Protein AF-0000000065917116 (afdb_homodimer)

Foldseek 3Di:
DPFAEEEEEEQADQLVQAVDPDRLQQDDFLAHGLLLLVVVLCVVLPHDHAEYEYHVVLVVVVVRVCVSPVRYHYFYDHDPQEDLSSVCSVVVVLPDDGFKYKYHYSQQNQAHSVLVNVQVVVSVVFAFKEFEKEFDPQCQQFWAFDDDPRHTQFTHGNVRDDPVRNPHRIGGLRIMMGGSVCVVVLSVVFFQPDPVSGRYPRCSRNSCVVVVGGYYYDYDDPLRRQGDSYVVSVVVNSQVVQVVVLVVLVVQAEAEDDSSLERHHPAEAEHHQEYEYGNEYEHPQEYEYHLEYAYHCEYAYQEYHEHNEYAEDCEYEYRLHYEYHHEYAYHLEYAENEYAEANEYHHENEYHYQEYYYYPEYAEHQEYEAQDPPDDGAYDYHYECEYHAHNEYEYPPEYEAANEYEHHPAYDDYYHYHNYYDHHDDDDDDDPPVVVVVCVVVVVVVVVD/DPFAEEEEEEQADQLVQQVDPDRLQQDDFLQHGLLLLVVVLCVVLPHDHAEYEYHVVLVVVVVRVCVNPVRYHYFYDDDPQEDLSSVCSVVVVLPDDGFKYKYHYSQQNQAHSVLVNVQVVVSVVFAFKEFEKEFDPQCQQFWAQDDDPNHTQFTHGNVRDDPVRNPHRIGGLRIMMGGSVCVVVLSVVFFQPTPVSGRYPRCSRNSCVVVVGGYYYDYDDPLRRQGDSYVVSVVVNSQVVQVVVLVVCVVQAEAEPDSSQERHHPAEAEHHQEYEYGNEYEHPQEYEYHQEYHYHCEYAYQEYHEHNEYEEDCEAEYRLHYEYHHEYAYHLEYAENEYAEHNEYHHENEYHYQEYYYYPEYAAHQEYEAQDPPPDGAYDYEYACEYAAHNEYEYPPEYEAANEYEYHPAYDDYYHYHNYYDHHDDDDDDDPPVVVVVVVVVVVVVVVD

Radius of gyration: 34.62 Å; Cα contacts (8 Å, |Δi|>4): 2418; chains: 2; bounding box: 99×99×73 Å

InterPro domains:
  IPR001451 Hexapeptide repeat [PF00132] (267-301)
  IPR001451 Hexapeptide repeat [PF00132] (380-413)
  IPR005882 Bifunctional protein GlmU [MF_01631] (4-437)
  IPR005882 Bifunctional protein GlmU [TIGR01173] (8-437)
  IPR011004 Trimeric LpxA-like superfamily [SSF51161] (253-432)
  IPR018357 Hexapeptide transferase, conserved site [PS00101] (388-416)
  IPR025877 MobA-like NTP transferase [PF12804] (8-133)
  IPR029044 Nucleotide-diphospho-sugar transferases [G3DSA:3.90.550.10] (3-229)
  IPR029044 Nucleotide-diphospho-sugar transferases [SSF53448] (8-254)
  IPR038009 GlmU, C-terminal LbH domain [cd03353] (233-428)
  IPR050065 Bifunctional protein GlmU-like [PTHR43584] (8-412)

Sequence (898 aa):
MVRNCLSIVLAAGEGTRMKSPLPKVLHKIAGLPLVCHVIKQIELAGSLQLAVVVGSGAEDITKVVQSFTKNAMIFEQKERLGTAHAVLSARLALQEEVDDILIVFGDTPLIEHSSLVRIRAFLADGADVVVAGFYASDPTGYGRLIKKNGKLITIVEEKDASDEEKKVSLCNGGIMALNGKYALSLLNKIDNNNMQQEYYLTDVVSIASRQNLNIQVVEIPFDNVIGINNCFELFEADALWQKRKARDLMLSGVTILKPESVYFSYDTEIEPGVLIEPNVYFGPGVKIQSGAVIRAFSYLEGAVVGRDAQIGPYARLRFGTELERSVKVGNFCEIKQAKVGEFSKINHLSYIGDTEIGTNTNIGAGAITCNYDGFNKHKTVIDDDVFIGSNSVLVAPLSIGKGSYIASGSVITEDVPINSMVFGRARQVIKEDRAIKLRAHLSKNKRNKMVRNCLSIVLAAGEGTRMKSPLPKVLHKIAGLPLVCHVIKQIELAGSLQLAVVVGSGAEDITKVVQSFTKNAMIFEQKERLGTAHAVLSARLALQEEVDDILIVFGDTPLIEHSSLVRIRAFLADGADVVVAGFYASDPTGYGRLIKKNGKLITIVEEKDASDEEKKVSLCNGGIMALNGKYALSLLNKIDNNNMQQEYYLTDVVSIASRQNLNIQVVEIPFDNVIGINNCFELFEADALWQKRKARDLMLSGVTILKPESVYFSYDTEIEPGVLIEPNVYFGPGVKIQSGAVIRAFSYLEGAVVGRDAQIGPYARLRFGTELERSVKVGNFCEIKQAKVGEFSKINHLSYIGDTEIGTNTNIGAGAITCNYDGFNKHKTVIDDDVFIGSNSVLVAPLSIGKGSYIASGSVITEDVPINSMVFGRARQVIKEDRAIKLRAHLSKNKRNK

Structure (mmCIF, N/CA/C/O backbone):
data_AF-0000000065917116-model_v1
#
loop_
_entity.id
_entity.type
_entity.pdbx_description
1 polymer 'Bifunctional protein GlmU'
#
loop_
_atom_site.group_PDB
_atom_site.id
_atom_site.type_symbol
_atom_site.label_atom_id
_atom_site.label_alt_id
_atom_site.label_comp_id
_atom_site.label_asym_id
_atom_site.label_entity_id
_atom_site.label_seq_id
_atom_site.pdbx_PDB_ins_code
_atom_site.Cartn_x
_atom_site.Cartn_y
_atom_site.Cartn_z
_atom_site.occupancy
_atom_site.B_iso_or_equiv
_atom_site.auth_seq_id
_atom_site.auth_comp_id
_atom_site.auth_asym_id
_atom_site.auth_atom_id
_atom_site.pdbx_PDB_model_num
ATOM 1 N N . MET A 1 1 ? -3.082 44.969 -5.094 1 48.31 1 MET A N 1
ATOM 2 C CA . MET A 1 1 ? -1.701 44.875 -5.562 1 48.31 1 MET A CA 1
ATOM 3 C C . MET A 1 1 ? -0.967 43.719 -4.887 1 48.31 1 MET A C 1
ATOM 5 O O . MET A 1 1 ? -1.254 43.406 -3.736 1 48.31 1 MET A O 1
ATOM 9 N N . VAL A 1 2 ? -0.247 42.938 -5.676 1 68 2 VAL A N 1
ATOM 10 C CA . VAL A 1 2 ? 0.497 41.812 -5.137 1 68 2 VAL A CA 1
ATOM 11 C C . VAL A 1 2 ? 1.619 42.312 -4.23 1 68 2 VAL A C 1
ATOM 13 O O . VAL A 1 2 ? 2.441 43.125 -4.645 1 68 2 VAL A O 1
ATOM 16 N N . ARG A 1 3 ? 1.536 42.219 -2.852 1 86.88 3 ARG A N 1
ATOM 17 C CA . ARG A 1 3 ? 2.504 42.656 -1.852 1 86.88 3 ARG A CA 1
ATOM 18 C C . ARG A 1 3 ? 3.775 41.812 -1.915 1 86.88 3 ARG A C 1
ATOM 20 O O . ARG A 1 3 ? 3.709 40.594 -2.037 1 86.88 3 ARG A O 1
ATOM 27 N N . ASN A 1 4 ? 4.887 42.531 -2.039 1 92.25 4 ASN A N 1
ATOM 28 C CA . ASN A 1 4 ? 6.156 41.812 -2.035 1 92.25 4 ASN A CA 1
ATOM 29 C C . ASN A 1 4 ? 6.543 41.375 -0.628 1 92.25 4 ASN A C 1
ATOM 31 O O . ASN A 1 4 ? 6.188 42.031 0.355 1 92.25 4 ASN A O 1
ATOM 35 N N . CYS A 1 5 ? 7.254 40.188 -0.527 1 95.25 5 CYS A N 1
ATOM 36 C CA . CYS A 1 5 ? 7.523 39.594 0.768 1 95.25 5 CYS A CA 1
ATOM 37 C C . CYS A 1 5 ? 8.938 39 0.818 1 95.25 5 CYS A C 1
ATOM 39 O O . CYS A 1 5 ? 9.375 38.344 -0.121 1 95.25 5 CYS A O 1
ATOM 41 N N . LEU A 1 6 ? 9.633 39.406 1.841 1 96.44 6 LEU A N 1
ATOM 42 C CA . LEU A 1 6 ? 10.883 38.75 2.201 1 96.44 6 LEU A CA 1
ATOM 43 C C . LEU A 1 6 ? 10.641 37.688 3.27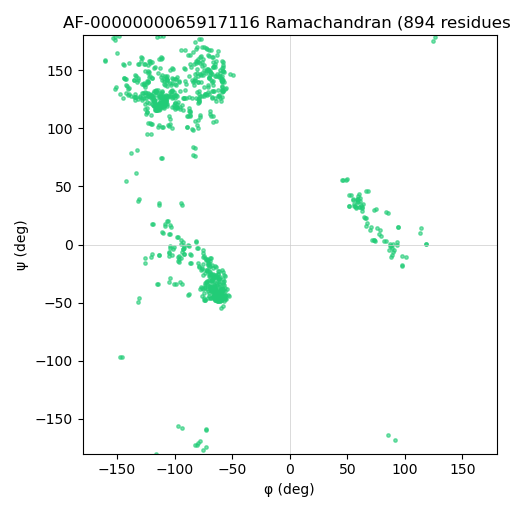1 1 96.44 6 LEU A C 1
ATOM 45 O O . LEU A 1 6 ? 10.148 38 4.359 1 96.44 6 LEU A O 1
ATOM 49 N N . SER A 1 7 ? 10.938 36.469 2.902 1 97.5 7 SER A N 1
ATOM 50 C CA . SER A 1 7 ? 10.867 35.375 3.891 1 97.5 7 SER A CA 1
ATOM 51 C C . SER A 1 7 ? 12.25 35.062 4.441 1 97.5 7 SER A C 1
ATOM 53 O O . SER A 1 7 ? 13.203 34.875 3.68 1 97.5 7 SER A O 1
ATOM 55 N N . ILE A 1 8 ? 12.352 35.031 5.746 1 97.88 8 ILE A N 1
ATOM 56 C CA . ILE A 1 8 ? 13.602 34.688 6.426 1 97.88 8 ILE A CA 1
ATOM 57 C C . ILE A 1 8 ? 13.43 33.375 7.168 1 97.88 8 ILE A C 1
ATOM 59 O O . ILE A 1 8 ? 12.594 33.25 8.062 1 97.88 8 ILE A O 1
ATOM 63 N N . VAL A 1 9 ? 14.211 32.375 6.785 1 98.12 9 VAL A N 1
ATOM 64 C CA . VAL A 1 9 ? 14.203 31.078 7.438 1 98.12 9 VAL A CA 1
ATOM 65 C C . VAL A 1 9 ? 15.375 30.969 8.406 1 98.12 9 VAL A C 1
ATOM 67 O O . VAL A 1 9 ? 16.531 31.141 8.016 1 98.12 9 VAL A O 1
ATOM 70 N N . LEU A 1 10 ? 15.094 30.719 9.672 1 97.31 10 LEU A N 1
ATOM 71 C CA . LEU A 1 10 ? 16.125 30.594 10.688 1 97.31 10 LEU A CA 1
ATOM 72 C C . LEU A 1 10 ? 16.609 29.156 10.789 1 97.31 10 LEU A C 1
ATOM 74 O O . LEU A 1 10 ? 15.875 28.281 11.266 1 97.31 10 LEU A O 1
ATOM 78 N N . ALA A 1 11 ? 17.828 28.891 10.367 1 96.81 11 ALA A N 1
ATOM 79 C CA . ALA A 1 11 ? 18.391 27.547 10.344 1 96.81 11 ALA A CA 1
ATOM 80 C C . ALA A 1 11 ? 19.781 27.531 10.977 1 96.81 11 ALA A C 1
ATOM 82 O O . ALA A 1 11 ? 20.672 26.812 10.516 1 96.81 11 ALA A O 1
ATOM 83 N N . ALA A 1 12 ? 19.984 28.328 12.055 1 92.88 12 ALA A N 1
ATOM 84 C CA . ALA A 1 12 ? 21.312 28.516 12.602 1 92.88 12 ALA A CA 1
ATOM 85 C C . ALA A 1 12 ? 21.516 27.688 13.867 1 92.88 12 ALA A C 1
ATOM 87 O O . ALA A 1 12 ? 22.641 27.516 14.344 1 92.88 12 ALA A O 1
ATOM 88 N N . GLY A 1 13 ? 20.516 27.094 14.398 1 87.25 13 GLY A N 1
ATOM 89 C CA . GLY A 1 13 ? 20.594 26.406 15.672 1 87.25 13 GLY A CA 1
ATOM 90 C C . GLY A 1 13 ? 21.516 25.203 15.648 1 87.25 13 GLY A C 1
ATOM 91 O O . GLY A 1 13 ? 21.672 24.562 14.609 1 87.25 13 GLY A O 1
ATOM 92 N N . GLU A 1 14 ? 22.062 24.891 16.812 1 83.19 14 GLU A N 1
ATOM 93 C CA . GLU A 1 14 ? 23.016 23.781 16.938 1 83.19 14 GLU A CA 1
ATOM 94 C C . GLU A 1 14 ? 22.297 22.438 16.922 1 83.19 14 GLU A C 1
ATOM 96 O O . GLU A 1 14 ? 22.781 21.469 16.344 1 83.19 14 GLU A O 1
ATOM 101 N N . GLY A 1 15 ? 21.188 22.391 17.484 1 87.56 15 GLY A N 1
ATOM 102 C CA . GLY A 1 15 ? 20.422 21.156 17.5 1 87.56 15 GLY A CA 1
ATOM 103 C C . GLY A 1 15 ? 21.078 20.062 18.312 1 87.56 15 GLY A C 1
ATOM 104 O O . GLY A 1 15 ? 21.141 18.906 17.875 1 87.56 15 GLY A O 1
ATOM 105 N N . THR A 1 16 ? 21.531 20.422 19.5 1 88.19 16 THR A N 1
ATOM 106 C CA . THR A 1 16 ? 22.328 19.5 20.312 1 88.19 16 THR A CA 1
ATOM 107 C C . THR A 1 16 ? 21.5 18.312 20.766 1 88.19 16 THR A C 1
ATOM 109 O O . THR A 1 16 ? 22.031 17.219 20.969 1 88.19 16 THR A O 1
ATOM 112 N N . ARG A 1 17 ? 20.25 18.453 20.922 1 90.06 17 ARG A N 1
ATOM 113 C CA . ARG A 1 17 ? 19.391 17.391 21.422 1 90.06 17 ARG A CA 1
ATOM 114 C C . ARG A 1 17 ? 19.172 16.312 20.359 1 90.06 17 ARG A C 1
ATOM 116 O O . ARG A 1 17 ? 18.703 15.211 20.672 1 90.06 17 ARG A O 1
ATOM 123 N N . MET A 1 18 ? 19.531 16.578 19.203 1 92.75 18 MET A N 1
ATOM 124 C CA . MET A 1 18 ? 19.484 15.578 18.156 1 92.75 18 MET A CA 1
ATOM 125 C C . MET A 1 18 ? 20.547 14.5 18.375 1 92.75 18 MET A C 1
ATOM 127 O O . MET A 1 18 ? 20.391 13.367 17.906 1 92.75 18 MET A O 1
ATOM 131 N N . LYS A 1 19 ? 21.609 14.781 19.016 1 94.56 19 LYS A N 1
ATOM 132 C CA . LYS A 1 19 ? 22.734 13.875 19.266 1 94.56 19 LYS A CA 1
ATOM 133 C C . LYS A 1 19 ? 23.234 13.258 17.953 1 94.56 19 LYS A C 1
ATOM 135 O O . LYS A 1 19 ? 23.422 12.047 17.875 1 94.56 19 LYS A O 1
ATOM 140 N N . SER A 1 20 ? 23.328 13.969 17 1 92.56 20 SER A N 1
ATOM 141 C CA . SER A 1 20 ? 23.734 13.57 15.656 1 92.56 20 SER A CA 1
ATOM 142 C C . SER A 1 20 ? 24.766 14.531 15.086 1 92.56 20 SER A C 1
ATOM 144 O O . SER A 1 20 ? 24.75 15.727 15.398 1 92.56 20 SER A O 1
ATOM 146 N N . PRO A 1 21 ? 25.688 13.961 14.32 1 91.25 21 PRO A N 1
ATOM 147 C CA . PRO A 1 21 ? 26.641 14.852 13.641 1 91.25 21 PRO A CA 1
ATOM 148 C C . PRO A 1 21 ? 25.984 15.656 12.516 1 91.25 21 PRO A C 1
ATOM 150 O O . PRO A 1 21 ? 26.547 16.641 12.047 1 91.25 21 PRO A O 1
ATOM 153 N N . LEU A 1 22 ? 24.906 15.312 12.102 1 93.69 22 LEU A N 1
ATOM 154 C CA . LEU A 1 22 ? 24.156 16.016 11.07 1 93.69 22 LEU A CA 1
ATOM 155 C C . LEU A 1 22 ? 23.406 17.203 11.656 1 93.69 22 LEU A C 1
ATOM 157 O O . LEU A 1 22 ? 22.734 17.078 12.68 1 93.69 22 LEU A O 1
ATOM 161 N N . PRO A 1 23 ? 23.656 18.406 11.031 1 95.19 23 PRO A N 1
ATOM 162 C CA . PRO A 1 23 ? 22.844 19.531 11.508 1 95.19 23 PRO A CA 1
ATOM 163 C C . PRO A 1 23 ? 21.359 19.219 11.57 1 95.19 23 PRO A C 1
ATOM 165 O O . PRO A 1 23 ? 20.828 18.516 10.695 1 95.19 23 PRO A O 1
ATOM 168 N N . LYS A 1 24 ? 20.719 19.781 12.523 1 95.69 24 LYS A N 1
ATOM 169 C CA . LYS A 1 24 ? 19.328 19.453 12.812 1 95.69 24 LYS A CA 1
ATOM 170 C C . LYS A 1 24 ? 18.453 19.656 11.586 1 95.69 24 LYS A C 1
ATOM 172 O O . LYS A 1 24 ? 17.688 18.75 11.211 1 95.69 24 LYS A O 1
ATOM 177 N N . VAL A 1 25 ? 18.609 20.766 10.922 1 97.31 25 VAL A N 1
ATOM 178 C CA . VAL A 1 25 ? 17.688 21.156 9.852 1 97.31 25 VAL A CA 1
ATOM 179 C C . VAL A 1 25 ? 17.969 20.328 8.602 1 97.31 25 VAL A C 1
ATOM 181 O O . VAL A 1 25 ? 17.219 20.406 7.621 1 97.31 25 VAL A O 1
ATOM 184 N N . LEU A 1 26 ? 19.031 19.484 8.617 1 97.56 26 LEU A N 1
ATOM 185 C CA . LEU A 1 26 ? 19.359 18.641 7.473 1 97.56 26 LEU A CA 1
ATOM 186 C C . LEU A 1 26 ? 18.781 17.234 7.648 1 97.56 26 LEU A C 1
ATOM 188 O O . LEU A 1 26 ? 18.844 16.422 6.73 1 97.56 26 LEU A O 1
ATOM 192 N N . HIS A 1 27 ? 18.328 16.953 8.891 1 97.56 27 HIS A N 1
ATOM 193 C CA . HIS A 1 27 ? 17.578 15.711 9.031 1 97.56 27 HIS A CA 1
ATOM 194 C C . HIS A 1 27 ? 16.359 15.703 8.109 1 97.56 27 HIS A C 1
ATOM 196 O O . HIS A 1 27 ? 15.867 16.766 7.715 1 97.56 27 HIS A O 1
ATOM 202 N N . LYS A 1 28 ? 15.891 14.484 7.801 1 98.12 28 LYS A N 1
ATOM 203 C CA . LYS A 1 28 ? 14.953 14.422 6.688 1 98.12 28 LYS A CA 1
ATOM 204 C C . LYS A 1 28 ? 13.602 13.867 7.141 1 98.12 28 LYS A C 1
ATOM 206 O O . LYS A 1 28 ? 13.539 13.008 8.023 1 98.12 28 LYS A O 1
ATOM 211 N N . ILE A 1 29 ? 12.617 14.398 6.594 1 98.12 29 ILE A N 1
ATOM 212 C CA . ILE A 1 29 ? 11.273 13.82 6.559 1 98.12 29 ILE A CA 1
ATOM 213 C C . ILE A 1 29 ? 10.922 13.422 5.125 1 98.12 29 ILE A C 1
ATOM 215 O O . ILE A 1 29 ? 11.055 14.227 4.203 1 98.12 29 ILE A O 1
ATOM 219 N N . ALA A 1 30 ? 10.516 12.156 4.988 1 98.31 30 ALA A N 1
ATOM 220 C CA . ALA A 1 30 ? 10.133 11.641 3.676 1 98.31 30 ALA A CA 1
ATOM 221 C C . ALA A 1 30 ? 11.219 11.93 2.639 1 98.31 30 ALA A C 1
ATOM 223 O O . ALA A 1 30 ? 10.914 12.281 1.496 1 98.31 30 ALA A O 1
ATOM 224 N N . GLY A 1 31 ? 12.422 11.914 3.07 1 97.5 31 GLY A N 1
ATOM 225 C CA . GLY A 1 31 ? 13.555 12.023 2.164 1 97.5 31 GLY A CA 1
ATOM 226 C C . GLY A 1 31 ? 13.961 13.461 1.892 1 97.5 31 GLY A C 1
ATOM 227 O O . GLY A 1 31 ? 14.945 13.703 1.189 1 97.5 31 GLY A O 1
ATOM 228 N N . LEU A 1 32 ? 13.336 14.406 2.408 1 98.06 32 LEU A N 1
ATOM 229 C CA . LEU A 1 32 ? 13.633 15.812 2.207 1 98.06 32 LEU A CA 1
ATOM 230 C C . LEU A 1 32 ? 14.062 16.469 3.516 1 98.06 32 LEU A C 1
ATOM 232 O O . LEU A 1 32 ? 13.406 16.297 4.547 1 98.06 32 LEU A O 1
ATOM 236 N N . PRO A 1 33 ? 15.141 17.219 3.467 1 98.06 33 PRO A N 1
ATOM 237 C CA . PRO A 1 33 ? 15.578 17.891 4.688 1 98.06 33 PRO A CA 1
ATOM 238 C C . PRO A 1 33 ? 14.508 18.812 5.27 1 98.06 33 PRO A C 1
ATOM 240 O O . PRO A 1 33 ? 13.703 19.391 4.52 1 98.06 33 PRO A O 1
ATOM 243 N N . LEU A 1 34 ? 14.57 19.047 6.598 1 98.12 34 LEU A N 1
ATOM 244 C CA . LEU A 1 34 ? 13.578 19.859 7.293 1 98.12 34 LEU A CA 1
ATOM 245 C C . LEU A 1 34 ? 13.5 21.25 6.688 1 98.12 34 LEU A C 1
ATOM 247 O O . LEU A 1 34 ? 12.414 21.75 6.375 1 98.12 34 LEU A O 1
ATOM 251 N N . VAL A 1 35 ? 14.602 21.859 6.453 1 97.69 35 VAL A N 1
ATOM 252 C CA . VAL A 1 35 ? 14.68 23.234 5.969 1 97.69 35 VAL A CA 1
ATOM 253 C C . VAL A 1 35 ? 14.07 23.312 4.57 1 97.69 35 VAL A C 1
ATOM 255 O O . VAL A 1 35 ? 13.422 24.312 4.23 1 97.69 35 VAL A O 1
ATOM 258 N N . CYS A 1 36 ? 14.258 22.312 3.811 1 98 36 CYS A N 1
ATOM 259 C CA . CYS A 1 36 ? 13.734 22.328 2.451 1 98 36 CYS A CA 1
ATOM 260 C C . CYS A 1 36 ? 12.219 22.188 2.451 1 98 36 CYS A C 1
ATOM 262 O O . CYS A 1 36 ? 11.539 22.75 1.586 1 98 36 CYS A O 1
ATOM 264 N N . HIS A 1 37 ? 11.633 21.469 3.408 1 98.19 37 HIS A N 1
ATOM 265 C CA . HIS A 1 37 ? 10.188 21.438 3.566 1 98.19 37 HIS A CA 1
ATOM 266 C C . HIS A 1 37 ? 9.625 22.828 3.809 1 98.19 37 HIS A C 1
ATOM 268 O O . HIS A 1 37 ? 8.609 23.203 3.219 1 98.19 37 HIS A O 1
ATOM 274 N N . VAL A 1 38 ? 10.258 23.531 4.668 1 97.44 38 VAL A N 1
ATOM 275 C CA . VAL A 1 38 ? 9.836 24.891 5.016 1 97.44 38 VAL A CA 1
ATOM 276 C C . VAL A 1 38 ? 9.93 25.781 3.787 1 97.44 38 VAL A C 1
ATOM 278 O O . VAL A 1 38 ? 8.977 26.5 3.457 1 97.44 38 VAL A O 1
ATOM 281 N N . ILE A 1 39 ? 11.039 25.734 3.098 1 97.38 39 ILE A N 1
ATOM 282 C CA . ILE A 1 39 ? 11.281 26.562 1.928 1 97.38 39 ILE A CA 1
ATOM 283 C C . ILE A 1 39 ? 10.219 26.281 0.863 1 97.38 39 ILE A C 1
ATOM 285 O O . ILE A 1 39 ? 9.68 27.203 0.25 1 97.38 39 ILE A O 1
ATOM 289 N N . LYS A 1 40 ? 9.938 25.031 0.69 1 96.38 40 LYS A N 1
ATOM 290 C CA . LYS A 1 40 ? 8.93 24.641 -0.284 1 96.38 40 LYS A CA 1
ATOM 291 C C . LYS A 1 40 ? 7.594 25.312 0.004 1 96.38 40 LYS A C 1
ATOM 293 O O . LYS A 1 40 ? 6.949 25.844 -0.906 1 96.38 40 LYS A O 1
ATOM 298 N N . GLN A 1 41 ? 7.176 25.344 1.239 1 96.31 41 GLN A N 1
ATOM 299 C CA . GLN A 1 41 ? 5.91 25.953 1.626 1 96.31 41 GLN A CA 1
ATOM 300 C C . GLN A 1 41 ? 5.961 27.469 1.467 1 96.31 41 GLN A C 1
ATOM 302 O O . GLN A 1 41 ? 4.965 28.094 1.094 1 96.31 41 GLN A O 1
ATOM 307 N N . ILE A 1 42 ? 7.059 28.062 1.738 1 96.06 42 ILE A N 1
ATOM 308 C CA . ILE A 1 42 ? 7.25 29.5 1.573 1 96.06 42 ILE A CA 1
ATOM 309 C C . ILE A 1 42 ? 7.094 29.891 0.102 1 96.06 42 ILE A C 1
ATOM 311 O O . ILE A 1 42 ? 6.414 30.859 -0.225 1 96.06 42 ILE A O 1
ATOM 315 N N . GLU A 1 43 ? 7.688 29.109 -0.76 1 94.19 43 GLU A N 1
ATOM 316 C CA . GLU A 1 43 ? 7.582 29.344 -2.195 1 94.19 43 GLU A CA 1
ATOM 317 C C . GLU A 1 43 ? 6.141 29.219 -2.676 1 94.19 43 GLU A C 1
ATOM 319 O O . GLU A 1 43 ? 5.664 30.031 -3.459 1 94.19 43 GLU A O 1
ATOM 324 N N . LEU A 1 44 ? 5.465 28.266 -2.16 1 92.94 44 LEU A N 1
ATOM 325 C CA . LEU A 1 44 ? 4.07 28.031 -2.523 1 92.94 44 LEU A CA 1
ATOM 326 C C . LEU A 1 44 ? 3.193 29.188 -2.049 1 92.94 44 LEU A C 1
ATOM 328 O O . LEU A 1 44 ? 2.17 29.5 -2.666 1 92.94 44 LEU A O 1
ATOM 332 N N . ALA A 1 45 ? 3.609 29.812 -1.003 1 92.94 45 ALA A N 1
ATOM 333 C CA . ALA A 1 45 ? 2.855 30.922 -0.437 1 92.94 45 ALA A CA 1
ATOM 334 C C . ALA A 1 45 ? 3.102 32.219 -1.223 1 92.94 45 ALA A C 1
ATOM 336 O O . ALA A 1 45 ? 2.506 33.25 -0.93 1 92.94 45 ALA A O 1
ATOM 337 N N . GLY A 1 46 ? 3.967 32.156 -2.209 1 86.56 46 GLY A N 1
ATOM 338 C CA . GLY A 1 46 ? 4.137 33.281 -3.117 1 86.56 46 GLY A CA 1
ATOM 339 C C . GLY A 1 46 ? 5.258 34.219 -2.711 1 86.56 46 GLY A C 1
ATOM 340 O O . GLY A 1 46 ? 5.344 35.344 -3.199 1 86.56 46 GLY A O 1
ATOM 341 N N . SER A 1 47 ? 6.082 33.812 -1.858 1 81.19 47 SER A N 1
ATOM 342 C CA . SER A 1 47 ? 7.211 34.656 -1.482 1 81.19 47 SER A CA 1
ATOM 343 C C . SER A 1 47 ? 8.266 34.688 -2.584 1 81.19 47 SER A C 1
ATOM 345 O O . SER A 1 47 ? 8.727 33.656 -3.043 1 81.19 47 SER A O 1
ATOM 347 N N . LEU A 1 48 ? 8.641 35.844 -2.918 1 79.19 48 LEU A N 1
ATOM 348 C CA . LEU A 1 48 ? 9.555 36.031 -4.039 1 79.19 48 LEU A CA 1
ATOM 349 C C . LEU A 1 48 ? 11 36.094 -3.557 1 79.19 48 LEU A C 1
ATOM 351 O O . LEU A 1 48 ? 11.922 35.688 -4.281 1 79.19 48 LEU A O 1
ATOM 355 N N . GLN A 1 49 ? 11.242 36.656 -2.371 1 93.31 49 GLN A N 1
ATOM 356 C CA . GLN A 1 49 ? 12.586 36.75 -1.805 1 93.31 49 GLN A CA 1
ATOM 357 C C . GLN A 1 49 ? 12.75 35.844 -0.6 1 93.31 49 GLN A C 1
ATOM 359 O O . GLN A 1 49 ? 11.891 35.812 0.287 1 93.31 49 GLN A O 1
ATOM 364 N N . LEU A 1 50 ? 13.859 35.125 -0.655 1 96.81 50 LEU A N 1
ATOM 365 C CA . LEU A 1 50 ? 14.109 34.156 0.396 1 96.81 50 LEU A CA 1
ATOM 366 C C . LEU A 1 50 ? 15.5 34.344 0.988 1 96.81 50 LEU A C 1
ATOM 368 O O . LEU A 1 50 ? 16.484 34.438 0.252 1 96.81 50 LEU A O 1
ATOM 372 N N . ALA A 1 51 ? 15.594 34.5 2.254 1 97.75 51 ALA A N 1
ATOM 373 C CA . ALA A 1 51 ? 16.844 34.531 3.014 1 97.75 51 ALA A CA 1
ATOM 374 C C . ALA A 1 51 ? 16.891 33.344 3.996 1 97.75 51 ALA A C 1
ATOM 376 O O . ALA A 1 51 ? 15.914 33.062 4.695 1 97.75 51 ALA A O 1
ATOM 377 N N . VAL A 1 52 ? 18.016 32.656 4 1 98.06 52 VAL A N 1
ATOM 378 C CA . VAL A 1 52 ? 18.234 31.578 4.949 1 98.06 52 VAL A CA 1
ATOM 379 C C . VAL A 1 52 ? 19.422 31.906 5.855 1 98.06 52 VAL A C 1
ATOM 381 O O . VAL A 1 52 ? 20.516 32.219 5.367 1 98.06 52 VAL A O 1
ATOM 384 N N . VAL A 1 53 ? 19.172 31.891 7.145 1 98.19 53 VAL A N 1
ATOM 385 C CA . VAL A 1 53 ? 20.219 32.188 8.117 1 98.19 53 VAL A CA 1
ATOM 386 C C . VAL A 1 53 ? 20.797 30.875 8.648 1 98.19 53 VAL A C 1
ATOM 388 O O . VAL A 1 53 ? 20.094 30.078 9.281 1 98.19 53 VAL A O 1
ATOM 391 N N . VAL A 1 54 ? 22.062 30.688 8.406 1 97.44 54 VAL A N 1
ATOM 392 C CA . VAL A 1 54 ? 22.719 29.453 8.805 1 97.44 54 VAL A CA 1
ATOM 393 C C . VAL A 1 54 ? 23.734 29.734 9.922 1 97.44 54 VAL A C 1
ATOM 395 O O . VAL A 1 54 ? 24.094 30.891 10.164 1 97.44 54 VAL A O 1
ATOM 398 N N . GLY A 1 55 ? 24.156 28.734 10.656 1 94.69 55 GLY A N 1
ATOM 399 C CA . GLY A 1 55 ? 25.141 28.766 11.719 1 94.69 55 GLY A CA 1
ATOM 400 C C . GLY A 1 55 ? 25.953 27.5 11.828 1 94.69 55 GLY A C 1
ATOM 401 O O . GLY A 1 55 ? 26.859 27.266 11.023 1 94.69 55 GLY A O 1
ATOM 402 N N . SER A 1 56 ? 25.5 26.609 12.766 1 88.12 56 SER A N 1
ATOM 403 C CA . SER A 1 56 ? 26.125 25.297 12.867 1 88.12 56 SER A CA 1
ATOM 404 C C . SER A 1 56 ? 25.906 24.469 11.602 1 88.12 56 SER A C 1
ATOM 406 O O . SER A 1 56 ? 24.781 24.328 11.133 1 88.12 56 SER A O 1
ATOM 408 N N . GLY A 1 57 ? 27.109 23.984 11.047 1 92.44 57 GLY A N 1
ATOM 409 C CA . GLY A 1 57 ? 26.984 23.203 9.82 1 92.44 57 GLY A CA 1
ATOM 410 C C . GLY A 1 57 ? 26.656 24.062 8.609 1 92.44 57 GLY A C 1
ATOM 411 O O . GLY A 1 57 ? 26 23.594 7.68 1 92.44 57 GLY A O 1
ATOM 412 N N . ALA A 1 58 ? 27.094 25.297 8.633 1 95.31 58 ALA A N 1
ATOM 413 C CA . ALA A 1 58 ? 26.719 26.312 7.641 1 95.31 58 ALA A CA 1
ATOM 414 C C . ALA A 1 58 ? 27.047 25.828 6.227 1 95.31 58 ALA A C 1
ATOM 416 O O . ALA A 1 58 ? 26.25 25.984 5.309 1 95.31 58 ALA A O 1
ATOM 417 N N . GLU A 1 59 ? 28.172 25.25 6.051 1 95.75 59 GLU A N 1
ATOM 418 C CA . GLU A 1 59 ? 28.609 24.812 4.723 1 95.75 59 GLU A CA 1
ATOM 419 C C . GLU A 1 59 ? 27.656 23.766 4.16 1 95.75 59 GLU A C 1
ATOM 421 O O . GLU A 1 59 ? 27.203 23.875 3.021 1 95.75 59 GLU A O 1
ATOM 426 N N . ASP A 1 60 ? 27.359 22.797 4.973 1 96.44 60 ASP A N 1
ATOM 427 C CA . ASP A 1 60 ? 26.484 21.703 4.547 1 96.44 60 ASP A CA 1
ATOM 428 C C . ASP A 1 60 ? 25.078 22.219 4.258 1 96.44 60 ASP A C 1
ATOM 430 O O . ASP A 1 60 ? 24.469 21.844 3.252 1 96.44 60 ASP A O 1
ATOM 434 N N . ILE A 1 61 ? 24.594 23.062 5.133 1 97.38 61 ILE A N 1
ATOM 435 C CA . ILE A 1 61 ? 23.25 23.594 4.969 1 97.38 61 ILE A CA 1
ATOM 436 C C . ILE A 1 61 ? 23.172 24.422 3.688 1 97.38 61 ILE A C 1
ATOM 438 O O . ILE A 1 61 ? 22.219 24.312 2.912 1 97.38 61 ILE A O 1
ATOM 442 N N . THR A 1 62 ? 24.156 25.203 3.492 1 97.25 62 THR A N 1
ATOM 443 C CA . THR A 1 62 ? 24.219 26.047 2.307 1 97.25 62 THR A CA 1
ATOM 444 C C . THR A 1 62 ? 24.188 25.203 1.036 1 97.25 62 THR A C 1
ATOM 446 O O . THR A 1 62 ? 23.422 25.5 0.116 1 97.25 62 THR A O 1
ATOM 449 N N . LYS A 1 63 ? 24.984 24.188 1.038 1 96.88 63 LYS A N 1
ATOM 450 C CA . LYS A 1 63 ? 25.031 23.297 -0.124 1 96.88 63 LYS A CA 1
ATOM 451 C C . LYS A 1 63 ? 23.672 22.688 -0.424 1 96.88 63 LYS A C 1
ATOM 453 O O . LYS A 1 63 ? 23.219 22.688 -1.573 1 96.88 63 LYS A O 1
ATOM 458 N N . VAL A 1 64 ? 23.047 22.266 0.595 1 97.06 64 VAL A N 1
ATOM 459 C CA . VAL A 1 64 ? 21.75 21.594 0.448 1 97.06 64 VAL A CA 1
ATOM 460 C C . VAL A 1 64 ? 20.703 22.594 -0.014 1 97.06 64 VAL A C 1
ATOM 462 O O . VAL A 1 64 ? 19.938 22.328 -0.95 1 97.06 64 VAL A O 1
ATOM 465 N N . VAL A 1 65 ? 20.641 23.766 0.572 1 97.56 65 VAL A N 1
ATOM 466 C CA . VAL A 1 65 ? 19.641 24.781 0.256 1 97.56 65 VAL A CA 1
ATOM 467 C C . VAL A 1 65 ? 19.844 25.266 -1.182 1 97.56 65 VAL A C 1
ATOM 469 O O . VAL A 1 65 ? 18.875 25.375 -1.94 1 97.56 65 VAL A O 1
ATOM 472 N N . GLN A 1 66 ? 21.047 25.406 -1.541 1 96.19 66 GLN A N 1
ATOM 473 C CA . GLN A 1 66 ? 21.344 25.922 -2.875 1 96.19 66 GLN A CA 1
ATOM 474 C C . GLN A 1 66 ? 21.047 24.875 -3.943 1 96.19 66 GLN A C 1
ATOM 476 O O . GLN A 1 66 ? 20.734 25.203 -5.082 1 96.19 66 GLN A O 1
ATOM 481 N N . SER A 1 67 ? 21.234 23.656 -3.564 1 95.88 67 SER A N 1
ATOM 482 C CA . SER A 1 67 ? 20.859 22.594 -4.488 1 95.88 67 SER A CA 1
ATOM 483 C C . SER A 1 67 ? 19.359 22.5 -4.656 1 95.88 67 SER A C 1
ATOM 485 O O . SER A 1 67 ? 18.859 22.094 -5.711 1 95.88 67 SER A O 1
ATOM 487 N N . PHE A 1 68 ? 18.641 22.906 -3.676 1 95.56 68 PHE A N 1
ATOM 488 C CA . PHE A 1 68 ? 17.188 22.781 -3.658 1 95.56 68 PHE A CA 1
ATOM 489 C C . PHE A 1 68 ? 16.531 23.984 -4.328 1 95.56 68 PHE A C 1
ATOM 491 O O . PHE A 1 68 ? 15.578 23.844 -5.09 1 95.56 68 PHE A O 1
ATOM 498 N N . THR A 1 69 ? 17.031 25.141 -4.039 1 93.56 69 THR A N 1
ATOM 499 C CA . THR A 1 69 ? 16.516 26.359 -4.629 1 93.56 69 THR A CA 1
ATOM 500 C C . THR A 1 69 ? 17.656 27.312 -4.98 1 93.56 69 THR A C 1
ATOM 502 O O . THR A 1 69 ? 18.547 27.547 -4.172 1 93.56 69 THR A O 1
ATOM 505 N N . LYS A 1 70 ? 17.594 27.891 -6.176 1 85.62 70 LYS A N 1
ATOM 506 C CA . LYS A 1 70 ? 18.688 28.734 -6.656 1 85.62 70 LYS A CA 1
ATOM 507 C C . LYS A 1 70 ? 18.531 30.172 -6.188 1 85.62 70 LYS A C 1
ATOM 509 O O . LYS A 1 70 ? 19.484 30.953 -6.207 1 85.62 70 LYS A O 1
ATOM 514 N N . ASN A 1 71 ? 17.484 30.547 -5.617 1 87.81 71 ASN A N 1
ATOM 515 C CA . ASN A 1 71 ? 17.219 31.953 -5.363 1 87.81 71 ASN A CA 1
ATOM 516 C C . ASN A 1 71 ? 17.344 32.281 -3.879 1 87.81 71 ASN A C 1
ATOM 518 O O . ASN A 1 71 ? 17.031 33.406 -3.463 1 87.81 71 ASN A O 1
ATOM 522 N N . ALA A 1 72 ? 17.953 31.484 -3.117 1 95.06 72 ALA A N 1
ATOM 523 C CA . ALA A 1 72 ? 18.016 31.734 -1.681 1 95.06 72 ALA A CA 1
ATOM 524 C C . ALA A 1 72 ? 19.281 32.531 -1.324 1 95.06 72 ALA A C 1
ATOM 526 O O . ALA A 1 72 ? 20.375 32.156 -1.744 1 95.06 72 ALA A O 1
ATOM 527 N N . MET A 1 73 ? 19.125 33.656 -0.626 1 96.69 73 MET A N 1
ATOM 528 C CA . MET A 1 73 ? 20.266 34.344 -0.021 1 96.69 73 MET A CA 1
ATOM 529 C C . MET A 1 73 ? 20.672 33.688 1.292 1 96.69 73 MET A C 1
ATOM 531 O O . MET A 1 73 ? 19.828 33.438 2.152 1 96.69 73 MET A O 1
ATOM 535 N N . ILE A 1 74 ? 21.953 33.469 1.361 1 97.5 74 ILE A N 1
ATOM 536 C CA . ILE A 1 74 ? 22.438 32.781 2.561 1 97.5 74 ILE A CA 1
ATOM 537 C C . ILE A 1 74 ? 23.156 33.781 3.461 1 97.5 74 ILE A C 1
ATOM 539 O O . ILE A 1 74 ? 24 34.562 2.998 1 97.5 74 ILE A O 1
ATOM 543 N N . PHE A 1 75 ? 22.797 33.844 4.688 1 97.69 75 PHE A N 1
ATOM 544 C CA . PHE A 1 75 ? 23.453 34.656 5.707 1 97.69 75 PHE A CA 1
ATOM 545 C C . PHE A 1 75 ? 23.922 33.781 6.867 1 97.69 75 PHE A C 1
ATOM 547 O O . PHE A 1 75 ? 23.297 32.781 7.195 1 97.69 75 PHE A O 1
ATOM 554 N N . GLU A 1 76 ? 25 34.156 7.488 1 96.69 76 GLU A N 1
ATOM 555 C CA . GLU A 1 76 ? 25.547 33.344 8.578 1 96.69 76 GLU A CA 1
ATOM 556 C C . GLU A 1 76 ? 25.422 34.094 9.914 1 96.69 76 GLU A C 1
ATOM 558 O O . GLU A 1 76 ? 25.766 35.281 10.008 1 96.69 76 GLU A O 1
ATOM 563 N N . GLN A 1 77 ? 24.859 33.406 10.789 1 96.06 77 GLN A N 1
ATOM 564 C CA . GLN A 1 77 ? 24.938 33.812 12.188 1 96.06 77 GLN A CA 1
ATOM 565 C C . GLN A 1 77 ? 26.156 33.219 12.883 1 96.06 77 GLN A C 1
ATOM 567 O O . GLN A 1 77 ? 26.094 32.125 13.398 1 96.06 77 GLN A O 1
ATOM 572 N N . LYS A 1 78 ? 27.141 33.938 13.047 1 91.06 78 LYS A N 1
ATOM 573 C CA . LYS A 1 78 ? 28.406 33.438 13.555 1 91.06 78 LYS A CA 1
ATOM 574 C C . LYS A 1 78 ? 28.328 33.156 15.055 1 91.06 78 LYS A C 1
ATOM 576 O O . LYS A 1 78 ? 28.75 32.094 15.508 1 91.06 78 LYS A O 1
ATOM 581 N N . GLU A 1 79 ? 27.797 34.125 15.766 1 90.38 79 GLU A N 1
ATOM 582 C CA . GLU A 1 79 ? 27.562 33.969 17.203 1 90.38 79 GLU A CA 1
ATOM 583 C C . GLU A 1 79 ? 26.094 33.719 17.484 1 90.38 79 GLU A C 1
ATOM 585 O O . GLU A 1 79 ? 25.219 34.438 16.969 1 90.38 79 GLU A O 1
ATOM 590 N N . ARG A 1 80 ? 25.859 32.719 18.234 1 87.38 80 ARG A N 1
ATOM 591 C CA . ARG A 1 80 ? 24.484 32.375 18.531 1 87.38 80 ARG A CA 1
ATOM 592 C C . ARG A 1 80 ? 23.938 33.188 19.703 1 87.38 80 ARG A C 1
ATOM 594 O O . ARG A 1 80 ? 23.75 32.656 20.797 1 87.38 80 ARG A O 1
ATOM 601 N N . LEU A 1 81 ? 23.484 34.375 19.375 1 92.06 81 LEU A N 1
ATOM 602 C CA . LEU A 1 81 ? 23.094 35.312 20.422 1 92.06 81 LEU A CA 1
ATOM 603 C C . LEU A 1 81 ? 21.578 35.406 20.547 1 92.06 81 LEU A C 1
ATOM 605 O O . LEU A 1 81 ? 21.062 36.312 21.203 1 92.06 81 LEU A O 1
ATOM 609 N N . GLY A 1 82 ? 20.891 34.5 19.844 1 92.06 82 GLY A N 1
ATOM 610 C CA . GLY A 1 82 ? 19.453 34.5 19.938 1 92.06 82 GLY A CA 1
ATOM 611 C C . GLY A 1 82 ? 18.766 34.625 18.594 1 92.06 82 GLY A C 1
ATOM 612 O O . GLY A 1 82 ? 19.422 34.844 17.578 1 92.06 82 GLY A O 1
ATOM 613 N N . THR A 1 83 ? 17.422 34.531 18.641 1 93.75 83 THR A N 1
ATOM 614 C CA . THR A 1 83 ? 16.641 34.469 17.406 1 93.75 83 THR A CA 1
ATOM 615 C C . THR A 1 83 ? 16.562 35.812 16.75 1 93.75 83 THR A C 1
ATOM 617 O O . THR A 1 83 ? 16.531 35.938 15.516 1 93.75 83 THR A O 1
ATOM 620 N N . ALA A 1 84 ? 16.438 36.875 17.531 1 96.06 84 ALA A N 1
ATOM 621 C CA . ALA A 1 84 ? 16.438 38.188 16.953 1 96.06 84 ALA A CA 1
ATOM 622 C C . ALA A 1 84 ? 17.75 38.5 16.25 1 96.06 84 ALA A C 1
ATOM 624 O O . ALA A 1 84 ? 17.781 39.094 15.164 1 96.06 84 ALA A O 1
ATOM 625 N N . HIS A 1 85 ? 18.797 38.125 16.938 1 96.12 85 HIS A N 1
ATOM 626 C CA . HIS A 1 85 ? 20.109 38.281 16.328 1 96.12 85 HIS A CA 1
ATOM 627 C C . HIS A 1 85 ? 20.219 37.5 15.023 1 96.12 85 HIS A C 1
ATOM 629 O O . HIS A 1 85 ? 20.828 37.969 14.062 1 96.12 85 HIS A O 1
ATOM 635 N N . ALA A 1 86 ? 19.609 36.312 15.008 1 96.25 86 ALA A N 1
ATOM 636 C CA . ALA A 1 86 ? 19.578 35.531 13.773 1 96.25 86 ALA A CA 1
ATOM 637 C C . ALA A 1 86 ? 18.891 36.312 12.648 1 96.25 86 ALA A C 1
ATOM 639 O O . ALA A 1 86 ? 19.438 36.406 11.539 1 96.25 86 ALA A O 1
ATOM 640 N N . VAL A 1 87 ? 17.734 36.906 12.891 1 97.44 87 VAL A N 1
ATOM 641 C CA . VAL A 1 87 ? 17.016 37.656 11.883 1 97.44 87 VAL A CA 1
ATOM 642 C C . VAL A 1 87 ? 17.859 38.844 11.422 1 97.44 87 VAL A C 1
ATOM 644 O O . VAL A 1 87 ? 17.984 39.094 10.227 1 97.44 87 VAL A O 1
ATOM 647 N N . LEU A 1 88 ? 18.5 39.5 12.352 1 96.75 88 LEU A N 1
ATOM 648 C CA . LEU A 1 88 ? 19.297 40.688 12.055 1 96.75 88 LEU A CA 1
ATOM 649 C C . LEU A 1 88 ? 20.547 40.312 11.258 1 96.75 88 LEU A C 1
ATOM 651 O O . LEU A 1 88 ? 21.141 41.156 10.602 1 96.75 88 LEU A O 1
ATOM 655 N N . SER A 1 89 ? 20.984 39.094 11.398 1 96.69 89 SER A N 1
ATOM 656 C CA . SER A 1 89 ? 22.094 38.625 10.586 1 96.69 89 SER A CA 1
ATOM 657 C C . SER A 1 89 ? 21.781 38.75 9.094 1 96.69 89 SER A C 1
ATOM 659 O O . SER A 1 89 ? 22.688 38.781 8.266 1 96.69 89 SER A O 1
ATOM 661 N N . ALA A 1 90 ? 20.562 38.781 8.734 1 96.81 90 ALA A N 1
ATOM 662 C CA . ALA A 1 90 ? 20.109 39 7.363 1 96.81 90 ALA A CA 1
ATOM 663 C C . ALA A 1 90 ? 19.828 40.469 7.105 1 96.81 90 ALA A C 1
ATOM 665 O O . ALA A 1 90 ? 18.922 40.812 6.336 1 96.81 90 ALA A O 1
ATOM 666 N N . ARG A 1 91 ? 20.516 41.344 7.664 1 95.25 91 ARG A N 1
ATOM 667 C CA . ARG A 1 91 ? 20.281 42.781 7.617 1 95.25 91 ARG A CA 1
ATOM 668 C C . ARG A 1 91 ? 20.297 43.281 6.184 1 95.25 91 ARG A C 1
ATOM 670 O O . ARG A 1 91 ? 19.5 44.156 5.816 1 95.25 91 ARG A O 1
ATOM 677 N N . LEU A 1 92 ? 21.219 42.812 5.387 1 94.56 92 LEU A N 1
ATOM 678 C CA . LEU A 1 92 ? 21.328 43.25 4 1 94.56 92 LEU A CA 1
ATOM 679 C C . LEU A 1 92 ? 20.016 43.031 3.254 1 94.56 92 LEU A C 1
ATOM 681 O O . LEU A 1 92 ? 19.609 43.844 2.443 1 94.56 92 LEU A O 1
ATOM 685 N N . ALA A 1 93 ? 19.406 41.938 3.516 1 94.56 93 ALA A N 1
ATOM 686 C CA . ALA A 1 93 ? 18.125 41.625 2.891 1 94.56 93 ALA A CA 1
ATOM 687 C C . ALA A 1 93 ? 17 42.469 3.486 1 94.56 93 ALA A C 1
ATOM 689 O O . ALA A 1 93 ? 16.078 42.875 2.779 1 94.56 93 ALA A O 1
ATOM 690 N N . LEU A 1 94 ? 17.125 42.75 4.727 1 94.88 94 LEU A N 1
ATOM 691 C CA . LEU A 1 94 ? 16.109 43.5 5.453 1 94.88 94 LEU A CA 1
ATOM 692 C C . LEU A 1 94 ? 16.109 44.969 5.02 1 94.88 94 LEU A C 1
ATOM 694 O O . LEU A 1 94 ? 15.109 45.656 5.211 1 94.88 94 LEU A O 1
ATOM 698 N N . GLN A 1 95 ? 17.172 45.406 4.484 1 92.19 95 GLN A N 1
ATOM 699 C CA . GLN A 1 95 ? 17.312 46.812 4.082 1 92.19 95 GLN A CA 1
ATOM 700 C C . GLN A 1 95 ? 16.594 47.062 2.758 1 92.19 95 GLN A C 1
ATOM 702 O O . GLN A 1 95 ? 16.312 48.219 2.42 1 92.19 95 GLN A O 1
ATOM 707 N N . GLU A 1 96 ? 16.344 46.062 2.064 1 89.88 96 GLU A N 1
ATOM 708 C CA . GLU A 1 96 ? 15.562 46.219 0.84 1 89.88 96 GLU A CA 1
ATOM 709 C C . GLU A 1 96 ? 14.102 46.531 1.15 1 89.88 96 GLU A C 1
ATOM 711 O O . GLU A 1 96 ? 13.539 46 2.109 1 89.88 96 GLU A O 1
ATOM 716 N N . GLU A 1 97 ? 13.562 47.5 0.433 1 87.75 97 GLU A N 1
ATOM 717 C CA . GLU A 1 97 ? 12.172 47.875 0.658 1 87.75 97 GLU A CA 1
ATOM 718 C C . GLU A 1 97 ? 11.219 46.75 0.259 1 87.75 97 GLU A C 1
ATOM 720 O O . GLU A 1 97 ? 11.117 46.406 -0.919 1 87.75 97 GLU A O 1
ATOM 725 N N . VAL A 1 98 ? 10.602 46.156 1.284 1 92.69 98 VAL A N 1
ATOM 726 C CA . VAL A 1 98 ? 9.586 45.156 1.065 1 92.69 98 VAL A CA 1
ATOM 727 C C . VAL A 1 98 ? 8.344 45.469 1.905 1 92.69 98 VAL A C 1
ATOM 729 O O . VAL A 1 98 ? 8.438 46.188 2.904 1 92.69 98 VAL A O 1
ATOM 732 N N . ASP A 1 99 ? 7.246 44.938 1.399 1 95.06 99 ASP A N 1
ATOM 733 C CA . ASP A 1 99 ? 5.992 45.188 2.109 1 95.06 99 ASP A CA 1
ATOM 734 C C . ASP A 1 99 ? 5.898 44.312 3.363 1 95.06 99 ASP A C 1
ATOM 736 O O . ASP A 1 99 ? 5.488 44.781 4.426 1 95.06 99 ASP A O 1
ATOM 740 N N . ASP A 1 100 ? 6.258 43.031 3.236 1 96.06 100 ASP A N 1
ATOM 741 C CA . ASP A 1 100 ? 6.09 42.062 4.305 1 96.06 100 ASP A CA 1
ATOM 742 C C . ASP A 1 100 ? 7.402 41.344 4.598 1 96.06 100 ASP A C 1
ATOM 744 O O . ASP A 1 100 ? 8.156 41.031 3.678 1 96.06 100 ASP A O 1
ATOM 748 N N . ILE A 1 101 ? 7.664 41.156 5.844 1 97.06 101 ILE A N 1
ATOM 749 C CA . ILE A 1 101 ? 8.75 40.281 6.289 1 97.06 101 ILE A CA 1
ATOM 750 C C . ILE A 1 101 ? 8.172 39.062 7.031 1 97.06 101 ILE A C 1
ATOM 752 O O . ILE A 1 101 ? 7.5 39.219 8.055 1 97.06 101 ILE A O 1
ATOM 756 N N . LEU A 1 102 ? 8.406 37.938 6.461 1 97.25 102 LEU A N 1
ATOM 757 C CA . LEU A 1 102 ? 7.934 36.688 7.059 1 97.25 102 LEU A CA 1
ATOM 758 C C . LEU A 1 102 ? 9.094 35.906 7.664 1 97.25 102 LEU A C 1
ATOM 760 O O . LEU A 1 102 ? 10.07 35.594 6.973 1 97.25 102 LEU A O 1
ATOM 764 N N . ILE A 1 103 ? 9.031 35.625 8.969 1 97.69 103 ILE A N 1
ATOM 765 C CA . ILE A 1 103 ? 10.078 34.906 9.68 1 97.69 103 ILE A CA 1
ATOM 766 C C . ILE A 1 103 ? 9.562 33.531 10.07 1 97.69 103 ILE A C 1
ATOM 768 O O . ILE A 1 103 ? 8.555 33.406 10.758 1 97.69 103 ILE A O 1
ATOM 772 N N . VAL A 1 104 ? 10.281 32.5 9.617 1 97 104 VAL A N 1
ATOM 773 C CA . VAL A 1 104 ? 9.867 31.109 9.852 1 97 104 VAL A CA 1
ATOM 774 C C . VAL A 1 104 ? 11.055 30.297 10.367 1 97 104 VAL A C 1
ATOM 776 O O . VAL A 1 104 ? 12.195 30.5 9.938 1 97 104 VAL A O 1
ATOM 779 N N . PHE A 1 105 ? 10.773 29.375 11.281 1 96 105 PHE A N 1
ATOM 780 C CA . PHE A 1 105 ? 11.828 28.5 11.789 1 96 105 PHE A CA 1
ATOM 781 C C . PHE A 1 105 ? 12.109 27.375 10.805 1 96 105 PHE A C 1
ATOM 783 O O . PHE A 1 105 ? 11.188 26.797 10.234 1 96 105 PHE A O 1
ATOM 790 N N . GLY A 1 106 ? 13.391 27.047 10.648 1 96.75 106 GLY A N 1
ATOM 791 C CA . GLY A 1 106 ? 13.812 26.031 9.695 1 96.75 106 GLY A CA 1
ATOM 792 C C . GLY A 1 106 ? 13.516 24.625 10.164 1 96.75 106 GLY A C 1
ATOM 793 O O . GLY A 1 106 ? 13.594 23.672 9.383 1 96.75 106 GLY A O 1
ATOM 794 N N . ASP A 1 107 ? 13.125 24.469 11.469 1 96 107 ASP A N 1
ATOM 795 C CA . ASP A 1 107 ? 12.914 23.125 12.008 1 96 107 ASP A CA 1
ATOM 796 C C . ASP A 1 107 ? 11.422 22.828 12.164 1 96 107 ASP A C 1
ATOM 798 O O . ASP A 1 107 ? 11.039 21.984 12.977 1 96 107 ASP A O 1
ATOM 802 N N . THR A 1 108 ? 10.539 23.562 11.445 1 96.12 108 THR A N 1
ATOM 803 C CA . THR A 1 108 ? 9.102 23.312 11.43 1 96.12 108 THR A CA 1
ATOM 804 C C . THR A 1 108 ? 8.656 22.812 10.055 1 96.12 108 THR A C 1
ATOM 806 O O . THR A 1 108 ? 7.91 23.5 9.352 1 96.12 108 THR A O 1
ATOM 809 N N . PRO A 1 109 ? 8.969 21.594 9.789 1 97.06 109 PRO A N 1
ATOM 810 C CA . PRO A 1 109 ? 8.812 21.094 8.422 1 97.06 109 PRO A CA 1
ATOM 811 C C . PRO A 1 109 ? 7.355 20.891 8.031 1 97.06 109 PRO A C 1
ATOM 813 O O . PRO A 1 109 ? 7.043 20.766 6.844 1 97.06 109 PRO A O 1
ATOM 816 N N . LEU A 1 110 ? 6.402 20.922 8.953 1 97.19 110 LEU A N 1
ATOM 817 C CA . LEU A 1 110 ? 5.016 20.578 8.648 1 97.19 110 LEU A CA 1
ATOM 818 C C . LEU A 1 110 ? 4.191 21.844 8.406 1 97.19 110 LEU A C 1
ATOM 820 O O . LEU A 1 110 ? 2.977 21.766 8.203 1 97.19 110 LEU A O 1
ATOM 824 N N . ILE A 1 111 ? 4.836 23 8.375 1 95.75 111 ILE A N 1
ATOM 825 C CA . ILE A 1 111 ? 4.145 24.25 8.102 1 95.75 111 ILE A CA 1
ATOM 826 C C . ILE A 1 111 ? 3.465 24.188 6.734 1 95.75 111 ILE A C 1
ATOM 828 O O . ILE A 1 111 ? 4.023 23.625 5.785 1 95.75 111 ILE A O 1
ATOM 832 N N . GLU A 1 112 ? 2.273 24.75 6.672 1 95.44 112 GLU A N 1
ATOM 833 C CA . GLU A 1 112 ? 1.524 24.75 5.418 1 95.44 112 GLU A CA 1
ATOM 834 C C . GLU A 1 112 ? 1.483 26.156 4.809 1 95.44 112 GLU A C 1
ATOM 836 O O . GLU A 1 112 ? 1.354 27.141 5.523 1 95.44 112 GLU A O 1
ATOM 841 N N . HIS A 1 113 ? 1.518 26.172 3.529 1 95.75 113 HIS A N 1
ATOM 842 C CA . HIS A 1 113 ? 1.503 27.453 2.836 1 95.75 113 HIS A CA 1
ATOM 843 C C . HIS A 1 113 ? 0.226 28.234 3.139 1 95.75 113 HIS A C 1
ATOM 845 O O . HIS A 1 113 ? 0.231 29.469 3.145 1 95.75 113 HIS A O 1
ATOM 851 N N . SER A 1 114 ? -0.86 27.531 3.404 1 95.25 114 SER A N 1
ATOM 852 C CA . SER A 1 114 ? -2.121 28.203 3.725 1 95.25 114 SER A CA 1
ATOM 853 C C . SER A 1 114 ? -1.99 29.062 4.98 1 95.25 114 SER A C 1
ATOM 855 O O . SER A 1 114 ? -2.547 30.156 5.047 1 95.25 114 SER A O 1
ATOM 857 N N . SER A 1 115 ? -1.266 28.547 5.934 1 95.12 115 SER A N 1
ATOM 858 C CA . SER A 1 115 ? -1.02 29.312 7.152 1 95.12 115 SER A CA 1
ATOM 859 C C . SER A 1 115 ? -0.188 30.562 6.863 1 95.12 115 SER A C 1
ATOM 861 O O . SER A 1 115 ? -0.461 31.641 7.402 1 95.12 115 SER A O 1
ATOM 863 N N . LEU A 1 116 ? 0.758 30.484 6.012 1 95.88 116 LEU A N 1
ATOM 864 C CA . LEU A 1 116 ? 1.634 31.594 5.668 1 95.88 116 LEU A CA 1
ATOM 865 C C . LEU A 1 116 ? 0.867 32.688 4.91 1 95.88 116 LEU A C 1
ATOM 867 O O . LEU A 1 116 ? 1.034 33.875 5.184 1 95.88 116 LEU A O 1
ATOM 871 N N . VAL A 1 117 ? 0.027 32.25 4.055 1 95.06 117 VAL A N 1
ATOM 872 C CA . VAL A 1 117 ? -0.804 33.188 3.289 1 95.06 117 VAL A CA 1
ATOM 873 C C . VAL A 1 117 ? -1.747 33.938 4.23 1 95.06 117 VAL A C 1
ATOM 875 O O . VAL A 1 117 ? -1.926 35.156 4.102 1 95.06 117 VAL A O 1
ATOM 878 N N . ARG A 1 118 ? -2.314 33.188 5.129 1 94.94 118 ARG A N 1
ATOM 879 C CA . ARG A 1 118 ? -3.227 33.812 6.094 1 94.94 118 ARG A CA 1
ATOM 880 C C . ARG A 1 118 ? -2.514 34.844 6.938 1 94.94 118 ARG A C 1
ATOM 882 O O . ARG A 1 118 ? -3.055 35.938 7.184 1 94.94 118 ARG A O 1
ATOM 889 N N . ILE A 1 119 ? -1.366 34.562 7.34 1 95.38 119 ILE A N 1
ATOM 890 C CA . ILE A 1 119 ? -0.571 35.469 8.156 1 95.38 119 ILE A CA 1
ATOM 891 C C . ILE A 1 119 ? -0.285 36.75 7.371 1 95.38 119 ILE A C 1
ATOM 893 O O . ILE A 1 119 ? -0.454 37.844 7.887 1 95.38 119 ILE A O 1
ATOM 897 N N . ARG A 1 120 ? 0.049 36.688 6.172 1 94.81 120 ARG A N 1
ATOM 898 C CA . ARG A 1 120 ? 0.365 37.812 5.324 1 94.81 120 ARG A CA 1
ATOM 899 C C . ARG A 1 120 ? -0.884 38.656 5.031 1 94.81 120 ARG A C 1
ATOM 901 O O . ARG A 1 120 ? -0.8 39.875 4.836 1 94.81 120 ARG A O 1
ATOM 908 N N . ALA A 1 121 ? -2.033 37.969 4.984 1 95.31 121 ALA A N 1
ATOM 909 C CA . ALA A 1 121 ? -3.291 38.656 4.73 1 95.31 121 ALA A CA 1
ATOM 910 C C . ALA A 1 121 ? -3.578 39.688 5.828 1 95.31 121 ALA A C 1
ATOM 912 O O . ALA A 1 121 ? -4.129 40.75 5.555 1 95.31 121 ALA A O 1
ATOM 913 N N . PHE A 1 122 ? -3.201 39.406 7 1 95.62 122 PHE A N 1
ATOM 914 C CA . PHE A 1 122 ? -3.414 40.344 8.109 1 95.62 122 PHE A CA 1
ATOM 915 C C . PHE A 1 122 ? -2.537 41.562 7.957 1 95.62 122 PHE A C 1
ATOM 917 O O . PHE A 1 122 ? -2.953 42.688 8.305 1 95.62 122 PHE A O 1
ATOM 924 N N . LEU A 1 123 ? -1.331 41.344 7.453 1 95.56 123 LEU A N 1
ATOM 925 C CA . LEU A 1 123 ? -0.484 42.5 7.168 1 95.56 123 LEU A CA 1
ATOM 926 C C . LEU A 1 123 ? -1.113 43.375 6.098 1 95.56 123 LEU A C 1
ATOM 928 O O . LEU A 1 123 ? -1.118 44.625 6.223 1 95.56 123 LEU A O 1
ATOM 932 N N . ALA A 1 124 ? -1.665 42.75 5.141 1 94.5 124 ALA A N 1
ATOM 933 C CA . ALA A 1 124 ? -2.328 43.469 4.059 1 94.5 124 ALA A CA 1
ATOM 934 C C . ALA A 1 124 ? -3.531 44.25 4.582 1 94.5 124 ALA A C 1
ATOM 936 O O . ALA A 1 124 ? -3.867 45.312 4.055 1 94.5 124 ALA A O 1
ATOM 937 N N . ASP A 1 125 ? -4.105 43.75 5.652 1 95.31 125 ASP A N 1
ATOM 938 C CA . ASP A 1 125 ? -5.297 44.375 6.23 1 95.31 125 ASP A CA 1
ATOM 939 C C . ASP A 1 125 ? -4.918 45.469 7.223 1 95.31 125 ASP A C 1
ATOM 941 O O . ASP A 1 125 ? -5.789 46.062 7.871 1 95.31 125 ASP A O 1
ATOM 945 N N . GLY A 1 126 ? -3.58 45.656 7.414 1 95.06 126 GLY A N 1
ATOM 946 C CA . GLY A 1 126 ? -3.188 46.812 8.172 1 95.06 126 GLY A CA 1
ATOM 947 C C . GLY A 1 126 ? -2.445 46.5 9.453 1 95.06 126 GLY A C 1
ATOM 948 O O . GLY A 1 126 ? -2.045 47.406 10.195 1 95.06 126 GLY A O 1
ATOM 949 N N . ALA A 1 127 ? -2.25 45.219 9.688 1 96.69 127 ALA A N 1
ATOM 950 C CA . ALA A 1 127 ? -1.453 44.844 10.859 1 96.69 127 ALA A CA 1
ATOM 951 C C . ALA A 1 127 ? 0.014 45.219 10.656 1 96.69 127 ALA A C 1
ATOM 953 O O . ALA A 1 127 ? 0.514 45.219 9.531 1 96.69 127 ALA A O 1
ATOM 954 N N . ASP A 1 128 ? 0.649 45.531 11.797 1 97.62 128 ASP A N 1
ATOM 955 C CA . ASP A 1 128 ? 2.068 45.875 11.75 1 97.62 128 ASP A CA 1
ATOM 956 C C . ASP A 1 128 ? 2.928 44.688 12.164 1 97.62 128 ASP A C 1
ATOM 958 O O . ASP A 1 128 ? 4.066 44.531 11.719 1 97.62 128 ASP A O 1
ATOM 962 N N . VAL A 1 129 ? 2.4 43.938 13.062 1 97.81 129 VAL A N 1
ATOM 963 C CA . VAL A 1 129 ? 3.02 42.688 13.555 1 97.81 129 VAL A CA 1
ATOM 964 C C . VAL A 1 129 ? 1.974 41.594 13.641 1 97.81 129 VAL A C 1
ATOM 966 O O . VAL A 1 129 ? 0.876 41.812 14.164 1 97.81 129 VAL A O 1
ATOM 969 N N . VAL A 1 130 ? 2.266 40.5 13.023 1 97.88 130 VAL A N 1
ATOM 970 C CA . VAL A 1 130 ? 1.385 39.344 13.102 1 97.88 130 VAL A CA 1
ATOM 971 C C . VAL A 1 130 ? 2.141 38.156 13.703 1 97.88 130 VAL A C 1
ATOM 973 O O . VAL A 1 130 ? 3.248 37.812 13.266 1 97.88 130 VAL A O 1
ATOM 976 N N . VAL A 1 131 ? 1.558 37.531 14.727 1 97.06 131 VAL A N 1
ATOM 977 C CA . VAL A 1 131 ? 2.152 36.375 15.383 1 97.06 131 VAL A CA 1
ATOM 978 C C . VAL A 1 131 ? 1.252 35.156 15.211 1 97.06 131 VAL A C 1
ATOM 980 O O . VAL A 1 131 ? 0.033 35.25 15.375 1 97.06 131 VAL A O 1
ATOM 983 N N . ALA A 1 132 ? 1.913 34.062 14.805 1 95.88 132 ALA A N 1
ATOM 984 C CA . ALA A 1 132 ? 1.166 32.812 14.766 1 95.88 132 ALA A CA 1
ATOM 985 C C . ALA A 1 132 ? 1.051 32.219 16.156 1 95.88 132 ALA A C 1
ATOM 987 O O . ALA A 1 132 ? 2.053 32.062 16.859 1 95.88 132 ALA A O 1
ATOM 988 N N . GLY A 1 133 ? -0.185 31.938 16.578 1 95 133 GLY A N 1
ATOM 989 C CA . GLY A 1 133 ? -0.448 31.281 17.844 1 95 133 GLY A CA 1
ATOM 990 C C . GLY A 1 133 ? -1.237 29.984 17.703 1 95 133 GLY A C 1
ATOM 991 O O . GLY A 1 133 ? -1.812 29.719 16.641 1 95 133 GLY A O 1
ATOM 992 N N . PHE A 1 134 ? -1.075 29.203 18.703 1 93.69 134 PHE A N 1
ATOM 993 C CA . PHE A 1 134 ? -1.871 27.984 18.766 1 93.69 134 PHE A CA 1
ATOM 994 C C . PHE A 1 134 ? -2.248 27.656 20.203 1 93.69 134 PHE A C 1
ATOM 996 O O . PHE A 1 134 ? -1.579 28.094 21.141 1 93.69 134 PHE A O 1
ATOM 1003 N N . TYR A 1 135 ? -3.346 26.922 20.359 1 92.62 135 TYR A N 1
ATOM 1004 C CA . TYR A 1 135 ? -3.738 26.453 21.672 1 92.62 135 TYR A CA 1
ATOM 1005 C C . TYR A 1 135 ? -3.174 25.062 21.938 1 92.62 135 TYR A C 1
ATOM 1007 O O . TYR A 1 135 ? -3.379 24.141 21.141 1 92.62 135 TYR A O 1
ATOM 1015 N N . ALA A 1 136 ? -2.506 24.984 23.016 1 89.75 136 ALA A N 1
ATOM 1016 C CA . ALA A 1 136 ? -1.898 23.703 23.375 1 89.75 136 ALA A CA 1
ATOM 1017 C C . ALA A 1 136 ? -2.621 23.062 24.562 1 89.75 136 ALA A C 1
ATOM 1019 O O . ALA A 1 136 ? -3.006 23.766 25.516 1 89.75 136 ALA A O 1
ATOM 1020 N N . SER A 1 137 ? -2.828 21.734 24.438 1 87.81 137 SER A N 1
ATOM 1021 C CA . SER A 1 137 ? -3.35 21 25.578 1 87.81 137 SER A CA 1
ATOM 1022 C C . SER A 1 137 ? -2.355 21.016 26.734 1 87.81 137 SER A C 1
ATOM 1024 O O . SER A 1 137 ? -2.744 21.172 27.891 1 87.81 137 SER A O 1
ATOM 1026 N N . ASP A 1 138 ? -1.095 20.859 26.406 1 88.62 138 ASP A N 1
ATOM 1027 C CA . ASP A 1 138 ? 0.02 21.031 27.328 1 88.62 138 ASP A CA 1
ATOM 1028 C C . ASP A 1 138 ? 0.972 22.125 26.859 1 88.62 138 ASP A C 1
ATOM 1030 O O . ASP A 1 138 ? 1.815 21.891 25.984 1 88.62 138 ASP A O 1
ATOM 1034 N N . PRO A 1 139 ? 0.886 23.266 27.484 1 91.62 139 PRO A N 1
ATOM 1035 C CA . PRO A 1 139 ? 1.646 24.422 27 1 91.62 139 PRO A CA 1
ATOM 1036 C C . PRO A 1 139 ? 3.102 24.391 27.469 1 91.62 139 PRO A C 1
ATOM 1038 O O . PRO A 1 139 ? 3.879 25.281 27.109 1 91.62 139 PRO A O 1
ATOM 1041 N N . THR A 1 140 ? 3.502 23.328 28.188 1 88.81 140 THR A N 1
ATOM 1042 C CA . THR A 1 140 ? 4.852 23.281 28.734 1 88.81 140 THR A CA 1
ATOM 1043 C C . THR A 1 140 ? 5.895 23.375 27.625 1 88.81 140 THR A C 1
ATOM 1045 O O . THR A 1 140 ? 5.801 22.672 26.625 1 88.81 140 THR A O 1
ATOM 1048 N N . GLY A 1 141 ? 6.812 24.312 27.781 1 86.94 141 GLY A N 1
ATOM 1049 C CA . GLY A 1 141 ? 7.918 24.438 26.844 1 86.94 141 GLY A CA 1
ATOM 1050 C C . GLY A 1 141 ? 7.688 25.5 25.781 1 86.94 141 GLY A C 1
ATOM 1051 O O . GLY A 1 141 ? 8.617 25.906 25.078 1 86.94 141 GLY A O 1
ATOM 1052 N N . TYR A 1 142 ? 6.488 26.016 25.719 1 90.5 142 TYR A N 1
ATOM 1053 C CA . TYR A 1 142 ? 6.168 27.016 24.703 1 90.5 142 TYR A CA 1
ATOM 1054 C C . TYR A 1 142 ? 6.109 28.406 25.312 1 90.5 142 TYR A C 1
ATOM 1056 O O . TYR A 1 142 ? 5.816 28.562 26.5 1 90.5 142 TYR A O 1
ATOM 1064 N N . GLY A 1 143 ? 6.461 29.359 24.422 1 92.69 143 GLY A N 1
ATOM 1065 C CA . GLY A 1 143 ? 6.176 30.734 24.828 1 92.69 143 GLY A CA 1
ATOM 1066 C C . GLY A 1 143 ? 4.695 31.031 24.906 1 92.69 143 GLY A C 1
ATOM 1067 O O . GLY A 1 143 ? 3.912 30.547 24.078 1 92.69 143 GLY A O 1
ATOM 1068 N N . ARG A 1 144 ? 4.371 31.891 25.859 1 96 144 ARG A N 1
ATOM 1069 C CA . ARG A 1 144 ? 2.965 32.188 26.109 1 96 144 ARG A CA 1
ATOM 1070 C C . ARG A 1 144 ? 2.598 33.562 25.5 1 96 144 ARG A C 1
ATOM 1072 O O . ARG A 1 144 ? 3.361 34.5 25.625 1 96 144 ARG A O 1
ATOM 1079 N N . LEU A 1 145 ? 1.511 33.531 24.812 1 96.5 145 LEU A N 1
ATOM 1080 C CA . LEU A 1 145 ? 0.976 34.812 24.312 1 96.5 145 LEU A CA 1
ATOM 1081 C C . LEU A 1 145 ? 0.074 35.469 25.359 1 96.5 145 LEU A C 1
ATOM 1083 O O . LEU A 1 145 ? -1.042 35 25.594 1 96.5 145 LEU A O 1
ATOM 1087 N N . ILE A 1 146 ? 0.523 36.562 25.891 1 95.69 146 ILE A N 1
ATOM 1088 C CA . ILE A 1 146 ? -0.205 37.25 26.953 1 95.69 146 ILE A CA 1
ATOM 1089 C C . ILE A 1 146 ? -1.031 38.406 26.359 1 95.69 146 ILE A C 1
ATOM 1091 O O . ILE A 1 146 ? -0.483 39.312 25.734 1 95.69 146 ILE A O 1
ATOM 1095 N N . LYS A 1 147 ? -2.312 38.281 26.609 1 94 147 LYS A N 1
ATOM 1096 C CA . LYS A 1 147 ? -3.232 39.312 26.109 1 94 147 LYS A CA 1
ATOM 1097 C C . LYS A 1 147 ? -3.785 40.156 27.25 1 94 147 LYS A C 1
ATOM 1099 O O . LYS A 1 147 ? -3.982 39.656 28.359 1 94 147 LYS A O 1
ATOM 1104 N N . LYS A 1 148 ? -3.938 41.438 26.969 1 91.19 148 LYS A N 1
ATOM 1105 C CA . LYS A 1 148 ? -4.652 42.375 27.844 1 91.19 148 LYS A CA 1
ATOM 1106 C C . LYS A 1 148 ? -5.762 43.094 27.078 1 91.19 148 LYS A C 1
ATOM 1108 O O . LYS A 1 148 ? -5.508 43.719 26.062 1 91.19 148 LYS A O 1
ATOM 1113 N N . ASN A 1 149 ? -7.012 42.969 27.5 1 89.56 149 ASN A N 1
ATOM 1114 C CA . ASN A 1 149 ? -8.188 43.562 26.875 1 89.56 149 ASN A CA 1
ATOM 1115 C C . ASN A 1 149 ? -8.312 43.125 25.406 1 89.56 149 ASN A C 1
ATOM 1117 O O . ASN A 1 149 ? -8.531 43.969 24.531 1 89.56 149 ASN A O 1
ATOM 1121 N N . GLY A 1 150 ? -7.867 41.844 25.094 1 86.88 150 GLY A N 1
ATOM 1122 C CA . GLY A 1 150 ? -8.031 41.281 23.766 1 86.88 150 GLY A CA 1
ATOM 1123 C C . GLY A 1 150 ? -6.852 41.562 22.844 1 86.88 150 GLY A C 1
ATOM 1124 O O . GLY A 1 150 ? -6.785 41 21.734 1 86.88 150 GLY A O 1
ATOM 1125 N N . LYS A 1 151 ? -5.957 42.344 23.391 1 91.19 151 LYS A N 1
ATOM 1126 C CA . LYS A 1 151 ? -4.801 42.688 22.562 1 91.19 151 LYS A CA 1
ATOM 1127 C C . LYS A 1 151 ? -3.539 42 23.078 1 91.19 151 LYS A C 1
ATOM 1129 O O . LYS A 1 151 ? -3.312 41.906 24.281 1 91.19 151 LYS A O 1
ATOM 1134 N N . LEU A 1 152 ? -2.715 41.531 22.188 1 95.06 152 LEU A N 1
ATOM 1135 C CA . LEU A 1 152 ? -1.45 40.906 22.547 1 95.06 152 LEU A CA 1
ATOM 1136 C C . LEU A 1 152 ? -0.445 41.969 23.031 1 95.06 152 LEU A C 1
ATOM 1138 O O . LEU A 1 152 ? -0.168 42.938 22.312 1 95.06 152 LEU A O 1
ATOM 1142 N N . ILE A 1 153 ? 0.144 41.719 24.188 1 94.19 153 ILE A N 1
ATOM 1143 C CA . ILE A 1 153 ? 1.019 42.75 24.75 1 94.19 153 ILE A CA 1
ATOM 1144 C C . ILE A 1 153 ? 2.453 42.219 24.797 1 94.19 153 ILE A C 1
ATOM 1146 O O . ILE A 1 153 ? 3.406 43 24.719 1 94.19 153 ILE A O 1
ATOM 1150 N N . THR A 1 154 ? 2.484 40.906 25.047 1 94.44 154 THR A N 1
ATOM 1151 C CA . THR A 1 154 ? 3.828 40.344 25.141 1 94.44 154 THR A CA 1
ATOM 1152 C C . THR A 1 154 ? 3.803 38.844 24.938 1 94.44 154 THR A C 1
ATOM 1154 O O . THR A 1 154 ? 2.734 38.219 24.922 1 94.44 154 THR A O 1
ATOM 1157 N N . ILE A 1 155 ? 4.91 38.281 24.562 1 95.19 155 ILE A N 1
ATOM 1158 C CA . ILE A 1 155 ? 5.184 36.844 24.562 1 95.19 155 ILE A CA 1
ATOM 1159 C C . ILE A 1 155 ? 6.211 36.531 25.641 1 95.19 155 ILE A C 1
ATOM 1161 O O . ILE A 1 155 ? 7.297 37.125 25.672 1 95.19 155 ILE A O 1
ATOM 1165 N N . VAL A 1 156 ? 5.84 35.656 26.516 1 93.69 156 VAL A N 1
ATOM 1166 C CA . VAL A 1 156 ? 6.742 35.281 27.594 1 93.69 156 VAL A CA 1
ATOM 1167 C C . VAL A 1 156 ? 7.219 33.844 27.422 1 93.69 156 VAL A C 1
ATOM 1169 O O . VAL A 1 156 ? 6.41 32.906 27.375 1 93.69 156 VAL A O 1
ATOM 1172 N N . GLU A 1 157 ? 8.516 33.75 27.281 1 90.69 157 GLU A N 1
ATOM 1173 C CA . GLU A 1 157 ? 9.094 32.406 27.141 1 90.69 157 GLU A CA 1
ATOM 1174 C C . GLU A 1 157 ? 8.883 31.594 28.406 1 90.69 157 GLU A C 1
ATOM 1176 O O . GLU A 1 157 ? 8.781 32.125 29.5 1 90.69 157 GLU A O 1
ATOM 1181 N N . GLU A 1 158 ? 8.883 30.281 28.25 1 89 158 GLU A N 1
ATOM 1182 C CA . GLU A 1 158 ? 8.594 29.344 29.344 1 89 158 GLU A CA 1
ATOM 1183 C C . GLU A 1 158 ? 9.484 29.609 30.547 1 89 158 GLU A C 1
ATOM 1185 O O . GLU A 1 158 ? 9.008 29.672 31.688 1 89 158 GLU A O 1
ATOM 1190 N N . LYS A 1 159 ? 10.734 29.844 30.297 1 86.81 159 LYS A N 1
ATOM 1191 C CA . LYS A 1 159 ? 11.711 30 31.375 1 86.81 159 LYS A CA 1
ATOM 1192 C C . LYS A 1 159 ? 11.508 31.312 32.094 1 86.81 159 LYS A C 1
ATOM 1194 O O . LYS A 1 159 ? 11.891 31.453 33.281 1 86.81 159 LYS A O 1
ATOM 1199 N N . ASP A 1 160 ? 10.898 32.281 31.484 1 90.25 160 ASP A N 1
ATOM 1200 C CA . ASP A 1 160 ? 10.734 33.625 32.062 1 90.25 160 ASP A CA 1
ATOM 1201 C C . ASP A 1 160 ? 9.305 33.844 32.562 1 90.25 160 ASP A C 1
ATOM 1203 O O . ASP A 1 160 ? 8.992 34.875 33.125 1 90.25 160 ASP A O 1
ATOM 1207 N N . ALA A 1 161 ? 8.477 32.844 32.375 1 91.44 161 ALA A N 1
ATOM 1208 C CA . ALA A 1 161 ? 7.051 33 32.688 1 91.44 161 ALA A CA 1
ATOM 1209 C C . ALA A 1 161 ? 6.773 32.75 34.156 1 91.44 161 ALA A C 1
ATOM 1211 O O . ALA A 1 161 ? 7.375 31.875 34.781 1 91.44 161 ALA A O 1
ATOM 1212 N N . SER A 1 162 ? 5.934 33.531 34.688 1 93.94 162 SER A N 1
ATOM 1213 C CA . SER A 1 162 ? 5.43 33.312 36.062 1 93.94 162 SER A CA 1
ATOM 1214 C C . SER A 1 162 ? 4.48 32.125 36.094 1 93.94 162 SER A C 1
ATOM 1216 O O . SER A 1 162 ? 4.078 31.609 35.062 1 93.94 162 SER A O 1
ATOM 1218 N N . ASP A 1 163 ? 4.176 31.734 37.312 1 93.5 163 ASP A N 1
ATOM 1219 C CA . ASP A 1 163 ? 3.264 30.609 37.5 1 93.5 163 ASP A CA 1
ATOM 1220 C C . ASP A 1 163 ? 1.905 30.906 36.875 1 93.5 163 ASP A C 1
ATOM 1222 O O . ASP A 1 163 ? 1.275 30.016 36.312 1 93.5 163 ASP A O 1
ATOM 1226 N N . GLU A 1 164 ? 1.49 32.094 36.969 1 93.31 164 GLU A N 1
ATOM 1227 C CA . GLU A 1 164 ? 0.212 32.5 36.406 1 93.31 164 GLU A CA 1
ATOM 1228 C C . GLU A 1 164 ? 0.274 32.5 34.875 1 93.31 164 GLU A C 1
ATOM 1230 O O . GLU A 1 164 ? -0.666 32.062 34.219 1 93.31 164 GLU A O 1
ATOM 1235 N N . GLU A 1 165 ? 1.345 32.969 34.375 1 92.94 165 GLU A N 1
ATOM 1236 C CA . GLU A 1 165 ? 1.526 33.031 32.938 1 92.94 165 GLU A CA 1
ATOM 1237 C C . GLU A 1 165 ? 1.638 31.656 32.312 1 92.94 165 GLU A C 1
ATOM 1239 O O . GLU A 1 165 ? 1.19 31.422 31.188 1 92.94 165 GLU A O 1
ATOM 1244 N N . LYS A 1 166 ? 2.172 30.719 33.094 1 93.88 166 LYS A N 1
ATOM 1245 C CA . LYS A 1 166 ? 2.367 29.344 32.594 1 93.88 166 LYS A CA 1
ATOM 1246 C C . LYS A 1 166 ? 1.032 28.641 32.406 1 93.88 166 LYS A C 1
ATOM 1248 O O . LYS A 1 166 ? 0.964 27.609 31.75 1 93.88 166 LYS A O 1
ATOM 1253 N N . LYS A 1 167 ? -0.027 29.172 32.875 1 92.31 167 LYS A N 1
ATOM 1254 C CA . LYS A 1 167 ? -1.355 28.578 32.75 1 92.31 167 LYS A CA 1
ATOM 1255 C C . LYS A 1 167 ? -2.02 28.953 31.438 1 92.31 167 LYS A C 1
ATOM 1257 O O . LYS A 1 167 ? -3.018 28.344 31.031 1 92.31 167 LYS A O 1
ATOM 1262 N N . VAL A 1 168 ? -1.456 29.984 30.812 1 93.38 168 VAL A N 1
ATOM 1263 C CA . VAL A 1 168 ? -2.014 30.422 29.547 1 93.38 168 VAL A CA 1
ATOM 1264 C C . VAL A 1 168 ? -1.809 29.344 28.484 1 93.38 168 VAL A C 1
ATOM 1266 O O . VAL A 1 168 ? -0.706 28.812 28.328 1 93.38 168 VAL A O 1
ATOM 1269 N N . SER A 1 169 ? -2.898 29.062 27.766 1 93.69 169 SER A N 1
ATOM 1270 C CA . SER A 1 169 ? -2.842 27.953 26.812 1 93.69 169 SER A CA 1
ATOM 1271 C C . SER A 1 169 ? -2.559 28.453 25.391 1 93.69 169 SER A C 1
ATOM 1273 O O . SER A 1 169 ? -2.236 27.672 24.5 1 93.69 169 SER A O 1
ATOM 1275 N N . LEU A 1 170 ? -2.711 29.766 25.203 1 95.19 170 LEU A N 1
ATOM 1276 C CA . LEU A 1 170 ? -2.346 30.359 23.922 1 95.19 170 LEU A CA 1
ATOM 1277 C C . LEU A 1 170 ? -0.834 30.531 23.812 1 95.19 170 LEU A C 1
ATOM 1279 O O . LEU A 1 170 ? -0.243 31.344 24.531 1 95.19 170 LEU A O 1
ATOM 1283 N N . CYS A 1 171 ? -0.266 29.703 22.938 1 95.38 171 CYS A N 1
ATOM 1284 C CA . CYS A 1 171 ? 1.188 29.609 22.875 1 95.38 171 CYS A CA 1
ATOM 1285 C C . CYS A 1 171 ? 1.722 30.203 21.578 1 95.38 171 CYS A C 1
ATOM 1287 O O . CYS A 1 171 ? 0.968 30.391 20.625 1 95.38 171 CYS A O 1
ATOM 1289 N N . ASN A 1 172 ? 2.988 30.531 21.578 1 94.62 172 ASN A N 1
ATOM 1290 C CA . ASN A 1 172 ? 3.701 31.062 20.422 1 94.62 172 ASN A CA 1
ATOM 1291 C C . ASN A 1 172 ? 4.059 29.953 19.438 1 94.62 172 ASN A C 1
ATOM 1293 O O . ASN A 1 172 ? 4.684 28.953 19.797 1 94.62 172 ASN A O 1
ATOM 1297 N N . GLY A 1 173 ? 3.689 30.156 18.172 1 91.75 173 GLY A N 1
ATOM 1298 C CA . GLY A 1 173 ? 3.932 29.141 17.156 1 91.75 173 GLY A CA 1
ATOM 1299 C C . GLY A 1 173 ? 5.254 29.328 16.438 1 91.75 173 GLY A C 1
ATOM 1300 O O . GLY A 1 173 ? 5.617 28.531 15.57 1 91.75 173 GLY A O 1
ATOM 1301 N N . GLY A 1 174 ? 5.941 30.375 16.766 1 91.06 174 GLY A N 1
ATOM 1302 C CA . GLY A 1 174 ? 7.285 30.562 16.234 1 91.06 174 GLY A CA 1
ATOM 1303 C C . GLY A 1 174 ? 7.305 31.25 14.875 1 91.06 174 GLY A C 1
ATOM 1304 O O . GLY A 1 174 ? 8.375 31.531 14.336 1 91.06 174 GLY A O 1
ATOM 1305 N N . ILE A 1 175 ? 6.203 31.516 14.273 1 94.75 175 ILE A N 1
ATOM 1306 C CA . ILE A 1 175 ? 6.105 32.25 13.008 1 94.75 175 ILE A CA 1
ATOM 1307 C C . ILE A 1 175 ? 5.648 33.656 13.266 1 94.75 175 ILE A C 1
ATOM 1309 O O . ILE A 1 175 ? 4.715 33.906 14.039 1 94.75 175 ILE A O 1
ATOM 1313 N N . MET A 1 176 ? 6.32 34.562 12.555 1 96.88 176 MET A N 1
ATOM 1314 C CA . MET A 1 176 ? 6.02 36 12.734 1 96.88 176 MET A CA 1
ATOM 1315 C C . MET A 1 176 ? 6.121 36.75 11.414 1 96.88 176 MET A C 1
ATOM 1317 O O . MET A 1 176 ? 6.961 36.406 10.57 1 96.88 176 MET A O 1
ATOM 1321 N N . ALA A 1 177 ? 5.242 37.688 11.281 1 97.62 177 ALA A N 1
ATOM 1322 C CA . ALA A 1 177 ? 5.297 38.562 10.125 1 97.62 177 ALA A CA 1
ATOM 1323 C C . ALA A 1 177 ? 5.316 40.031 10.555 1 97.62 177 ALA A C 1
ATOM 1325 O O . ALA A 1 177 ? 4.609 40.406 11.484 1 97.62 177 ALA A O 1
ATOM 1326 N N . LEU A 1 178 ? 6.133 40.781 9.922 1 97.75 178 LEU A N 1
ATOM 1327 C CA . LEU A 1 178 ? 6.297 42.219 10.234 1 97.75 178 LEU A CA 1
ATOM 1328 C C . LEU A 1 178 ? 6.047 43.062 9 1 97.75 178 LEU A C 1
ATOM 1330 O O . LEU A 1 178 ? 6.438 42.688 7.887 1 97.75 178 LEU A O 1
ATOM 1334 N N . ASN A 1 179 ? 5.391 44.125 9.281 1 97.12 179 ASN A N 1
ATOM 1335 C CA . ASN A 1 179 ? 5.348 45.188 8.25 1 97.12 179 ASN A CA 1
ATOM 1336 C C . ASN A 1 179 ? 6.742 45.688 7.914 1 97.12 179 ASN A C 1
ATOM 1338 O O . ASN A 1 179 ? 7.48 46.125 8.805 1 97.12 179 ASN A O 1
ATOM 1342 N N . GLY A 1 180 ? 7.109 45.688 6.66 1 95.62 180 GLY A N 1
ATOM 1343 C CA . GLY A 1 180 ? 8.438 46.062 6.215 1 95.62 180 GLY A CA 1
ATOM 1344 C C . GLY A 1 180 ? 8.836 47.469 6.668 1 95.62 180 GLY A C 1
ATOM 1345 O O . GLY A 1 180 ? 10.016 47.719 6.918 1 95.62 180 GLY A O 1
ATOM 1346 N N . LYS A 1 181 ? 7.922 48.281 6.859 1 94.69 181 LYS A N 1
ATOM 1347 C CA . LYS A 1 181 ? 8.156 49.656 7.246 1 94.69 181 LYS A CA 1
ATOM 1348 C C . LYS A 1 181 ? 8.75 49.75 8.648 1 94.69 181 LYS A C 1
ATOM 1350 O O . LYS A 1 181 ? 9.555 50.656 8.938 1 94.69 181 LYS A O 1
ATOM 1355 N N . TYR A 1 182 ? 8.414 48.812 9.508 1 95.38 182 TYR A N 1
ATOM 1356 C CA . TYR A 1 182 ? 8.773 48.938 10.922 1 95.38 182 TYR A CA 1
ATOM 1357 C C . TYR A 1 182 ? 9.773 47.875 11.312 1 95.38 182 TYR A C 1
ATOM 1359 O O . TYR A 1 182 ? 10.336 47.906 12.406 1 95.38 182 TYR A O 1
ATOM 1367 N N . ALA A 1 183 ? 10.023 46.938 10.438 1 96.31 183 ALA A N 1
ATOM 1368 C CA . ALA A 1 183 ? 10.719 45.688 10.797 1 96.31 183 ALA A CA 1
ATOM 1369 C C . ALA A 1 183 ? 12.102 46 11.359 1 96.31 183 ALA A C 1
ATOM 1371 O O . ALA A 1 183 ? 12.422 45.594 12.484 1 96.31 183 ALA A O 1
ATOM 1372 N N . LEU A 1 184 ? 12.891 46.688 10.695 1 95.25 184 LEU A N 1
ATOM 1373 C CA . LEU A 1 184 ? 14.258 46.969 11.117 1 95.25 184 LEU A CA 1
ATOM 1374 C C . LEU A 1 184 ? 14.281 47.781 12.406 1 95.25 184 LEU A C 1
ATOM 1376 O O . LEU A 1 184 ? 15.086 47.5 13.305 1 95.25 184 LEU A O 1
ATOM 1380 N N . SER A 1 185 ? 13.453 48.781 12.469 1 95.5 185 SER A N 1
ATOM 1381 C CA . SER A 1 185 ? 13.383 49.625 13.664 1 95.5 185 SER A CA 1
ATOM 1382 C C . SER A 1 185 ? 13.008 48.781 14.891 1 95.5 185 SER A C 1
ATOM 1384 O O . SER A 1 185 ? 13.617 48.938 15.953 1 95.5 185 SER A O 1
ATOM 1386 N N . LEU A 1 186 ? 12.047 47.938 14.742 1 96.88 186 LEU A N 1
ATOM 1387 C CA . LEU A 1 186 ? 11.594 47.094 15.844 1 96.88 186 LEU A CA 1
ATOM 1388 C C . LEU A 1 186 ? 12.695 46.125 16.266 1 96.88 186 LEU A C 1
ATOM 1390 O O . LEU A 1 186 ? 12.969 45.969 17.453 1 96.88 186 LEU A O 1
ATOM 1394 N N . LEU A 1 187 ? 13.336 45.5 15.305 1 97 187 LEU A N 1
ATOM 1395 C CA . LEU A 1 187 ? 14.352 44.5 15.562 1 97 187 LEU A CA 1
ATOM 1396 C C . LEU A 1 187 ? 15.562 45.094 16.25 1 97 187 LEU A C 1
ATOM 1398 O O . LEU A 1 187 ? 16.141 44.5 17.156 1 97 187 LEU A O 1
ATOM 1402 N N . ASN A 1 188 ? 15.938 46.281 15.906 1 95.56 188 ASN A N 1
ATOM 1403 C CA . ASN A 1 188 ? 17.109 46.938 16.469 1 95.56 188 ASN A CA 1
ATOM 1404 C C . ASN A 1 188 ? 16.891 47.344 17.922 1 95.56 188 ASN A C 1
ATOM 1406 O O . ASN A 1 188 ? 17.844 47.562 18.656 1 95.56 188 ASN A O 1
ATOM 1410 N N . LYS A 1 189 ? 15.711 47.375 18.344 1 96.69 189 LYS A N 1
ATOM 1411 C CA . LYS A 1 189 ? 15.391 47.844 19.703 1 96.69 189 LYS A CA 1
ATOM 1412 C C . LYS A 1 189 ? 15.383 46.656 20.672 1 96.69 189 LYS A C 1
ATOM 1414 O O . LYS A 1 189 ? 15.266 46.844 21.891 1 96.69 189 LYS A O 1
ATOM 1419 N N . ILE A 1 190 ? 15.484 45.438 20.141 1 95.88 190 ILE A N 1
ATOM 1420 C CA . ILE A 1 190 ? 15.461 44.25 20.984 1 95.88 190 ILE A CA 1
ATOM 1421 C C . ILE A 1 190 ? 16.75 44.156 21.797 1 95.88 190 ILE A C 1
ATOM 1423 O O . ILE A 1 190 ? 17.844 44.312 21.25 1 95.88 190 ILE A O 1
ATOM 1427 N N . ASP A 1 191 ? 16.656 43.969 23.062 1 93.56 191 ASP A N 1
ATOM 1428 C CA . ASP A 1 191 ? 17.812 43.781 23.938 1 93.56 191 ASP A CA 1
ATOM 1429 C C . ASP A 1 191 ? 17.891 42.344 24.469 1 93.56 191 ASP A C 1
ATOM 1431 O O . ASP A 1 191 ? 17.141 41.469 24.031 1 93.56 191 ASP A O 1
ATOM 1435 N N . ASN A 1 192 ? 18.906 42.062 25.266 1 92.31 192 ASN A N 1
ATOM 1436 C CA . ASN A 1 192 ? 19.094 40.719 25.781 1 92.31 192 ASN A CA 1
ATOM 1437 C C . ASN A 1 192 ? 18.891 40.656 27.297 1 92.31 192 ASN A C 1
ATOM 1439 O O . ASN A 1 192 ? 19.562 39.875 28 1 92.31 192 ASN A O 1
ATOM 1443 N N . ASN A 1 193 ? 17.969 41.5 27.75 1 88.31 193 ASN A N 1
ATOM 1444 C CA . ASN A 1 193 ? 17.688 41.531 29.188 1 88.31 193 ASN A CA 1
ATOM 1445 C C . ASN A 1 193 ? 16.719 40.406 29.594 1 88.31 193 ASN A C 1
ATOM 1447 O O . ASN A 1 193 ? 15.547 40.688 29.859 1 88.31 193 ASN A O 1
ATOM 1451 N N . ASN A 1 194 ? 17.078 39.281 29.688 1 87.88 194 ASN A N 1
ATOM 1452 C CA . ASN A 1 194 ? 16.312 38.125 30.078 1 87.88 194 ASN A CA 1
ATOM 1453 C C . ASN A 1 194 ? 17.203 37.062 30.719 1 87.88 194 ASN A C 1
ATOM 1455 O O . ASN A 1 194 ? 18.406 37.25 30.859 1 87.88 194 ASN A O 1
ATOM 1459 N N . MET A 1 195 ? 16.672 35.938 31.172 1 83.44 195 MET A N 1
ATOM 1460 C CA . MET A 1 195 ? 17.359 34.906 31.938 1 83.44 195 MET A CA 1
ATOM 1461 C C . MET A 1 195 ? 18.484 34.281 31.109 1 83.44 195 MET A C 1
ATOM 1463 O O . MET A 1 195 ? 19.531 33.938 31.656 1 83.44 195 MET A O 1
ATOM 1467 N N . GLN A 1 196 ? 18.312 34.219 29.75 1 84.31 196 GLN A N 1
ATOM 1468 C CA . GLN A 1 196 ? 19.281 33.562 28.906 1 84.31 196 GLN A CA 1
ATOM 1469 C C . GLN A 1 196 ? 20.281 34.531 28.297 1 84.31 196 GLN A C 1
ATOM 1471 O O . GLN A 1 196 ? 21.266 34.125 27.656 1 84.31 196 GLN A O 1
ATOM 1476 N N . GLN A 1 197 ? 20.016 35.812 28.438 1 89.69 197 GLN A N 1
ATOM 1477 C CA . GLN A 1 197 ? 20.859 36.875 27.875 1 89.69 197 GLN A CA 1
ATOM 1478 C C . GLN A 1 197 ? 20.984 36.75 26.359 1 89.69 197 GLN A C 1
ATOM 1480 O O . GLN A 1 197 ? 22.078 36.844 25.812 1 89.69 197 GLN A O 1
ATOM 1485 N N . GLU A 1 198 ? 19.844 36.375 25.797 1 91.5 198 GLU A N 1
ATOM 1486 C CA . GLU A 1 198 ? 19.734 36.25 24.359 1 91.5 198 GLU A CA 1
ATOM 1487 C C . GLU A 1 198 ? 18.781 37.312 23.781 1 91.5 198 GLU A C 1
ATOM 1489 O O . GLU A 1 198 ? 17.906 37.812 24.484 1 91.5 198 GLU A O 1
ATOM 1494 N N . TYR A 1 199 ? 19 37.688 22.547 1 94.56 199 TYR A N 1
ATOM 1495 C CA . TYR A 1 199 ? 18.078 38.531 21.828 1 94.56 199 TYR A CA 1
ATOM 1496 C C . TYR A 1 199 ? 16.891 37.75 21.281 1 94.56 199 TYR A C 1
ATOM 1498 O O . TYR A 1 199 ? 17 37.094 20.25 1 94.56 199 TYR A O 1
ATOM 1506 N N . TYR A 1 200 ? 15.758 37.844 22.016 1 93.19 200 TYR A N 1
ATOM 1507 C CA . TYR A 1 200 ? 14.586 37.062 21.656 1 93.19 200 TYR A CA 1
ATOM 1508 C C . TYR A 1 200 ? 13.758 37.781 20.594 1 93.19 200 TYR A C 1
ATOM 1510 O O . TYR A 1 200 ? 13.336 38.938 20.797 1 93.19 200 TYR A O 1
ATOM 1518 N N . LEU A 1 201 ? 13.5 37.094 19.531 1 94.69 201 LEU A N 1
ATOM 1519 C CA . LEU A 1 201 ? 12.625 37.625 18.5 1 94.69 201 LEU A CA 1
ATOM 1520 C C . LEU A 1 201 ? 11.25 37.969 19.078 1 94.69 201 LEU A C 1
ATOM 1522 O O . LEU A 1 201 ? 10.633 38.969 18.656 1 94.69 201 LEU A O 1
ATOM 1526 N N . THR A 1 202 ? 10.812 37.25 20.062 1 94.25 202 THR A N 1
ATOM 1527 C CA . THR A 1 202 ? 9.484 37.375 20.656 1 94.25 202 THR A CA 1
ATOM 1528 C C . THR A 1 202 ? 9.336 38.75 21.328 1 94.25 202 THR A C 1
ATOM 1530 O O . THR A 1 202 ? 8.219 39.25 21.5 1 94.25 202 THR A O 1
ATOM 1533 N N . ASP A 1 203 ? 10.406 39.406 21.609 1 94.81 203 ASP A N 1
ATOM 1534 C CA . ASP A 1 203 ? 10.367 40.719 22.297 1 94.81 203 ASP A CA 1
ATOM 1535 C C . ASP A 1 203 ? 9.859 41.812 21.359 1 94.81 203 ASP A C 1
ATOM 1537 O O . ASP A 1 203 ? 9.508 42.906 21.812 1 94.81 203 ASP A O 1
ATOM 1541 N N . VAL A 1 204 ? 9.812 41.469 20.094 1 96.06 204 VAL A N 1
ATOM 1542 C CA . VAL A 1 204 ? 9.273 42.438 19.125 1 96.06 204 VAL A CA 1
ATOM 1543 C C . VAL A 1 204 ? 7.848 42.812 19.516 1 96.06 204 VAL A C 1
ATOM 1545 O O . VAL A 1 204 ? 7.434 43.969 19.328 1 96.06 204 VAL A O 1
ATOM 1548 N N . VAL A 1 205 ? 7.129 41.875 20.062 1 96.56 205 VAL A N 1
ATOM 1549 C CA . VAL A 1 205 ? 5.723 42.094 20.406 1 96.56 205 VAL A CA 1
ATOM 1550 C C . VAL A 1 205 ? 5.602 43.156 21.5 1 96.56 205 VAL A C 1
ATOM 1552 O O . VAL A 1 205 ? 4.809 44.094 21.375 1 96.56 205 VAL A O 1
ATOM 1555 N N . SER A 1 206 ? 6.422 43.062 22.531 1 95.56 206 SER A N 1
ATOM 1556 C CA . SER A 1 206 ? 6.395 44.031 23.625 1 95.56 206 SER A CA 1
ATOM 1557 C C . SER A 1 206 ? 6.797 45.438 23.125 1 95.56 206 SER A C 1
ATOM 1559 O O . SER A 1 206 ? 6.188 46.438 23.516 1 95.56 206 SER A O 1
ATOM 1561 N N . ILE A 1 207 ? 7.754 45.5 22.328 1 96.56 207 ILE A N 1
ATOM 1562 C CA . ILE A 1 207 ? 8.242 46.75 21.781 1 96.56 207 ILE A CA 1
ATOM 1563 C C . ILE A 1 207 ? 7.164 47.375 20.891 1 96.56 207 ILE A C 1
ATOM 1565 O O . ILE A 1 207 ? 6.859 48.562 21.031 1 96.56 207 ILE A O 1
ATOM 1569 N N . ALA A 1 208 ? 6.566 46.594 20.031 1 97.19 208 ALA A N 1
ATOM 1570 C CA . ALA A 1 208 ? 5.5 47.094 19.156 1 97.19 208 ALA A CA 1
ATOM 1571 C C . ALA A 1 208 ? 4.301 47.562 19.969 1 97.19 208 ALA A C 1
ATOM 1573 O O . ALA A 1 208 ? 3.684 48.594 19.641 1 97.19 208 ALA A O 1
ATOM 1574 N N . SER A 1 209 ? 3.965 46.812 20.969 1 96.25 209 SER A N 1
ATOM 1575 C CA . SER A 1 209 ? 2.854 47.188 21.844 1 96.25 209 SER A CA 1
ATOM 1576 C C . SER A 1 209 ? 3.092 48.531 22.5 1 96.25 209 SER A C 1
ATOM 1578 O O . SER A 1 209 ? 2.191 49.375 22.547 1 96.25 209 SER A O 1
ATOM 1580 N N . ARG A 1 210 ? 4.258 48.781 22.938 1 94.62 210 ARG A N 1
ATOM 1581 C CA . ARG A 1 210 ? 4.613 50.062 23.562 1 94.62 210 ARG A CA 1
ATOM 1582 C C . ARG A 1 210 ? 4.543 51.188 22.578 1 94.62 210 ARG A C 1
ATOM 1584 O O . ARG A 1 210 ? 4.312 52.344 22.969 1 94.62 210 ARG A O 1
ATOM 1591 N N . GLN A 1 211 ? 4.711 50.875 21.359 1 95.88 211 GLN A N 1
ATOM 1592 C CA . GLN A 1 211 ? 4.664 51.875 20.312 1 95.88 211 GLN A CA 1
ATOM 1593 C C . GLN A 1 211 ? 3.26 52 19.734 1 95.88 211 GLN A C 1
ATOM 1595 O O . GLN A 1 211 ? 3.062 52.656 18.719 1 95.88 211 GLN A O 1
ATOM 1600 N N . ASN A 1 212 ? 2.332 51.312 20.203 1 95 212 ASN A N 1
ATOM 1601 C CA . ASN A 1 212 ? 0.924 51.312 19.812 1 95 212 ASN A CA 1
ATOM 1602 C C . ASN A 1 212 ? 0.736 50.875 18.375 1 95 212 ASN A C 1
ATOM 1604 O O . ASN A 1 212 ? -0.08 51.438 17.641 1 95 212 ASN A O 1
ATOM 1608 N N . LEU A 1 213 ? 1.608 50 17.969 1 96.62 213 LEU A N 1
ATOM 1609 C CA . LEU A 1 213 ? 1.436 49.375 16.656 1 96.62 213 LEU A CA 1
ATOM 1610 C C . LEU A 1 213 ? 0.341 48.312 16.688 1 96.62 213 LEU A C 1
ATOM 1612 O O . LEU A 1 213 ? -0.04 47.844 17.75 1 96.62 213 LEU A O 1
ATOM 1616 N N . ASN A 1 214 ? -0.217 48.031 15.5 1 97.06 214 ASN A N 1
ATOM 1617 C CA . ASN A 1 214 ? -1.29 47.031 15.383 1 97.06 214 ASN A CA 1
ATOM 1618 C C . ASN A 1 214 ? -0.746 45.625 15.383 1 97.06 214 ASN A C 1
ATOM 1620 O O . ASN A 1 214 ? -0.16 45.156 14.391 1 97.06 214 ASN A O 1
ATOM 1624 N N . ILE A 1 215 ? -0.959 44.938 16.5 1 97.69 215 ILE A N 1
ATOM 1625 C CA . ILE A 1 215 ? -0.486 43.562 16.641 1 97.69 215 ILE A CA 1
ATOM 1626 C C . ILE A 1 215 ? -1.662 42.594 16.531 1 97.69 215 ILE A C 1
ATOM 1628 O O . ILE A 1 215 ? -2.686 42.781 17.203 1 97.69 215 ILE A O 1
ATOM 1632 N N . GLN A 1 216 ? -1.547 41.625 15.656 1 96.56 216 GLN A N 1
ATOM 1633 C CA . GLN A 1 216 ? -2.59 40.625 15.484 1 96.56 216 GLN A CA 1
ATOM 1634 C C . GLN A 1 216 ? -2.049 39.219 15.742 1 96.56 216 GLN A C 1
ATOM 1636 O O . GLN A 1 216 ? -0.873 38.938 15.5 1 96.56 216 GLN A O 1
ATOM 1641 N N . VAL A 1 217 ? -2.902 38.375 16.312 1 96.44 217 VAL A N 1
ATOM 1642 C CA . VAL A 1 217 ? -2.592 36.969 16.516 1 96.44 217 VAL A CA 1
ATOM 1643 C C . VAL A 1 217 ? -3.434 36.094 15.562 1 96.44 217 VAL A C 1
ATOM 1645 O O . VAL A 1 217 ? -4.652 36.281 15.477 1 96.44 217 VAL A O 1
ATOM 1648 N N . VAL A 1 218 ? -2.756 35.312 14.836 1 95.44 218 VAL A N 1
ATOM 1649 C CA . VAL A 1 218 ? -3.438 34.375 13.953 1 95.44 218 VAL A CA 1
ATOM 1650 C C . VAL A 1 218 ? -3.309 32.969 14.508 1 95.44 218 VAL A C 1
ATOM 1652 O O . VAL A 1 218 ? -2.197 32.5 14.742 1 95.44 218 VAL A O 1
ATOM 1655 N N . GLU A 1 219 ? -4.426 32.344 14.727 1 94.44 219 GLU A N 1
ATOM 1656 C CA . GLU A 1 219 ? -4.41 30.969 15.188 1 94.44 219 GLU A CA 1
ATOM 1657 C C . GLU A 1 219 ? -4.141 30 14.023 1 94.44 219 GLU A C 1
ATOM 1659 O O . GLU A 1 219 ? -4.812 30.062 12.992 1 94.44 219 GLU A O 1
ATOM 1664 N N . ILE A 1 220 ? -3.129 29.203 14.195 1 93.5 220 ILE A N 1
ATOM 1665 C CA . ILE A 1 220 ? -2.814 28.203 13.172 1 93.5 220 ILE A CA 1
ATOM 1666 C C . ILE A 1 220 ? -2.863 26.812 13.789 1 93.5 220 ILE A C 1
ATOM 1668 O O . ILE A 1 220 ? -2.783 26.656 15.008 1 93.5 220 ILE A O 1
ATOM 1672 N N . PRO A 1 221 ? -3.057 25.734 12.961 1 91.75 221 PRO A N 1
ATOM 1673 C CA . PRO A 1 221 ? -3.074 24.375 13.484 1 91.75 221 PRO A CA 1
ATOM 1674 C C . PRO A 1 221 ? -1.771 23.984 14.18 1 91.75 221 PRO A C 1
ATOM 1676 O O . PRO A 1 221 ? -0.687 24.328 13.703 1 91.75 221 PRO A O 1
ATOM 1679 N N . PHE A 1 222 ? -1.906 23.281 15.211 1 90.81 222 PHE A N 1
ATOM 1680 C CA . PHE A 1 222 ? -0.764 22.844 16 1 90.81 222 PHE A CA 1
ATOM 1681 C C . PHE A 1 222 ? 0.232 22.078 15.148 1 90.81 222 PHE A C 1
ATOM 1683 O O . PHE A 1 222 ? 1.444 22.25 15.273 1 90.81 222 PHE A O 1
ATOM 1690 N N . ASP A 1 223 ? -0.263 21.312 14.258 1 91.5 223 ASP A N 1
ATOM 1691 C CA . ASP A 1 223 ? 0.581 20.453 13.422 1 91.5 223 ASP A CA 1
ATOM 1692 C C . ASP A 1 223 ? 1.525 21.297 12.562 1 91.5 223 ASP A C 1
ATOM 1694 O O . ASP A 1 223 ? 2.596 20.828 12.172 1 91.5 223 ASP A O 1
ATOM 1698 N N . ASN A 1 224 ? 1.2 22.516 12.312 1 91.25 224 ASN A N 1
ATOM 1699 C CA . ASN A 1 224 ? 1.986 23.391 11.461 1 91.25 224 ASN A CA 1
ATOM 1700 C C . ASN A 1 224 ? 3.236 23.906 12.172 1 91.25 224 ASN A C 1
ATOM 1702 O O . ASN A 1 224 ? 4.176 24.375 11.531 1 91.25 224 ASN A O 1
ATOM 1706 N N . VAL A 1 225 ? 3.189 23.844 13.523 1 89.81 225 VAL A N 1
ATOM 1707 C CA . VAL A 1 225 ? 4.242 24.562 14.234 1 89.81 225 VAL A CA 1
ATOM 1708 C C . VAL A 1 225 ? 5.047 23.578 15.086 1 89.81 225 VAL A C 1
ATOM 1710 O O . VAL A 1 225 ? 5.762 24 16 1 89.81 225 VAL A O 1
ATOM 1713 N N . ILE A 1 226 ? 4.891 22.359 14.734 1 89.75 226 ILE A N 1
ATOM 1714 C CA . ILE A 1 226 ? 5.656 21.344 15.461 1 89.75 226 ILE A CA 1
ATOM 1715 C C . ILE A 1 226 ? 7.137 21.484 15.109 1 89.75 226 ILE A C 1
ATOM 1717 O O . ILE A 1 226 ? 7.527 21.328 13.953 1 89.75 226 ILE A O 1
ATOM 1721 N N . GLY A 1 227 ? 7.91 21.844 16.094 1 91.75 227 GLY A N 1
ATOM 1722 C CA . GLY A 1 227 ? 9.352 21.859 15.938 1 91.75 227 GLY A CA 1
ATOM 1723 C C . GLY A 1 227 ? 10 20.516 16.234 1 91.75 227 GLY A C 1
ATOM 1724 O O . GLY A 1 227 ? 9.453 19.719 17 1 91.75 227 GLY A O 1
ATOM 1725 N N . ILE A 1 228 ? 11.156 20.297 15.656 1 94.88 228 ILE A N 1
ATOM 1726 C CA . ILE A 1 228 ? 11.883 19.047 15.844 1 94.88 228 ILE A CA 1
ATOM 1727 C C . ILE A 1 228 ? 13.164 19.312 16.641 1 94.88 228 ILE A C 1
ATOM 1729 O O . ILE A 1 228 ? 14.016 20.094 16.203 1 94.88 228 ILE A O 1
ATOM 1733 N N . ASN A 1 229 ? 13.289 18.578 17.766 1 91.88 229 ASN A N 1
ATOM 1734 C CA . ASN A 1 229 ? 14.469 18.812 18.594 1 91.88 229 ASN A CA 1
ATOM 1735 C C . ASN A 1 229 ? 15.242 17.531 18.859 1 91.88 229 ASN A C 1
ATOM 1737 O O . ASN A 1 229 ? 16.375 17.562 19.344 1 91.88 229 ASN A O 1
ATOM 1741 N N . ASN A 1 230 ? 14.672 16.406 18.641 1 94.94 230 ASN A N 1
ATOM 1742 C CA . ASN A 1 230 ? 15.312 15.102 18.766 1 94.94 230 ASN A CA 1
ATOM 1743 C C . ASN A 1 230 ? 14.727 14.094 17.766 1 94.94 230 ASN A C 1
ATOM 1745 O O . ASN A 1 230 ? 13.781 14.406 17.047 1 94.94 230 ASN A O 1
ATOM 1749 N N . CYS A 1 231 ? 15.273 12.906 17.828 1 96.06 231 CYS A N 1
ATOM 1750 C CA . CYS A 1 231 ? 14.914 11.93 16.797 1 96.06 231 CYS A CA 1
ATOM 1751 C C . CYS A 1 231 ? 13.516 11.375 17.047 1 96.06 231 CYS A C 1
ATOM 1753 O O . CYS A 1 231 ? 12.844 10.922 16.125 1 96.06 231 CYS A O 1
ATOM 1755 N N . PHE A 1 232 ? 13.07 11.367 18.266 1 96.44 232 PHE A N 1
ATOM 1756 C CA . PHE A 1 232 ? 11.711 10.914 18.547 1 96.44 232 PHE A CA 1
ATOM 1757 C C . PHE A 1 232 ? 10.688 11.875 17.953 1 96.44 232 PHE A C 1
ATOM 1759 O O . PHE A 1 232 ? 9.719 11.445 17.328 1 96.44 232 PHE A O 1
ATOM 1766 N N . GLU A 1 233 ? 10.938 13.195 18.156 1 94.56 233 GLU A N 1
ATOM 1767 C CA . GLU A 1 233 ? 10.078 14.211 17.562 1 94.56 233 GLU A CA 1
ATOM 1768 C C . GLU A 1 233 ? 10.141 14.156 16.047 1 94.56 233 GLU A C 1
ATOM 1770 O O . GLU A 1 233 ? 9.133 14.406 15.367 1 94.56 233 GLU A O 1
ATOM 1775 N N . LEU A 1 234 ? 11.289 13.844 15.531 1 97.25 234 LEU A N 1
ATOM 1776 C CA . LEU A 1 234 ? 11.445 13.664 14.094 1 97.25 234 LEU A CA 1
ATOM 1777 C C . LEU A 1 234 ? 10.516 12.562 13.586 1 97.25 234 LEU A C 1
ATOM 1779 O O . LEU A 1 234 ? 9.812 12.758 12.586 1 97.25 234 LEU A O 1
ATOM 1783 N N . PHE A 1 235 ? 10.461 11.492 14.336 1 97.19 235 PHE A N 1
ATOM 1784 C CA . PHE A 1 235 ? 9.586 10.375 14.008 1 97.19 235 PHE A CA 1
ATOM 1785 C C . PHE A 1 235 ? 8.125 10.797 14.031 1 97.19 235 PHE A C 1
ATOM 1787 O O . PHE A 1 235 ? 7.363 10.484 13.117 1 97.19 235 PHE A O 1
ATOM 1794 N N . GLU A 1 236 ? 7.766 11.516 14.977 1 96.5 236 GLU A N 1
ATOM 1795 C CA . GLU A 1 236 ? 6.379 11.953 15.117 1 96.5 236 GLU A CA 1
ATOM 1796 C C . GLU A 1 236 ? 5.961 12.852 13.953 1 96.5 236 GLU A C 1
ATOM 1798 O O . GLU A 1 236 ? 4.867 12.695 13.406 1 96.5 236 GLU A O 1
ATOM 1803 N N . ALA A 1 237 ? 6.848 13.742 13.641 1 96.94 237 ALA A N 1
ATOM 1804 C CA . ALA A 1 237 ? 6.578 14.641 12.523 1 96.94 237 ALA A CA 1
ATOM 1805 C C . ALA A 1 237 ? 6.508 13.875 11.203 1 96.94 237 ALA A C 1
ATOM 1807 O O . ALA A 1 237 ? 5.641 14.141 10.367 1 96.94 237 ALA A O 1
ATOM 1808 N N . ASP A 1 238 ? 7.414 12.969 11.07 1 98.06 238 ASP A N 1
ATOM 1809 C CA . ASP A 1 238 ? 7.418 12.148 9.867 1 98.06 238 ASP A CA 1
ATOM 1810 C C . ASP A 1 238 ? 6.137 11.328 9.758 1 98.06 238 ASP A C 1
ATOM 1812 O O . ASP A 1 238 ? 5.555 11.219 8.672 1 98.06 238 ASP A O 1
ATOM 1816 N N . ALA A 1 239 ? 5.738 10.797 10.828 1 97.69 239 ALA A N 1
ATOM 1817 C CA . ALA A 1 239 ? 4.508 10.008 10.859 1 97.69 239 ALA A CA 1
ATOM 1818 C C . ALA A 1 239 ? 3.307 10.844 10.445 1 97.69 239 ALA A C 1
ATOM 1820 O O . ALA A 1 239 ? 2.443 10.375 9.695 1 97.69 239 ALA A O 1
ATOM 1821 N N . LEU A 1 240 ? 3.264 12.039 10.922 1 96.94 240 LEU A N 1
ATOM 1822 C CA . LEU A 1 240 ? 2.174 12.938 10.555 1 96.94 240 LEU A CA 1
ATOM 1823 C C . LEU A 1 240 ? 2.219 13.273 9.07 1 96.94 240 LEU A C 1
ATOM 1825 O O . LEU A 1 240 ? 1.183 13.281 8.398 1 96.94 240 LEU A O 1
ATOM 1829 N N . TRP A 1 241 ? 3.375 13.57 8.586 1 97.81 241 TRP A N 1
ATOM 1830 C CA . TRP A 1 241 ? 3.539 13.844 7.164 1 97.81 241 TRP A CA 1
ATOM 1831 C C . TRP A 1 241 ? 3.059 12.664 6.324 1 97.81 241 TRP A C 1
ATOM 1833 O O . TRP A 1 241 ? 2.338 12.852 5.34 1 97.81 241 TRP A O 1
ATOM 1843 N N . GLN A 1 242 ? 3.434 11.461 6.707 1 98.44 242 GLN A N 1
ATOM 1844 C CA . GLN A 1 242 ? 3.059 10.242 6.004 1 98.44 242 GLN A CA 1
ATOM 1845 C C . GLN A 1 242 ? 1.544 10.062 5.98 1 98.44 242 GLN A C 1
ATOM 1847 O O . GLN A 1 242 ? 0.974 9.695 4.949 1 98.44 242 GLN A O 1
ATOM 1852 N N . LYS A 1 243 ? 0.972 10.312 7.098 1 97.5 243 LYS A N 1
ATOM 1853 C CA . LYS A 1 243 ? -0.48 10.195 7.195 1 97.5 243 LYS A CA 1
ATOM 1854 C C . LYS A 1 243 ? -1.175 11.148 6.23 1 97.5 243 LYS A C 1
ATOM 1856 O O . LYS A 1 243 ? -2.121 10.766 5.539 1 97.5 243 LYS A O 1
ATOM 1861 N N . ARG A 1 244 ? -0.7 12.359 6.156 1 96.38 244 ARG A N 1
ATOM 1862 C CA . ARG A 1 244 ? -1.255 13.359 5.25 1 96.38 244 ARG A CA 1
ATOM 1863 C C . ARG A 1 244 ? -1.094 12.93 3.797 1 96.38 244 ARG A C 1
ATOM 1865 O O . ARG A 1 244 ? -2.043 13 3.014 1 96.38 244 ARG A O 1
ATOM 1872 N N . LYS A 1 245 ? 0.094 12.516 3.555 1 97.81 245 LYS A N 1
ATOM 1873 C CA . LYS A 1 245 ? 0.392 12.102 2.186 1 97.81 245 LYS A CA 1
ATOM 1874 C C . LYS A 1 245 ? -0.507 10.945 1.754 1 97.81 245 LYS A C 1
ATOM 1876 O O . LYS A 1 245 ? -1.099 10.984 0.674 1 97.81 245 LYS A O 1
ATOM 1881 N N . ALA A 1 246 ? -0.648 9.945 2.51 1 98.44 246 ALA A N 1
ATOM 1882 C CA . ALA A 1 246 ? -1.491 8.789 2.213 1 98.44 246 ALA A CA 1
ATOM 1883 C C . ALA A 1 246 ? -2.947 9.211 2.025 1 98.44 246 ALA A C 1
ATOM 1885 O O . ALA A 1 246 ? -3.609 8.766 1.082 1 98.44 246 ALA A O 1
ATOM 1886 N N . ARG A 1 247 ? -3.414 10.047 2.924 1 97.56 247 ARG A N 1
ATOM 1887 C CA . ARG A 1 247 ? -4.785 10.531 2.834 1 97.56 247 ARG A CA 1
ATOM 1888 C C . ARG A 1 247 ? -5.023 11.266 1.516 1 97.56 247 ARG A C 1
ATOM 1890 O O . ARG A 1 247 ? -6.008 11.008 0.824 1 97.56 247 ARG A O 1
ATOM 1897 N N . ASP A 1 248 ? -4.125 12.117 1.173 1 97.06 248 ASP A N 1
ATOM 1898 C CA . ASP A 1 248 ? -4.254 12.891 -0.058 1 97.06 248 ASP A CA 1
ATOM 1899 C C . ASP A 1 248 ? -4.273 11.977 -1.281 1 97.06 248 ASP A C 1
ATOM 1901 O O . ASP A 1 248 ? -5.055 12.188 -2.209 1 97.06 248 ASP A O 1
ATOM 1905 N N . LEU A 1 249 ? -3.438 11.039 -1.264 1 97.94 249 LEU A N 1
ATOM 1906 C CA . LEU A 1 249 ? -3.389 10.094 -2.373 1 97.94 249 LEU A CA 1
ATOM 1907 C C . LEU A 1 249 ? -4.691 9.305 -2.479 1 97.94 249 LEU A C 1
ATOM 1909 O O . LEU A 1 249 ? -5.238 9.141 -3.572 1 97.94 249 LEU A O 1
ATOM 1913 N N . MET A 1 250 ? -5.148 8.867 -1.411 1 97.56 250 MET A N 1
ATOM 1914 C CA . MET A 1 250 ? -6.387 8.094 -1.417 1 97.56 250 MET A CA 1
ATOM 1915 C C . MET A 1 250 ? -7.562 8.953 -1.866 1 97.56 250 MET A C 1
ATOM 1917 O O . MET A 1 250 ? -8.43 8.492 -2.609 1 97.56 250 MET A O 1
ATOM 1921 N N . LEU A 1 251 ? -7.594 10.195 -1.478 1 96.69 251 LEU A N 1
ATOM 1922 C CA . LEU A 1 251 ? -8.648 11.109 -1.896 1 96.69 251 LEU A CA 1
ATOM 1923 C C . LEU A 1 251 ? -8.523 11.445 -3.379 1 96.69 251 LEU A C 1
ATOM 1925 O O . LEU A 1 251 ? -9.5 11.859 -4.008 1 96.69 251 LEU A O 1
ATOM 1929 N N . SER A 1 252 ? -7.32 11.203 -3.881 1 96.56 252 SER A N 1
ATOM 1930 C CA . SER A 1 252 ? -7.098 11.484 -5.297 1 96.56 252 SER A CA 1
ATOM 1931 C C . SER A 1 252 ? -7.379 10.25 -6.152 1 96.56 252 SER A C 1
ATOM 1933 O O . SER A 1 252 ? -7.188 10.281 -7.371 1 96.56 252 SER A O 1
ATOM 1935 N N . GLY A 1 253 ? -7.727 9.18 -5.559 1 96.31 253 GLY A N 1
ATOM 1936 C CA . GLY A 1 253 ? -8.172 8.031 -6.34 1 96.31 253 GLY A CA 1
ATOM 1937 C C . GLY A 1 253 ? -7.223 6.852 -6.262 1 96.31 253 GLY A C 1
ATOM 1938 O O . GLY A 1 253 ? -7.371 5.879 -7.008 1 96.31 253 GLY A O 1
ATOM 1939 N N . VAL A 1 254 ? -6.273 6.91 -5.406 1 97.81 254 VAL A N 1
ATOM 1940 C CA . VAL A 1 254 ? -5.352 5.797 -5.207 1 97.81 254 VAL A CA 1
ATOM 1941 C C . VAL A 1 254 ? -5.887 4.867 -4.121 1 97.81 254 VAL A C 1
ATOM 1943 O O . VAL A 1 254 ? -6.348 5.328 -3.074 1 97.81 254 VAL A O 1
ATOM 1946 N N . THR A 1 255 ? -5.871 3.605 -4.41 1 97.56 255 THR A N 1
ATOM 1947 C CA . THR A 1 255 ? -6.254 2.623 -3.404 1 97.56 255 THR A CA 1
ATOM 1948 C C . THR A 1 255 ? -5.031 2.115 -2.65 1 97.56 255 THR A C 1
ATOM 1950 O O . THR A 1 255 ? -4.098 1.578 -3.254 1 97.56 255 THR A O 1
ATOM 1953 N N . ILE A 1 256 ? -5.078 2.346 -1.332 1 98.25 256 ILE A N 1
ATOM 1954 C CA . ILE A 1 256 ? -4.008 1.845 -0.473 1 98.25 256 ILE A CA 1
ATOM 1955 C C . ILE A 1 256 ? -4.598 0.928 0.599 1 98.25 256 ILE A C 1
ATOM 1957 O O . ILE A 1 256 ? -5.418 1.359 1.41 1 98.25 256 ILE A O 1
ATOM 1961 N N . LEU A 1 257 ? -4.16 -0.288 0.648 1 97.38 257 LEU A N 1
ATOM 1962 C CA . LEU A 1 257 ? -4.785 -1.284 1.511 1 97.38 257 LEU A CA 1
ATOM 1963 C C . LEU A 1 257 ? -4.426 -1.041 2.973 1 97.38 257 LEU A C 1
ATOM 1965 O O . LEU A 1 257 ? -5.281 -1.14 3.854 1 97.38 257 LEU A O 1
ATOM 1969 N N . LYS A 1 258 ? -3.16 -0.836 3.266 1 97.5 258 LYS A N 1
ATOM 1970 C CA . LYS A 1 258 ? -2.664 -0.566 4.613 1 97.5 258 LYS A CA 1
ATOM 1971 C C . LYS A 1 258 ? -1.709 0.625 4.617 1 97.5 258 LYS A C 1
ATOM 1973 O O . LYS A 1 258 ? -0.494 0.452 4.727 1 97.5 258 LYS A O 1
ATOM 1978 N N . PRO A 1 259 ? -2.295 1.796 4.621 1 97.75 259 PRO A N 1
ATOM 1979 C CA . PRO A 1 259 ? -1.459 2.986 4.453 1 97.75 259 PRO A CA 1
ATOM 1980 C C . PRO A 1 259 ? -0.419 3.137 5.562 1 97.75 259 PRO A C 1
ATOM 1982 O O . PRO A 1 259 ? 0.669 3.668 5.324 1 97.75 259 PRO A O 1
ATOM 1985 N N . GLU A 1 260 ? -0.661 2.646 6.762 1 96.44 260 GLU A N 1
ATOM 1986 C CA . GLU A 1 260 ? 0.266 2.781 7.879 1 96.44 260 GLU A CA 1
ATOM 1987 C C . GLU A 1 260 ? 1.539 1.973 7.645 1 96.44 260 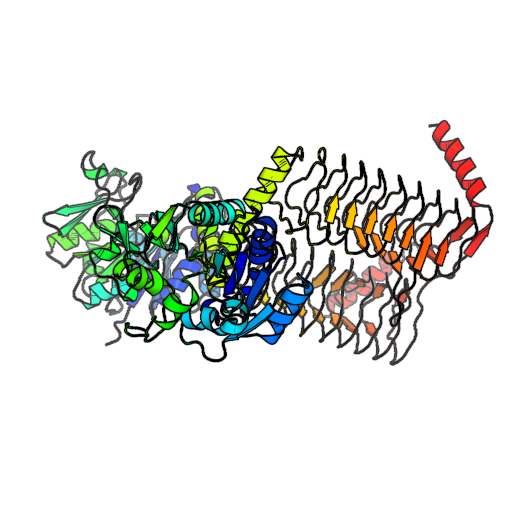GLU A C 1
ATOM 1989 O O . GLU A 1 260 ? 2.549 2.186 8.32 1 96.44 260 GLU A O 1
ATOM 1994 N N . SER A 1 261 ? 1.456 1.014 6.688 1 97.69 261 SER A N 1
ATOM 1995 C CA . SER A 1 261 ? 2.602 0.148 6.43 1 97.69 261 SER A CA 1
ATOM 1996 C C . SER A 1 261 ? 3.371 0.605 5.195 1 97.69 261 SER A C 1
ATOM 1998 O O . SER A 1 261 ? 4.402 0.025 4.852 1 97.69 261 SER A O 1
ATOM 2000 N N . VAL A 1 262 ? 2.893 1.632 4.543 1 98.5 262 VAL A N 1
ATOM 2001 C CA . VAL A 1 262 ? 3.514 2.141 3.322 1 98.5 262 VAL A CA 1
ATOM 2002 C C . VAL A 1 262 ? 4.324 3.396 3.641 1 98.5 262 VAL A C 1
ATOM 2004 O O . VAL A 1 262 ? 3.902 4.223 4.453 1 98.5 262 VAL A O 1
ATOM 2007 N N . TYR A 1 263 ? 5.516 3.521 3.035 1 98.75 263 TYR A N 1
ATOM 2008 C CA . TYR A 1 263 ? 6.336 4.707 3.236 1 98.75 263 TYR A CA 1
ATOM 2009 C C . TYR A 1 263 ? 6.523 5.469 1.93 1 98.75 263 TYR A C 1
ATOM 2011 O O . TYR A 1 263 ? 6.941 4.895 0.921 1 98.75 263 TYR A O 1
ATOM 2019 N N . PHE A 1 264 ? 6.25 6.77 1.962 1 98.75 264 PHE A N 1
ATOM 2020 C CA . PHE A 1 264 ? 6.359 7.621 0.783 1 98.75 264 PHE A CA 1
ATOM 2021 C C . PHE A 1 264 ? 7.512 8.609 0.934 1 98.75 264 PHE A C 1
ATOM 2023 O O . PHE A 1 264 ? 7.762 9.117 2.029 1 98.75 264 PHE A O 1
ATOM 2030 N N . SER A 1 265 ? 8.156 8.867 -0.17 1 98.62 265 SER A N 1
ATOM 2031 C CA . SER A 1 265 ? 9.039 10.023 -0.248 1 98.62 265 SER A CA 1
ATOM 2032 C C . SER A 1 265 ? 8.273 11.289 -0.642 1 98.62 265 SER A C 1
ATOM 2034 O O . SER A 1 265 ? 7.176 11.203 -1.193 1 98.62 265 SER A O 1
ATOM 2036 N N . TYR A 1 266 ? 8.891 12.461 -0.405 1 97.94 266 TYR A N 1
ATOM 2037 C CA . TYR A 1 266 ? 8.25 13.758 -0.594 1 97.94 266 TYR A CA 1
ATOM 2038 C C . TYR A 1 266 ? 7.863 13.969 -2.053 1 97.94 266 TYR A C 1
ATOM 2040 O O . TYR A 1 266 ? 6.906 14.688 -2.352 1 97.94 266 TYR A O 1
ATOM 2048 N N . ASP A 1 267 ? 8.555 13.305 -2.994 1 97.75 267 ASP A N 1
ATOM 2049 C CA . ASP A 1 267 ? 8.375 13.586 -4.414 1 97.75 267 ASP A CA 1
ATOM 2050 C C . ASP A 1 267 ? 7.672 12.43 -5.121 1 97.75 267 ASP A C 1
ATOM 2052 O O . ASP A 1 267 ? 7.621 12.383 -6.352 1 97.75 267 ASP A O 1
ATOM 2056 N N . THR A 1 268 ? 7.164 11.477 -4.34 1 98.62 268 THR A N 1
ATOM 2057 C CA . THR A 1 268 ? 6.445 10.359 -4.934 1 98.62 268 THR A CA 1
ATOM 2058 C C . THR A 1 268 ? 5.207 10.844 -5.684 1 98.62 268 THR A C 1
ATOM 2060 O O . THR A 1 268 ? 4.426 11.641 -5.152 1 98.62 268 THR A O 1
ATOM 2063 N N . GLU A 1 269 ? 5.078 10.43 -6.91 1 98.62 269 GLU A N 1
ATOM 2064 C CA . GLU A 1 269 ? 3.918 10.766 -7.73 1 98.62 269 GLU A CA 1
ATOM 2065 C C . GLU A 1 269 ? 3.156 9.508 -8.141 1 98.62 269 GLU A C 1
ATOM 2067 O O . GLU A 1 269 ? 3.721 8.609 -8.773 1 98.62 269 GLU A O 1
ATOM 2072 N N . ILE A 1 270 ? 1.882 9.516 -7.805 1 98.56 270 ILE A N 1
ATOM 2073 C CA . ILE A 1 270 ? 1.053 8.352 -8.117 1 98.56 270 ILE A CA 1
ATOM 2074 C C . ILE A 1 270 ? -0.263 8.812 -8.742 1 98.56 270 ILE A C 1
ATOM 2076 O O . ILE A 1 270 ? -0.966 9.648 -8.172 1 98.56 270 ILE A O 1
ATOM 2080 N N . GLU A 1 271 ? -0.577 8.242 -9.906 1 97.56 271 GLU A N 1
ATOM 2081 C CA . GLU A 1 271 ? -1.802 8.594 -10.617 1 97.56 271 GLU A CA 1
ATOM 2082 C C . GLU A 1 271 ? -3.006 7.855 -10.039 1 97.56 271 GLU A C 1
ATOM 2084 O O . GLU A 1 271 ? -2.848 6.836 -9.359 1 97.56 271 GLU A O 1
ATOM 2089 N N . PRO A 1 272 ? -4.238 8.445 -10.297 1 95.94 272 PRO A N 1
ATOM 2090 C CA . PRO A 1 272 ? -5.453 7.742 -9.867 1 95.94 272 PRO A CA 1
ATOM 2091 C C . PRO A 1 272 ? -5.566 6.344 -10.469 1 95.94 272 PRO A C 1
ATOM 2093 O O . PRO A 1 272 ? -5.086 6.102 -11.578 1 95.94 272 PRO A O 1
ATOM 2096 N N . GLY A 1 273 ? -6.188 5.418 -9.742 1 95.19 273 GLY A N 1
ATOM 2097 C CA . GLY A 1 273 ? -6.445 4.078 -10.25 1 95.19 273 GLY A CA 1
ATOM 2098 C C . GLY A 1 273 ? -5.355 3.086 -9.891 1 95.19 273 GLY A C 1
ATOM 2099 O O . GLY A 1 273 ? -5.445 1.904 -10.234 1 95.19 273 GLY A O 1
ATOM 2100 N N . VAL A 1 274 ? -4.363 3.559 -9.211 1 97.69 274 VAL A N 1
ATOM 2101 C CA . VAL A 1 274 ? -3.283 2.678 -8.781 1 97.69 274 VAL A CA 1
ATOM 2102 C C . VAL A 1 274 ? -3.691 1.942 -7.508 1 97.69 274 VAL A C 1
ATOM 2104 O O . VAL A 1 274 ? -4.375 2.508 -6.648 1 97.69 274 VAL A O 1
ATOM 2107 N N . LEU A 1 275 ? -3.305 0.679 -7.426 1 98 275 LEU A N 1
ATOM 2108 C CA . LEU A 1 275 ? -3.5 -0.121 -6.223 1 98 275 LEU A CA 1
ATOM 2109 C C . LEU A 1 275 ? -2.166 -0.413 -5.543 1 98 275 LEU A C 1
ATOM 2111 O O . LEU A 1 275 ? -1.234 -0.91 -6.18 1 98 275 LEU A O 1
ATOM 2115 N N . ILE A 1 276 ? -2.09 -0.094 -4.215 1 98.75 276 ILE A N 1
ATOM 2116 C CA . ILE A 1 276 ? -0.875 -0.337 -3.443 1 98.75 276 ILE A CA 1
ATOM 2117 C C . ILE A 1 276 ? -1.174 -1.305 -2.301 1 98.75 276 ILE A C 1
ATOM 2119 O O . ILE A 1 276 ? -2.006 -1.017 -1.437 1 98.75 276 ILE A O 1
ATOM 2123 N N . GLU A 1 277 ? -0.48 -2.432 -2.318 1 98.62 277 GLU A N 1
ATOM 2124 C CA . GLU A 1 277 ? -0.592 -3.422 -1.251 1 98.62 277 GLU A CA 1
ATOM 2125 C C . GLU A 1 277 ? 0.278 -3.047 -0.055 1 98.62 277 GLU A C 1
ATOM 2127 O O . GLU A 1 277 ? 0.976 -2.031 -0.084 1 98.62 277 GLU A O 1
ATOM 2132 N N . PRO A 1 278 ? 0.162 -3.818 1.044 1 98.31 278 PRO A N 1
ATOM 2133 C CA . PRO A 1 278 ? 0.846 -3.438 2.281 1 98.31 278 PRO A CA 1
ATOM 2134 C C . PRO A 1 278 ? 2.367 -3.508 2.162 1 98.31 278 PRO A C 1
ATOM 2136 O O . PRO A 1 278 ? 2.891 -4.266 1.34 1 98.31 278 PRO A O 1
ATOM 2139 N N . ASN A 1 279 ? 3.109 -2.742 3.051 1 98.31 279 ASN A N 1
ATOM 2140 C CA . ASN A 1 279 ? 4.547 -2.824 3.295 1 98.31 279 ASN A CA 1
ATOM 2141 C C . ASN A 1 279 ? 5.348 -2.518 2.033 1 98.31 279 ASN A C 1
ATOM 2143 O O . ASN A 1 279 ? 6.309 -3.221 1.718 1 98.31 279 ASN A O 1
ATOM 2147 N N . VAL A 1 280 ? 4.887 -1.552 1.305 1 98.75 280 VAL A N 1
ATOM 2148 C CA . VAL A 1 280 ? 5.625 -1.053 0.149 1 98.75 280 VAL A CA 1
ATOM 2149 C C . VAL A 1 280 ? 6.441 0.174 0.549 1 98.75 280 VAL A C 1
ATOM 2151 O O . VAL A 1 280 ? 5.98 1.006 1.334 1 98.75 280 VAL A O 1
ATOM 2154 N N . TYR A 1 281 ? 7.672 0.268 0.024 1 98.81 281 TYR A N 1
ATOM 2155 C CA . TYR A 1 281 ? 8.539 1.419 0.266 1 98.81 281 TYR A CA 1
ATOM 2156 C C . TYR A 1 281 ? 8.773 2.201 -1.021 1 98.81 281 TYR A C 1
ATOM 2158 O O . TYR A 1 281 ? 9.273 1.652 -2.004 1 98.81 281 TYR A O 1
ATOM 2166 N N . PHE A 1 282 ? 8.43 3.469 -1.061 1 98.88 282 PHE A N 1
ATOM 2167 C CA . PHE A 1 282 ? 8.719 4.379 -2.162 1 98.88 282 PHE A CA 1
ATOM 2168 C C . PHE A 1 282 ? 9.852 5.328 -1.792 1 98.88 282 PHE A C 1
ATOM 2170 O O . PHE A 1 282 ? 9.641 6.312 -1.078 1 98.88 282 PHE A O 1
ATOM 2177 N N . GLY A 1 283 ? 11.008 5.016 -2.293 1 98.38 283 GLY A N 1
ATOM 2178 C CA . GLY A 1 283 ? 12.102 5.965 -2.174 1 98.38 283 GLY A CA 1
ATOM 2179 C C . GLY A 1 283 ? 11.984 7.141 -3.125 1 98.38 283 GLY A C 1
ATOM 2180 O O . GLY A 1 283 ? 10.969 7.285 -3.812 1 98.38 283 GLY A O 1
ATOM 2181 N N . PRO A 1 284 ? 12.969 8 -3.119 1 97.81 284 PRO A N 1
ATOM 2182 C CA . PRO A 1 284 ? 12.898 9.203 -3.951 1 97.81 284 PRO A CA 1
ATOM 2183 C C . PRO A 1 284 ? 12.828 8.883 -5.445 1 97.81 284 PRO A C 1
ATOM 2185 O O . PRO A 1 284 ? 13.406 7.891 -5.895 1 97.81 284 PRO A O 1
ATOM 2188 N N . GLY A 1 285 ? 12.117 9.672 -6.18 1 98.12 285 GLY A N 1
ATOM 2189 C CA . GLY A 1 285 ? 12.141 9.664 -7.633 1 98.12 285 GLY A CA 1
ATOM 2190 C C . GLY A 1 285 ? 11.234 8.617 -8.242 1 98.12 285 GLY A C 1
ATOM 2191 O O . GLY A 1 285 ? 11.484 8.125 -9.344 1 98.12 285 GLY A O 1
ATOM 2192 N N . VAL A 1 286 ? 10.172 8.258 -7.551 1 98.81 286 VAL A N 1
ATOM 2193 C CA . VAL A 1 286 ? 9.289 7.219 -8.062 1 98.81 286 VAL A CA 1
ATOM 2194 C C . VAL A 1 286 ? 8.039 7.852 -8.664 1 98.81 286 VAL A C 1
ATOM 2196 O O . VAL A 1 286 ? 7.426 8.734 -8.055 1 98.81 286 VAL A O 1
ATOM 2199 N N . LYS A 1 287 ? 7.672 7.434 -9.82 1 98.88 287 LYS A N 1
ATOM 2200 C CA . LYS A 1 287 ? 6.449 7.824 -10.516 1 98.88 287 LYS A CA 1
ATOM 2201 C C . LYS A 1 287 ? 5.66 6.598 -10.969 1 98.88 287 LYS A C 1
ATOM 2203 O O . LYS A 1 287 ? 6.219 5.695 -11.602 1 98.88 287 LYS A O 1
ATOM 2208 N N . ILE A 1 288 ? 4.371 6.574 -10.664 1 98.81 288 ILE A N 1
ATOM 2209 C CA . ILE A 1 288 ? 3.527 5.43 -11 1 98.81 288 ILE A CA 1
ATOM 2210 C C . ILE A 1 288 ? 2.318 5.902 -11.805 1 98.81 288 ILE A C 1
ATOM 2212 O O . ILE A 1 288 ? 1.581 6.789 -11.367 1 98.81 288 ILE A O 1
ATOM 2216 N N . GLN A 1 289 ? 2.119 5.25 -12.922 1 98.38 289 GLN A N 1
ATOM 2217 C CA . GLN A 1 289 ? 1.014 5.629 -13.797 1 98.38 289 GLN A CA 1
ATOM 2218 C C . GLN A 1 289 ? -0.227 4.789 -13.508 1 98.38 289 GLN A C 1
ATOM 2220 O O . GLN A 1 289 ? -0.148 3.773 -12.812 1 98.38 289 GLN A O 1
ATOM 2225 N N . SER A 1 290 ? -1.349 5.277 -14.086 1 97.56 290 SER A N 1
ATOM 2226 C CA . SER A 1 290 ? -2.678 4.758 -13.781 1 97.56 290 SER A CA 1
ATOM 2227 C C . SER A 1 290 ? -2.775 3.268 -14.094 1 97.56 290 SER A C 1
ATOM 2229 O O . SER A 1 290 ? -2.201 2.795 -15.078 1 97.56 290 SER A O 1
ATOM 2231 N N . GLY A 1 291 ? -3.51 2.541 -13.242 1 96.69 291 GLY A N 1
ATOM 2232 C CA . GLY A 1 291 ? -3.814 1.14 -13.484 1 96.69 291 GLY A CA 1
ATOM 2233 C C . GLY A 1 291 ? -2.752 0.196 -12.953 1 96.69 291 GLY A C 1
ATOM 2234 O O . GLY A 1 291 ? -2.963 -1.018 -12.898 1 96.69 291 GLY A O 1
ATOM 2235 N N . ALA A 1 292 ? -1.653 0.707 -12.57 1 98.25 292 ALA A N 1
ATOM 2236 C CA . ALA A 1 292 ? -0.579 -0.138 -12.055 1 98.25 292 ALA A CA 1
ATOM 2237 C C . ALA A 1 292 ? -0.955 -0.738 -10.703 1 98.25 292 ALA A C 1
ATOM 2239 O O . ALA A 1 292 ? -1.759 -0.165 -9.961 1 98.25 292 ALA A O 1
ATOM 2240 N N . VAL A 1 293 ? -0.464 -1.881 -10.453 1 98.62 293 VAL A N 1
ATOM 2241 C CA . VAL A 1 293 ? -0.594 -2.557 -9.164 1 98.62 293 VAL A CA 1
ATOM 2242 C C . VAL A 1 293 ? 0.789 -2.775 -8.555 1 98.62 293 VAL A C 1
ATOM 2244 O O . VAL A 1 293 ? 1.658 -3.393 -9.172 1 98.62 293 VAL A O 1
ATOM 2247 N N . ILE A 1 294 ? 1.007 -2.191 -7.367 1 98.88 294 ILE A N 1
ATOM 2248 C CA . ILE A 1 294 ? 2.238 -2.406 -6.617 1 98.88 294 ILE A CA 1
ATOM 2249 C C . ILE A 1 294 ? 1.975 -3.365 -5.457 1 98.88 294 ILE A C 1
ATOM 2251 O O . ILE A 1 294 ? 1.344 -2.992 -4.465 1 98.88 294 ILE A O 1
ATOM 2255 N N . ARG A 1 295 ? 2.494 -4.574 -5.602 1 98.69 295 ARG A N 1
ATOM 2256 C CA . ARG A 1 295 ? 2.199 -5.637 -4.641 1 98.69 295 ARG A CA 1
ATOM 2257 C C . ARG A 1 295 ? 3.082 -5.512 -3.402 1 98.69 295 ARG A C 1
ATOM 2259 O O . ARG A 1 295 ? 4.051 -4.754 -3.396 1 98.69 295 ARG A O 1
ATOM 2266 N N . ALA A 1 296 ? 2.711 -6.27 -2.398 1 98.62 296 ALA A N 1
ATOM 2267 C CA . ALA A 1 296 ? 3.279 -6.133 -1.061 1 98.62 296 ALA A CA 1
ATOM 2268 C C . ALA A 1 296 ? 4.785 -6.375 -1.076 1 98.62 296 ALA A C 1
ATOM 2270 O O . ALA A 1 296 ? 5.289 -7.133 -1.908 1 98.62 296 ALA A O 1
ATOM 2271 N N . PHE A 1 297 ? 5.574 -5.719 -0.148 1 98.31 297 PHE A N 1
ATOM 2272 C CA . PHE A 1 297 ? 6.977 -5.914 0.191 1 98.31 297 PHE A CA 1
ATOM 2273 C C . PHE A 1 297 ? 7.879 -5.445 -0.945 1 98.31 297 PHE A C 1
ATOM 2275 O O . PHE A 1 297 ? 9.062 -5.789 -0.988 1 98.31 297 PHE A O 1
ATOM 2282 N N . SER A 1 298 ? 7.332 -4.73 -1.905 1 98.75 298 SER A N 1
ATOM 2283 C CA . SER A 1 298 ? 8.156 -4.176 -2.979 1 98.75 298 SER A CA 1
ATOM 2284 C C . SER A 1 298 ? 8.859 -2.904 -2.533 1 98.75 298 SER A C 1
ATOM 2286 O O . SER A 1 298 ? 8.375 -2.189 -1.653 1 98.75 298 SER A O 1
ATOM 2288 N N . TYR A 1 299 ? 10.016 -2.684 -3.053 1 98.75 299 TYR A N 1
ATOM 2289 C CA . TYR A 1 299 ? 10.891 -1.551 -2.77 1 98.75 299 TYR A CA 1
ATOM 2290 C C . TYR A 1 299 ? 11.242 -0.803 -4.051 1 98.75 299 TYR A C 1
ATOM 2292 O O . TYR A 1 299 ? 11.977 -1.318 -4.895 1 98.75 299 TYR A O 1
ATOM 2300 N N . LEU A 1 300 ? 10.789 0.458 -4.215 1 98.88 300 LEU A N 1
ATOM 2301 C CA . LEU A 1 300 ? 10.977 1.224 -5.445 1 98.88 300 LEU A CA 1
ATOM 2302 C C . LEU A 1 300 ? 11.75 2.508 -5.172 1 98.88 300 LEU A C 1
ATOM 2304 O O . LEU A 1 300 ? 11.414 3.256 -4.25 1 98.88 300 LEU A O 1
ATOM 2308 N N . GLU A 1 301 ? 12.773 2.781 -5.887 1 98.5 301 GLU A N 1
ATOM 2309 C CA . GLU A 1 301 ? 13.547 4.02 -5.844 1 98.5 301 GLU A CA 1
ATOM 2310 C C . GLU A 1 301 ? 13.945 4.469 -7.246 1 98.5 301 GLU A C 1
ATOM 2312 O O . GLU A 1 301 ? 14.5 3.688 -8.016 1 98.5 301 GLU A O 1
ATOM 2317 N N . GLY A 1 302 ? 13.695 5.691 -7.551 1 98.25 302 GLY A N 1
ATOM 2318 C CA . GLY A 1 302 ? 14.141 6.25 -8.82 1 98.25 302 GLY A CA 1
ATOM 2319 C C . GLY A 1 302 ? 13.578 5.52 -10.023 1 98.25 302 GLY A C 1
ATOM 2320 O O . GLY A 1 302 ? 14.273 5.324 -11.023 1 98.25 302 GLY A O 1
ATOM 2321 N N . ALA A 1 303 ? 12.344 5.117 -9.953 1 98.75 303 ALA A N 1
ATOM 2322 C CA . ALA A 1 303 ? 11.773 4.285 -11.008 1 98.75 303 ALA A CA 1
ATOM 2323 C C . ALA A 1 303 ? 10.492 4.906 -11.562 1 98.75 303 ALA A C 1
ATOM 2325 O O . ALA A 1 303 ? 9.773 5.605 -10.844 1 98.75 303 ALA A O 1
ATOM 2326 N N . VAL A 1 304 ? 10.242 4.676 -12.797 1 98.88 304 VAL A N 1
ATOM 2327 C CA . VAL A 1 304 ? 8.992 5.039 -13.461 1 98.88 304 VAL A CA 1
ATOM 2328 C C . VAL A 1 304 ? 8.227 3.779 -13.852 1 98.88 304 VAL A C 1
ATOM 2330 O O . VAL A 1 304 ? 8.75 2.93 -14.578 1 98.88 304 VAL A O 1
ATOM 2333 N N . VAL A 1 305 ? 7.035 3.643 -13.375 1 98.88 305 VAL A N 1
ATOM 2334 C CA . VAL A 1 305 ? 6.188 2.479 -13.625 1 98.88 305 VAL A CA 1
ATOM 2335 C C . VAL A 1 305 ? 5.035 2.863 -14.547 1 98.88 305 VAL A C 1
ATOM 2337 O O . VAL A 1 305 ? 4.211 3.711 -14.203 1 98.88 305 VAL A O 1
ATOM 2340 N N . GLY A 1 306 ? 4.977 2.186 -15.648 1 98.75 306 GLY A N 1
ATOM 2341 C CA . GLY A 1 306 ? 4.008 2.547 -16.672 1 98.75 306 GLY A CA 1
ATOM 2342 C C . GLY A 1 306 ? 2.607 2.053 -16.375 1 98.75 306 GLY A C 1
ATOM 2343 O O . GLY A 1 306 ? 2.381 1.393 -15.359 1 98.75 306 GLY A O 1
ATOM 2344 N N . ARG A 1 307 ? 1.688 2.463 -17.328 1 98.31 307 ARG A N 1
ATOM 2345 C CA . ARG A 1 307 ? 0.268 2.164 -17.188 1 98.31 307 ARG A CA 1
ATOM 2346 C C . ARG A 1 307 ? 0.031 0.66 -17.094 1 98.31 307 ARG A C 1
ATOM 2348 O O . ARG A 1 307 ? 0.652 -0.117 -17.828 1 98.31 307 ARG A O 1
ATOM 2355 N N . ASP A 1 308 ? -0.777 0.189 -16.141 1 98 308 ASP A N 1
ATOM 2356 C CA . ASP A 1 308 ? -1.276 -1.178 -16.016 1 98 308 ASP A CA 1
ATOM 2357 C C . ASP A 1 308 ? -0.138 -2.152 -15.727 1 98 308 ASP A C 1
ATOM 2359 O O . ASP A 1 308 ? -0.262 -3.354 -15.977 1 98 308 ASP A O 1
ATOM 2363 N N . ALA A 1 309 ? 0.996 -1.618 -15.32 1 98.69 309 ALA A N 1
ATOM 2364 C CA . ALA A 1 309 ? 2.102 -2.496 -14.953 1 98.69 309 ALA A CA 1
ATOM 2365 C C . ALA A 1 309 ? 1.793 -3.244 -13.656 1 98.69 309 ALA A C 1
ATOM 2367 O O . ALA A 1 309 ? 1.005 -2.775 -12.828 1 98.69 309 ALA A O 1
ATOM 2368 N N . GLN A 1 310 ? 2.336 -4.414 -13.531 1 98.69 310 GLN A N 1
ATOM 2369 C CA . GLN A 1 310 ? 2.223 -5.242 -12.336 1 98.69 310 GLN A CA 1
ATOM 2370 C C . GLN A 1 310 ? 3.584 -5.449 -11.68 1 98.69 310 GLN A C 1
ATOM 2372 O O . GLN A 1 310 ? 4.461 -6.102 -12.25 1 98.69 310 GLN A O 1
ATOM 2377 N N . ILE A 1 311 ? 3.725 -4.934 -10.461 1 98.88 311 ILE A N 1
ATOM 2378 C CA . ILE A 1 311 ? 5.023 -4.965 -9.797 1 98.88 311 ILE A CA 1
ATOM 2379 C C . ILE A 1 311 ? 4.93 -5.797 -8.516 1 98.88 311 ILE A C 1
ATOM 2381 O O . ILE A 1 311 ? 4.098 -5.516 -7.648 1 98.88 311 ILE A O 1
ATOM 2385 N N . GLY A 1 312 ? 5.777 -6.812 -8.422 1 98.12 312 GLY A N 1
ATOM 2386 C CA . GLY A 1 312 ? 5.891 -7.578 -7.195 1 98.12 312 GLY A CA 1
ATOM 2387 C C . GLY A 1 312 ? 4.969 -8.789 -7.156 1 98.12 312 GLY A C 1
ATOM 2388 O O . GLY A 1 312 ? 4.445 -9.203 -8.188 1 98.12 312 GLY A O 1
ATOM 2389 N N . PRO A 1 313 ? 4.895 -9.344 -5.91 1 98.31 313 PRO A N 1
ATOM 2390 C CA . PRO A 1 313 ? 5.457 -8.852 -4.648 1 98.31 313 PRO A CA 1
ATOM 2391 C C . PRO A 1 313 ? 6.977 -8.992 -4.586 1 98.31 313 PRO A C 1
ATOM 2393 O O . PRO A 1 313 ? 7.586 -9.562 -5.496 1 98.31 313 PRO A O 1
ATOM 2396 N N . TYR A 1 314 ? 7.742 -8.391 -3.607 1 98.12 314 TYR A N 1
ATOM 2397 C CA . TYR A 1 314 ? 9.164 -8.492 -3.301 1 98.12 314 TYR A CA 1
ATOM 2398 C C . TYR A 1 314 ? 10.008 -7.922 -4.434 1 98.12 314 TYR A C 1
ATOM 2400 O O . TYR A 1 314 ? 11.148 -8.344 -4.637 1 98.12 314 TYR A O 1
ATOM 2408 N N . ALA A 1 315 ? 9.445 -7.074 -5.207 1 98.5 315 ALA A N 1
ATOM 2409 C CA . ALA A 1 315 ? 10.211 -6.492 -6.305 1 98.5 315 ALA A CA 1
ATOM 2410 C C . ALA A 1 315 ? 11.109 -5.367 -5.809 1 98.5 315 ALA A C 1
ATOM 2412 O O . ALA A 1 315 ? 10.719 -4.586 -4.938 1 98.5 315 ALA A O 1
ATOM 2413 N N . ARG A 1 316 ? 12.328 -5.301 -6.328 1 98.69 316 ARG A N 1
ATOM 2414 C CA . ARG A 1 316 ? 13.281 -4.227 -6.066 1 98.69 316 ARG A CA 1
ATOM 2415 C C . ARG A 1 316 ? 13.555 -3.414 -7.328 1 98.69 316 ARG A C 1
ATOM 2417 O O . ARG A 1 316 ? 14.297 -3.855 -8.211 1 98.69 316 ARG A O 1
ATOM 2424 N N . LEU A 1 317 ? 12.961 -2.23 -7.445 1 98.81 317 LEU A N 1
ATOM 2425 C CA . LEU A 1 317 ? 13.242 -1.319 -8.547 1 98.81 317 LEU A CA 1
ATOM 2426 C C . LEU A 1 317 ? 14.188 -0.204 -8.109 1 98.81 317 LEU A C 1
ATOM 2428 O O . LEU A 1 317 ? 13.938 0.463 -7.105 1 98.81 317 LEU A O 1
ATOM 2432 N N . ARG A 1 318 ? 15.203 -0.044 -8.789 1 98.44 318 ARG A N 1
ATOM 2433 C CA . ARG A 1 318 ? 16.234 0.93 -8.445 1 98.44 318 ARG A CA 1
ATOM 2434 C C . ARG A 1 318 ? 16.328 2.025 -9.508 1 98.44 318 ARG A C 1
ATOM 2436 O O . ARG A 1 318 ? 15.523 2.053 -10.445 1 98.44 318 ARG A O 1
ATOM 2443 N N . PHE A 1 319 ? 17.188 2.961 -9.289 1 97.75 319 PHE A N 1
ATOM 2444 C CA . PHE A 1 319 ? 17.297 4.172 -10.102 1 97.75 319 PHE A CA 1
ATOM 2445 C C . PHE A 1 319 ? 17.531 3.822 -11.57 1 97.75 319 PHE A C 1
ATOM 2447 O O . PHE A 1 319 ? 18.266 2.883 -11.883 1 97.75 319 PHE A O 1
ATOM 2454 N N . GLY A 1 320 ? 16.891 4.539 -12.438 1 98.06 320 GLY A N 1
ATOM 2455 C CA . GLY A 1 320 ? 17.062 4.379 -13.875 1 98.06 320 GLY A CA 1
ATOM 2456 C C . GLY A 1 320 ? 16.109 3.375 -14.484 1 98.06 320 GLY A C 1
ATOM 2457 O O . GLY A 1 320 ? 16.109 3.17 -15.695 1 98.06 320 GLY A O 1
ATOM 2458 N N . THR A 1 321 ? 15.258 2.795 -13.688 1 98.69 321 THR A N 1
ATOM 2459 C CA . THR A 1 321 ? 14.281 1.825 -14.18 1 98.69 321 THR A CA 1
ATOM 2460 C C . THR A 1 321 ? 13.094 2.531 -14.82 1 98.69 321 THR A C 1
ATOM 2462 O O . THR A 1 321 ? 12.477 3.4 -14.203 1 98.69 321 THR A O 1
ATOM 2465 N N . GLU A 1 322 ? 12.859 2.25 -16 1 98.81 322 GLU A N 1
ATOM 2466 C CA . GLU A 1 322 ? 11.688 2.729 -16.734 1 98.81 322 GLU A CA 1
ATOM 2467 C C . GLU A 1 322 ? 10.883 1.566 -17.312 1 98.81 322 GLU A C 1
ATOM 2469 O O . GLU A 1 322 ? 11.352 0.866 -18.203 1 98.81 322 GLU A O 1
ATOM 2474 N N . LEU A 1 323 ? 9.703 1.379 -16.844 1 98.88 323 LEU A N 1
ATOM 2475 C CA . LEU A 1 323 ? 8.812 0.306 -17.281 1 98.88 323 LEU A CA 1
ATOM 2476 C C . LEU A 1 323 ? 7.656 0.86 -18.094 1 98.88 323 LEU A C 1
ATOM 2478 O O . LEU A 1 323 ? 6.93 1.744 -17.641 1 98.88 323 LEU A O 1
ATOM 2482 N N . GLU A 1 324 ? 7.48 0.347 -19.25 1 98.56 324 GLU A N 1
ATOM 2483 C CA . GLU A 1 324 ? 6.395 0.79 -20.125 1 98.56 324 GLU A CA 1
ATOM 2484 C C . GLU A 1 324 ? 5.082 0.102 -19.75 1 98.56 324 GLU A C 1
ATOM 2486 O O . GLU A 1 324 ? 4.984 -0.548 -18.719 1 98.56 324 GLU A O 1
ATOM 2491 N N . ARG A 1 325 ? 4.09 0.325 -20.594 1 98.38 325 ARG A N 1
ATOM 2492 C CA . ARG A 1 325 ? 2.725 -0.135 -20.344 1 98.38 325 ARG A CA 1
ATOM 2493 C C . ARG A 1 325 ? 2.68 -1.65 -20.188 1 98.38 325 ARG A C 1
ATOM 2495 O O . ARG A 1 325 ? 3.295 -2.383 -20.953 1 98.38 325 ARG A O 1
ATOM 2502 N N . SER A 1 326 ? 1.999 -2.146 -19.172 1 98.38 326 SER A N 1
ATOM 2503 C CA . SER A 1 326 ? 1.612 -3.539 -18.969 1 98.38 326 SER A CA 1
ATOM 2504 C C . SER A 1 326 ? 2.836 -4.43 -18.797 1 98.38 326 SER A C 1
ATOM 2506 O O . SER A 1 326 ? 2.795 -5.621 -19.109 1 98.38 326 SER A O 1
ATOM 2508 N N . VAL A 1 327 ? 3.943 -3.846 -18.375 1 98.75 327 VAL A N 1
ATOM 2509 C CA . VAL A 1 327 ? 5.109 -4.633 -17.984 1 98.75 327 VAL A CA 1
ATOM 2510 C C . VAL A 1 327 ? 4.832 -5.371 -16.688 1 98.75 327 VAL A C 1
ATOM 2512 O O . VAL A 1 327 ? 4.125 -4.855 -15.812 1 98.75 327 VAL A O 1
ATOM 2515 N N . LYS A 1 328 ? 5.344 -6.586 -16.578 1 98.69 328 LYS A N 1
ATOM 2516 C CA . LYS A 1 328 ? 5.238 -7.355 -15.336 1 98.69 328 LYS A CA 1
ATOM 2517 C C . LYS A 1 328 ? 6.617 -7.617 -14.734 1 98.69 328 LYS A C 1
ATOM 2519 O O . LYS A 1 328 ? 7.504 -8.156 -15.406 1 98.69 328 LYS A O 1
ATOM 2524 N N . VAL A 1 329 ? 6.84 -7.168 -13.539 1 98.69 329 VAL A N 1
ATOM 2525 C CA . VAL A 1 329 ? 8.008 -7.5 -12.734 1 98.69 329 VAL A CA 1
ATOM 2526 C C . VAL A 1 329 ? 7.578 -8.266 -11.484 1 98.69 329 VAL A C 1
ATOM 2528 O O . VAL A 1 329 ? 6.906 -7.711 -10.617 1 98.69 329 VAL A O 1
ATOM 2531 N N . GLY A 1 330 ? 8.023 -9.484 -11.43 1 97.25 330 GLY A N 1
ATOM 2532 C CA . GLY A 1 330 ? 7.516 -10.359 -10.383 1 97.25 330 GLY A CA 1
ATOM 2533 C C . GLY A 1 330 ? 8.391 -10.375 -9.141 1 97.25 330 GLY A C 1
ATOM 2534 O O . GLY A 1 330 ? 9.047 -9.383 -8.828 1 97.25 330 GLY A O 1
ATOM 2535 N N . ASN A 1 331 ? 8.234 -11.477 -8.367 1 96.19 331 ASN A N 1
ATOM 2536 C CA . ASN A 1 331 ? 8.852 -11.555 -7.047 1 96.19 331 ASN A CA 1
ATOM 2537 C C . ASN A 1 331 ? 10.344 -11.852 -7.137 1 96.19 331 ASN A C 1
ATOM 2539 O O . ASN A 1 331 ? 10.781 -12.594 -8.016 1 96.19 331 ASN A O 1
ATOM 2543 N N . PHE A 1 332 ? 11.125 -11.281 -6.184 1 96.94 332 PHE A N 1
ATOM 2544 C CA . PHE A 1 332 ? 12.555 -11.484 -6 1 96.94 332 PHE A CA 1
ATOM 2545 C C . PHE A 1 332 ? 13.328 -11.062 -7.246 1 96.94 332 PHE A C 1
ATOM 2547 O O . PHE A 1 332 ? 14.273 -11.734 -7.652 1 96.94 332 PHE A O 1
ATOM 2554 N N . CYS A 1 333 ? 12.781 -10.07 -7.883 1 98.12 333 CYS A N 1
ATOM 2555 C CA . CYS A 1 333 ? 13.445 -9.492 -9.047 1 98.12 333 CYS A CA 1
ATOM 2556 C C . CYS A 1 333 ? 14.031 -8.125 -8.711 1 98.12 333 CYS A C 1
ATOM 2558 O O . CYS A 1 333 ? 13.43 -7.352 -7.961 1 98.12 333 CYS A O 1
ATOM 2560 N N . GLU A 1 334 ? 15.188 -7.84 -9.258 1 98.44 334 GLU A N 1
ATOM 2561 C CA . GLU A 1 334 ? 15.836 -6.539 -9.141 1 98.44 334 GLU A CA 1
ATOM 2562 C C . GLU A 1 334 ? 16.109 -5.93 -10.516 1 98.44 334 GLU A C 1
ATOM 2564 O O . GLU A 1 334 ? 16.672 -6.59 -11.391 1 98.44 334 GLU A O 1
ATOM 2569 N N . ILE A 1 335 ? 15.695 -4.711 -10.742 1 98.62 335 ILE A N 1
ATOM 2570 C CA . ILE A 1 335 ? 15.93 -3.99 -11.984 1 98.62 335 ILE A CA 1
ATOM 2571 C C . ILE A 1 335 ? 16.625 -2.662 -11.688 1 98.62 335 ILE A C 1
ATOM 2573 O O . ILE A 1 335 ? 16.203 -1.923 -10.797 1 98.62 335 ILE A O 1
ATOM 2577 N N . LYS A 1 336 ? 17.656 -2.361 -12.352 1 97.94 336 LYS A N 1
ATOM 2578 C CA . LYS A 1 336 ? 18.438 -1.138 -12.188 1 97.94 336 LYS A CA 1
ATOM 2579 C C . LYS A 1 336 ? 18.922 -0.611 -13.539 1 97.94 336 LYS A C 1
ATOM 2581 O O . LYS A 1 336 ? 19.469 -1.365 -14.344 1 97.94 336 LYS A O 1
ATOM 2586 N N . GLN A 1 337 ? 18.828 0.675 -13.773 1 97.88 337 GLN A N 1
ATOM 2587 C CA . GLN A 1 337 ? 19.328 1.281 -15.008 1 97.88 337 GLN A CA 1
ATOM 2588 C C . GLN A 1 337 ? 18.891 0.478 -16.234 1 97.88 337 GLN A C 1
ATOM 2590 O O . GLN A 1 337 ? 19.719 0.058 -17.031 1 97.88 337 GLN A O 1
ATOM 2595 N N . ALA A 1 338 ? 17.547 0.289 -16.328 1 98.5 338 ALA A N 1
ATOM 2596 C CA . ALA A 1 338 ? 17.031 -0.532 -17.422 1 98.5 338 ALA A CA 1
ATOM 2597 C C . ALA A 1 338 ? 15.703 0.02 -17.938 1 98.5 338 ALA A C 1
ATOM 2599 O O . ALA A 1 338 ? 14.906 0.567 -17.172 1 98.5 338 ALA A O 1
ATOM 2600 N N . LYS A 1 339 ? 15.547 -0.083 -19.188 1 98.75 339 LYS A N 1
ATOM 2601 C CA . LYS A 1 339 ? 14.289 0.23 -19.875 1 98.75 339 LYS A CA 1
ATOM 2602 C C . LYS A 1 339 ? 13.602 -1.039 -20.359 1 98.75 339 LYS A C 1
ATOM 2604 O O . LYS A 1 339 ? 14.211 -1.854 -21.047 1 98.75 339 LYS A O 1
ATOM 2609 N N . VAL A 1 340 ? 12.367 -1.238 -20.016 1 98.88 340 VAL A N 1
ATOM 2610 C CA . VAL A 1 340 ? 11.633 -2.445 -20.375 1 98.88 340 VAL A CA 1
ATOM 2611 C C . VAL A 1 340 ? 10.422 -2.078 -21.219 1 98.88 340 VAL A C 1
ATOM 2613 O O . VAL A 1 340 ? 9.555 -1.32 -20.781 1 98.88 340 VAL A O 1
ATOM 2616 N N . GLY A 1 341 ? 10.32 -2.689 -22.406 1 98.69 341 GLY A N 1
ATOM 2617 C CA . GLY A 1 341 ? 9.273 -2.371 -23.375 1 98.69 341 GLY A CA 1
ATOM 2618 C C . GLY A 1 341 ? 7.93 -2.973 -23 1 98.69 341 GLY A C 1
ATOM 2619 O O . GLY A 1 341 ? 7.852 -3.842 -22.125 1 98.69 341 GLY A O 1
ATOM 2620 N N . GLU A 1 342 ? 6.926 -2.531 -23.75 1 98.56 342 GLU A N 1
ATOM 2621 C CA . GLU A 1 342 ? 5.539 -2.861 -23.438 1 98.56 342 GLU A CA 1
ATOM 2622 C C . GLU A 1 342 ? 5.316 -4.371 -23.438 1 98.56 342 GLU A C 1
ATOM 2624 O O . GLU A 1 342 ? 5.867 -5.086 -24.266 1 98.56 342 GLU A O 1
ATOM 2629 N N . PHE A 1 343 ? 4.586 -4.875 -22.438 1 97.81 343 PHE A N 1
ATOM 2630 C CA . PHE A 1 343 ? 4.07 -6.238 -22.344 1 97.81 343 PHE A CA 1
ATOM 2631 C C . PHE A 1 343 ? 5.195 -7.219 -22.031 1 97.81 343 PHE A C 1
ATOM 2633 O O . PHE A 1 343 ? 4.98 -8.438 -22.031 1 97.81 343 PHE A O 1
ATOM 2640 N N . SER A 1 344 ? 6.391 -6.742 -21.812 1 98.38 344 SER A N 1
ATOM 2641 C CA . SER A 1 344 ? 7.488 -7.637 -21.453 1 98.38 344 SER A CA 1
ATOM 2642 C C . SER A 1 344 ? 7.383 -8.086 -20 1 98.38 344 SER A C 1
ATOM 2644 O O . SER A 1 344 ? 6.754 -7.414 -19.188 1 98.38 344 SER A O 1
ATOM 2646 N N . LYS A 1 345 ? 7.969 -9.281 -19.734 1 98.12 345 LYS A N 1
ATOM 2647 C CA . LYS A 1 345 ? 7.785 -9.914 -18.438 1 98.12 345 LYS A CA 1
ATOM 2648 C C . LYS A 1 345 ? 9.125 -10.344 -17.844 1 98.12 345 LYS A C 1
ATOM 2650 O O . LYS A 1 345 ? 9.938 -10.977 -18.516 1 98.12 345 LYS A O 1
ATOM 2655 N N . ILE A 1 346 ? 9.398 -9.945 -16.609 1 98 346 ILE A N 1
ATOM 2656 C CA . ILE A 1 346 ? 10.469 -10.383 -15.727 1 98 346 ILE A CA 1
ATOM 2657 C C . ILE A 1 346 ? 9.883 -10.898 -14.414 1 98 346 ILE A C 1
ATOM 2659 O O . ILE A 1 346 ? 9.734 -10.141 -13.453 1 98 346 ILE A O 1
ATOM 2663 N N . ASN A 1 347 ? 9.664 -12.133 -14.258 1 94.12 347 ASN A N 1
ATOM 2664 C CA . ASN A 1 347 ? 8.672 -12.555 -13.281 1 94.12 347 ASN A CA 1
ATOM 2665 C C . ASN A 1 347 ? 9.32 -13.109 -12.023 1 94.12 347 ASN A C 1
ATOM 2667 O O . ASN A 1 347 ? 8.734 -13.062 -10.938 1 94.12 347 ASN A O 1
ATOM 2671 N N . HIS A 1 348 ? 10.508 -13.742 -12.234 1 95 348 HIS A N 1
ATOM 2672 C CA . HIS A 1 348 ? 10.922 -14.547 -11.094 1 95 348 HIS A CA 1
ATOM 2673 C C . HIS A 1 348 ? 12.438 -14.516 -10.922 1 95 348 HIS A C 1
ATOM 2675 O O . HIS A 1 348 ? 13.18 -14.875 -11.844 1 95 348 HIS A O 1
ATOM 2681 N N . LEU A 1 349 ? 12.922 -14.164 -9.75 1 96.25 349 LEU A N 1
ATOM 2682 C CA . LEU A 1 349 ? 14.266 -14.469 -9.289 1 96.25 349 LEU A CA 1
ATOM 2683 C C . LEU A 1 349 ? 15.312 -13.891 -10.234 1 96.25 349 LEU A C 1
ATOM 2685 O O . LEU A 1 349 ? 16.359 -14.508 -10.477 1 96.25 349 LEU A O 1
ATOM 2689 N N . SER A 1 350 ? 15.07 -12.734 -10.797 1 96.94 350 SER A N 1
ATOM 2690 C CA . SER A 1 350 ? 15.961 -12.234 -11.844 1 96.94 350 SER A CA 1
ATOM 2691 C C . SER A 1 350 ? 16.625 -10.93 -11.422 1 96.94 350 SER A C 1
ATOM 2693 O O . SER A 1 350 ? 16.078 -10.18 -10.617 1 96.94 350 SER A O 1
ATOM 2695 N N . TYR A 1 351 ? 17.844 -10.703 -11.984 1 97.81 351 TYR A N 1
ATOM 2696 C CA . TYR A 1 351 ? 18.531 -9.414 -11.906 1 97.81 351 TYR A CA 1
ATOM 2697 C C . TYR A 1 351 ? 18.75 -8.82 -13.289 1 97.81 351 TYR A C 1
ATOM 2699 O O . TYR A 1 351 ? 19.344 -9.453 -14.164 1 97.81 351 TYR A O 1
ATOM 2707 N N . ILE A 1 352 ? 18.266 -7.621 -13.516 1 98.38 352 ILE A N 1
ATOM 2708 C CA . ILE A 1 352 ? 18.375 -6.902 -14.773 1 98.38 352 ILE A CA 1
ATOM 2709 C C . ILE A 1 352 ? 19.047 -5.555 -14.539 1 98.38 352 ILE A C 1
ATOM 2711 O O . ILE A 1 352 ? 18.438 -4.637 -13.984 1 98.38 352 ILE A O 1
ATOM 2715 N N . GLY A 1 353 ? 20.281 -5.465 -14.914 1 98.12 353 GLY A N 1
ATOM 2716 C CA . GLY A 1 353 ? 21.031 -4.23 -14.773 1 98.12 353 GLY A CA 1
ATOM 2717 C C . GLY A 1 353 ? 21.594 -3.725 -16.094 1 98.12 353 GLY A C 1
ATOM 2718 O O . GLY A 1 353 ? 22.094 -4.512 -16.906 1 98.12 353 GLY A O 1
ATOM 2719 N N . ASP A 1 354 ? 21.578 -2.383 -16.328 1 97.75 354 ASP A N 1
ATOM 2720 C CA . ASP A 1 354 ? 22.125 -1.75 -17.531 1 97.75 354 ASP A CA 1
ATOM 2721 C C . ASP A 1 354 ? 21.625 -2.443 -18.797 1 97.75 354 ASP A C 1
ATOM 2723 O O . ASP A 1 354 ? 22.406 -2.895 -19.625 1 97.75 354 ASP A O 1
ATOM 2727 N N . THR A 1 355 ? 20.312 -2.525 -18.938 1 98.5 355 THR A N 1
ATOM 2728 C CA . THR A 1 355 ? 19.703 -3.35 -19.969 1 98.5 355 THR A CA 1
ATOM 2729 C C . THR A 1 355 ? 18.578 -2.596 -20.672 1 98.5 355 THR A C 1
ATOM 2731 O O . THR A 1 355 ? 17.891 -1.785 -20.047 1 98.5 355 THR A O 1
ATOM 2734 N N . GLU A 1 356 ? 18.469 -2.766 -21.953 1 98.69 356 GLU A N 1
ATOM 2735 C CA . GLU A 1 356 ? 17.297 -2.373 -22.719 1 98.69 356 GLU A CA 1
ATOM 2736 C C . GLU A 1 356 ? 16.547 -3.596 -23.25 1 98.69 356 GLU A C 1
ATOM 2738 O O . GLU A 1 356 ? 17.125 -4.41 -23.969 1 98.69 356 GLU A O 1
ATOM 2743 N N . ILE A 1 357 ? 15.344 -3.709 -22.844 1 98.75 357 ILE A N 1
ATOM 2744 C CA . ILE A 1 357 ? 14.508 -4.828 -23.266 1 98.75 357 ILE A CA 1
ATOM 2745 C C . ILE A 1 357 ? 13.375 -4.32 -24.156 1 98.75 357 ILE A C 1
ATOM 2747 O O . ILE A 1 357 ? 12.672 -3.369 -23.797 1 98.75 357 ILE A O 1
ATOM 2751 N N . GLY A 1 358 ? 13.172 -4.926 -25.328 1 98.31 358 GLY A N 1
ATOM 2752 C CA . GLY A 1 358 ? 12.117 -4.555 -26.25 1 98.31 358 GLY A CA 1
ATOM 2753 C C . GLY A 1 358 ? 10.734 -4.965 -25.781 1 98.31 358 GLY A C 1
ATOM 2754 O O . GLY A 1 358 ? 10.516 -5.168 -24.578 1 98.31 358 GLY A O 1
ATOM 2755 N N . THR A 1 359 ? 9.789 -5.059 -26.797 1 98.19 359 THR A N 1
ATOM 2756 C CA . THR A 1 359 ? 8.391 -5.352 -26.5 1 98.19 359 THR A CA 1
ATOM 2757 C C . THR A 1 359 ? 8.133 -6.855 -26.562 1 98.19 359 THR A C 1
ATOM 2759 O O . THR A 1 359 ? 8.82 -7.582 -27.281 1 98.19 359 THR A O 1
ATOM 2762 N N . ASN A 1 360 ? 7.145 -7.297 -25.781 1 96.62 360 ASN A N 1
ATOM 2763 C CA . ASN A 1 360 ? 6.656 -8.672 -25.828 1 96.62 360 ASN A CA 1
ATOM 2764 C C . ASN A 1 360 ? 7.789 -9.672 -25.625 1 96.62 360 ASN A C 1
ATOM 2766 O O . ASN A 1 360 ? 7.883 -10.664 -26.359 1 96.62 360 ASN A O 1
ATOM 2770 N N . THR A 1 361 ? 8.68 -9.344 -24.75 1 96.38 361 THR A N 1
ATOM 2771 C CA . THR A 1 361 ? 9.82 -10.203 -24.453 1 96.38 361 THR A CA 1
ATOM 2772 C C . THR A 1 361 ? 9.648 -10.883 -23.094 1 96.38 361 THR A C 1
ATOM 2774 O O . THR A 1 361 ? 9.117 -10.281 -22.156 1 96.38 361 THR A O 1
ATOM 2777 N N . ASN A 1 362 ? 10.047 -12.164 -23.062 1 96.62 362 ASN A N 1
ATOM 2778 C CA . ASN A 1 362 ? 9.922 -12.945 -21.828 1 96.62 362 ASN A CA 1
ATOM 2779 C C . ASN A 1 362 ? 11.289 -13.312 -21.266 1 96.62 362 ASN A C 1
ATOM 2781 O O . ASN A 1 362 ? 12.078 -14 -21.906 1 96.62 362 ASN A O 1
ATOM 2785 N N . ILE A 1 363 ? 11.5 -12.852 -20 1 97.38 363 ILE A N 1
ATOM 2786 C CA . ILE A 1 363 ? 12.727 -13.203 -19.281 1 97.38 363 ILE A CA 1
ATOM 2787 C C . ILE A 1 363 ? 12.445 -14.352 -18.312 1 97.38 363 ILE A C 1
ATOM 2789 O O . ILE A 1 363 ? 11.688 -14.195 -17.359 1 97.38 363 ILE A O 1
ATOM 2793 N N . GLY A 1 364 ? 13.102 -15.453 -18.562 1 95.19 364 GLY A N 1
ATOM 2794 C CA . GLY A 1 364 ? 12.852 -16.641 -17.781 1 95.19 364 GLY A CA 1
ATOM 2795 C C . GLY A 1 364 ? 13.359 -16.531 -16.344 1 95.19 364 GLY A C 1
ATOM 2796 O O . GLY A 1 364 ? 14.203 -15.695 -16.047 1 95.19 364 GLY A O 1
ATOM 2797 N N . ALA A 1 365 ? 12.828 -17.422 -15.508 1 95.88 365 ALA A N 1
ATOM 2798 C CA . ALA A 1 365 ? 13.164 -17.422 -14.086 1 95.88 365 ALA A CA 1
ATOM 2799 C C . ALA A 1 365 ? 14.672 -17.594 -13.883 1 95.88 365 ALA A C 1
ATOM 2801 O O . ALA A 1 365 ? 15.289 -18.469 -14.477 1 95.88 365 ALA A O 1
ATOM 2802 N N . GLY A 1 366 ? 15.234 -16.719 -13.008 1 95.75 366 GLY A N 1
ATOM 2803 C CA . GLY A 1 366 ? 16.625 -16.891 -12.625 1 95.75 366 GLY A CA 1
ATOM 2804 C C . GLY A 1 366 ? 17.594 -16.281 -13.625 1 95.75 366 GLY A C 1
ATOM 2805 O O . GLY A 1 366 ? 18.812 -16.328 -13.438 1 95.75 366 GLY A O 1
ATOM 2806 N N . ALA A 1 367 ? 17.094 -15.656 -14.633 1 95.38 367 ALA A N 1
ATOM 2807 C CA . ALA A 1 367 ? 17.969 -15.031 -15.625 1 95.38 367 ALA A CA 1
ATOM 2808 C C . ALA A 1 367 ? 18.672 -13.812 -15.047 1 95.38 367 ALA A C 1
ATOM 2810 O O . ALA A 1 367 ? 18.078 -13.047 -14.281 1 95.38 367 ALA A O 1
ATOM 2811 N N . ILE A 1 368 ? 19.984 -13.617 -15.477 1 97.38 368 ILE A N 1
ATOM 2812 C CA . ILE A 1 368 ? 20.812 -12.539 -14.938 1 97.38 368 ILE A CA 1
ATOM 2813 C C . ILE A 1 368 ? 21.531 -11.82 -16.078 1 97.38 368 ILE A C 1
ATOM 2815 O O . ILE A 1 368 ? 22.109 -12.461 -16.953 1 97.38 368 ILE A O 1
ATOM 2819 N N . THR A 1 369 ? 21.453 -10.531 -16.125 1 96.62 369 THR A N 1
ATOM 2820 C CA . THR A 1 369 ? 22.344 -9.75 -16.969 1 96.62 369 THR A CA 1
ATOM 2821 C C . THR A 1 369 ? 23.641 -9.414 -16.234 1 96.62 369 THR A C 1
ATOM 2823 O O . THR A 1 369 ? 23.609 -8.703 -15.227 1 96.62 369 THR A O 1
ATOM 2826 N N . CYS A 1 370 ? 24.719 -9.945 -16.719 1 95.5 370 CYS A N 1
ATOM 2827 C CA . CYS A 1 370 ? 26.031 -9.68 -16.141 1 95.5 370 CYS A CA 1
ATOM 2828 C C . CYS A 1 370 ? 26.609 -8.391 -16.703 1 95.5 370 CYS A C 1
ATOM 2830 O O . CYS A 1 370 ? 27.344 -8.422 -17.703 1 95.5 370 CYS A O 1
ATOM 2832 N N . ASN A 1 371 ? 26.484 -7.328 -15.945 1 93.5 371 ASN A N 1
ATOM 2833 C CA . ASN A 1 371 ? 26.734 -6.016 -16.531 1 93.5 371 ASN A CA 1
ATOM 2834 C C . ASN A 1 371 ? 28.078 -5.449 -16.078 1 93.5 371 ASN A C 1
ATOM 2836 O O . ASN A 1 371 ? 28.5 -4.387 -16.531 1 93.5 371 ASN A O 1
ATOM 2840 N N . TYR A 1 372 ? 28.75 -5.973 -15.18 1 91.31 372 TYR A N 1
ATOM 2841 C CA . TYR A 1 372 ? 29.984 -5.445 -14.609 1 91.31 372 TYR A CA 1
ATOM 2842 C C . TYR A 1 372 ? 31.125 -6.461 -14.734 1 91.31 372 TYR A C 1
ATOM 2844 O O . TYR A 1 372 ? 30.969 -7.617 -14.336 1 91.31 372 TYR A O 1
ATOM 2852 N N . ASP A 1 373 ? 32.281 -6.078 -15.289 1 83.38 373 ASP A N 1
ATOM 2853 C CA . ASP A 1 373 ? 33.375 -7.02 -15.539 1 83.38 373 ASP A CA 1
ATOM 2854 C C . ASP A 1 373 ? 34.469 -6.859 -14.508 1 83.38 373 ASP A C 1
ATOM 2856 O O . ASP A 1 373 ? 35.562 -7.383 -14.688 1 83.38 373 ASP A O 1
ATOM 2860 N N . GLY A 1 374 ? 34.031 -6.125 -13.406 1 80.5 374 GLY A N 1
ATOM 2861 C CA . GLY A 1 374 ? 35.031 -5.852 -12.398 1 80.5 374 GLY A CA 1
ATOM 2862 C C . GLY A 1 374 ? 35.656 -4.477 -12.547 1 80.5 374 GLY A C 1
ATOM 2863 O O . GLY A 1 374 ? 36.25 -3.957 -11.594 1 80.5 374 GLY A O 1
ATOM 2864 N N . PHE A 1 375 ? 35.5 -3.902 -13.703 1 78.69 375 PHE A N 1
ATOM 2865 C CA . PHE A 1 375 ? 36.125 -2.604 -13.984 1 78.69 375 PHE A CA 1
ATOM 2866 C C . PHE A 1 375 ? 35.094 -1.657 -14.602 1 78.69 375 PHE A C 1
ATOM 2868 O O . PHE A 1 375 ? 34.969 -0.508 -14.172 1 78.69 375 PHE A O 1
ATOM 2875 N N . ASN A 1 376 ? 34.438 -2.17 -15.578 1 85.94 376 ASN A N 1
ATOM 2876 C CA . ASN A 1 376 ? 33.469 -1.349 -16.312 1 85.94 376 ASN A CA 1
ATOM 2877 C C . ASN A 1 376 ? 32.094 -2.01 -16.359 1 85.94 376 ASN A C 1
ATOM 2879 O O . ASN A 1 376 ? 31.984 -3.23 -16.234 1 85.94 376 ASN A O 1
ATOM 2883 N N . LYS A 1 377 ? 31.141 -1.101 -16.531 1 92.25 377 LYS A N 1
ATOM 2884 C CA . LYS A 1 377 ? 29.797 -1.58 -16.797 1 92.25 377 LYS A CA 1
ATOM 2885 C C . LYS A 1 377 ? 29.5 -1.602 -18.281 1 92.25 377 LYS A C 1
ATOM 2887 O O . LYS A 1 377 ? 29.969 -0.738 -19.031 1 92.25 377 LYS A O 1
ATOM 2892 N N . HIS A 1 378 ? 28.797 -2.658 -18.641 1 92.81 378 HIS A N 1
ATOM 2893 C CA . HIS A 1 378 ? 28.453 -2.82 -20.047 1 92.81 378 HIS A CA 1
ATOM 2894 C C . HIS A 1 378 ? 26.953 -3.059 -20.219 1 92.81 378 HIS A C 1
ATOM 2896 O O . HIS A 1 378 ? 26.281 -3.504 -19.281 1 92.81 378 HIS A O 1
ATOM 2902 N N . LYS A 1 379 ? 26.531 -2.812 -21.453 1 96.94 379 LYS A N 1
ATOM 2903 C CA . LYS A 1 379 ? 25.094 -2.842 -21.703 1 96.94 379 LYS A CA 1
ATOM 2904 C C . LYS A 1 379 ? 24.672 -4.145 -22.391 1 96.94 379 LYS A C 1
ATOM 2906 O O . LYS A 1 379 ? 25.438 -4.699 -23.172 1 96.94 379 LYS A O 1
ATOM 2911 N N . THR A 1 380 ? 23.5 -4.645 -22.031 1 97.5 380 THR A N 1
ATOM 2912 C CA . THR A 1 380 ? 22.797 -5.707 -22.734 1 97.5 380 THR A CA 1
ATOM 2913 C C . THR A 1 380 ? 21.562 -5.164 -23.453 1 97.5 380 THR A C 1
ATOM 2915 O O . THR A 1 380 ? 20.781 -4.414 -22.859 1 97.5 380 THR A O 1
ATOM 2918 N N . VAL A 1 381 ? 21.453 -5.457 -24.75 1 98.19 381 VAL A N 1
ATOM 2919 C CA . VAL A 1 381 ? 20.281 -5.047 -25.516 1 98.19 381 VAL A CA 1
ATOM 2920 C C . VAL A 1 381 ? 19.516 -6.281 -26 1 98.19 381 VAL A C 1
ATOM 2922 O O . VAL A 1 381 ? 20.062 -7.109 -26.734 1 98.19 381 VAL A O 1
ATOM 2925 N N . ILE A 1 382 ? 18.312 -6.438 -25.531 1 97.81 382 ILE A N 1
ATOM 2926 C CA . ILE A 1 382 ? 17.422 -7.527 -25.922 1 97.81 382 ILE A CA 1
ATOM 2927 C C . ILE A 1 382 ? 16.266 -6.98 -26.781 1 97.81 382 ILE A C 1
ATOM 2929 O O . ILE A 1 382 ? 15.461 -6.188 -26.297 1 97.81 382 ILE A O 1
ATOM 2933 N N . ASP A 1 383 ? 16.141 -7.406 -28.031 1 96.19 383 ASP A N 1
ATOM 2934 C CA . ASP A 1 383 ? 15.172 -6.867 -28.969 1 96.19 383 ASP A CA 1
ATOM 2935 C C . ASP A 1 383 ? 13.773 -7.426 -28.703 1 96.19 383 ASP A C 1
ATOM 2937 O O . ASP A 1 383 ? 13.539 -8.047 -27.656 1 96.19 383 ASP A O 1
ATOM 2941 N N . ASP A 1 384 ? 12.82 -7.164 -29.672 1 96.38 384 ASP A N 1
ATOM 2942 C CA . ASP A 1 384 ? 11.414 -7.531 -29.5 1 96.38 384 ASP A CA 1
ATOM 2943 C C . ASP A 1 384 ? 11.219 -9.031 -29.672 1 96.38 384 ASP A C 1
ATOM 2945 O O . ASP A 1 384 ? 11.969 -9.688 -30.406 1 96.38 384 ASP A O 1
ATOM 2949 N N . ASP A 1 385 ? 10.188 -9.547 -28.938 1 94.44 385 ASP A N 1
ATOM 2950 C CA . ASP A 1 385 ? 9.68 -10.898 -29.141 1 94.44 385 ASP A CA 1
ATOM 2951 C C . ASP A 1 385 ? 10.758 -11.938 -28.875 1 94.44 385 ASP A C 1
ATOM 2953 O O . ASP A 1 385 ? 10.891 -12.914 -29.609 1 94.44 385 ASP A O 1
ATOM 2957 N N . VAL A 1 386 ? 11.57 -11.672 -27.875 1 92.69 386 VAL A N 1
ATOM 2958 C CA . VAL A 1 386 ? 12.648 -12.586 -27.516 1 92.69 386 VAL A CA 1
ATOM 2959 C C . VAL A 1 386 ? 12.219 -13.438 -26.312 1 92.69 386 VAL A C 1
ATOM 2961 O O . VAL A 1 386 ? 11.477 -12.969 -25.453 1 92.69 386 VAL A O 1
ATOM 2964 N N . PHE A 1 387 ? 12.633 -14.695 -26.344 1 93.62 387 PHE A N 1
ATOM 2965 C CA . PHE A 1 387 ? 12.445 -15.594 -25.219 1 93.62 387 PHE A CA 1
ATOM 2966 C C . PHE A 1 387 ? 13.789 -15.969 -24.594 1 93.62 387 PHE A C 1
ATOM 2968 O O . PHE A 1 387 ? 14.625 -16.594 -25.25 1 93.62 387 PHE A O 1
ATOM 2975 N N . ILE A 1 388 ? 13.953 -15.562 -23.312 1 94.62 388 ILE A N 1
ATOM 2976 C CA . ILE A 1 388 ? 15.141 -15.938 -22.562 1 94.62 388 ILE A CA 1
ATOM 2977 C C . ILE A 1 388 ? 14.812 -17.109 -21.625 1 94.62 388 ILE A C 1
ATOM 2979 O O . ILE A 1 388 ? 14 -16.969 -20.703 1 94.62 388 ILE A O 1
ATOM 2983 N N . GLY A 1 389 ? 15.477 -18.188 -21.859 1 92.38 389 GLY A N 1
ATOM 2984 C CA . GLY A 1 389 ? 15.234 -19.359 -21.031 1 92.38 389 GLY A CA 1
ATOM 2985 C C . GLY A 1 389 ? 15.664 -19.156 -19.594 1 92.38 389 GLY A C 1
ATOM 2986 O O . GLY A 1 389 ? 16.5 -18.312 -19.297 1 92.38 389 GLY A O 1
ATOM 2987 N N . SER A 1 390 ? 15.133 -20 -18.719 1 94.06 390 SER A N 1
ATOM 2988 C CA . SER A 1 390 ? 15.391 -19.906 -17.297 1 94.06 390 SER A CA 1
ATOM 2989 C C . SER A 1 390 ? 16.859 -20.125 -16.969 1 94.06 390 SER A C 1
ATOM 2991 O O . SER A 1 390 ? 17.547 -20.875 -17.656 1 94.06 390 SER A O 1
ATOM 2993 N N . ASN A 1 391 ? 17.266 -19.391 -15.891 1 94.44 391 ASN A N 1
ATOM 2994 C CA . ASN A 1 391 ? 18.625 -19.516 -15.359 1 94.44 391 ASN A CA 1
ATOM 2995 C C . ASN A 1 391 ? 19.672 -19.25 -16.438 1 94.44 391 ASN A C 1
ATOM 2997 O O . ASN A 1 391 ? 20.703 -19.922 -16.484 1 94.44 391 ASN A O 1
ATOM 3001 N N . SER A 1 392 ? 19.391 -18.359 -17.328 1 92.56 392 SER A N 1
ATOM 3002 C CA . SER A 1 392 ? 20.359 -17.922 -18.328 1 92.56 392 SER A CA 1
ATOM 3003 C C . SER A 1 392 ? 21.219 -16.781 -17.797 1 92.56 392 SER A C 1
ATOM 3005 O O . SER A 1 392 ? 20.766 -15.961 -17 1 92.56 392 SER A O 1
ATOM 3007 N N . VAL A 1 393 ? 22.484 -16.812 -18.234 1 94.69 393 VAL A N 1
ATOM 3008 C CA . VAL A 1 393 ? 23.422 -15.75 -17.906 1 94.69 393 VAL A CA 1
ATOM 3009 C C . VAL A 1 393 ? 23.797 -14.992 -19.172 1 94.69 393 VAL A C 1
ATOM 3011 O O . VAL A 1 393 ? 24.344 -15.57 -20.125 1 94.69 393 VAL A O 1
ATOM 3014 N N . LEU A 1 394 ? 23.484 -13.68 -19.188 1 94.5 394 LEU A N 1
ATOM 3015 C CA . LEU A 1 394 ? 23.75 -12.828 -20.328 1 94.5 394 LEU A CA 1
ATOM 3016 C C . LEU A 1 394 ? 24.938 -11.906 -20.062 1 94.5 394 LEU A C 1
ATOM 3018 O O . LEU A 1 394 ? 24.797 -10.891 -19.375 1 94.5 394 LEU A O 1
ATOM 3022 N N . VAL A 1 395 ? 26.094 -12.25 -20.641 1 94.62 395 VAL A N 1
ATOM 3023 C CA . VAL A 1 395 ? 27.328 -11.539 -20.344 1 94.62 395 VAL A CA 1
ATOM 3024 C C . VAL A 1 395 ? 27.469 -10.32 -21.25 1 94.62 395 VAL A C 1
ATOM 3026 O O . VAL A 1 395 ? 27.688 -10.461 -22.453 1 94.62 395 VAL A O 1
ATOM 3029 N N . ALA A 1 396 ? 27.438 -9.188 -20.641 1 94 396 ALA A N 1
ATOM 3030 C CA . ALA A 1 396 ? 27.516 -7.93 -21.375 1 94 396 ALA A CA 1
ATOM 3031 C C . ALA A 1 396 ? 28.969 -7.617 -21.766 1 94 396 ALA A C 1
ATOM 3033 O O . ALA A 1 396 ? 29.906 -7.996 -21.062 1 94 396 ALA A O 1
ATOM 3034 N N . PRO A 1 397 ? 29.203 -6.734 -22.891 1 95.06 397 PRO A N 1
ATOM 3035 C CA . PRO A 1 397 ? 28.172 -6.234 -23.812 1 95.06 397 PRO A CA 1
ATOM 3036 C C . PRO A 1 397 ? 27.562 -7.34 -24.656 1 95.06 397 PRO A C 1
ATOM 3038 O O . PRO A 1 397 ? 28.25 -8.281 -25.047 1 95.06 397 PRO A O 1
ATOM 3041 N N . LEU A 1 398 ? 26.266 -7.293 -24.875 1 95 398 LEU A N 1
ATOM 3042 C CA . LEU A 1 398 ? 25.547 -8.359 -25.578 1 95 398 LEU A CA 1
ATOM 3043 C C . LEU A 1 398 ? 24.312 -7.809 -26.281 1 95 398 LEU A C 1
ATOM 3045 O O . LEU A 1 398 ? 23.578 -6.992 -25.719 1 95 398 LEU A O 1
ATOM 3049 N N . SER A 1 399 ? 24.156 -8.234 -27.547 1 95.44 399 SER A N 1
ATOM 3050 C CA . SER A 1 399 ? 22.938 -7.938 -28.281 1 95.44 399 SER A CA 1
ATOM 3051 C C . SER A 1 399 ? 22.203 -9.211 -28.688 1 95.44 399 SER A C 1
ATOM 3053 O O . SER A 1 399 ? 22.797 -10.109 -29.281 1 95.44 399 SER A O 1
ATOM 3055 N N . ILE A 1 400 ? 20.938 -9.258 -28.328 1 94 400 ILE A N 1
ATOM 3056 C CA . ILE A 1 400 ? 20.094 -10.391 -28.703 1 94 400 ILE A CA 1
ATOM 3057 C C . ILE A 1 400 ? 19.047 -9.93 -29.703 1 94 400 ILE A C 1
ATOM 3059 O O . ILE A 1 400 ? 18.172 -9.109 -29.375 1 94 400 ILE A O 1
ATOM 3063 N N . GLY A 1 401 ? 19.047 -10.555 -30.875 1 92.56 401 GLY A N 1
ATOM 3064 C CA . GLY A 1 401 ? 18.203 -10.109 -31.969 1 92.56 401 GLY A CA 1
ATOM 3065 C C . GLY A 1 401 ? 16.75 -10.508 -31.812 1 92.56 401 GLY A C 1
ATOM 3066 O O . GLY A 1 401 ? 16.438 -11.477 -31.125 1 92.56 401 GLY A O 1
ATOM 3067 N N . LYS A 1 402 ? 15.969 -9.789 -32.594 1 92.5 402 LYS A N 1
ATOM 3068 C CA . LYS A 1 402 ? 14.516 -9.945 -32.562 1 92.5 402 LYS A CA 1
ATOM 3069 C C . LYS A 1 402 ? 14.102 -11.391 -32.812 1 92.5 402 LYS A C 1
ATOM 3071 O O . LYS A 1 402 ? 14.664 -12.062 -33.688 1 92.5 402 LYS A O 1
ATOM 3076 N N . GLY A 1 403 ? 13.133 -11.859 -31.953 1 89.44 403 GLY A N 1
ATOM 3077 C CA . GLY A 1 403 ? 12.523 -13.156 -32.188 1 89.44 403 GLY A CA 1
ATOM 3078 C C . GLY A 1 403 ? 13.406 -14.32 -31.766 1 89.44 403 GLY A C 1
ATOM 3079 O O . GLY A 1 403 ? 13.062 -15.484 -31.984 1 89.44 403 GLY A O 1
ATOM 3080 N N . SER A 1 404 ? 14.469 -14.086 -31.109 1 86.94 404 SER A N 1
ATOM 3081 C CA . SER A 1 404 ? 15.43 -15.133 -30.781 1 86.94 404 SER A CA 1
ATOM 3082 C C . SER A 1 404 ? 15 -15.898 -29.531 1 86.94 404 SER A C 1
ATOM 3084 O O . SER A 1 404 ? 14.203 -15.398 -28.734 1 86.94 404 SER A O 1
ATOM 3086 N N . TYR A 1 405 ? 15.508 -17.125 -29.484 1 90.19 405 TYR A N 1
ATOM 3087 C CA . TYR A 1 405 ? 15.211 -18.062 -28.406 1 90.19 405 TYR A CA 1
ATOM 3088 C C . TYR A 1 405 ? 16.484 -18.547 -27.734 1 90.19 405 TYR A C 1
ATOM 3090 O O . TYR A 1 405 ? 17.312 -19.219 -28.359 1 90.19 405 TYR A O 1
ATOM 3098 N N . ILE A 1 406 ? 16.578 -18.219 -26.453 1 89.56 406 ILE A N 1
ATOM 3099 C CA . ILE A 1 406 ? 17.719 -18.688 -25.672 1 89.56 406 ILE A CA 1
ATOM 3100 C C . ILE A 1 406 ? 17.297 -19.859 -24.797 1 89.56 406 ILE A C 1
ATOM 3102 O O . ILE A 1 406 ? 16.375 -19.766 -24 1 89.56 406 ILE A O 1
ATOM 3106 N N . ALA A 1 407 ? 18 -20.938 -24.906 1 88.44 407 ALA A N 1
ATOM 3107 C CA . ALA A 1 407 ? 17.672 -22.141 -24.156 1 88.44 407 ALA A CA 1
ATOM 3108 C C . ALA A 1 407 ? 18.016 -21.969 -22.672 1 88.44 407 ALA A C 1
ATOM 3110 O O . ALA A 1 407 ? 18.984 -21.297 -22.328 1 88.44 407 ALA A O 1
ATOM 3111 N N . SER A 1 408 ? 17.219 -22.656 -21.859 1 91.31 408 SER A N 1
ATOM 3112 C CA . SER A 1 408 ? 17.406 -22.594 -20.422 1 91.31 408 SER A CA 1
ATOM 3113 C C . SER A 1 408 ? 18.812 -23.062 -20.031 1 91.31 408 SER A C 1
ATOM 3115 O O . SER A 1 408 ? 19.344 -23.984 -20.641 1 91.31 408 SER A O 1
ATOM 3117 N N . GLY A 1 409 ? 19.359 -22.422 -19 1 90.12 409 GLY A N 1
ATOM 3118 C CA . GLY A 1 409 ? 20.656 -22.797 -18.469 1 90.12 409 GLY A CA 1
ATOM 3119 C C . GLY A 1 409 ? 21.828 -22.344 -19.312 1 90.12 409 GLY A C 1
ATOM 3120 O O . GLY A 1 409 ? 22.969 -22.766 -19.094 1 90.12 409 GLY A O 1
ATOM 3121 N N . SER A 1 410 ? 21.625 -21.453 -20.25 1 88.81 410 SER A N 1
ATOM 3122 C CA . SER A 1 410 ? 22.656 -21.062 -21.188 1 88.81 410 SER A CA 1
ATOM 3123 C C . SER A 1 410 ? 23.453 -19.859 -20.672 1 88.81 410 SER A C 1
ATOM 3125 O O . SER A 1 410 ? 22.891 -18.984 -20 1 88.81 410 SER A O 1
ATOM 3127 N N . VAL A 1 411 ? 24.734 -19.906 -20.906 1 91.69 411 VAL A N 1
ATOM 3128 C CA . VAL A 1 411 ? 25.578 -18.734 -20.766 1 91.69 411 VAL A CA 1
ATOM 3129 C C . VAL A 1 411 ? 25.891 -18.156 -22.141 1 91.69 411 VAL A C 1
ATOM 3131 O O . VAL A 1 411 ? 26.5 -18.812 -22.984 1 91.69 411 VAL A O 1
ATOM 3134 N N . ILE A 1 412 ? 25.469 -16.922 -22.375 1 89.81 412 ILE A N 1
ATOM 3135 C CA . ILE A 1 412 ? 25.594 -16.297 -23.688 1 89.81 412 ILE A CA 1
ATOM 3136 C C . ILE A 1 412 ? 26.656 -15.203 -23.656 1 89.81 412 ILE A C 1
ATOM 3138 O O . ILE A 1 412 ? 26.531 -14.234 -22.891 1 89.81 412 ILE A O 1
ATOM 3142 N N . THR A 1 413 ? 27.656 -15.375 -24.453 1 92 413 THR A N 1
ATOM 3143 C CA . THR A 1 413 ? 28.797 -14.469 -24.391 1 92 413 THR A CA 1
ATOM 3144 C C . THR A 1 413 ? 28.984 -13.75 -25.734 1 92 413 THR A C 1
ATOM 3146 O O . THR A 1 413 ? 29.828 -12.859 -25.844 1 92 413 THR A O 1
ATOM 3149 N N . GLU A 1 414 ? 28.234 -14.141 -26.797 1 91.88 414 GLU A N 1
ATOM 3150 C CA . GLU A 1 414 ? 28.328 -13.523 -28.125 1 91.88 414 GLU A CA 1
ATOM 3151 C C . GLU A 1 414 ? 26.969 -13.07 -28.625 1 91.88 414 GLU A C 1
ATOM 3153 O O . GLU A 1 414 ? 25.938 -13.641 -28.234 1 91.88 414 GLU A O 1
ATOM 3158 N N . ASP A 1 415 ? 27.016 -12.117 -29.5 1 92.31 415 ASP A N 1
ATOM 3159 C CA . ASP A 1 415 ? 25.781 -11.57 -30.047 1 92.31 415 ASP A CA 1
ATOM 3160 C C . ASP A 1 415 ? 24.938 -12.656 -30.719 1 92.31 415 ASP A C 1
ATOM 3162 O O . ASP A 1 415 ? 25.5 -13.586 -31.312 1 92.31 415 ASP A O 1
ATOM 3166 N N . VAL A 1 416 ? 23.609 -12.445 -30.656 1 89.19 416 VAL A N 1
ATOM 3167 C CA . VAL A 1 416 ? 22.672 -13.414 -31.203 1 89.19 416 VAL A CA 1
ATOM 3168 C C . VAL A 1 416 ? 21.906 -12.781 -32.375 1 89.19 416 VAL A C 1
ATOM 3170 O O . VAL A 1 416 ? 21.141 -11.828 -32.156 1 89.19 416 VAL A O 1
ATOM 3173 N N . PRO A 1 417 ? 22.062 -13.273 -33.594 1 89.88 417 PRO A N 1
ATOM 3174 C CA . PRO A 1 417 ? 21.297 -12.75 -34.719 1 89.88 417 PRO A CA 1
ATOM 3175 C C . PRO A 1 417 ? 19.797 -12.945 -34.562 1 89.88 417 PRO A C 1
ATOM 3177 O O . PRO A 1 417 ? 19.359 -13.75 -33.719 1 89.88 417 PRO A O 1
ATOM 3180 N N . ILE A 1 418 ? 19.109 -12.242 -35.406 1 88.88 418 ILE A N 1
ATOM 3181 C CA . ILE A 1 418 ? 17.656 -12.305 -35.344 1 88.88 418 ILE A CA 1
ATOM 3182 C C . ILE A 1 418 ? 17.188 -13.742 -35.594 1 88.88 418 ILE A C 1
ATOM 3184 O O . ILE A 1 418 ? 17.812 -14.484 -36.344 1 88.88 418 ILE A O 1
ATOM 3188 N N . ASN A 1 419 ? 16.109 -14.117 -34.906 1 89.56 419 ASN A N 1
ATOM 3189 C CA . ASN A 1 419 ? 15.422 -15.391 -35.125 1 89.56 419 ASN A CA 1
ATOM 3190 C C . ASN A 1 419 ? 16.359 -16.578 -34.906 1 89.56 419 ASN A C 1
ATOM 3192 O O . ASN A 1 419 ? 16.297 -17.562 -35.656 1 89.56 419 ASN A O 1
ATOM 3196 N N . SER A 1 420 ? 17.25 -16.5 -33.875 1 85.69 420 SER A N 1
ATOM 3197 C CA . SER A 1 420 ? 18.203 -17.578 -33.625 1 85.69 420 SER A CA 1
ATOM 3198 C C . SER A 1 420 ? 17.781 -18.375 -32.375 1 85.69 420 SER A C 1
ATOM 3200 O O . SER A 1 420 ? 17.156 -17.844 -31.469 1 85.69 420 SER A O 1
ATOM 3202 N N . MET A 1 421 ? 18.047 -19.656 -32.469 1 82.38 421 MET A N 1
ATOM 3203 C CA . MET A 1 421 ? 18.047 -20.484 -31.266 1 82.38 421 MET A CA 1
ATOM 3204 C C . MET A 1 421 ? 19.469 -20.719 -30.75 1 82.38 421 MET A C 1
ATOM 3206 O O . MET A 1 421 ? 20.344 -21.109 -31.516 1 82.38 421 MET A O 1
ATOM 3210 N N . VAL A 1 422 ? 19.672 -20.453 -29.453 1 75 422 VAL A N 1
ATOM 3211 C CA . VAL A 1 422 ? 21.047 -20.469 -28.953 1 75 422 VAL A CA 1
ATOM 3212 C C . VAL A 1 422 ? 21.125 -21.359 -27.719 1 75 422 VAL A C 1
ATOM 3214 O O . VAL A 1 422 ? 20.234 -21.328 -26.875 1 75 422 VAL A O 1
ATOM 3217 N N . PHE A 1 423 ? 22.156 -22.156 -27.609 1 76.81 423 PHE A N 1
ATOM 3218 C CA . PHE A 1 423 ? 22.484 -22.984 -26.469 1 76.81 423 PHE A CA 1
ATOM 3219 C C . PHE A 1 423 ? 23.875 -22.641 -25.938 1 76.81 423 PHE A C 1
ATOM 3221 O O . PHE A 1 423 ? 24.812 -22.438 -26.703 1 76.81 423 PHE A O 1
ATOM 3228 N N . GLY A 1 424 ? 24.016 -22.406 -24.625 1 75.5 424 GLY A N 1
ATOM 3229 C CA . GLY A 1 424 ? 25.297 -22.266 -23.953 1 75.5 424 GLY A CA 1
ATOM 3230 C C . GLY A 1 424 ? 25.375 -23.062 -22.656 1 75.5 424 GLY A C 1
ATOM 3231 O O . GLY A 1 424 ? 25.547 -22.484 -21.578 1 75.5 424 GLY A O 1
ATOM 3232 N N . ARG A 1 425 ? 25.219 -24.5 -22.812 1 74.88 425 ARG A N 1
ATOM 3233 C CA . ARG A 1 425 ? 25.203 -25.391 -21.656 1 74.88 425 ARG A CA 1
ATOM 3234 C C . ARG A 1 425 ? 25.766 -26.766 -22.016 1 74.88 425 ARG A C 1
ATOM 3236 O O . ARG A 1 425 ? 25.922 -27.078 -23.188 1 74.88 425 ARG A O 1
ATOM 3243 N N . ALA A 1 426 ? 26.062 -27.484 -20.828 1 74.19 426 ALA A N 1
ATOM 3244 C CA . ALA A 1 426 ? 26.578 -28.828 -21.031 1 74.19 426 ALA A CA 1
ATOM 3245 C C . ALA A 1 426 ? 25.453 -29.812 -21.344 1 74.19 426 ALA A C 1
ATOM 3247 O O . ALA A 1 426 ? 24.281 -29.531 -21.062 1 74.19 426 ALA A O 1
ATOM 3248 N N . ARG A 1 427 ? 25.828 -30.969 -21.969 1 73.12 427 ARG A N 1
ATOM 3249 C CA . ARG A 1 427 ? 24.875 -32.031 -22.25 1 73.12 427 ARG A CA 1
ATOM 3250 C C . ARG A 1 427 ? 24.625 -32.875 -21.016 1 73.12 427 ARG A C 1
ATOM 3252 O O . ARG A 1 427 ? 25.531 -33.094 -20.203 1 73.12 427 ARG A O 1
ATOM 3259 N N . GLN A 1 428 ? 23.484 -33.438 -20.906 1 68.44 428 GLN A N 1
ATOM 3260 C CA . GLN A 1 428 ? 23.078 -34.312 -19.797 1 68.44 428 GLN A CA 1
ATOM 3261 C C . GLN A 1 428 ? 23.734 -35.688 -19.906 1 68.44 428 GLN A C 1
ATOM 3263 O O . GLN A 1 428 ? 23.844 -36.25 -21.016 1 68.44 428 GLN A O 1
ATOM 3268 N N . VAL A 1 429 ? 24.234 -36.156 -18.75 1 62.47 429 VAL A N 1
ATOM 3269 C CA . VAL A 1 429 ? 24.766 -37.531 -18.656 1 62.47 429 VAL A CA 1
ATOM 3270 C C . VAL A 1 429 ? 24.031 -38.281 -17.562 1 62.47 429 VAL A C 1
ATOM 3272 O O . VAL A 1 429 ? 23.828 -37.781 -16.453 1 62.47 429 VAL A O 1
ATOM 3275 N N . ILE A 1 430 ? 23.531 -39.594 -17.953 1 72 430 ILE A N 1
ATOM 3276 C CA . ILE A 1 430 ? 22.797 -40.438 -17.016 1 72 430 ILE A CA 1
ATOM 3277 C C . ILE A 1 430 ? 23.641 -41.656 -16.625 1 72 430 ILE A C 1
ATOM 3279 O O . ILE A 1 430 ? 24.156 -42.375 -17.5 1 72 430 ILE A O 1
ATOM 3283 N N . LYS A 1 431 ? 23.844 -41.812 -15.305 1 69.75 431 LYS A N 1
ATOM 3284 C CA . LYS A 1 431 ? 24.438 -43.031 -14.758 1 69.75 431 LYS A CA 1
ATOM 3285 C C . LYS A 1 431 ? 23.422 -43.844 -13.961 1 69.75 431 LYS A C 1
ATOM 3287 O O . LYS A 1 431 ? 23.203 -43.562 -12.773 1 69.75 431 LYS A O 1
ATOM 3292 N N . GLU A 1 432 ? 22.875 -44.906 -14.57 1 76.25 432 GLU A N 1
ATOM 3293 C CA . GLU A 1 432 ? 21.781 -45.719 -13.992 1 76.25 432 GLU A CA 1
ATOM 3294 C C . GLU A 1 432 ? 22.25 -46.469 -12.75 1 76.25 432 GLU A C 1
ATOM 3296 O O . GLU A 1 432 ? 23.359 -47 -12.727 1 76.25 432 GLU A O 1
ATOM 3301 N N . ASP A 1 433 ? 21.484 -46.531 -11.664 1 74.25 433 ASP A N 1
ATOM 3302 C CA . ASP A 1 433 ? 21.625 -47.312 -10.438 1 74.25 433 ASP A CA 1
ATOM 3303 C C . ASP A 1 433 ? 22.781 -46.781 -9.586 1 74.25 433 ASP A C 1
ATOM 3305 O O . ASP A 1 433 ? 23.141 -47.406 -8.586 1 74.25 433 ASP A O 1
ATOM 3309 N N . ARG A 1 434 ? 23.344 -45.719 -10.078 1 69.31 434 ARG A N 1
ATOM 3310 C CA . ARG A 1 434 ? 24.5 -45.219 -9.344 1 69.31 434 ARG A CA 1
ATOM 3311 C C . ARG A 1 434 ? 24.062 -44.469 -8.078 1 69.31 434 ARG A C 1
ATOM 3313 O O . ARG A 1 434 ? 24.859 -44.312 -7.148 1 69.31 434 ARG A O 1
ATOM 3320 N N . ALA A 1 435 ? 22.891 -44.062 -8.125 1 74.31 435 ALA A N 1
ATOM 3321 C CA . ALA A 1 435 ? 22.391 -43.375 -6.941 1 74.31 435 ALA A CA 1
ATOM 3322 C C . ALA A 1 435 ? 22.312 -44.344 -5.746 1 74.31 435 ALA A C 1
ATOM 3324 O O . ALA A 1 435 ? 22.469 -43.906 -4.598 1 74.31 435 ALA A O 1
ATOM 3325 N N . ILE A 1 436 ? 22.016 -45.562 -5.965 1 73.5 436 ILE A N 1
ATOM 3326 C CA . ILE A 1 436 ? 21.969 -46.562 -4.91 1 73.5 436 ILE A CA 1
ATOM 3327 C C . ILE A 1 436 ? 23.312 -46.656 -4.203 1 73.5 436 ILE A C 1
ATOM 3329 O O . ILE A 1 436 ? 23.375 -46.625 -2.971 1 73.5 436 ILE A O 1
ATOM 3333 N N . LYS A 1 437 ? 24.312 -46.688 -5.039 1 71.62 437 LYS A N 1
ATOM 3334 C CA . LYS A 1 437 ? 25.656 -46.781 -4.488 1 71.62 437 LYS A CA 1
ATOM 3335 C C . LYS A 1 437 ? 26.031 -45.531 -3.701 1 71.62 437 LYS A C 1
ATOM 3337 O O . LYS A 1 437 ? 26.641 -45.625 -2.637 1 71.62 437 LYS A O 1
ATOM 3342 N N . LEU A 1 438 ? 25.719 -44.438 -4.254 1 75.94 438 LEU A N 1
ATOM 3343 C CA . LEU A 1 438 ? 26.016 -43.188 -3.6 1 75.94 438 LEU A CA 1
ATOM 3344 C C . LEU A 1 438 ? 25.328 -43.094 -2.236 1 75.94 438 LEU A C 1
ATOM 3346 O O . LEU A 1 438 ? 25.969 -42.719 -1.249 1 75.94 438 LEU A O 1
ATOM 3350 N N . ARG A 1 439 ? 24.062 -43.469 -2.176 1 75.19 439 ARG A N 1
ATOM 3351 C CA . ARG A 1 439 ? 23.312 -43.438 -0.921 1 75.19 439 ARG A CA 1
ATOM 3352 C C . ARG A 1 439 ? 23.938 -44.375 0.108 1 75.19 439 ARG A C 1
ATOM 3354 O O . ARG A 1 439 ? 24.062 -44 1.283 1 75.19 439 ARG A O 1
ATOM 3361 N N . ALA A 1 440 ? 24.219 -45.531 -0.356 1 68.81 440 ALA A N 1
ATOM 3362 C CA . ALA A 1 440 ? 24.859 -46.5 0.525 1 68.81 440 ALA A CA 1
ATOM 3363 C C . ALA A 1 440 ? 26.172 -45.969 1.086 1 68.81 440 ALA A C 1
ATOM 3365 O O . ALA A 1 440 ? 26.469 -46.125 2.273 1 68.81 440 ALA A O 1
ATOM 3366 N N . HIS A 1 441 ? 26.953 -45.281 0.267 1 69.75 441 HIS A N 1
ATOM 3367 C CA . HIS A 1 441 ? 28.25 -44.75 0.672 1 69.75 441 HIS A CA 1
ATOM 3368 C C . HIS A 1 441 ? 28.062 -43.594 1.669 1 69.75 441 HIS A C 1
ATOM 3370 O O . HIS A 1 441 ? 28.75 -43.531 2.689 1 69.75 441 HIS A O 1
ATOM 3376 N N . LEU A 1 442 ? 27.094 -42.688 1.343 1 73.81 442 LEU A N 1
ATOM 3377 C CA . LEU A 1 442 ? 26.875 -41.531 2.182 1 73.81 442 LEU A CA 1
ATOM 3378 C C . LEU A 1 442 ? 26.266 -41.906 3.521 1 73.81 442 LEU A C 1
ATOM 3380 O O . LEU A 1 442 ? 26.562 -41.312 4.551 1 73.81 442 LEU A O 1
ATOM 3384 N N . SER A 1 443 ? 25.375 -42.938 3.43 1 69.88 443 SER A N 1
ATOM 3385 C CA . SER A 1 443 ? 24.766 -43.438 4.664 1 69.88 443 SER A CA 1
ATOM 3386 C C . SER A 1 443 ? 25.812 -44.094 5.566 1 69.88 443 SER A C 1
ATOM 3388 O O . SER A 1 443 ? 25.75 -43.969 6.789 1 69.88 443 SER A O 1
ATOM 3390 N N . LYS A 1 444 ? 26.734 -44.75 5.059 1 65.44 444 LYS A N 1
ATOM 3391 C CA . LYS A 1 444 ? 27.828 -45.344 5.816 1 65.44 444 LYS A CA 1
ATOM 3392 C C . LYS A 1 444 ? 28.688 -44.281 6.469 1 65.44 444 LYS A C 1
ATOM 3394 O O . LYS A 1 444 ? 29.109 -44.406 7.621 1 65.44 444 LYS A O 1
ATOM 3399 N N . ASN A 1 445 ? 28.875 -43.25 5.793 1 59.41 445 ASN A N 1
ATOM 3400 C CA . ASN A 1 445 ? 29.719 -42.188 6.301 1 59.41 445 ASN A CA 1
ATOM 3401 C C . ASN A 1 445 ? 29.047 -41.438 7.438 1 59.41 445 ASN A C 1
ATOM 3403 O O . ASN A 1 445 ? 29.703 -40.906 8.336 1 59.41 445 ASN A O 1
ATOM 3407 N N . LYS A 1 446 ? 27.75 -41.219 7.34 1 65.44 446 LYS A N 1
ATOM 3408 C CA . LYS A 1 446 ? 27.016 -40.531 8.398 1 65.44 446 LYS A CA 1
ATOM 3409 C C . LYS A 1 446 ? 27.047 -41.344 9.695 1 65.44 446 LYS A C 1
ATOM 3411 O O . LYS A 1 446 ? 27.078 -40.781 10.789 1 65.44 446 LYS A O 1
ATOM 3416 N N . ARG A 1 447 ? 27.172 -42.688 9.641 1 62.72 447 ARG A N 1
ATOM 3417 C CA . ARG A 1 447 ? 27.203 -43.531 10.828 1 62.72 447 ARG A CA 1
ATOM 3418 C C . ARG A 1 447 ? 28.594 -43.5 11.469 1 62.72 447 ARG A C 1
ATOM 3420 O O . ARG A 1 447 ? 28.719 -43.656 12.688 1 62.72 447 ARG A O 1
ATOM 3427 N N . ASN A 1 448 ? 29.5 -43.094 10.836 1 50.19 448 ASN A N 1
ATOM 3428 C CA . ASN A 1 448 ? 30.859 -43.031 11.383 1 50.19 448 ASN A CA 1
ATOM 3429 C C . ASN A 1 448 ? 31.156 -41.656 11.969 1 50.19 448 ASN A C 1
ATOM 3431 O O . ASN A 1 448 ? 32.188 -41.469 12.625 1 50.19 448 ASN A O 1
ATOM 3435 N N . LYS A 1 449 ? 30.312 -40.812 11.938 1 46.72 449 LYS A N 1
ATOM 3436 C CA . LYS A 1 449 ? 30.516 -39.469 12.492 1 46.72 449 LYS A CA 1
ATOM 3437 C C . LYS A 1 449 ? 29.703 -39.281 13.766 1 46.72 449 LYS A C 1
ATOM 3439 O O . LYS A 1 449 ? 30.125 -38.562 14.68 1 46.72 449 LYS A O 1
ATOM 3444 N N . MET B 1 1 ? -44.375 -19 11.109 1 48.19 1 MET B N 1
ATOM 3445 C CA . MET B 1 1 ? -44.188 -19.234 9.68 1 48.19 1 MET B CA 1
ATOM 3446 C C . MET B 1 1 ? -43.031 -18.422 9.148 1 48.19 1 MET B C 1
ATOM 3448 O O . MET B 1 1 ? -42.75 -17.312 9.633 1 48.19 1 MET B O 1
ATOM 3452 N N . VAL B 1 2 ? -42.156 -19.047 8.414 1 67.94 2 VAL B N 1
ATOM 3453 C CA . VAL B 1 2 ? -40.969 -18.375 7.859 1 67.94 2 VAL B CA 1
ATOM 3454 C C . VAL B 1 2 ? -41.438 -17.297 6.867 1 67.94 2 VAL B C 1
ATOM 3456 O O . VAL B 1 2 ? -42.188 -17.594 5.93 1 67.94 2 VAL B O 1
ATOM 3459 N N . ARG B 1 3 ? -41.375 -15.977 7.203 1 86.94 3 ARG B N 1
ATOM 3460 C CA . ARG B 1 3 ? -41.781 -14.844 6.375 1 86.94 3 ARG B CA 1
ATOM 3461 C C . ARG B 1 3 ? -40.844 -14.703 5.164 1 86.94 3 ARG B C 1
ATOM 3463 O O . ARG B 1 3 ? -39.625 -14.828 5.289 1 86.94 3 ARG B O 1
ATOM 3470 N N . ASN B 1 4 ? -41.5 -14.68 4.02 1 92.38 4 ASN B N 1
ATOM 3471 C CA . ASN B 1 4 ? -40.719 -14.484 2.809 1 92.38 4 ASN B CA 1
ATOM 3472 C C . ASN B 1 4 ? -40.281 -13.031 2.658 1 92.38 4 ASN B C 1
ATOM 3474 O O . ASN B 1 4 ? -40.969 -12.117 3.111 1 92.38 4 ASN B O 1
ATOM 3478 N N . CYS B 1 5 ? -39.062 -12.828 2.088 1 95.19 5 CYS B N 1
ATOM 3479 C CA . CYS B 1 5 ? -38.469 -11.5 2.047 1 95.19 5 CYS B CA 1
ATOM 3480 C C . CYS B 1 5 ? -37.812 -11.234 0.69 1 95.19 5 CYS B C 1
ATOM 3482 O O . CYS B 1 5 ? -37.125 -12.094 0.155 1 95.19 5 CYS B O 1
ATOM 3484 N N . LEU B 1 6 ? -38.188 -10.125 0.124 1 96.38 6 LEU B N 1
ATOM 3485 C CA . LEU B 1 6 ? -37.469 -9.578 -1.013 1 96.38 6 LEU B CA 1
ATOM 3486 C C . LEU B 1 6 ? -36.438 -8.539 -0.554 1 96.38 6 LEU B C 1
ATOM 3488 O O . LEU B 1 6 ? -36.781 -7.543 0.075 1 96.38 6 LEU B O 1
ATOM 3492 N N . SER B 1 7 ? -35.219 -8.867 -0.812 1 97.38 7 SER B N 1
ATOM 3493 C CA . SER B 1 7 ? -34.156 -7.887 -0.537 1 97.38 7 SER B CA 1
ATOM 3494 C C . SER B 1 7 ? -33.75 -7.137 -1.803 1 97.38 7 SER B C 1
ATOM 3496 O O . SER B 1 7 ? -33.531 -7.75 -2.846 1 97.38 7 SER B O 1
ATOM 3498 N N . ILE B 1 8 ? -33.75 -5.824 -1.72 1 97.88 8 ILE B N 1
ATOM 3499 C CA . ILE B 1 8 ? -33.344 -4.961 -2.828 1 97.88 8 ILE B CA 1
ATOM 3500 C C . ILE B 1 8 ? -32.062 -4.238 -2.48 1 97.88 8 ILE B C 1
ATOM 3502 O O . ILE B 1 8 ? -32 -3.475 -1.514 1 97.88 8 ILE B O 1
ATOM 3506 N N . VAL B 1 9 ? -31.016 -4.508 -3.268 1 98 9 VAL B N 1
ATOM 3507 C CA . VAL B 1 9 ? -29.734 -3.848 -3.094 1 98 9 VAL B CA 1
ATOM 3508 C C . VAL B 1 9 ? -29.594 -2.715 -4.105 1 98 9 VAL B C 1
ATOM 3510 O O . VAL B 1 9 ? -29.688 -2.938 -5.316 1 98 9 VAL B O 1
ATOM 3513 N N . LEU B 1 10 ? -29.391 -1.512 -3.625 1 97.25 10 LEU B N 1
ATOM 3514 C CA . LEU B 1 10 ? -29.219 -0.351 -4.492 1 97.25 10 LEU B CA 1
ATOM 3515 C C . LEU B 1 10 ? -27.75 -0.166 -4.867 1 97.25 10 LEU B C 1
ATOM 3517 O O . LEU B 1 10 ? -26.938 0.196 -4.023 1 97.25 10 LEU B O 1
ATOM 3521 N N . ALA B 1 11 ? -27.406 -0.406 -6.125 1 96.69 11 ALA B N 1
ATOM 3522 C CA . ALA B 1 11 ? -26.031 -0.331 -6.621 1 96.69 11 ALA B CA 1
ATOM 3523 C C . ALA B 1 11 ? -25.953 0.503 -7.895 1 96.69 11 ALA B C 1
ATOM 3525 O O . ALA B 1 11 ? -25.188 0.184 -8.812 1 96.69 11 ALA B O 1
ATOM 3526 N N . ALA B 1 12 ? -26.719 1.616 -7.965 1 92.69 12 ALA B N 1
ATOM 3527 C CA . ALA B 1 12 ? -26.844 2.355 -9.219 1 92.69 12 ALA B CA 1
ATOM 3528 C C . ALA B 1 12 ? -26.031 3.641 -9.18 1 92.69 12 ALA B C 1
ATOM 3530 O O . ALA B 1 12 ? -25.828 4.293 -10.211 1 92.69 12 ALA B O 1
ATOM 3531 N N . GLY B 1 13 ? -25.484 4.004 -8.109 1 87.69 13 GLY B N 1
ATOM 3532 C CA . GLY B 1 13 ? -24.812 5.285 -7.961 1 87.69 13 GLY B CA 1
ATOM 3533 C C . GLY B 1 13 ? -23.562 5.398 -8.805 1 87.69 13 GLY B C 1
ATOM 3534 O O . GLY B 1 13 ? -22.891 4.398 -9.078 1 87.69 13 GLY B O 1
ATOM 3535 N N . GLU B 1 14 ? -23.188 6.648 -9.203 1 83.69 14 GLU B N 1
ATOM 3536 C CA . GLU B 1 14 ? -22.031 6.91 -10.055 1 83.69 14 GLU B CA 1
ATOM 3537 C C . GLU B 1 14 ? -20.719 6.805 -9.266 1 83.69 14 GLU B C 1
ATOM 3539 O O . GLU B 1 14 ? -19.719 6.316 -9.781 1 83.69 14 GLU B O 1
ATOM 3544 N N . GLY B 1 15 ? -20.734 7.223 -8.125 1 87.81 15 GLY B N 1
ATOM 3545 C CA . GLY B 1 15 ? -19.547 7.133 -7.293 1 87.81 15 GLY B CA 1
ATOM 3546 C C . GLY B 1 15 ? -18.422 8.031 -7.762 1 87.81 15 GLY B C 1
ATOM 3547 O O . GLY B 1 15 ? -17.266 7.613 -7.816 1 87.81 15 GLY B O 1
ATOM 3548 N N . THR B 1 16 ? -18.672 9.32 -8.094 1 87.62 16 THR B N 1
ATOM 3549 C CA . THR B 1 16 ? -17.719 10.242 -8.711 1 87.62 16 THR B CA 1
ATOM 3550 C C . THR B 1 16 ? -16.594 10.586 -7.746 1 87.62 16 THR B C 1
ATOM 3552 O O . THR B 1 16 ? -15.469 10.852 -8.172 1 87.62 16 THR B O 1
ATOM 3555 N N . ARG B 1 17 ? -16.797 10.523 -6.508 1 88.81 17 ARG B N 1
ATOM 3556 C CA . ARG B 1 17 ? -15.812 10.898 -5.508 1 88.81 17 ARG B CA 1
ATOM 3557 C C . ARG B 1 17 ? -14.727 9.836 -5.379 1 88.81 17 ARG B C 1
ATOM 3559 O O . ARG B 1 17 ? -13.68 10.078 -4.777 1 88.81 17 ARG B O 1
ATOM 3566 N N . MET B 1 18 ? -14.977 8.688 -5.867 1 92.19 18 MET B N 1
ATOM 3567 C CA . MET B 1 18 ? -13.961 7.637 -5.883 1 92.19 18 MET B CA 1
ATOM 3568 C C . MET B 1 18 ? -12.812 8 -6.816 1 92.19 18 MET B C 1
ATOM 3570 O O . MET B 1 18 ? -11.688 7.523 -6.641 1 92.19 18 MET B O 1
ATOM 3574 N N . LYS B 1 19 ? -13.094 8.867 -7.844 1 93.12 19 LYS B N 1
ATOM 3575 C CA . LYS B 1 19 ? -12.125 9.258 -8.867 1 93.12 19 LYS B CA 1
ATOM 3576 C C . LYS B 1 19 ? -11.477 8.039 -9.508 1 93.12 19 LYS B C 1
ATOM 3578 O O . LYS B 1 19 ? -10.25 7.98 -9.656 1 93.12 19 LYS B O 1
ATOM 3583 N N . SER B 1 20 ? -12.258 7.102 -9.781 1 88.5 20 SER B N 1
ATOM 3584 C CA . SER B 1 20 ? -11.844 5.832 -10.359 1 88.5 20 SER B CA 1
ATOM 3585 C C . SER B 1 20 ? -12.758 5.422 -11.508 1 88.5 20 SER B C 1
ATOM 3587 O O . SER B 1 20 ? -13.953 5.723 -11.492 1 88.5 20 SER B O 1
ATOM 3589 N N . PRO B 1 21 ? -12.102 4.781 -12.469 1 84.06 21 PRO B N 1
ATOM 3590 C CA . PRO B 1 21 ? -12.953 4.25 -13.539 1 84.06 21 PRO B CA 1
ATOM 3591 C C . PRO B 1 21 ? -13.789 3.055 -13.086 1 84.06 21 PRO B C 1
ATOM 3593 O O . PRO B 1 21 ? -14.758 2.688 -13.758 1 84.06 21 PRO B O 1
ATOM 3596 N N . LEU B 1 22 ? -13.477 2.49 -12.109 1 90.25 22 LEU B N 1
ATOM 3597 C CA . LEU B 1 22 ? -14.211 1.355 -11.555 1 90.25 22 LEU B CA 1
ATOM 3598 C C . LEU B 1 22 ? -15.453 1.824 -10.805 1 90.25 22 LEU B C 1
ATOM 3600 O O . LEU B 1 22 ? -15.375 2.74 -9.984 1 90.25 22 LEU B O 1
ATOM 3604 N N . PRO B 1 23 ? -16.641 1.186 -11.164 1 93.88 23 PRO B N 1
ATOM 3605 C CA . PRO B 1 23 ? -17.812 1.532 -10.367 1 93.88 23 PRO B CA 1
ATOM 3606 C C . PRO B 1 23 ? -17.578 1.389 -8.867 1 93.88 23 PRO B C 1
ATOM 3608 O O . PRO B 1 23 ? -16.891 0.459 -8.438 1 93.88 23 PRO B O 1
ATOM 3611 N N . LYS B 1 24 ? -18.203 2.236 -8.125 1 94.81 24 LYS B N 1
ATOM 3612 C CA . LYS B 1 24 ? -17.969 2.328 -6.684 1 94.81 24 LYS B CA 1
ATOM 3613 C C . LYS B 1 24 ? -18.172 0.981 -6 1 94.81 24 LYS B C 1
ATOM 3615 O O . LYS B 1 24 ? -17.328 0.519 -5.242 1 94.81 24 LYS B O 1
ATOM 3620 N N . VAL B 1 25 ? -19.281 0.332 -6.336 1 97.31 25 VAL B N 1
ATOM 3621 C CA . VAL B 1 25 ? -19.688 -0.86 -5.602 1 97.31 25 VAL B CA 1
ATOM 3622 C C . VAL B 1 25 ? -18.812 -2.045 -6.008 1 97.31 25 VAL B C 1
ATOM 3624 O O . VAL B 1 25 ? -18.906 -3.123 -5.414 1 97.31 25 VAL B O 1
ATOM 3627 N N . LEU B 1 26 ? -17.969 -1.847 -7.02 1 96.94 26 LEU B N 1
ATOM 3628 C CA . LEU B 1 26 ? -17.078 -2.918 -7.457 1 96.94 26 LEU B CA 1
ATOM 3629 C C . LEU B 1 26 ? -15.711 -2.807 -6.777 1 96.94 26 LEU B C 1
ATOM 3631 O O . LEU B 1 26 ? -14.867 -3.691 -6.922 1 96.94 26 LEU B O 1
ATOM 3635 N N . HIS B 1 27 ? -15.461 -1.648 -6.105 1 97 27 HIS B N 1
ATOM 3636 C CA . HIS B 1 27 ? -14.266 -1.607 -5.266 1 97 27 HIS B CA 1
ATOM 3637 C C . HIS B 1 27 ? -14.305 -2.693 -4.195 1 97 27 HIS B C 1
ATOM 3639 O O . HIS B 1 27 ? -15.383 -3.182 -3.842 1 97 27 HIS B O 1
ATOM 3645 N N . LYS B 1 28 ? -13.125 -3.037 -3.703 1 97.81 28 LYS B N 1
ATOM 3646 C CA . LYS B 1 28 ? -13.078 -4.277 -2.934 1 97.81 28 LYS B CA 1
ATOM 3647 C C . LYS B 1 28 ? -12.625 -4.016 -1.502 1 97.81 28 LYS B C 1
ATOM 3649 O O . LYS B 1 28 ? -11.797 -3.133 -1.259 1 97.81 28 LYS B O 1
ATOM 3654 N N . ILE B 1 29 ? -13.195 -4.73 -0.618 1 98.06 29 ILE B N 1
ATOM 3655 C CA . ILE B 1 29 ? -12.688 -4.945 0.735 1 98.06 29 ILE B CA 1
ATOM 3656 C C . ILE B 1 29 ? -12.266 -6.402 0.902 1 98.06 29 ILE B C 1
ATOM 3658 O O . ILE B 1 29 ? -13.031 -7.316 0.596 1 98.06 29 ILE B O 1
ATOM 3662 N N . ALA B 1 30 ? -11.031 -6.594 1.35 1 98.12 30 ALA B N 1
ATOM 3663 C CA . ALA B 1 30 ? -10.5 -7.938 1.562 1 98.12 30 ALA B CA 1
ATOM 3664 C C . ALA B 1 30 ? -10.688 -8.805 0.32 1 98.12 30 ALA B C 1
ATOM 3666 O O . ALA B 1 30 ? -11.039 -9.984 0.424 1 98.12 30 ALA B O 1
ATOM 3667 N N . GLY B 1 31 ? -10.609 -8.195 -0.818 1 97.38 31 GLY B N 1
ATOM 3668 C CA . GLY B 1 31 ? -10.625 -8.922 -2.076 1 97.38 31 GLY B CA 1
ATOM 3669 C C . GLY B 1 31 ? -12.023 -9.148 -2.619 1 97.38 31 GLY B C 1
ATOM 3670 O O . GLY B 1 31 ? -12.195 -9.695 -3.711 1 97.38 31 GLY B O 1
ATOM 3671 N N . LEU B 1 32 ? -13.008 -8.766 -1.947 1 98.12 32 LEU B N 1
ATOM 3672 C CA . LEU B 1 32 ? -14.391 -8.945 -2.369 1 98.12 32 LEU B CA 1
ATOM 3673 C C . LEU B 1 32 ? -15.062 -7.598 -2.639 1 98.12 32 LEU B C 1
ATOM 3675 O O . LEU B 1 32 ? -14.953 -6.676 -1.83 1 98.12 32 LEU B O 1
ATOM 3679 N N . PRO B 1 33 ? -15.766 -7.457 -3.771 1 98.12 33 PRO B N 1
ATOM 3680 C CA . PRO B 1 33 ? -16.453 -6.199 -4.07 1 98.12 33 PRO B CA 1
ATOM 3681 C C . PRO B 1 33 ? -17.453 -5.801 -2.986 1 98.12 33 PRO B C 1
ATOM 3683 O O . PRO B 1 33 ? -18.047 -6.668 -2.342 1 98.12 33 PRO B O 1
ATOM 3686 N N . LEU B 1 34 ? -17.703 -4.492 -2.852 1 98.19 34 LEU B N 1
ATOM 3687 C CA . LEU B 1 34 ? -18.578 -3.961 -1.821 1 98.19 34 LEU B CA 1
ATOM 3688 C C . LEU B 1 34 ? -19.969 -4.594 -1.915 1 98.19 34 LEU B C 1
ATOM 3690 O O . LEU B 1 34 ? -20.516 -5.07 -0.914 1 98.19 34 LEU B O 1
ATOM 3694 N N . VAL B 1 35 ? -20.469 -4.676 -3.088 1 97.75 35 VAL B N 1
ATOM 3695 C CA . VAL B 1 35 ? -21.828 -5.172 -3.311 1 97.75 35 VAL B CA 1
ATOM 3696 C C . VAL B 1 35 ? -21.906 -6.645 -2.92 1 97.75 35 VAL B C 1
ATOM 3698 O O . VAL B 1 35 ? -22.922 -7.098 -2.389 1 97.75 35 VAL B O 1
ATOM 3701 N N . CYS B 1 36 ? -20.906 -7.355 -3.137 1 98.12 36 CYS B N 1
ATOM 3702 C CA . CYS B 1 36 ? -20.906 -8.781 -2.816 1 98.12 36 CYS B CA 1
ATOM 3703 C C . CYS B 1 36 ? -20.859 -9 -1.31 1 98.12 36 CYS B C 1
ATOM 3705 O O . CYS B 1 36 ? -21.422 -9.961 -0.802 1 98.12 36 CYS B O 1
ATOM 3707 N N . HIS B 1 37 ? -20.172 -8.117 -0.572 1 98.19 37 HIS B N 1
ATOM 3708 C CA . HIS B 1 37 ? -20.219 -8.172 0.884 1 98.19 37 HIS B CA 1
ATOM 3709 C C . HIS B 1 37 ? -21.656 -8.031 1.389 1 98.19 37 HIS B C 1
ATOM 3711 O O . HIS B 1 37 ? -22.078 -8.773 2.283 1 98.19 37 HIS B O 1
ATOM 3717 N N . VAL B 1 38 ? -22.359 -7.105 0.828 1 97.5 38 VAL B N 1
ATOM 3718 C CA . VAL B 1 38 ? -23.734 -6.836 1.213 1 97.5 38 VAL B CA 1
ATOM 3719 C C . VAL B 1 38 ? -24.609 -8.047 0.893 1 97.5 38 VAL B C 1
ATOM 3721 O O . VAL B 1 38 ? -25.359 -8.523 1.746 1 97.5 38 VAL B O 1
ATOM 3724 N N . ILE B 1 39 ? -24.469 -8.57 -0.292 1 97.31 39 ILE B N 1
ATOM 3725 C CA . ILE B 1 39 ? -25.266 -9.711 -0.749 1 97.31 39 ILE B CA 1
ATOM 3726 C C . ILE B 1 39 ? -25.016 -10.914 0.159 1 97.31 39 ILE B C 1
ATOM 3728 O O . ILE B 1 39 ? -25.953 -11.609 0.547 1 97.31 39 ILE B O 1
ATOM 3732 N N . LYS B 1 40 ? -23.766 -11.109 0.492 1 96.31 40 LYS B N 1
ATOM 3733 C CA . LYS B 1 40 ? -23.422 -12.219 1.373 1 96.31 40 LYS B CA 1
ATOM 3734 C C . LYS B 1 40 ? -24.188 -12.141 2.691 1 96.31 40 LYS B C 1
ATOM 3736 O O . LYS B 1 40 ? -24.719 -13.148 3.164 1 96.31 40 LYS B O 1
ATOM 3741 N N . GLN B 1 41 ? -24.266 -10.992 3.277 1 96.19 41 GLN B N 1
ATOM 3742 C CA . GLN B 1 41 ? -24.953 -10.797 4.551 1 96.19 41 GLN B CA 1
ATOM 3743 C C . GLN B 1 41 ? -26.469 -10.969 4.387 1 96.19 41 GLN B C 1
ATOM 3745 O O . GLN B 1 41 ? -27.141 -11.5 5.277 1 96.19 41 GLN B O 1
ATOM 3750 N N . ILE B 1 42 ? -27 -10.508 3.314 1 95.94 42 ILE B N 1
ATOM 3751 C CA . ILE B 1 42 ? -28.422 -10.656 3.016 1 95.94 42 ILE B CA 1
ATOM 3752 C C . ILE B 1 42 ? -28.781 -12.141 2.936 1 95.94 42 ILE B C 1
ATOM 3754 O O . ILE B 1 42 ? -29.781 -12.578 3.5 1 95.94 42 ILE B O 1
ATOM 3758 N N . GLU B 1 43 ? -27.938 -12.898 2.264 1 94.12 43 GLU B N 1
ATOM 3759 C CA . GLU B 1 43 ? -28.156 -14.336 2.141 1 94.12 43 GLU B CA 1
ATOM 3760 C C . GLU B 1 43 ? -28.078 -15.023 3.502 1 94.12 43 GLU B C 1
ATOM 3762 O O . GLU B 1 43 ? -28.906 -15.883 3.814 1 94.12 43 GLU B O 1
ATOM 3767 N N . LEU B 1 44 ? -27.172 -14.602 4.297 1 92.88 44 LEU B N 1
ATOM 3768 C CA . LEU B 1 44 ? -27.016 -15.164 5.633 1 92.88 44 LEU B CA 1
ATOM 3769 C C . LEU B 1 44 ? -28.234 -14.836 6.5 1 92.88 44 LEU B C 1
ATOM 3771 O O . LEU B 1 44 ? -28.578 -15.594 7.406 1 92.88 44 LEU B O 1
ATOM 3775 N N . ALA B 1 45 ? -28.875 -13.734 6.191 1 92.81 45 ALA B N 1
ATOM 3776 C CA . ALA B 1 45 ? -30.047 -13.297 6.953 1 92.81 45 ALA B CA 1
ATOM 3777 C C . ALA B 1 45 ? -31.297 -14.055 6.516 1 92.81 45 ALA B C 1
ATOM 3779 O O . ALA B 1 45 ? -32.375 -13.852 7.082 1 92.81 45 ALA B O 1
ATOM 3780 N N . GLY B 1 46 ? -31.188 -14.891 5.535 1 86.5 46 GLY B N 1
ATOM 3781 C CA . GLY B 1 46 ? -32.281 -15.781 5.172 1 86.5 46 GLY B CA 1
ATOM 3782 C C . GLY B 1 46 ? -33.156 -15.219 4.07 1 86.5 46 GLY B C 1
ATOM 3783 O O . GLY B 1 46 ? -34.281 -15.695 3.854 1 86.5 46 GLY B O 1
ATOM 3784 N N . SER B 1 47 ? -32.719 -14.25 3.406 1 80.81 47 SER B N 1
ATOM 3785 C CA . SER B 1 47 ? -33.5 -13.719 2.297 1 80.81 47 SER B CA 1
ATOM 3786 C C . SER B 1 47 ? -33.469 -14.648 1.088 1 80.81 47 SER B C 1
ATOM 3788 O O . SER B 1 47 ? -32.375 -15.008 0.62 1 80.81 47 SER B O 1
ATOM 3790 N N . LEU B 1 48 ? -34.594 -14.93 0.592 1 79.75 48 LEU B N 1
ATOM 3791 C CA . LEU B 1 48 ? -34.688 -15.906 -0.488 1 79.75 48 LEU B CA 1
ATOM 3792 C C . LEU B 1 48 ? -34.688 -15.219 -1.848 1 79.75 48 LEU B C 1
ATOM 3794 O O . LEU B 1 48 ? -34.219 -15.789 -2.836 1 79.75 48 LEU B O 1
ATOM 3798 N N . GLN B 1 49 ? -35.25 -14.031 -1.909 1 93.31 49 GLN B N 1
ATOM 3799 C CA . GLN B 1 49 ? -35.312 -13.273 -3.154 1 93.31 49 GLN B CA 1
ATOM 3800 C C . GLN B 1 49 ? -34.406 -12.047 -3.088 1 93.31 49 GLN B C 1
ATOM 3802 O O . GLN B 1 49 ? -34.438 -11.289 -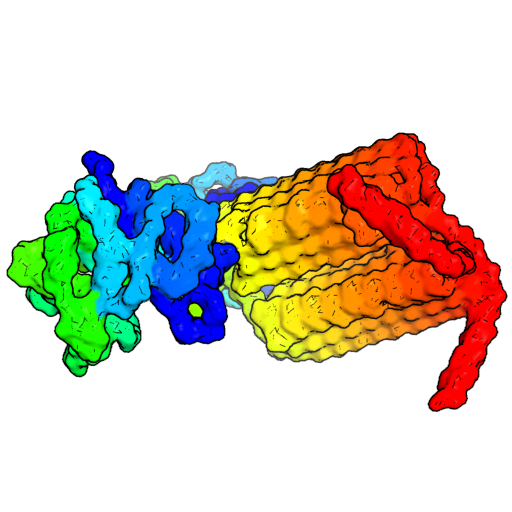2.117 1 93.31 49 GLN B O 1
ATOM 3807 N N . LEU B 1 50 ? -33.625 -11.938 -4.145 1 96.75 50 LEU B N 1
ATOM 3808 C CA . LEU B 1 50 ? -32.656 -10.852 -4.191 1 96.75 50 LEU B CA 1
ATOM 3809 C C . LEU B 1 50 ? -32.781 -10.062 -5.492 1 96.75 50 LEU B C 1
ATOM 3811 O O . LEU B 1 50 ? -32.781 -10.648 -6.578 1 96.75 50 LEU B O 1
ATOM 3815 N N . ALA B 1 51 ? -32.969 -8.805 -5.398 1 97.69 51 ALA B N 1
ATOM 3816 C CA . ALA B 1 51 ? -32.938 -7.867 -6.52 1 97.69 51 ALA B CA 1
ATOM 3817 C C . ALA B 1 51 ? -31.781 -6.871 -6.363 1 97.69 51 ALA B C 1
ATOM 3819 O O . ALA B 1 51 ? -31.562 -6.324 -5.277 1 97.69 51 ALA B O 1
ATOM 3820 N N . VAL B 1 52 ? -31.031 -6.707 -7.422 1 98.06 52 VAL B N 1
ATOM 3821 C CA . VAL B 1 52 ? -29.953 -5.723 -7.441 1 98.06 52 VAL B CA 1
ATOM 3822 C C . VAL B 1 52 ? -30.234 -4.66 -8.5 1 98.06 52 VAL B C 1
ATOM 3824 O O . VAL B 1 52 ? -30.484 -4.988 -9.664 1 98.06 52 VAL B O 1
ATOM 3827 N N . VAL B 1 53 ? -30.25 -3.418 -8.07 1 98.12 53 VAL B N 1
ATOM 3828 C CA . VAL B 1 53 ? -30.5 -2.307 -8.984 1 98.12 53 VAL B CA 1
ATOM 3829 C C . VAL B 1 53 ? -29.172 -1.676 -9.398 1 98.12 53 VAL B C 1
ATOM 3831 O O . VAL B 1 53 ? -28.438 -1.147 -8.562 1 98.12 53 VAL B O 1
ATOM 3834 N N . VAL B 1 54 ? -28.922 -1.744 -10.703 1 97.38 54 VAL B N 1
ATOM 3835 C CA . VAL B 1 54 ? -27.656 -1.244 -11.219 1 97.38 54 VAL B CA 1
ATOM 3836 C C . VAL B 1 54 ? -27.891 0.001 -12.07 1 97.38 54 VAL B C 1
ATOM 3838 O O . VAL B 1 54 ? -29.031 0.283 -12.461 1 97.38 54 VAL B O 1
ATOM 3841 N N . GLY B 1 55 ? -26.906 0.818 -12.297 1 94.62 55 GLY B N 1
ATOM 3842 C CA . GLY B 1 55 ? -26.906 2.012 -13.125 1 94.62 55 GLY B CA 1
ATOM 3843 C C . GLY B 1 55 ? -25.578 2.256 -13.828 1 94.62 55 GLY B C 1
ATOM 3844 O O . GLY B 1 55 ? -25.281 1.606 -14.828 1 94.62 55 GLY B O 1
ATOM 3845 N N . SER B 1 56 ? -24.734 3.127 -13.219 1 88.12 56 SER B N 1
ATOM 3846 C CA . SER B 1 56 ? -23.391 3.352 -13.75 1 88.12 56 SER B CA 1
ATOM 3847 C C . SER B 1 56 ? -22.547 2.08 -13.68 1 88.12 56 SER B C 1
ATOM 3849 O O . SER B 1 56 ? -22.453 1.453 -12.625 1 88.12 56 SER B O 1
ATOM 3851 N N . GLY B 1 57 ? -22.031 1.669 -14.922 1 91.94 57 GLY B N 1
ATOM 3852 C CA . GLY B 1 57 ? -21.25 0.446 -14.945 1 91.94 57 GLY B CA 1
ATOM 3853 C C . GLY B 1 57 ? -22.094 -0.81 -14.836 1 91.94 57 GLY B C 1
ATOM 3854 O O . GLY B 1 57 ? -21.641 -1.82 -14.289 1 91.94 57 GLY B O 1
ATOM 3855 N N . ALA B 1 58 ? -23.281 -0.751 -15.328 1 95.06 58 ALA B N 1
ATOM 3856 C CA . ALA B 1 58 ? -24.281 -1.8 -15.156 1 95.06 58 ALA B CA 1
ATOM 3857 C C . ALA B 1 58 ? -23.75 -3.143 -15.664 1 95.06 58 ALA B C 1
ATOM 3859 O O . ALA B 1 58 ? -23.922 -4.168 -15 1 95.06 58 ALA B O 1
ATOM 3860 N N . GLU B 1 59 ? -23.125 -3.143 -16.75 1 95.62 59 GLU B N 1
ATOM 3861 C CA . GLU B 1 59 ? -22.641 -4.391 -17.328 1 95.62 59 GLU B CA 1
ATOM 3862 C C . GLU B 1 59 ? -21.609 -5.066 -16.422 1 95.62 59 GLU B C 1
ATOM 3864 O O . GLU B 1 59 ? -21.734 -6.262 -16.125 1 95.62 59 GLU B O 1
ATOM 3869 N N . ASP B 1 60 ? -20.703 -4.324 -15.977 1 96.06 60 ASP B N 1
ATOM 3870 C CA . ASP B 1 60 ? -19.656 -4.852 -15.109 1 96.06 60 ASP B CA 1
ATOM 3871 C C . ASP B 1 60 ? -20.234 -5.34 -13.781 1 96.06 60 ASP B C 1
ATOM 3873 O O . ASP B 1 60 ? -19.875 -6.418 -13.305 1 96.06 60 ASP B O 1
ATOM 3877 N N . ILE B 1 61 ? -21.125 -4.551 -13.211 1 97.19 61 ILE B N 1
ATOM 3878 C CA . ILE B 1 61 ? -21.734 -4.914 -11.93 1 97.19 61 ILE B CA 1
ATOM 3879 C C . ILE B 1 61 ? -22.531 -6.203 -12.094 1 97.19 61 ILE B C 1
ATOM 3881 O O . ILE B 1 61 ? -22.438 -7.105 -11.258 1 97.19 61 ILE B O 1
ATOM 3885 N N . THR B 1 62 ? -23.234 -6.27 -13.156 1 97.12 62 THR B N 1
ATOM 3886 C CA . THR B 1 62 ? -24.047 -7.449 -13.43 1 97.12 62 THR B CA 1
ATOM 3887 C C . THR B 1 62 ? -23.172 -8.695 -13.523 1 97.12 62 THR B C 1
ATOM 3889 O O . THR B 1 62 ? -23.484 -9.719 -12.906 1 97.12 62 THR B O 1
ATOM 3892 N N . LYS B 1 63 ? -22.125 -8.57 -14.234 1 96.75 63 LYS B N 1
ATOM 3893 C CA . LYS B 1 63 ? -21.219 -9.695 -14.406 1 96.75 63 LYS B CA 1
ATOM 3894 C C . LYS B 1 63 ? -20.672 -10.18 -13.062 1 96.75 63 LYS B C 1
ATOM 3896 O O . LYS B 1 63 ? -20.672 -11.383 -12.781 1 96.75 63 LYS B O 1
ATOM 3901 N N . VAL B 1 64 ? -20.312 -9.258 -12.281 1 97 64 VAL B N 1
ATOM 3902 C CA . VAL B 1 64 ? -19.703 -9.578 -10.992 1 97 64 VAL B CA 1
ATOM 3903 C C . VAL B 1 64 ? -20.766 -10.203 -10.07 1 97 64 VAL B C 1
ATOM 3905 O O . VAL B 1 64 ? -20.516 -11.234 -9.438 1 97 64 VAL B O 1
ATOM 3908 N N . VAL B 1 65 ? -21.938 -9.641 -10 1 97.38 65 VAL B N 1
ATOM 3909 C CA . VAL B 1 65 ? -23.016 -10.109 -9.125 1 97.38 65 VAL B CA 1
ATOM 3910 C C . VAL B 1 65 ? -23.438 -11.516 -9.547 1 97.38 65 VAL B C 1
ATOM 3912 O O . VAL B 1 65 ? -23.578 -12.406 -8.703 1 97.38 65 VAL B O 1
ATOM 3915 N N . GLN B 1 66 ? -23.516 -11.703 -10.781 1 96.12 66 GLN B N 1
ATOM 3916 C CA . GLN B 1 66 ? -23.969 -12.984 -11.297 1 96.12 66 GLN B CA 1
ATOM 3917 C C . GLN B 1 66 ? -22.906 -14.07 -11.094 1 96.12 66 GLN B C 1
ATOM 3919 O O . GLN B 1 66 ? -23.25 -15.25 -10.961 1 96.12 66 GLN B O 1
ATOM 3924 N N . SER B 1 67 ? -21.703 -13.641 -11.141 1 95.56 67 SER B N 1
ATOM 3925 C CA . SER B 1 67 ? -20.625 -14.594 -10.852 1 95.56 67 SER B CA 1
ATOM 3926 C C . SER B 1 67 ? -20.609 -14.969 -9.375 1 95.56 67 SER B C 1
ATOM 3928 O O . SER B 1 67 ? -20.203 -16.078 -9.016 1 95.56 67 SER B O 1
ATOM 3930 N N . PHE B 1 68 ? -21.094 -14.133 -8.57 1 95.38 68 PHE B N 1
ATOM 3931 C CA . PHE B 1 68 ? -21.062 -14.312 -7.129 1 95.38 68 PHE B CA 1
ATOM 3932 C C . PHE B 1 68 ? -22.281 -15.086 -6.645 1 95.38 68 PHE B C 1
ATOM 3934 O O . PHE B 1 68 ? -22.172 -15.961 -5.789 1 95.38 68 PHE B O 1
ATOM 3941 N N . THR B 1 69 ? -23.422 -14.742 -7.168 1 93.44 69 THR B N 1
ATOM 3942 C CA . THR B 1 69 ? -24.656 -15.422 -6.816 1 93.44 69 THR B CA 1
ATOM 3943 C C . THR B 1 69 ? -25.531 -15.609 -8.047 1 93.44 69 THR B C 1
ATOM 3945 O O . THR B 1 69 ? -25.734 -14.68 -8.836 1 93.44 69 THR B O 1
ATOM 3948 N N . LYS B 1 70 ? -26.078 -16.781 -8.234 1 86.12 70 LYS B N 1
ATOM 3949 C CA . LYS B 1 70 ? -26.844 -17.109 -9.438 1 86.12 70 LYS B CA 1
ATOM 3950 C C . LYS B 1 70 ? -28.297 -16.688 -9.305 1 86.12 70 LYS B C 1
ATOM 3952 O O . LYS B 1 70 ? -29.016 -16.562 -10.305 1 86.12 70 LYS B O 1
ATOM 3957 N N . ASN B 1 71 ? -28.766 -16.297 -8.227 1 88.19 71 ASN B N 1
ATOM 3958 C CA . ASN B 1 71 ? -30.203 -16.094 -8.023 1 88.19 71 ASN B CA 1
ATOM 3959 C C . ASN B 1 71 ? -30.562 -14.617 -7.93 1 88.19 71 ASN B C 1
ATOM 3961 O O . ASN B 1 71 ? -31.703 -14.266 -7.625 1 88.19 71 ASN B O 1
ATOM 3965 N N . ALA B 1 72 ? -29.719 -13.766 -8.336 1 94.94 72 ALA B N 1
ATOM 3966 C CA . ALA B 1 72 ? -30 -12.336 -8.211 1 94.94 72 ALA B CA 1
ATOM 3967 C C . ALA B 1 72 ? -30.719 -11.805 -9.445 1 94.94 72 ALA B C 1
ATOM 3969 O O . ALA B 1 72 ? -30.281 -12.062 -10.578 1 94.94 72 ALA B O 1
ATOM 3970 N N . MET B 1 73 ? -31.875 -11.156 -9.25 1 96.62 73 MET B N 1
ATOM 3971 C CA . MET B 1 73 ? -32.531 -10.398 -10.312 1 96.62 73 MET B CA 1
ATOM 3972 C C . MET B 1 73 ? -31.859 -9.039 -10.492 1 96.62 73 MET B C 1
ATOM 3974 O O . MET B 1 73 ? -31.641 -8.312 -9.523 1 96.62 73 MET B O 1
ATOM 3978 N N . ILE B 1 74 ? -31.578 -8.75 -11.766 1 97.5 74 ILE B N 1
ATOM 3979 C CA . ILE B 1 74 ? -30.891 -7.488 -12.039 1 97.5 74 ILE B CA 1
ATOM 3980 C C . ILE B 1 74 ? -31.875 -6.504 -12.68 1 97.5 74 ILE B C 1
ATOM 3982 O O . ILE B 1 74 ? -32.594 -6.852 -13.625 1 97.5 74 ILE B O 1
ATOM 3986 N N . PHE B 1 75 ? -31.953 -5.332 -12.133 1 97.56 75 PHE B N 1
ATOM 3987 C CA . PHE B 1 75 ? -32.75 -4.242 -12.68 1 97.56 75 PHE B CA 1
ATOM 3988 C C . PHE B 1 75 ? -31.875 -3.01 -12.93 1 97.56 75 PHE B C 1
ATOM 3990 O O . PHE B 1 75 ? -30.922 -2.766 -12.203 1 97.56 75 PHE B O 1
ATOM 3997 N N . GLU B 1 76 ? -32.219 -2.225 -13.93 1 96.56 76 GLU B N 1
ATOM 3998 C CA . GLU B 1 76 ? -31.422 -1.059 -14.273 1 96.56 76 GLU B CA 1
ATOM 3999 C C . GLU B 1 76 ? -32.188 0.238 -14.008 1 96.56 76 GLU B C 1
ATOM 4001 O O . GLU B 1 76 ? -33.344 0.368 -14.391 1 96.56 76 GLU B O 1
ATOM 4006 N N . GLN B 1 77 ? -31.531 1.042 -13.25 1 95.88 77 GLN B N 1
ATOM 4007 C CA . GLN B 1 77 ? -31.984 2.428 -13.148 1 95.88 77 GLN B CA 1
ATOM 4008 C C . GLN B 1 77 ? -31.328 3.293 -14.227 1 95.88 77 GLN B C 1
ATOM 4010 O O . GLN B 1 77 ? -30.234 3.807 -14.039 1 95.88 77 GLN B O 1
ATOM 4015 N N . LYS B 1 78 ? -31.938 3.598 -15.234 1 91.12 78 LYS B N 1
ATOM 4016 C CA . LYS B 1 78 ? -31.375 4.289 -16.391 1 91.12 78 LYS B CA 1
ATOM 4017 C C . LYS B 1 78 ? -31.141 5.766 -16.078 1 91.12 78 LYS B C 1
ATOM 4019 O O . LYS B 1 78 ? -30.062 6.289 -16.359 1 91.12 78 LYS B O 1
ATOM 4024 N N . GLU B 1 79 ? -32.188 6.383 -15.492 1 90.56 79 GLU B N 1
ATOM 4025 C CA . GLU B 1 79 ? -32.062 7.766 -15.047 1 90.56 79 GLU B CA 1
ATOM 4026 C C . GLU B 1 79 ? -31.891 7.848 -13.539 1 90.56 79 GLU B C 1
ATOM 4028 O O . GLU B 1 79 ? -32.625 7.207 -12.789 1 90.56 79 GLU B O 1
ATOM 4033 N N . ARG B 1 80 ? -30.922 8.516 -13.141 1 86.19 80 ARG B N 1
ATOM 4034 C CA . ARG B 1 80 ? -30.641 8.617 -11.711 1 86.19 80 ARG B CA 1
ATOM 4035 C C . ARG B 1 80 ? -31.5 9.695 -11.055 1 86.19 80 ARG B C 1
ATOM 4037 O O . ARG B 1 80 ? -31 10.773 -10.719 1 86.19 80 ARG B O 1
ATOM 4044 N N . LEU B 1 81 ? -32.688 9.328 -10.719 1 92.25 81 LEU B N 1
ATOM 4045 C CA . LEU B 1 81 ? -33.656 10.297 -10.242 1 92.25 81 LEU B CA 1
ATOM 4046 C C . LEU B 1 81 ? -33.844 10.195 -8.734 1 92.25 81 LEU B C 1
ATOM 4048 O O . LEU B 1 81 ? -34.812 10.742 -8.18 1 92.25 81 LEU B O 1
ATOM 4052 N N . GLY B 1 82 ? -33 9.406 -8.086 1 92.38 82 GLY B N 1
ATOM 4053 C CA . GLY B 1 82 ? -33.062 9.289 -6.641 1 92.38 82 GLY B CA 1
ATOM 4054 C C . GLY B 1 82 ? -33.188 7.855 -6.16 1 92.38 82 GLY B C 1
ATOM 4055 O O . GLY B 1 82 ? -33.406 6.941 -6.965 1 92.38 82 GLY B O 1
ATOM 4056 N N . THR B 1 83 ? -33.219 7.723 -4.855 1 93.88 83 THR B N 1
ATOM 4057 C CA . THR B 1 83 ? -33.156 6.395 -4.25 1 93.88 83 THR B CA 1
ATOM 4058 C C . THR B 1 83 ? -34.5 5.703 -4.344 1 93.88 83 THR B C 1
ATOM 4060 O O . THR B 1 83 ? -34.594 4.484 -4.496 1 93.88 83 THR B O 1
ATOM 4063 N N . ALA B 1 84 ? -35.562 6.461 -4.168 1 96 84 ALA B N 1
ATOM 4064 C CA . ALA B 1 84 ? -36.875 5.859 -4.32 1 96 84 ALA B CA 1
ATOM 4065 C C . ALA B 1 84 ? -37.094 5.359 -5.746 1 96 84 ALA B C 1
ATOM 4067 O O . ALA B 1 84 ? -37.656 4.281 -5.953 1 96 84 ALA B O 1
ATOM 4068 N N . HIS B 1 85 ? -36.656 6.164 -6.637 1 95.94 85 HIS B N 1
ATOM 4069 C CA . HIS B 1 85 ? -36.719 5.758 -8.031 1 95.94 85 HIS B CA 1
ATOM 4070 C C . HIS B 1 85 ? -35.906 4.484 -8.273 1 95.94 85 HIS B C 1
ATOM 4072 O O . HIS B 1 85 ? -36.344 3.621 -9.055 1 95.94 85 HIS B O 1
ATOM 4078 N N . ALA B 1 86 ? -34.812 4.383 -7.621 1 96.19 86 ALA B N 1
ATOM 4079 C CA . ALA B 1 86 ? -34 3.17 -7.711 1 96.19 86 ALA B CA 1
ATOM 4080 C C . ALA B 1 86 ? -34.781 1.947 -7.254 1 96.19 86 ALA B C 1
ATOM 4082 O O . ALA B 1 86 ? -34.844 0.93 -7.949 1 96.19 86 ALA B O 1
ATOM 4083 N N . VAL B 1 87 ? -35.438 2.039 -6.121 1 97.25 87 VAL B N 1
ATOM 4084 C CA . VAL B 1 87 ? -36.219 0.933 -5.59 1 97.25 87 VAL B CA 1
ATOM 4085 C C . VAL B 1 87 ? -37.344 0.59 -6.566 1 97.25 87 VAL B C 1
ATOM 4087 O O . VAL B 1 87 ? -37.594 -0.582 -6.875 1 97.25 87 VAL B O 1
ATOM 4090 N N . LEU B 1 88 ? -37.969 1.591 -7.102 1 96.56 88 LEU B N 1
ATOM 4091 C CA . LEU B 1 88 ? -39.094 1.402 -8 1 96.56 88 LEU B CA 1
ATOM 4092 C C . LEU B 1 88 ? -38.656 0.786 -9.32 1 96.56 88 LEU B C 1
ATOM 4094 O O . LEU B 1 88 ? -39.469 0.219 -10.055 1 96.56 88 LEU B O 1
ATOM 4098 N N . SER B 1 89 ? -37.438 0.982 -9.664 1 96.69 89 SER B N 1
ATOM 4099 C CA . SER B 1 89 ? -36.906 0.343 -10.859 1 96.69 89 SER B CA 1
ATOM 4100 C C . SER B 1 89 ? -37 -1.176 -10.773 1 96.69 89 SER B C 1
ATOM 4102 O O . SER B 1 89 ? -37 -1.864 -11.797 1 96.69 89 SER B O 1
ATOM 4104 N N . ALA B 1 90 ? -37.094 -1.684 -9.602 1 96.75 90 ALA B N 1
ATOM 4105 C CA . ALA B 1 90 ? -37.312 -3.111 -9.375 1 96.75 90 ALA B CA 1
ATOM 4106 C C . ALA B 1 90 ? -38.781 -3.426 -9.211 1 96.75 90 ALA B C 1
ATOM 4108 O O . ALA B 1 90 ? -39.156 -4.324 -8.445 1 96.75 90 ALA B O 1
ATOM 4109 N N . ARG B 1 91 ? -39.625 -2.793 -9.875 1 95.19 91 ARG B N 1
ATOM 4110 C CA . ARG B 1 91 ? -41.062 -2.889 -9.734 1 95.19 91 ARG B CA 1
ATOM 4111 C C . ARG B 1 91 ? -41.562 -4.312 -9.984 1 95.19 91 ARG B C 1
ATOM 4113 O O . ARG B 1 91 ? -42.469 -4.801 -9.305 1 95.19 91 ARG B O 1
ATOM 4120 N N . LEU B 1 92 ? -41.031 -4.992 -10.977 1 94.5 92 LEU B N 1
ATOM 4121 C CA . LEU B 1 92 ? -41.438 -6.352 -11.305 1 94.5 92 LEU B CA 1
ATOM 4122 C C . LEU B 1 92 ? -41.25 -7.281 -10.109 1 94.5 92 LEU B C 1
ATOM 4124 O O . LEU B 1 92 ? -42.094 -8.156 -9.867 1 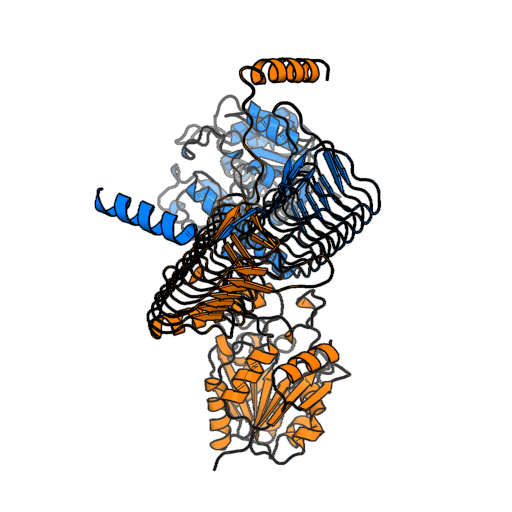94.5 92 LEU B O 1
ATOM 4128 N N . ALA B 1 93 ? -40.188 -7.07 -9.414 1 94.5 93 ALA B N 1
ATOM 4129 C CA . ALA B 1 93 ? -39.938 -7.871 -8.211 1 94.5 93 ALA B CA 1
ATOM 4130 C C . ALA B 1 93 ? -40.875 -7.449 -7.074 1 94.5 93 ALA B C 1
ATOM 4132 O O . ALA B 1 93 ? -41.312 -8.289 -6.285 1 94.5 93 ALA B O 1
ATOM 4133 N N . LEU B 1 94 ? -41.156 -6.215 -7.043 1 94.62 94 LEU B N 1
ATOM 4134 C CA . LEU B 1 94 ? -42 -5.648 -5.984 1 94.62 94 LEU B CA 1
ATOM 4135 C C . LEU B 1 94 ? -43.438 -6.098 -6.125 1 94.62 94 LEU B C 1
ATOM 4137 O O . LEU B 1 94 ? -44.188 -6.062 -5.156 1 94.62 94 LEU B O 1
ATOM 4141 N N . GLN B 1 95 ? -43.812 -6.465 -7.258 1 92.19 95 GLN B N 1
ATOM 4142 C CA . GLN B 1 95 ? -45.188 -6.855 -7.539 1 92.19 95 GLN B CA 1
ATOM 4143 C C . GLN B 1 95 ? -45.469 -8.273 -7.051 1 92.19 95 GLN B C 1
ATOM 4145 O O . GLN B 1 95 ? -46.625 -8.656 -6.883 1 92.19 95 GLN B O 1
ATOM 4150 N N . GLU B 1 96 ? -44.469 -8.977 -6.852 1 89.94 96 GLU B N 1
ATOM 4151 C CA . GLU B 1 96 ? -44.656 -10.305 -6.273 1 89.94 96 GLU B CA 1
ATOM 4152 C C . GLU B 1 96 ? -45.062 -10.211 -4.809 1 89.94 96 GLU B C 1
ATOM 4154 O O . GLU B 1 96 ? -44.562 -9.344 -4.074 1 89.94 96 GLU B O 1
ATOM 4159 N N . GLU B 1 97 ? -46 -11.016 -4.43 1 87.62 97 GLU B N 1
ATOM 4160 C CA . GLU B 1 97 ? -46.469 -11.008 -3.047 1 87.62 97 GLU B CA 1
ATOM 4161 C C . GLU B 1 97 ? -45.406 -11.531 -2.098 1 87.62 97 GLU B C 1
ATOM 4163 O O . GLU B 1 97 ? -45.031 -12.703 -2.156 1 87.62 97 GLU B O 1
ATOM 4168 N N . VAL B 1 98 ? -44.875 -10.609 -1.291 1 92.62 98 VAL B N 1
ATOM 4169 C CA . VAL B 1 98 ? -43.906 -10.961 -0.258 1 92.62 98 VAL B CA 1
ATOM 4170 C C . VAL B 1 98 ? -44.312 -10.312 1.066 1 92.62 98 VAL B C 1
ATOM 4172 O O . VAL B 1 98 ? -45.062 -9.32 1.083 1 92.62 98 VAL B O 1
ATOM 4175 N N . ASP B 1 99 ? -43.844 -10.961 2.113 1 94.94 99 ASP B N 1
ATOM 4176 C CA . ASP B 1 99 ? -44.156 -10.438 3.439 1 94.94 99 ASP B CA 1
ATOM 4177 C C . ASP B 1 99 ? -43.344 -9.203 3.764 1 94.94 99 ASP B C 1
ATOM 4179 O O . ASP B 1 99 ? -43.844 -8.219 4.293 1 94.94 99 ASP B O 1
ATOM 4183 N N . ASP B 1 100 ? -42.031 -9.281 3.473 1 95.88 100 ASP B N 1
ATOM 4184 C CA . ASP B 1 100 ? -41.094 -8.242 3.854 1 95.88 100 ASP B CA 1
ATOM 4185 C C . ASP B 1 100 ? -40.281 -7.746 2.643 1 95.88 100 ASP B C 1
ATOM 4187 O O . ASP B 1 100 ? -39.906 -8.539 1.777 1 95.88 100 ASP B O 1
ATOM 4191 N N . ILE B 1 101 ? -40.094 -6.469 2.564 1 97 101 ILE B N 1
ATOM 4192 C CA . ILE B 1 101 ? -39.188 -5.855 1.616 1 97 101 ILE B CA 1
ATOM 4193 C C . ILE B 1 101 ? -38.031 -5.199 2.369 1 97 101 ILE B C 1
ATOM 4195 O O . ILE B 1 101 ? -38.25 -4.289 3.174 1 97 101 ILE B O 1
ATOM 4199 N N . LEU B 1 102 ? -36.875 -5.719 2.129 1 97.19 102 LEU B N 1
ATOM 4200 C CA . LEU B 1 102 ? -35.656 -5.184 2.75 1 97.19 102 LEU B CA 1
ATOM 4201 C C . LEU B 1 102 ? -34.812 -4.402 1.736 1 97.19 102 LEU B C 1
ATOM 4203 O O . LEU B 1 102 ? -34.438 -4.941 0.697 1 97.19 102 LEU B O 1
ATOM 4207 N N . ILE B 1 103 ? -34.594 -3.121 1.989 1 97.62 103 ILE B N 1
ATOM 4208 C CA . ILE B 1 103 ? -33.812 -2.256 1.106 1 97.62 103 ILE B CA 1
ATOM 4209 C C . ILE B 1 103 ? -32.469 -1.933 1.751 1 97.62 103 ILE B C 1
ATOM 4211 O O . ILE B 1 103 ? -32.406 -1.393 2.859 1 97.62 103 ILE B O 1
ATOM 4215 N N . VAL B 1 104 ? -31.391 -2.273 1.042 1 96.88 104 VAL B N 1
ATOM 4216 C CA . VAL B 1 104 ? -30.031 -2.082 1.562 1 96.88 104 VAL B CA 1
ATOM 4217 C C . VAL B 1 104 ? -29.172 -1.399 0.509 1 96.88 104 VAL B C 1
ATOM 4219 O O . VAL B 1 104 ? -29.297 -1.677 -0.686 1 96.88 104 VAL B O 1
ATOM 4222 N N . PHE B 1 105 ? -28.328 -0.508 0.96 1 95.88 105 PHE B N 1
ATOM 4223 C CA . PHE B 1 105 ? -27.406 0.154 0.043 1 95.88 105 PHE B CA 1
ATOM 4224 C C . PHE B 1 105 ? -26.25 -0.765 -0.316 1 95.88 105 PHE B C 1
ATOM 4226 O O . PHE B 1 105 ? -25.703 -1.451 0.55 1 95.88 105 PHE B O 1
ATOM 4233 N N . GLY B 1 106 ? -25.844 -0.741 -1.599 1 96.75 106 GLY B N 1
ATOM 4234 C CA . GLY B 1 106 ? -24.781 -1.611 -2.094 1 96.75 106 GLY B CA 1
ATOM 4235 C C . GLY B 1 106 ? -23.391 -1.178 -1.656 1 96.75 106 GLY B C 1
ATOM 4236 O O . GLY B 1 106 ? -22.422 -1.928 -1.806 1 96.75 106 GLY B O 1
ATOM 4237 N N . ASP B 1 107 ? -23.266 0.04 -1.057 1 95.88 107 ASP B N 1
ATOM 4238 C CA . ASP B 1 107 ? -21.953 0.562 -0.69 1 95.88 107 ASP B CA 1
ATOM 4239 C C . ASP B 1 107 ? -21.75 0.506 0.821 1 95.88 107 ASP B C 1
ATOM 4241 O O . ASP B 1 107 ? -20.953 1.266 1.37 1 95.88 107 ASP B O 1
ATOM 4245 N N . THR B 1 108 ? -22.516 -0.325 1.561 1 96.06 108 THR B N 1
ATOM 4246 C CA . THR B 1 108 ? -22.344 -0.551 2.992 1 96.06 108 THR B CA 1
ATOM 4247 C C . THR B 1 108 ? -21.844 -1.968 3.26 1 96.06 108 THR B C 1
ATOM 4249 O O . THR B 1 108 ? -22.562 -2.781 3.848 1 96.06 108 THR B O 1
ATOM 4252 N N . PRO B 1 109 ? -20.594 -2.176 2.969 1 96.81 109 PRO B N 1
ATOM 4253 C CA . PRO B 1 109 ? -20.078 -3.543 2.945 1 96.81 109 PRO B CA 1
ATOM 4254 C C . PRO B 1 109 ? -19.953 -4.152 4.34 1 96.81 109 PRO B C 1
ATOM 4256 O O . PRO B 1 109 ? -19.812 -5.371 4.477 1 96.81 109 PRO B O 1
ATOM 4259 N N . LEU B 1 110 ? -20.047 -3.373 5.418 1 96.88 110 LEU B N 1
ATOM 4260 C CA . LEU B 1 110 ? -19.781 -3.879 6.762 1 96.88 110 LEU B CA 1
ATOM 4261 C C . LEU B 1 110 ? -21.078 -4.254 7.465 1 96.88 110 LEU B C 1
ATOM 4263 O O . LEU B 1 110 ? -21.062 -4.629 8.641 1 96.88 110 LEU B O 1
ATOM 4267 N N . ILE B 1 111 ? -22.188 -4.203 6.773 1 95.69 111 ILE B N 1
ATOM 4268 C CA . ILE B 1 111 ? -23.469 -4.598 7.348 1 95.69 111 ILE B CA 1
ATOM 4269 C C . ILE B 1 111 ? -23.391 -6.047 7.82 1 95.69 111 ILE B C 1
ATOM 4271 O O . ILE B 1 111 ? -22.797 -6.895 7.16 1 95.69 111 ILE B O 1
ATOM 4275 N N . GLU B 1 112 ? -24 -6.289 8.945 1 95.25 112 GLU B N 1
ATOM 4276 C CA . GLU B 1 112 ? -24.031 -7.641 9.5 1 95.25 112 GLU B CA 1
ATOM 4277 C C . GLU B 1 112 ? -25.422 -8.266 9.359 1 95.25 112 GLU B C 1
ATOM 4279 O O . GLU B 1 112 ? -26.438 -7.59 9.531 1 95.25 112 GLU B O 1
ATOM 4284 N N . HIS B 1 113 ? -25.422 -9.516 9.125 1 95.69 113 HIS B N 1
ATOM 4285 C CA . HIS B 1 113 ? -26.688 -10.219 8.961 1 95.69 113 HIS B CA 1
ATOM 4286 C C . HIS B 1 113 ? -27.531 -10.125 10.219 1 95.69 113 HIS B C 1
ATOM 4288 O O . HIS B 1 113 ? -28.766 -10.125 10.141 1 95.69 113 HIS B O 1
ATOM 4294 N N . SER B 1 114 ? -26.922 -10.023 11.391 1 95.38 114 SER B N 1
ATOM 4295 C CA . SER B 1 114 ? -27.656 -9.898 12.641 1 95.38 114 SER B CA 1
ATOM 4296 C C . SER B 1 114 ? -28.531 -8.648 12.641 1 95.38 114 SER B C 1
ATOM 4298 O O . SER B 1 114 ? -29.656 -8.68 13.133 1 95.38 114 SER B O 1
ATOM 4300 N N . SER B 1 115 ? -28.031 -7.574 12.094 1 95.19 115 SER B N 1
ATOM 4301 C CA . SER B 1 115 ? -28.797 -6.344 11.984 1 95.19 115 SER B CA 1
ATOM 4302 C C . SER B 1 115 ? -29.984 -6.52 11.047 1 95.19 115 SER B C 1
ATOM 4304 O O . SER B 1 115 ? -31.094 -6.039 11.328 1 95.19 115 SER B O 1
ATOM 4306 N N . LEU B 1 116 ? -29.828 -7.215 10 1 95.81 116 LEU B N 1
ATOM 4307 C CA . LEU B 1 116 ? -30.891 -7.438 9.016 1 95.81 116 LEU B CA 1
ATOM 4308 C C . LEU B 1 116 ? -31.984 -8.312 9.594 1 95.81 116 LEU B C 1
ATOM 4310 O O . LEU B 1 116 ? -33.188 -8.031 9.391 1 95.81 116 LEU B O 1
ATOM 4314 N N . VAL B 1 117 ? -31.578 -9.297 10.344 1 95.06 117 VAL B N 1
ATOM 4315 C CA . VAL B 1 117 ? -32.531 -10.18 11 1 95.06 117 VAL B CA 1
ATOM 4316 C C . VAL B 1 117 ? -33.375 -9.398 12.023 1 95.06 117 VAL B C 1
ATOM 4318 O O . VAL B 1 117 ? -34.594 -9.562 12.102 1 95.06 117 VAL B O 1
ATOM 4321 N N . ARG B 1 118 ? -32.688 -8.578 12.734 1 94.94 118 ARG B N 1
ATOM 4322 C CA . ARG B 1 118 ? -33.375 -7.766 13.742 1 94.94 118 ARG B CA 1
ATOM 4323 C C . ARG B 1 118 ? -34.406 -6.836 13.094 1 94.94 118 ARG B C 1
ATOM 4325 O O . ARG B 1 118 ? -35.5 -6.68 13.602 1 94.94 118 ARG B O 1
ATOM 4332 N N . ILE B 1 119 ? -34.062 -6.25 12.062 1 95.44 119 ILE B N 1
ATOM 4333 C CA . ILE B 1 119 ? -34.938 -5.336 11.344 1 95.44 119 ILE B CA 1
ATOM 4334 C C . ILE B 1 119 ? -36.188 -6.082 10.867 1 95.44 119 ILE B C 1
ATOM 4336 O O . ILE B 1 119 ? -37.312 -5.605 11.047 1 95.44 119 ILE B O 1
ATOM 4340 N N . ARG B 1 120 ? -36.062 -7.219 10.367 1 94.75 120 ARG B N 1
ATOM 4341 C CA . ARG B 1 120 ? -37.188 -8.016 9.859 1 94.75 120 ARG B CA 1
ATOM 4342 C C . ARG B 1 120 ? -38.062 -8.5 11.008 1 94.75 120 ARG B C 1
ATOM 4344 O O . ARG B 1 120 ? -39.281 -8.688 10.82 1 94.75 120 ARG B O 1
ATOM 4351 N N . ALA B 1 121 ? -37.438 -8.711 12.172 1 95.38 121 ALA B N 1
ATOM 4352 C CA . ALA B 1 121 ? -38.219 -9.141 13.336 1 95.38 121 ALA B CA 1
ATOM 4353 C C . ALA B 1 121 ? -39.281 -8.109 13.711 1 95.38 121 ALA B C 1
ATOM 4355 O O . ALA B 1 121 ? -40.375 -8.469 14.148 1 95.38 121 ALA B O 1
ATOM 4356 N N . PHE B 1 122 ? -39 -6.887 13.531 1 95.69 122 PHE B N 1
ATOM 4357 C CA . PHE B 1 122 ? -39.969 -5.828 13.844 1 95.69 122 PHE B CA 1
ATOM 4358 C C . PHE B 1 122 ? -41.156 -5.867 12.883 1 95.69 122 PHE B C 1
ATOM 4360 O O . PHE B 1 122 ? -42.281 -5.59 13.273 1 95.69 122 PHE B O 1
ATOM 4367 N N . LEU B 1 123 ? -40.844 -6.18 11.672 1 95.56 123 LEU B N 1
ATOM 4368 C CA . LEU B 1 123 ? -41.938 -6.355 10.727 1 95.56 123 LEU B CA 1
ATOM 4369 C C . LEU B 1 123 ? -42.812 -7.52 11.133 1 95.56 123 LEU B C 1
ATOM 4371 O O . LEU B 1 123 ? -44.062 -7.414 11.078 1 95.56 123 LEU B O 1
ATOM 4375 N N . ALA B 1 124 ? -42.188 -8.539 11.57 1 94.56 124 ALA B N 1
ATOM 4376 C CA . ALA B 1 124 ? -42.906 -9.711 12.023 1 94.56 124 ALA B CA 1
ATOM 4377 C C . ALA B 1 124 ? -43.781 -9.383 13.242 1 94.56 124 ALA B C 1
ATOM 4379 O O . ALA B 1 124 ? -44.844 -9.961 13.43 1 94.56 124 ALA B O 1
ATOM 4380 N N . ASP B 1 125 ? -43.344 -8.406 13.984 1 95.5 125 ASP B N 1
ATOM 4381 C CA . ASP B 1 125 ? -44.062 -8.016 15.203 1 95.5 125 ASP B CA 1
ATOM 4382 C C . ASP B 1 125 ? -45.125 -6.988 14.914 1 95.5 125 ASP B C 1
ATOM 4384 O O . ASP B 1 125 ? -45.781 -6.48 15.836 1 95.5 125 ASP B O 1
ATOM 4388 N N . GLY B 1 126 ? -45.219 -6.613 13.641 1 95.19 126 GLY B N 1
ATOM 4389 C CA . GLY B 1 126 ? -46.375 -5.82 13.297 1 95.19 126 GLY B CA 1
ATOM 4390 C C . GLY B 1 126 ? -46.031 -4.438 12.773 1 95.19 126 GLY B C 1
ATOM 4391 O O . GLY B 1 126 ? -46.938 -3.658 12.43 1 95.19 126 GLY B O 1
ATOM 4392 N N . ALA B 1 127 ? -44.781 -4.145 12.695 1 96.75 127 ALA B N 1
ATOM 4393 C CA . ALA B 1 127 ? -44.375 -2.873 12.094 1 96.75 127 ALA B CA 1
ATOM 4394 C C . ALA B 1 127 ? -44.656 -2.859 10.594 1 96.75 127 ALA B C 1
ATOM 4396 O O . ALA B 1 127 ? -44.625 -3.9 9.938 1 96.75 127 ALA B O 1
ATOM 4397 N N . ASP B 1 128 ? -44.969 -1.647 10.133 1 97.62 128 ASP B N 1
ATOM 4398 C CA . ASP B 1 128 ? -45.219 -1.49 8.703 1 97.62 128 ASP B CA 1
ATOM 4399 C C . ASP B 1 128 ? -44 -0.945 7.984 1 97.62 128 ASP B C 1
ATOM 4401 O O . ASP B 1 128 ? -43.781 -1.225 6.801 1 97.62 128 ASP B O 1
ATOM 4405 N N . VAL B 1 129 ? -43.281 -0.119 8.648 1 97.88 129 VAL B N 1
ATOM 4406 C CA . VAL B 1 129 ? -42.031 0.47 8.188 1 97.88 129 VAL B CA 1
ATOM 4407 C C . VAL B 1 129 ? -41 0.408 9.297 1 97.88 129 VAL B C 1
ATOM 4409 O O . VAL B 1 129 ? -41.281 0.763 10.445 1 97.88 129 VAL B O 1
ATOM 4412 N N . VAL B 1 130 ? -39.875 -0.128 8.992 1 97.81 130 VAL B N 1
ATOM 4413 C CA . VAL B 1 130 ? -38.75 -0.168 9.938 1 97.81 130 VAL B CA 1
ATOM 4414 C C . VAL B 1 130 ? -37.531 0.542 9.344 1 97.81 130 VAL B C 1
ATOM 4416 O O . VAL B 1 130 ? -37.156 0.267 8.203 1 97.81 130 VAL B O 1
ATOM 4419 N N . VAL B 1 131 ? -37 1.471 10.07 1 97.12 131 VAL B N 1
ATOM 4420 C CA . VAL B 1 131 ? -35.844 2.219 9.648 1 97.12 131 VAL B CA 1
ATOM 4421 C C . VAL B 1 131 ? -34.656 1.923 10.586 1 97.12 131 VAL B C 1
ATOM 4423 O O . VAL B 1 131 ? -34.844 1.911 11.805 1 97.12 131 VAL B O 1
ATOM 4426 N N . ALA B 1 132 ? -33.531 1.633 9.945 1 95.81 132 ALA B N 1
ATOM 4427 C CA . ALA B 1 132 ? -32.312 1.503 10.758 1 95.81 132 ALA B CA 1
ATOM 4428 C C . ALA B 1 132 ? -31.734 2.871 11.102 1 95.81 132 ALA B C 1
ATOM 4430 O O . ALA B 1 132 ? -31.547 3.713 10.219 1 95.81 132 ALA B O 1
ATOM 4431 N N . GLY B 1 133 ? -31.547 3.125 12.375 1 95.12 133 GLY B N 1
ATOM 4432 C CA . GLY B 1 133 ? -30.938 4.355 12.859 1 95.12 133 GLY B CA 1
ATOM 4433 C C . GLY B 1 133 ? -29.688 4.113 13.695 1 95.12 133 GLY B C 1
ATOM 4434 O O . GLY B 1 133 ? -29.438 2.99 14.141 1 95.12 133 GLY B O 1
ATOM 4435 N N . PHE B 1 134 ? -28.875 5.129 13.727 1 94.12 134 PHE B N 1
ATOM 4436 C CA . PHE B 1 134 ? -27.688 5.09 14.586 1 94.12 134 PHE B CA 1
ATOM 4437 C C . PHE B 1 134 ? -27.406 6.465 15.18 1 94.12 134 PHE B C 1
ATOM 4439 O O . PHE B 1 134 ? -27.828 7.484 14.625 1 94.12 134 PHE B O 1
ATOM 4446 N N . TYR B 1 135 ? -26.75 6.512 16.312 1 93.19 135 TYR B N 1
ATOM 4447 C CA . TYR B 1 135 ? -26.312 7.77 16.906 1 93.19 135 TYR B CA 1
ATOM 4448 C C . TYR B 1 135 ? -24.906 8.125 16.469 1 93.19 135 TYR B C 1
ATOM 4450 O O . TYR B 1 135 ? -23.984 7.32 16.609 1 93.19 135 TYR B O 1
ATOM 4458 N N . ALA B 1 136 ? -24.828 9.32 15.953 1 90.12 136 ALA B N 1
ATOM 4459 C CA . ALA B 1 136 ? -23.531 9.773 15.469 1 90.12 136 ALA B CA 1
ATOM 4460 C C . ALA B 1 136 ? -22.953 10.852 16.375 1 90.12 136 ALA B C 1
ATOM 4462 O O . ALA B 1 136 ? -23.688 11.734 16.844 1 90.12 136 ALA B O 1
ATOM 4463 N N . SER B 1 137 ? -21.625 10.734 16.625 1 87.69 137 SER B N 1
ATOM 4464 C CA . SER B 1 137 ? -20.938 11.797 17.344 1 87.69 137 SER B CA 1
ATOM 4465 C C . SER B 1 137 ? -20.891 13.078 16.516 1 87.69 137 SER B C 1
ATOM 4467 O O . SER B 1 137 ? -21.094 14.172 17.062 1 87.69 137 SER B O 1
ATOM 4469 N N . ASP B 1 138 ? -20.656 12.93 15.234 1 87.38 138 ASP B N 1
ATOM 4470 C CA . ASP B 1 138 ? -20.766 14.008 14.258 1 87.38 138 ASP B CA 1
ATOM 4471 C C . ASP B 1 138 ? -21.797 13.672 13.18 1 87.38 138 ASP B C 1
ATOM 4473 O O . ASP B 1 138 ? -21.5 12.938 12.234 1 87.38 138 ASP B O 1
ATOM 4477 N N . PRO B 1 139 ? -22.922 14.258 13.281 1 91.75 139 PRO B N 1
ATOM 4478 C CA . PRO B 1 139 ? -24.031 13.875 12.398 1 91.75 139 PRO B CA 1
ATOM 4479 C C . PRO B 1 139 ? -23.938 14.539 11.023 1 91.75 139 PRO B C 1
ATOM 4481 O O . PRO B 1 139 ? -24.781 14.289 10.156 1 91.75 139 PRO B O 1
ATOM 4484 N N . THR B 1 140 ? -22.859 15.289 10.805 1 88.19 140 THR B N 1
ATOM 4485 C CA . THR B 1 140 ? -22.734 16.031 9.547 1 88.19 140 THR B CA 1
ATOM 4486 C C . THR B 1 140 ? -22.766 15.078 8.359 1 88.19 140 THR B C 1
ATOM 4488 O O . THR B 1 140 ? -22.062 14.062 8.352 1 88.19 140 THR B O 1
ATOM 4491 N N . GLY B 1 141 ? -23.703 15.344 7.469 1 86.69 141 GLY B N 1
ATOM 4492 C CA . GLY B 1 141 ? -23.766 14.578 6.234 1 86.69 141 GLY B CA 1
ATOM 4493 C C . GLY B 1 141 ? -24.828 13.5 6.258 1 86.69 141 GLY B C 1
ATOM 4494 O O . GLY B 1 141 ? -25.172 12.945 5.211 1 86.69 141 GLY B O 1
ATOM 4495 N N . TYR B 1 142 ? -25.391 13.234 7.398 1 90.5 142 TYR B N 1
ATOM 4496 C CA . TYR B 1 142 ? -26.391 12.18 7.523 1 90.5 142 TYR B CA 1
ATOM 4497 C C . TYR B 1 142 ? -27.797 12.766 7.586 1 90.5 142 TYR B C 1
ATOM 4499 O O . TYR B 1 142 ? -27.984 13.891 8.039 1 90.5 142 TYR B O 1
ATOM 4507 N N . GLY B 1 143 ? -28.719 11.922 7.105 1 92.75 143 GLY B N 1
ATOM 4508 C CA . GLY B 1 143 ? -30.109 12.258 7.359 1 92.75 143 GLY B CA 1
ATOM 4509 C C . GLY B 1 143 ? -30.5 12.117 8.82 1 92.75 143 GLY B C 1
ATOM 4510 O O . GLY B 1 143 ? -30.062 11.188 9.5 1 92.75 143 GLY B O 1
ATOM 4511 N N . ARG B 1 144 ? -31.391 13.016 9.219 1 96.06 144 ARG B N 1
ATOM 4512 C CA . ARG B 1 144 ? -31.781 13.039 10.625 1 96.06 144 ARG B CA 1
ATOM 4513 C C . ARG B 1 144 ? -33.156 12.383 10.828 1 96.06 144 ARG B C 1
ATOM 4515 O O . ARG B 1 144 ? -34.062 12.594 10.031 1 96.06 144 ARG B O 1
ATOM 4522 N N . LEU B 1 145 ? -33.188 11.516 11.812 1 96.56 145 LEU B N 1
ATOM 4523 C CA . LEU B 1 145 ? -34.469 10.938 12.195 1 96.56 145 LEU B CA 1
ATOM 4524 C C . LEU B 1 145 ? -35.188 11.828 13.203 1 96.56 145 LEU B C 1
ATOM 4526 O O . LEU B 1 145 ? -34.781 11.906 14.367 1 96.56 145 LEU B O 1
ATOM 4530 N N . ILE B 1 146 ? -36.25 12.414 12.75 1 95.81 146 ILE B N 1
ATOM 4531 C CA . ILE B 1 146 ? -37 13.352 13.578 1 95.81 146 ILE B CA 1
ATOM 4532 C C . ILE B 1 146 ? -38.188 12.625 14.242 1 95.81 146 ILE B C 1
ATOM 4534 O O . ILE B 1 146 ? -39.031 12.07 13.562 1 95.81 146 ILE B O 1
ATOM 4538 N N . LYS B 1 147 ? -38.188 12.688 15.57 1 94.06 147 LYS B N 1
ATOM 4539 C CA . LYS B 1 147 ? -39.25 12.062 16.344 1 94.06 147 LYS B CA 1
ATOM 4540 C C . LYS B 1 147 ? -40.125 13.102 17.016 1 94.06 147 LYS B C 1
ATOM 4542 O O . LYS B 1 147 ? -39.656 14.172 17.406 1 94.06 147 LYS B O 1
ATOM 4547 N N . LYS B 1 148 ? -41.375 12.797 17.031 1 91.56 148 LYS B N 1
ATOM 4548 C CA . LYS B 1 148 ? -42.375 13.539 17.812 1 91.56 148 LYS B CA 1
ATOM 4549 C C . LYS B 1 148 ? -43.125 12.617 18.75 1 91.56 148 LYS B C 1
ATOM 4551 O O . LYS B 1 148 ? -43.719 11.625 18.328 1 91.56 148 LYS B O 1
ATOM 4556 N N . ASN B 1 149 ? -43.125 12.859 20.047 1 90.19 149 ASN B N 1
ATOM 4557 C CA . ASN B 1 149 ? -43.781 12.055 21.078 1 90.19 149 ASN B CA 1
ATOM 4558 C C . ASN B 1 149 ? -43.312 10.602 21.016 1 90.19 149 ASN B C 1
ATOM 4560 O O . ASN B 1 149 ? -44.156 9.688 21.062 1 90.19 149 ASN B O 1
ATOM 4564 N N . GLY B 1 150 ? -42 10.383 20.625 1 87.31 150 GLY B N 1
ATOM 4565 C CA . GLY B 1 150 ? -41.406 9.055 20.625 1 87.31 150 GLY B CA 1
ATOM 4566 C C . GLY B 1 150 ? -41.594 8.312 19.312 1 87.31 150 GLY B C 1
ATOM 4567 O O . GLY B 1 150 ? -41.031 7.234 19.125 1 87.31 150 GLY B O 1
ATOM 4568 N N . LYS B 1 151 ? -42.375 8.984 18.484 1 91.62 151 LYS B N 1
ATOM 4569 C CA . LYS B 1 151 ? -42.625 8.336 17.203 1 91.62 151 LYS B CA 1
ATOM 4570 C C . LYS B 1 151 ? -41.875 9.016 16.062 1 91.62 151 LYS B C 1
ATOM 4572 O O . LYS B 1 151 ? -41.781 10.25 16.016 1 91.62 151 LYS B O 1
ATOM 4577 N N . LEU B 1 152 ? -41.375 8.234 15.141 1 95.06 152 LEU B N 1
ATOM 4578 C CA . LEU B 1 152 ? -40.688 8.773 13.977 1 95.06 152 LEU B CA 1
ATOM 4579 C C . LEU B 1 152 ? -41.656 9.375 12.992 1 95.06 152 LEU B C 1
ATOM 4581 O O . LEU B 1 152 ? -42.625 8.711 12.562 1 95.06 152 LEU B O 1
ATOM 4585 N N . ILE B 1 153 ? -41.406 10.602 12.602 1 94.06 153 ILE B N 1
ATOM 4586 C CA . ILE B 1 153 ? -42.406 11.289 11.766 1 94.06 153 ILE B CA 1
ATOM 4587 C C . ILE B 1 153 ? -41.781 11.539 10.383 1 94.06 153 ILE B C 1
ATOM 4589 O O . ILE B 1 153 ? -42.531 11.594 9.383 1 94.06 153 ILE B O 1
ATOM 4593 N N . THR B 1 154 ? -40.469 11.789 10.461 1 94.06 154 THR B N 1
ATOM 4594 C CA . THR B 1 154 ? -39.844 12.086 9.18 1 94.06 154 THR B CA 1
ATOM 4595 C C . THR B 1 154 ? -38.344 11.891 9.258 1 94.06 154 THR B C 1
ATOM 4597 O O . THR B 1 154 ? -37.781 11.734 10.352 1 94.06 154 THR B O 1
ATOM 4600 N N . ILE B 1 155 ? -37.719 11.695 8.141 1 94.81 155 ILE B N 1
ATOM 4601 C CA . ILE B 1 155 ? -36.281 11.758 7.953 1 94.81 155 ILE B CA 1
ATOM 4602 C C . ILE B 1 155 ? -35.938 12.984 7.113 1 94.81 155 ILE B C 1
ATOM 4604 O O . ILE B 1 155 ? -36.438 13.164 6.012 1 94.81 155 ILE B O 1
ATOM 4608 N N . VAL B 1 156 ? -35.031 13.805 7.633 1 93.81 156 VAL B N 1
ATOM 4609 C CA . VAL B 1 156 ? -34.656 15.023 6.926 1 93.81 156 VAL B CA 1
ATOM 4610 C C . VAL B 1 156 ? -33.188 14.922 6.512 1 93.81 156 VAL B C 1
ATOM 4612 O O . VAL B 1 156 ? -32.312 14.773 7.359 1 93.81 156 VAL B O 1
ATOM 4615 N N . GLU B 1 157 ? -33.062 15 5.188 1 91.25 157 GLU B N 1
ATOM 4616 C CA . GLU B 1 157 ? -31.688 14.961 4.676 1 91.25 157 GLU B CA 1
ATOM 4617 C C . GLU B 1 157 ? -30.891 16.188 5.105 1 91.25 157 GLU B C 1
ATOM 4619 O O . GLU B 1 157 ? -31.469 17.266 5.32 1 91.25 157 GLU B O 1
ATOM 4624 N N . GLU B 1 158 ? -29.547 16.047 5.191 1 89.5 158 GLU B N 1
ATOM 4625 C CA . GLU B 1 158 ? -28.641 17.094 5.688 1 89.5 158 GLU B CA 1
ATOM 4626 C C . GLU B 1 158 ? -28.875 18.406 4.949 1 89.5 158 GLU B C 1
ATOM 4628 O O . GLU B 1 158 ? -29 19.469 5.578 1 89.5 158 GLU B O 1
ATOM 4633 N N . LYS B 1 159 ? -29.016 18.406 3.664 1 86.5 159 LYS B N 1
ATOM 4634 C CA . LYS B 1 159 ? -29.141 19.594 2.838 1 86.5 159 LYS B CA 1
ATOM 4635 C C . LYS B 1 159 ? -30.469 20.297 3.068 1 86.5 159 LYS B C 1
ATOM 4637 O O . LYS B 1 159 ? -30.594 21.5 2.828 1 86.5 159 LYS B O 1
ATOM 4642 N N . ASP B 1 160 ? -31.453 19.531 3.549 1 90.19 160 ASP B N 1
ATOM 4643 C CA . ASP B 1 160 ? -32.812 20.062 3.717 1 90.19 160 ASP B CA 1
ATOM 4644 C C . ASP B 1 160 ? -33.094 20.359 5.184 1 90.19 160 ASP B C 1
ATOM 4646 O O . ASP B 1 160 ? -34.156 20.891 5.512 1 90.19 160 ASP B O 1
ATOM 4650 N N . ALA B 1 161 ? -32.156 20.047 6.023 1 91.81 161 ALA B N 1
ATOM 4651 C CA . ALA B 1 161 ? -32.375 20.141 7.465 1 91.81 161 ALA B CA 1
ATOM 4652 C C . ALA B 1 161 ? -32.156 21.562 7.957 1 91.81 161 ALA B C 1
ATOM 4654 O O . ALA B 1 161 ? -31.266 22.266 7.488 1 91.81 161 ALA B O 1
ATOM 4655 N N . SER B 1 162 ? -33 21.984 8.789 1 93.5 162 SER B N 1
ATOM 4656 C CA . SER B 1 162 ? -32.844 23.25 9.484 1 93.5 162 SER B CA 1
ATOM 4657 C C . SER B 1 162 ? -31.703 23.172 10.5 1 93.5 162 SER B C 1
ATOM 4659 O O . SER B 1 162 ? -31.188 22.094 10.797 1 93.5 162 SER B O 1
ATOM 4661 N N . ASP B 1 163 ? -31.344 24.312 10.961 1 92.81 163 ASP B N 1
ATOM 4662 C CA . ASP B 1 163 ? -30.266 24.375 11.953 1 92.81 163 ASP B CA 1
ATOM 4663 C C . ASP B 1 163 ? -30.625 23.562 13.195 1 92.81 163 ASP B C 1
ATOM 4665 O O . ASP B 1 163 ? -29.766 22.922 13.797 1 92.81 163 ASP B O 1
ATOM 4669 N N . GLU B 1 164 ? -31.859 23.594 13.562 1 92.75 164 GLU B N 1
ATOM 4670 C CA . GLU B 1 164 ? -32.312 22.844 14.719 1 92.75 164 GLU B CA 1
ATOM 4671 C C . GLU B 1 164 ? -32.312 21.344 14.453 1 92.75 164 GLU B C 1
ATOM 4673 O O . GLU B 1 164 ? -31.922 20.562 15.312 1 92.75 164 GLU B O 1
ATOM 4678 N N . GLU B 1 165 ? -32.719 21 13.273 1 92.69 165 GLU B N 1
ATOM 4679 C CA . GLU B 1 165 ? -32.75 19.578 12.891 1 92.69 165 GLU B CA 1
ATOM 4680 C C . GLU B 1 165 ? -31.344 19 12.773 1 92.69 165 GLU B C 1
ATOM 4682 O O . GLU B 1 165 ? -31.125 17.828 13.07 1 92.69 165 GLU B O 1
ATOM 4687 N N . LYS B 1 166 ? -30.391 19.844 12.398 1 93.75 166 LYS B N 1
ATOM 4688 C CA . LYS B 1 166 ? -29.016 19.406 12.211 1 93.75 166 LYS B CA 1
ATOM 4689 C C . LYS B 1 166 ? -28.375 19.031 13.547 1 93.75 166 LYS B C 1
ATOM 4691 O O . LYS B 1 166 ? -27.344 18.359 13.578 1 93.75 166 LYS B O 1
ATOM 4696 N N . LYS B 1 167 ? -28.953 19.328 14.648 1 92.12 167 LYS B N 1
ATOM 4697 C CA . LYS B 1 167 ? -28.422 19.031 15.984 1 92.12 167 LYS B CA 1
ATOM 4698 C C . LYS B 1 167 ? -28.828 17.641 16.422 1 92.12 167 LYS B C 1
ATOM 4700 O O . LYS B 1 167 ? -28.281 17.109 17.391 1 92.12 167 LYS B O 1
ATOM 4705 N N . VAL B 1 168 ? -29.828 17.062 15.734 1 93.06 168 VAL B N 1
ATOM 4706 C CA . VAL B 1 168 ? -30.297 15.727 16.078 1 93.06 168 VAL B CA 1
ATOM 4707 C C . VAL B 1 168 ? -29.188 14.711 15.797 1 93.06 168 VAL B C 1
ATOM 4709 O O . VAL B 1 168 ? -28.578 14.719 14.727 1 93.06 168 VAL B O 1
ATOM 4712 N N . SER B 1 169 ? -28.969 13.859 16.797 1 93.38 169 SER B N 1
ATOM 4713 C CA . SER B 1 169 ? -27.844 12.922 16.688 1 93.38 169 SER B CA 1
ATOM 4714 C C . SER B 1 169 ? -28.312 11.562 16.172 1 93.38 169 SER B C 1
ATOM 4716 O O . SER B 1 169 ? -27.5 10.727 15.781 1 93.38 169 SER B O 1
ATOM 4718 N N . LEU B 1 170 ? -29.641 11.359 16.219 1 95.19 170 LEU B N 1
ATOM 4719 C CA . LEU B 1 170 ? -30.188 10.141 15.633 1 95.19 170 LEU B CA 1
ATOM 4720 C C . LEU B 1 170 ? -30.266 10.242 14.117 1 95.19 170 LEU B C 1
ATOM 4722 O O . LEU B 1 170 ? -31.062 11.016 13.586 1 95.19 170 LEU B O 1
ATOM 4726 N N . CYS B 1 171 ? -29.422 9.438 13.484 1 95.56 171 CYS B N 1
ATOM 4727 C CA . CYS B 1 171 ? -29.25 9.586 12.047 1 95.56 171 CYS B CA 1
ATOM 4728 C C . CYS B 1 171 ? -29.781 8.367 11.297 1 95.56 171 CYS B C 1
ATOM 4730 O O . CYS B 1 171 ? -29.984 7.312 11.891 1 95.56 171 CYS B O 1
ATOM 4732 N N . ASN B 1 172 ? -30.047 8.555 10.047 1 94.69 172 ASN B N 1
ATOM 4733 C CA . ASN B 1 172 ? -30.5 7.508 9.148 1 94.69 172 ASN B CA 1
ATOM 4734 C C . ASN B 1 172 ? -29.359 6.59 8.719 1 94.69 172 ASN B C 1
ATOM 4736 O O . ASN B 1 172 ? -28.344 7.059 8.219 1 94.69 172 ASN B O 1
ATOM 4740 N N . GLY B 1 173 ? -29.578 5.285 8.891 1 91.81 173 GLY B N 1
ATOM 4741 C CA . GLY B 1 173 ? -28.531 4.324 8.57 1 91.81 173 GLY B CA 1
ATOM 4742 C C . GLY B 1 173 ? -28.625 3.799 7.148 1 91.81 173 GLY B C 1
ATOM 4743 O O . GLY B 1 173 ? -27.781 3.012 6.719 1 91.81 173 GLY B O 1
ATOM 4744 N N . GLY B 1 174 ? -29.641 4.195 6.457 1 91.19 174 GLY B N 1
ATOM 4745 C CA . GLY B 1 174 ? -29.734 3.863 5.043 1 91.19 174 GLY B CA 1
ATOM 4746 C C . GLY B 1 174 ? -30.375 2.516 4.785 1 91.19 174 GLY B C 1
ATOM 4747 O O . GLY B 1 174 ? -30.5 2.09 3.635 1 91.19 174 GLY B O 1
ATOM 4748 N N . ILE B 1 175 ? -30.75 1.771 5.762 1 94.81 175 ILE B N 1
ATOM 4749 C CA . ILE B 1 175 ? -31.453 0.498 5.637 1 94.81 175 ILE B CA 1
ATOM 4750 C C . ILE B 1 175 ? -32.906 0.675 6.043 1 94.81 175 ILE B C 1
ATOM 4752 O O . ILE B 1 175 ? -33.219 1.307 7.059 1 94.81 175 ILE B O 1
ATOM 4756 N N . MET B 1 176 ? -33.75 0.077 5.219 1 96.88 176 MET B N 1
ATOM 4757 C CA . MET B 1 176 ? -35.188 0.195 5.461 1 96.88 176 MET B CA 1
ATOM 4758 C C . MET B 1 176 ? -35.875 -1.108 5.129 1 96.88 176 MET B C 1
ATOM 4760 O O . MET B 1 176 ? -35.5 -1.813 4.195 1 96.88 176 MET B O 1
ATOM 4764 N N . ALA B 1 177 ? -36.844 -1.4 5.941 1 97.56 177 ALA B N 1
ATOM 4765 C CA . ALA B 1 177 ? -37.719 -2.547 5.672 1 97.56 177 ALA B CA 1
ATOM 4766 C C . ALA B 1 177 ? -39.188 -2.133 5.629 1 97.56 177 ALA B C 1
ATOM 4768 O O . ALA B 1 177 ? -39.625 -1.32 6.441 1 97.56 177 ALA B O 1
ATOM 4769 N N . LEU B 1 178 ? -39.906 -2.65 4.695 1 97.69 178 LEU B N 1
ATOM 4770 C CA . LEU B 1 178 ? -41.312 -2.336 4.496 1 97.69 178 LEU B CA 1
ATOM 4771 C C . LEU B 1 178 ? -42.156 -3.604 4.516 1 97.69 178 LEU B C 1
ATOM 4773 O O . LEU B 1 178 ? -41.75 -4.641 3.994 1 97.69 178 LEU B O 1
ATOM 4777 N N . ASN B 1 179 ? -43.281 -3.426 5.137 1 97.06 179 ASN B N 1
ATOM 4778 C CA . ASN B 1 179 ? -44.281 -4.457 4.977 1 97.06 179 ASN B CA 1
ATOM 4779 C C . ASN B 1 179 ? -44.719 -4.59 3.52 1 97.06 179 ASN B C 1
ATOM 4781 O O . ASN B 1 179 ? -45.125 -3.605 2.893 1 97.06 179 ASN B O 1
ATOM 4785 N N . GLY B 1 180 ? -44.688 -5.793 2.979 1 95.62 180 GLY B N 1
ATOM 4786 C CA . GLY B 1 180 ? -44.969 -6.043 1.579 1 95.62 180 GLY B CA 1
ATOM 4787 C C . GLY B 1 180 ? -46.344 -5.551 1.166 1 95.62 180 GLY B C 1
ATOM 4788 O O . GLY B 1 180 ? -46.562 -5.137 0.023 1 95.62 180 GLY B O 1
ATOM 4789 N N . LYS B 1 181 ? -47.219 -5.48 2.084 1 94.62 181 LYS B N 1
ATOM 4790 C CA . LYS B 1 181 ? -48.594 -5.074 1.83 1 94.62 181 LYS B CA 1
ATOM 4791 C C . LYS B 1 181 ? -48.656 -3.602 1.433 1 94.62 181 LYS B C 1
ATOM 4793 O O . LYS B 1 181 ? -49.5 -3.215 0.629 1 94.62 181 LYS B O 1
ATOM 4798 N N . TYR B 1 182 ? -47.781 -2.812 1.931 1 95.25 182 TYR B N 1
ATOM 4799 C CA . TYR B 1 182 ? -47.906 -1.368 1.771 1 95.25 182 TYR B CA 1
ATOM 4800 C C . TYR B 1 182 ? -46.781 -0.822 0.899 1 95.25 182 TYR B C 1
ATOM 4802 O O . TYR B 1 182 ? -46.812 0.339 0.484 1 95.25 182 TYR B O 1
ATOM 4810 N N . ALA B 1 183 ? -45.812 -1.63 0.587 1 96.12 183 ALA B N 1
ATOM 4811 C CA . ALA B 1 183 ? -44.562 -1.163 0.022 1 96.12 183 ALA B CA 1
ATOM 4812 C C . ALA B 1 183 ? -44.781 -0.402 -1.28 1 96.12 183 ALA B C 1
ATOM 4814 O O . ALA B 1 183 ? -44.375 0.759 -1.407 1 96.12 183 ALA B O 1
ATOM 4815 N N . LEU B 1 184 ? -45.438 -0.954 -2.188 1 95.31 184 LEU B N 1
ATOM 4816 C CA . LEU B 1 184 ? -45.625 -0.341 -3.496 1 95.31 184 LEU B CA 1
ATOM 4817 C C . LEU B 1 184 ? -46.469 0.928 -3.379 1 95.31 184 LEU B C 1
ATOM 4819 O O . LEU B 1 184 ? -46.188 1.933 -4.031 1 95.31 184 LEU B O 1
ATOM 4823 N N . SER B 1 185 ? -47.5 0.865 -2.609 1 95.44 185 SER B N 1
ATOM 4824 C CA . SER B 1 185 ? -48.375 2.025 -2.418 1 95.44 185 SER B CA 1
ATOM 4825 C C . SER B 1 185 ? -47.594 3.197 -1.819 1 95.44 185 SER B C 1
ATOM 4827 O O . SER B 1 185 ? -47.75 4.336 -2.264 1 95.44 185 SER B O 1
ATOM 4829 N N . LEU B 1 186 ? -46.781 2.934 -0.843 1 96.62 186 LEU B N 1
ATOM 4830 C CA . LEU B 1 186 ? -46 3.967 -0.194 1 96.62 186 LEU B CA 1
ATOM 4831 C C . LEU B 1 186 ? -44.969 4.551 -1.163 1 96.62 186 LEU B C 1
ATOM 4833 O O . LEU B 1 186 ? -44.812 5.773 -1.256 1 96.62 186 LEU B O 1
ATOM 4837 N N . LEU B 1 187 ? -44.312 3.711 -1.926 1 96.88 187 LEU B N 1
ATOM 4838 C CA . LEU B 1 187 ? -43.25 4.125 -2.834 1 96.88 187 LEU B CA 1
ATOM 4839 C C . LEU B 1 187 ? -43.812 4.98 -3.969 1 96.88 187 LEU B C 1
ATOM 4841 O O . LEU B 1 187 ? -43.188 5.965 -4.371 1 96.88 187 LEU B O 1
ATOM 4845 N N . ASN B 1 188 ? -44.969 4.66 -4.434 1 95.62 188 ASN B N 1
ATOM 4846 C CA . ASN B 1 188 ? -45.594 5.375 -5.543 1 95.62 188 ASN B CA 1
ATOM 4847 C C . ASN B 1 188 ? -46 6.785 -5.137 1 95.62 188 ASN B C 1
ATOM 4849 O O . ASN B 1 188 ? -46.188 7.648 -5.996 1 95.62 188 ASN B O 1
ATOM 4853 N N . LYS B 1 189 ? -46.094 7.039 -3.916 1 96.5 189 LYS B N 1
ATOM 4854 C CA . LYS B 1 189 ? -46.594 8.328 -3.43 1 96.5 189 LYS B CA 1
ATOM 4855 C C . LYS B 1 189 ? -45.438 9.297 -3.213 1 96.5 189 LYS B C 1
ATOM 4857 O O . LYS B 1 189 ? -45.656 10.484 -2.941 1 96.5 189 LYS B O 1
ATOM 4862 N N . ILE B 1 190 ? -44.188 8.805 -3.314 1 95.69 190 ILE B N 1
ATOM 4863 C CA . ILE B 1 190 ? -43.031 9.648 -3.094 1 95.69 190 ILE B CA 1
ATOM 4864 C C . ILE B 1 190 ? -42.875 10.641 -4.25 1 95.69 190 ILE B C 1
ATOM 4866 O O . ILE B 1 190 ? -42.969 10.258 -5.418 1 95.69 190 ILE B O 1
ATOM 4870 N N . ASP B 1 191 ? -42.688 11.883 -3.965 1 93.5 191 ASP B N 1
ATOM 4871 C CA . ASP B 1 191 ? -42.469 12.914 -4.973 1 93.5 191 ASP B CA 1
ATOM 4872 C C . ASP B 1 191 ? -41.062 13.469 -4.891 1 93.5 191 ASP B C 1
ATOM 4874 O O . ASP B 1 191 ? -40.219 12.922 -4.18 1 93.5 191 ASP B O 1
ATOM 4878 N N . ASN B 1 192 ? -40.75 14.43 -5.785 1 92.38 192 ASN B N 1
ATOM 4879 C CA . ASN B 1 192 ? -39.375 14.984 -5.832 1 92.38 192 ASN B CA 1
ATOM 4880 C C . ASN B 1 192 ? -39.375 16.453 -5.402 1 92.38 192 ASN B C 1
ATOM 4882 O O . ASN B 1 192 ? -38.594 17.25 -5.926 1 92.38 192 ASN B O 1
ATOM 4886 N N . ASN B 1 193 ? -40.25 16.781 -4.434 1 88.38 193 ASN B N 1
ATOM 4887 C CA . ASN B 1 193 ? -40.312 18.156 -3.957 1 88.38 193 ASN B CA 1
ATOM 4888 C C . ASN B 1 193 ? -39.25 18.422 -2.879 1 88.38 193 ASN B C 1
ATOM 4890 O O . ASN B 1 193 ? -39.594 18.5 -1.694 1 88.38 193 ASN B O 1
ATOM 4894 N N . ASN B 1 194 ? -38.094 18.594 -3.152 1 87.88 194 ASN B N 1
ATOM 4895 C CA . ASN B 1 194 ? -36.969 18.875 -2.275 1 87.88 194 ASN B CA 1
ATOM 4896 C C . ASN B 1 194 ? -35.875 19.641 -3.01 1 87.88 194 ASN B C 1
ATOM 4898 O O . ASN B 1 194 ? -36.031 19.953 -4.195 1 87.88 194 ASN B O 1
ATOM 4902 N N . MET B 1 195 ? -34.781 20.047 -2.385 1 83.5 195 MET B N 1
ATOM 4903 C CA . MET B 1 195 ? -33.719 20.891 -2.906 1 83.5 195 MET B CA 1
ATOM 4904 C C . MET B 1 195 ? -33.031 20.234 -4.102 1 83.5 195 MET B C 1
ATOM 4906 O O . MET B 1 195 ? -32.625 20.922 -5.043 1 83.5 195 MET B O 1
ATOM 4910 N N . GLN B 1 196 ? -32.969 18.891 -4.129 1 84.38 196 GLN B N 1
ATOM 4911 C CA . GLN B 1 196 ? -32.25 18.188 -5.168 1 84.38 196 GLN B CA 1
ATOM 4912 C C . GLN B 1 196 ? -33.156 17.719 -6.293 1 84.38 196 GLN B C 1
ATOM 4914 O O . GLN B 1 196 ? -32.688 17.234 -7.324 1 84.38 196 GLN B O 1
ATOM 4919 N N . GLN B 1 197 ? -34.438 17.812 -6.082 1 89.62 197 GLN B N 1
ATOM 4920 C CA . GLN B 1 197 ? -35.438 17.375 -7.051 1 89.62 197 GLN B CA 1
ATOM 4921 C C . GLN B 1 197 ? -35.281 15.883 -7.367 1 89.62 197 GLN B C 1
ATOM 4923 O O . GLN B 1 197 ? -35.312 15.484 -8.531 1 89.62 197 GLN B O 1
ATOM 4928 N N . GLU B 1 198 ? -35.031 15.133 -6.301 1 91.5 198 GLU B N 1
ATOM 4929 C CA . GLU B 1 198 ? -34.875 13.68 -6.395 1 91.5 198 GLU B CA 1
ATOM 4930 C C . GLU B 1 198 ? -35.969 12.961 -5.602 1 91.5 198 GLU B C 1
ATOM 4932 O O . GLU B 1 198 ? -36.531 13.523 -4.664 1 91.5 198 GLU B O 1
ATOM 4937 N N . TYR B 1 199 ? -36.312 11.781 -5.996 1 94.44 199 TYR B N 1
ATOM 4938 C CA . TYR B 1 199 ? -37.219 10.914 -5.234 1 94.44 199 TYR B CA 1
ATOM 4939 C C . TYR B 1 199 ? -36.469 10.219 -4.102 1 94.44 199 TYR B C 1
ATOM 4941 O O . TYR B 1 199 ? -35.781 9.227 -4.324 1 94.44 199 TYR B O 1
ATOM 4949 N N . TYR B 1 200 ? -36.688 10.766 -2.887 1 93.12 200 TYR B N 1
ATOM 4950 C CA . TYR B 1 200 ? -35.969 10.234 -1.735 1 93.12 200 TYR B CA 1
ATOM 4951 C C . TYR B 1 200 ? -36.719 9.062 -1.112 1 93.12 200 TYR B C 1
ATOM 4953 O O . TYR B 1 200 ? -37.875 9.188 -0.726 1 93.12 200 TYR B O 1
ATOM 4961 N N . LEU B 1 201 ? -36 7.969 -0.972 1 94.62 201 LEU B N 1
ATOM 4962 C CA . LEU B 1 201 ? -36.562 6.812 -0.287 1 94.62 201 LEU B CA 1
ATOM 4963 C C . LEU B 1 201 ? -37 7.176 1.132 1 94.62 201 LEU B C 1
ATOM 4965 O O . LEU B 1 201 ? -38 6.66 1.636 1 94.62 201 LEU B O 1
ATOM 4969 N N . THR B 1 202 ? -36.281 8.102 1.718 1 93.94 202 THR B N 1
ATOM 4970 C CA . THR B 1 202 ? -36.531 8.492 3.105 1 93.94 202 THR B CA 1
ATOM 4971 C C . THR B 1 202 ? -37.906 9.125 3.273 1 93.94 202 THR B C 1
ATOM 4973 O O . THR B 1 202 ? -38.469 9.125 4.375 1 93.94 202 THR B O 1
ATOM 4976 N N . ASP B 1 203 ? -38.469 9.562 2.24 1 94.62 203 ASP B N 1
ATOM 4977 C CA . ASP B 1 203 ? -39.781 10.219 2.303 1 94.62 203 ASP B CA 1
ATOM 4978 C C . ASP B 1 203 ? -40.875 9.203 2.605 1 94.62 203 ASP B C 1
ATOM 4980 O O . ASP B 1 203 ? -42 9.594 2.955 1 94.62 203 ASP B O 1
ATOM 4984 N N . VAL B 1 204 ? -40.562 7.953 2.5 1 96 204 VAL B N 1
ATOM 4985 C CA . VAL B 1 204 ? -41.531 6.902 2.846 1 96 204 VAL B CA 1
ATOM 4986 C C . VAL B 1 204 ? -42 7.09 4.285 1 96 204 VAL B C 1
ATOM 4988 O O . VAL B 1 204 ? -43.156 6.824 4.602 1 96 204 VAL B O 1
ATOM 4991 N N . VAL B 1 205 ? -41.156 7.535 5.121 1 96.25 205 VAL B N 1
ATOM 4992 C CA . VAL B 1 205 ? -41.438 7.668 6.547 1 96.25 205 VAL B CA 1
ATOM 4993 C C . VAL B 1 205 ? -42.5 8.719 6.758 1 96.25 205 VAL B C 1
ATOM 4995 O O . VAL B 1 205 ? -43.5 8.484 7.473 1 96.25 205 VAL B O 1
ATOM 4998 N N . SER B 1 206 ? -42.375 9.859 6.098 1 95.44 206 SER B N 1
ATOM 4999 C CA . SER B 1 206 ? -43.375 10.922 6.223 1 95.44 206 SER B CA 1
ATOM 5000 C C . SER B 1 206 ? -44.719 10.477 5.68 1 95.44 206 SER B C 1
ATOM 5002 O O . SER B 1 206 ? -45.75 10.758 6.277 1 95.44 206 SER B O 1
ATOM 5004 N N . ILE B 1 207 ? -44.719 9.828 4.621 1 96.44 207 ILE B N 1
ATOM 5005 C CA . ILE B 1 207 ? -45.938 9.344 3.99 1 96.44 207 ILE B CA 1
ATOM 5006 C C . ILE B 1 207 ? -46.625 8.312 4.895 1 96.44 207 ILE B C 1
ATOM 5008 O O . ILE B 1 207 ? -47.812 8.391 5.145 1 96.44 207 ILE B O 1
ATOM 5012 N N . ALA B 1 208 ? -45.875 7.359 5.406 1 97.12 208 ALA B N 1
ATOM 5013 C CA . ALA B 1 208 ? -46.406 6.336 6.309 1 97.12 208 ALA B CA 1
ATOM 5014 C C . ALA B 1 208 ? -46.938 6.961 7.586 1 97.12 208 ALA B C 1
ATOM 5016 O O . ALA B 1 208 ? -48 6.531 8.094 1 97.12 208 ALA B O 1
ATOM 5017 N N . SER B 1 209 ? -46.219 7.91 8.094 1 96.25 209 SER B N 1
ATOM 5018 C CA . SER B 1 209 ? -46.688 8.602 9.297 1 96.25 209 SER B CA 1
ATOM 5019 C C . SER B 1 209 ? -48.031 9.273 9.078 1 96.25 209 SER B C 1
ATOM 5021 O O . SER B 1 209 ? -48.906 9.18 9.922 1 96.25 209 SER B O 1
ATOM 5023 N N . ARG B 1 210 ? -48.188 9.883 7.988 1 94.62 210 ARG B N 1
ATOM 5024 C CA . ARG B 1 210 ? -49.438 10.555 7.652 1 94.62 210 ARG B CA 1
ATOM 5025 C C . ARG B 1 210 ? -50.594 9.547 7.52 1 94.62 210 ARG B C 1
ATOM 5027 O O . ARG B 1 210 ? -51.75 9.883 7.738 1 94.62 210 ARG B O 1
ATOM 5034 N N . GLN B 1 211 ? -50.25 8.359 7.207 1 95.81 211 GLN B N 1
ATOM 5035 C CA . GLN B 1 211 ? -51.25 7.301 7.047 1 95.81 211 GLN B CA 1
ATOM 5036 C C . GLN B 1 211 ? -51.406 6.516 8.344 1 95.81 211 GLN B C 1
ATOM 5038 O O . GLN B 1 211 ? -52.094 5.477 8.352 1 95.81 211 GLN B O 1
ATOM 5043 N N . ASN B 1 212 ? -50.812 6.832 9.367 1 95 212 ASN B N 1
ATOM 5044 C CA . ASN B 1 212 ? -50.875 6.246 10.703 1 95 212 ASN B CA 1
ATOM 5045 C C . ASN B 1 212 ? -50.406 4.797 10.703 1 95 212 ASN B C 1
ATOM 5047 O O . ASN B 1 212 ? -51 3.951 11.383 1 95 212 ASN B O 1
ATOM 5051 N N . LEU B 1 213 ? -49.5 4.543 9.812 1 96.62 213 LEU B N 1
ATOM 5052 C CA . LEU B 1 213 ? -48.875 3.221 9.828 1 96.62 213 LEU B CA 1
ATOM 5053 C C . LEU B 1 213 ? -47.875 3.102 10.977 1 96.62 213 LEU B C 1
ATOM 5055 O O . LEU B 1 213 ? -47.438 4.113 11.539 1 96.62 213 LEU B O 1
ATOM 5059 N N . ASN B 1 214 ? -47.562 1.861 11.367 1 97 214 ASN B N 1
ATOM 5060 C CA . ASN B 1 214 ? -46.656 1.601 12.469 1 97 214 ASN B CA 1
ATOM 5061 C C . ASN B 1 214 ? -45.188 1.688 12.008 1 97 214 ASN B C 1
ATOM 5063 O O . ASN B 1 214 ? -44.719 0.796 11.312 1 97 214 ASN B O 1
ATOM 5067 N N . ILE B 1 215 ? -44.562 2.762 12.406 1 97.69 215 ILE B N 1
ATOM 5068 C CA . ILE B 1 215 ? -43.156 2.992 12.039 1 97.69 215 ILE B CA 1
ATOM 5069 C C . ILE B 1 215 ? -42.25 2.734 13.242 1 97.69 215 ILE B C 1
ATOM 5071 O O . ILE B 1 215 ? -42.5 3.25 14.336 1 97.69 215 ILE B O 1
ATOM 5075 N N . GLN B 1 216 ? -41.25 1.913 13.055 1 96.56 216 GLN B N 1
ATOM 5076 C CA . GLN B 1 216 ? -40.312 1.609 14.117 1 96.56 216 GLN B CA 1
ATOM 5077 C C . GLN B 1 216 ? -38.875 1.957 13.695 1 96.56 216 GLN B C 1
ATOM 5079 O O . GLN B 1 216 ? -38.531 1.867 12.516 1 96.56 216 GLN B O 1
ATOM 5084 N N . VAL B 1 217 ? -38.125 2.418 14.664 1 96.5 217 VAL B N 1
ATOM 5085 C CA . VAL B 1 217 ? -36.688 2.66 14.461 1 96.5 217 VAL B CA 1
ATOM 5086 C C . VAL B 1 217 ? -35.875 1.607 15.211 1 96.5 217 VAL B C 1
ATOM 5088 O O . VAL B 1 217 ? -36.094 1.362 16.406 1 96.5 217 VAL B O 1
ATOM 5091 N N . VAL B 1 218 ? -35.031 0.98 14.477 1 95.5 218 VAL B N 1
ATOM 5092 C CA . VAL B 1 218 ? -34.125 0.018 15.086 1 95.5 218 VAL B CA 1
ATOM 5093 C C . VAL B 1 218 ? -32.719 0.6 15.117 1 95.5 218 VAL B C 1
ATOM 5095 O O . VAL B 1 218 ? -32.156 0.99 14.086 1 95.5 218 VAL B O 1
ATOM 5098 N N . GLU B 1 219 ? -32.156 0.665 16.297 1 94.5 219 GLU B N 1
ATOM 5099 C CA . GLU B 1 219 ? -30.781 1.131 16.422 1 94.5 219 GLU B CA 1
ATOM 5100 C C . GLU B 1 219 ? -29.781 0.036 16.047 1 94.5 219 GLU B C 1
ATOM 5102 O O . GLU B 1 219 ? -29.875 -1.087 16.547 1 94.5 219 GLU B O 1
ATOM 5107 N N . ILE B 1 220 ? -28.953 0.368 15.109 1 93.69 220 ILE B N 1
ATOM 5108 C CA . ILE B 1 220 ? -27.922 -0.581 14.703 1 93.69 220 ILE B CA 1
ATOM 5109 C C . ILE B 1 220 ? -26.547 0.033 14.93 1 93.69 220 ILE B C 1
ATOM 5111 O O . ILE B 1 220 ? -26.406 1.254 15.047 1 93.69 220 ILE B O 1
ATOM 5115 N N . PRO B 1 221 ? -25.469 -0.819 15.07 1 92 221 PRO B N 1
ATOM 5116 C CA . PRO B 1 221 ? -24.109 -0.297 15.242 1 92 221 PRO B CA 1
ATOM 5117 C C . PRO B 1 221 ? -23.672 0.589 14.078 1 92 221 PRO B C 1
ATOM 5119 O O . PRO B 1 221 ? -23.938 0.271 12.922 1 92 221 PRO B O 1
ATOM 5122 N N . PHE B 1 222 ? -23.016 1.622 14.383 1 91.25 222 PHE B N 1
ATOM 5123 C CA . PHE B 1 222 ? -22.531 2.58 13.398 1 91.25 222 PHE B CA 1
ATOM 5124 C C . PHE B 1 222 ? -21.703 1.883 12.336 1 91.25 222 PHE B C 1
ATOM 5126 O O . PHE B 1 222 ? -21.812 2.186 11.148 1 91.25 222 PHE B O 1
ATOM 5133 N N . ASP B 1 223 ? -20.906 0.893 12.742 1 91.12 223 ASP B N 1
ATOM 5134 C CA . ASP B 1 223 ? -20 0.196 11.844 1 91.12 223 ASP B CA 1
ATOM 5135 C C . ASP B 1 223 ? -20.766 -0.515 10.727 1 91.12 223 ASP B C 1
ATOM 5137 O O . ASP B 1 223 ? -20.234 -0.737 9.641 1 91.12 223 ASP B O 1
ATOM 5141 N N . ASN B 1 224 ? -22.031 -0.819 10.945 1 91.75 224 ASN B N 1
ATOM 5142 C CA . ASN B 1 224 ? -22.859 -1.558 9.984 1 91.75 224 ASN B CA 1
ATOM 5143 C C . ASN B 1 224 ? -23.297 -0.668 8.828 1 91.75 224 ASN B C 1
ATOM 5145 O O . ASN B 1 224 ? -23.703 -1.167 7.781 1 91.75 224 ASN B O 1
ATOM 5149 N N . VAL B 1 225 ? -23.25 0.633 9.109 1 90.25 225 VAL B N 1
ATOM 5150 C CA . VAL B 1 225 ? -23.922 1.489 8.133 1 90.25 225 VAL B CA 1
ATOM 5151 C C . VAL B 1 225 ? -22.906 2.455 7.52 1 90.25 225 VAL B C 1
ATOM 5153 O O . VAL B 1 225 ? -23.297 3.469 6.93 1 90.25 225 VAL B O 1
ATOM 5156 N N . ILE B 1 226 ? -21.656 2.111 7.684 1 90 226 ILE B N 1
ATOM 5157 C CA . ILE B 1 226 ? -20.609 2.941 7.094 1 90 226 ILE B CA 1
ATOM 5158 C C . ILE B 1 226 ? -20.656 2.82 5.574 1 90 226 ILE B C 1
ATOM 5160 O O . ILE B 1 226 ? -20.469 1.733 5.023 1 90 226 ILE B O 1
ATOM 5164 N N . GLY B 1 227 ? -21.016 3.91 4.918 1 91.56 227 GLY B N 1
ATOM 5165 C CA . GLY B 1 227 ? -20.938 3.973 3.469 1 91.56 227 GLY B CA 1
ATOM 5166 C C . GLY B 1 227 ? -19.578 4.375 2.953 1 91.56 227 GLY B C 1
ATOM 5167 O O . GLY B 1 227 ? -18.812 5.062 3.648 1 91.56 227 GLY B O 1
ATOM 5168 N N . ILE B 1 228 ? -19.25 3.934 1.758 1 94.62 228 ILE B N 1
ATOM 5169 C CA . ILE B 1 228 ? -17.969 4.234 1.146 1 94.62 228 ILE B CA 1
ATOM 5170 C C . ILE B 1 228 ? -18.156 5.207 -0.018 1 94.62 228 ILE B C 1
ATOM 5172 O O . ILE B 1 228 ? -18.891 4.906 -0.966 1 94.62 228 ILE B O 1
ATOM 5176 N N . ASN B 1 229 ? -17.453 6.387 0.038 1 91.94 229 ASN B N 1
ATOM 5177 C CA . ASN B 1 229 ? -17.625 7.371 -1.022 1 91.94 229 ASN B CA 1
ATOM 5178 C C . ASN B 1 229 ? -16.297 7.777 -1.643 1 91.94 229 ASN B C 1
ATOM 5180 O O . ASN B 1 229 ? -16.266 8.484 -2.654 1 91.94 229 ASN B O 1
ATOM 5184 N N . ASN B 1 230 ? -15.219 7.422 -1.071 1 94.25 230 ASN B N 1
ATOM 5185 C CA . ASN B 1 230 ? -13.875 7.652 -1.592 1 94.25 230 ASN B CA 1
ATOM 5186 C C . ASN B 1 230 ? -12.898 6.59 -1.102 1 94.25 230 ASN B C 1
ATOM 5188 O O . ASN B 1 230 ? -13.25 5.738 -0.287 1 94.25 230 ASN B O 1
ATOM 5192 N N . CYS B 1 231 ? -11.672 6.684 -1.601 1 95.44 231 CYS B N 1
ATOM 5193 C CA . CYS B 1 231 ? -10.695 5.637 -1.312 1 95.44 231 CYS B CA 1
ATOM 5194 C C . CYS B 1 231 ? -10.219 5.715 0.133 1 95.44 231 CYS B C 1
ATOM 5196 O O . CYS B 1 231 ? -9.727 4.73 0.684 1 95.44 231 CYS B O 1
ATOM 5198 N N . PHE B 1 232 ? -10.336 6.828 0.748 1 96.31 232 PHE B N 1
ATOM 5199 C CA . PHE B 1 232 ? -9.977 6.941 2.156 1 96.31 232 PHE B CA 1
ATOM 5200 C C . PHE B 1 232 ? -10.984 6.211 3.033 1 96.31 232 PHE B C 1
ATOM 5202 O O . PHE B 1 232 ? -10.609 5.469 3.941 1 96.31 232 PHE B O 1
ATOM 5209 N N . GLU B 1 233 ? -12.25 6.453 2.729 1 95 233 GLU B N 1
ATOM 5210 C CA . GLU B 1 233 ? -13.305 5.727 3.43 1 95 233 GLU B CA 1
ATOM 5211 C C . GLU B 1 233 ? -13.219 4.23 3.152 1 95 233 GLU B C 1
ATOM 5213 O O . GLU B 1 233 ? -13.523 3.412 4.023 1 95 233 GLU B O 1
ATOM 5218 N N . LEU B 1 234 ? -12.844 3.883 1.916 1 97 234 LEU B N 1
ATOM 5219 C CA . LEU B 1 234 ? -12.625 2.484 1.564 1 97 234 LEU B CA 1
ATOM 5220 C C . LEU B 1 234 ? -11.586 1.85 2.482 1 97 234 LEU B C 1
ATOM 5222 O O . LEU B 1 234 ? -11.805 0.766 3.025 1 97 234 LEU B O 1
ATOM 5226 N N . PHE B 1 235 ? -10.516 2.531 2.711 1 96.44 235 PHE B N 1
ATOM 5227 C CA . PHE B 1 235 ? -9.477 2.078 3.619 1 96.44 235 PHE B CA 1
ATOM 5228 C C . PHE B 1 235 ? -10.016 1.921 5.035 1 96.44 235 PHE B C 1
ATOM 5230 O O . PHE B 1 235 ? -9.758 0.913 5.695 1 96.44 235 PHE B O 1
ATOM 5237 N N . GLU B 1 236 ? -10.711 2.861 5.508 1 96.44 236 GLU B N 1
ATOM 5238 C CA . GLU B 1 236 ? -11.242 2.803 6.867 1 96.44 236 GLU B CA 1
ATOM 5239 C C . GLU B 1 236 ? -12.133 1.579 7.062 1 96.44 236 GLU B C 1
ATOM 5241 O O . GLU B 1 236 ? -12.031 0.883 8.07 1 96.44 236 GLU B O 1
ATOM 5246 N N . ALA B 1 237 ? -12.992 1.358 6.086 1 97 237 ALA B N 1
ATOM 5247 C CA . ALA B 1 237 ? -13.883 0.2 6.141 1 97 237 ALA B CA 1
ATOM 5248 C C . ALA B 1 237 ? -13.094 -1.103 6.074 1 97 237 ALA B C 1
ATOM 5250 O O . ALA B 1 237 ? -13.383 -2.049 6.809 1 97 237 ALA B O 1
ATOM 5251 N N . ASP B 1 238 ? -12.133 -1.146 5.199 1 98 238 ASP B N 1
ATOM 5252 C CA . ASP B 1 238 ? -11.289 -2.33 5.074 1 98 238 ASP B CA 1
ATOM 5253 C C . ASP B 1 238 ? -10.539 -2.615 6.375 1 98 238 ASP B C 1
ATOM 5255 O O . ASP B 1 238 ? -10.43 -3.77 6.793 1 98 238 ASP B O 1
ATOM 5259 N N . ALA B 1 239 ? -10.039 -1.58 6.977 1 97.56 239 ALA B N 1
ATOM 5260 C CA . ALA B 1 239 ? -9.32 -1.717 8.242 1 97.56 239 ALA B CA 1
ATOM 5261 C C . ALA B 1 239 ? -10.211 -2.324 9.32 1 97.56 239 ALA B C 1
ATOM 5263 O O . ALA B 1 239 ? -9.773 -3.186 10.086 1 97.56 239 ALA B O 1
ATOM 5264 N N . LEU B 1 240 ? -11.414 -1.852 9.367 1 96.75 240 LEU B N 1
ATOM 5265 C CA . LEU B 1 240 ? -12.367 -2.391 10.336 1 96.75 240 LEU B CA 1
ATOM 5266 C C . LEU B 1 240 ? -12.656 -3.859 10.047 1 96.75 240 LEU B C 1
ATOM 5268 O O . LEU B 1 240 ? -12.703 -4.68 10.969 1 96.75 240 LEU B O 1
ATOM 5272 N N . TRP B 1 241 ? -12.898 -4.188 8.828 1 97.81 241 TRP B N 1
ATOM 5273 C CA . TRP B 1 241 ? -13.133 -5.574 8.43 1 97.81 241 TRP B CA 1
ATOM 5274 C C . TRP B 1 241 ? -11.969 -6.461 8.836 1 97.81 241 TRP B C 1
ATOM 5276 O O . TRP B 1 241 ? -12.164 -7.547 9.391 1 97.81 241 TRP B O 1
ATOM 5286 N N . GLN B 1 242 ? -10.75 -6.035 8.578 1 98.38 242 GLN B N 1
ATOM 5287 C CA . GLN B 1 242 ? -9.539 -6.773 8.906 1 98.38 242 GLN B CA 1
ATOM 5288 C C . GLN B 1 242 ? -9.453 -7.039 10.406 1 98.38 242 GLN B C 1
ATOM 5290 O O . GLN B 1 242 ? -9.094 -8.141 10.828 1 98.38 242 GLN B O 1
ATOM 5295 N N . LYS B 1 243 ? -9.742 -6.027 11.148 1 97.5 243 LYS B N 1
ATOM 5296 C CA . LYS B 1 243 ? -9.703 -6.156 12.602 1 97.5 243 LYS B CA 1
ATOM 5297 C C . LYS B 1 243 ? -10.68 -7.23 13.086 1 97.5 243 LYS B C 1
ATOM 5299 O O . LYS B 1 243 ? -10.328 -8.06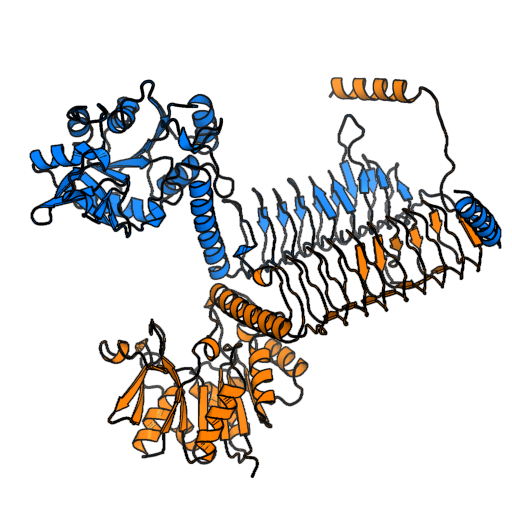2 13.93 1 97.5 243 LYS B O 1
ATOM 5304 N N . ARG B 1 244 ? -11.883 -7.215 12.547 1 96.44 244 ARG B N 1
ATOM 5305 C CA . ARG B 1 244 ? -12.891 -8.211 12.891 1 96.44 244 ARG B CA 1
ATOM 5306 C C . ARG B 1 244 ? -12.414 -9.617 12.531 1 96.44 244 ARG B C 1
ATOM 5308 O O . ARG B 1 244 ? -12.523 -10.539 13.344 1 96.44 244 ARG B O 1
ATOM 5315 N N . LYS B 1 245 ? -11.914 -9.727 11.383 1 97.88 245 LYS B N 1
ATOM 5316 C CA . LYS B 1 245 ? -11.453 -11.023 10.891 1 97.88 245 LYS B CA 1
ATOM 5317 C C . LYS B 1 245 ? -10.336 -11.578 11.781 1 97.88 245 LYS B C 1
ATOM 5319 O O . LYS B 1 245 ? -10.383 -12.742 12.18 1 97.88 245 LYS B O 1
ATOM 5324 N N . ALA B 1 246 ? -9.344 -10.797 12.086 1 98.5 246 ALA B N 1
ATOM 5325 C CA . ALA B 1 246 ? -8.234 -11.211 12.945 1 98.5 246 ALA B CA 1
ATOM 5326 C C . ALA B 1 246 ? -8.734 -11.641 14.32 1 98.5 246 ALA B C 1
ATOM 5328 O O . ALA B 1 246 ? -8.32 -12.672 14.844 1 98.5 246 ALA B O 1
ATOM 5329 N N . ARG B 1 247 ? -9.602 -10.836 14.867 1 97.88 247 ARG B N 1
ATOM 5330 C CA . ARG B 1 247 ? -10.18 -11.148 16.172 1 97.88 247 ARG B CA 1
ATOM 5331 C C . ARG B 1 247 ? -10.875 -12.508 16.141 1 97.88 247 ARG B C 1
ATOM 5333 O O . ARG B 1 247 ? -10.641 -13.344 17.016 1 97.88 247 ARG B O 1
ATOM 5340 N N . ASP B 1 248 ? -11.68 -12.727 15.172 1 97.38 248 ASP B N 1
ATOM 5341 C CA . ASP B 1 248 ? -12.43 -13.969 15.055 1 97.38 248 ASP B CA 1
ATOM 5342 C C . ASP B 1 248 ? -11.484 -15.164 14.93 1 97.38 248 ASP B C 1
ATOM 5344 O O . ASP B 1 248 ? -11.719 -16.219 15.539 1 97.38 248 ASP B O 1
ATOM 5348 N N . LEU B 1 249 ? -10.469 -15.023 14.164 1 98.44 249 LEU B N 1
ATOM 5349 C CA . LEU B 1 249 ? -9.5 -16.094 13.984 1 98.44 249 LEU B CA 1
ATOM 5350 C C . LEU B 1 249 ? -8.781 -16.406 15.297 1 98.44 249 LEU B C 1
ATOM 5352 O O . LEU B 1 249 ? -8.617 -17.562 15.656 1 98.44 249 LEU B O 1
ATOM 5356 N N . MET B 1 250 ? -8.375 -15.375 15.977 1 98.5 250 MET B N 1
ATOM 5357 C CA . MET B 1 250 ? -7.676 -15.57 17.234 1 98.5 250 MET B CA 1
ATOM 5358 C C . MET B 1 250 ? -8.586 -16.234 18.266 1 98.5 250 MET B C 1
ATOM 5360 O O . MET B 1 250 ? -8.156 -17.094 19.031 1 98.5 250 MET B O 1
ATOM 5364 N N . LEU B 1 251 ? -9.844 -15.852 18.312 1 98.19 251 LEU B N 1
ATOM 5365 C CA . LEU B 1 251 ? -10.82 -16.453 19.219 1 98.19 251 LEU B CA 1
ATOM 5366 C C . LEU B 1 251 ? -11.094 -17.906 18.844 1 98.19 251 LEU B C 1
ATOM 5368 O O . LEU B 1 251 ? -11.547 -18.688 19.672 1 98.19 251 LEU B O 1
ATOM 5372 N N . SER B 1 252 ? -10.789 -18.266 17.625 1 98 252 SER B N 1
ATOM 5373 C CA . SER B 1 252 ? -11.023 -19.625 17.156 1 98 252 SER B CA 1
ATOM 5374 C C . SER B 1 252 ? -9.797 -20.5 17.359 1 98 252 SER B C 1
ATOM 5376 O O . SER B 1 252 ? -9.781 -21.672 16.953 1 98 252 SER B O 1
ATOM 5378 N N . GLY B 1 253 ? -8.758 -19.969 17.812 1 98.44 253 GLY B N 1
ATOM 5379 C CA . GLY B 1 253 ? -7.617 -20.797 18.188 1 98.44 253 GLY B CA 1
ATOM 5380 C C . GLY B 1 253 ? -6.398 -20.562 17.312 1 98.44 253 GLY B C 1
ATOM 5381 O O . GLY B 1 253 ? -5.438 -21.344 17.359 1 98.44 253 GLY B O 1
ATOM 5382 N N . VAL B 1 254 ? -6.375 -19.531 16.562 1 98.75 254 VAL B N 1
ATOM 5383 C CA . VAL B 1 254 ? -5.23 -19.172 15.734 1 98.75 254 VAL B CA 1
ATOM 5384 C C . VAL B 1 254 ? -4.352 -18.172 16.484 1 98.75 254 VAL B C 1
ATOM 5386 O O . VAL B 1 254 ? -4.855 -17.219 17.078 1 98.75 254 VAL B O 1
ATOM 5389 N N . THR B 1 255 ? -3.047 -18.422 16.5 1 98.75 255 THR B N 1
ATOM 5390 C CA . THR B 1 255 ? -2.111 -17.484 17.094 1 98.75 255 THR B CA 1
ATOM 5391 C C . THR B 1 255 ? -1.571 -16.516 16.047 1 98.75 255 THR B C 1
ATOM 5393 O O . THR B 1 255 ? -0.941 -16.938 15.07 1 98.75 255 THR B O 1
ATOM 5396 N N . ILE B 1 256 ? -1.907 -15.297 16.25 1 98.69 256 ILE B N 1
ATOM 5397 C CA . ILE B 1 256 ? -1.388 -14.242 15.383 1 98.69 256 ILE B CA 1
ATOM 5398 C C . ILE B 1 256 ? -0.518 -13.289 16.188 1 98.69 256 ILE B C 1
ATOM 5400 O O . ILE B 1 256 ? -1.004 -12.625 17.109 1 98.69 256 ILE B O 1
ATOM 5404 N N . LEU B 1 257 ? 0.747 -13.117 15.859 1 98.31 257 LEU B N 1
ATOM 5405 C CA . LEU B 1 257 ? 1.697 -12.375 16.672 1 98.31 257 LEU B CA 1
ATOM 5406 C C . LEU B 1 257 ? 1.458 -10.875 16.562 1 98.31 257 LEU B C 1
ATOM 5408 O O . LEU B 1 257 ? 1.577 -10.148 17.562 1 98.31 257 LEU B O 1
ATOM 5412 N N . LYS B 1 258 ? 1.198 -10.344 15.43 1 98.12 258 LYS B N 1
ATOM 5413 C CA . LYS B 1 258 ? 0.928 -8.938 15.164 1 98.12 258 LYS B CA 1
ATOM 5414 C C . LYS B 1 258 ? -0.221 -8.773 14.172 1 98.12 258 LYS B C 1
ATOM 5416 O O . LYS B 1 258 ? 0.001 -8.438 13.008 1 98.12 258 LYS B O 1
ATOM 5421 N N . PRO B 1 259 ? -1.421 -8.922 14.695 1 98 259 PRO B N 1
ATOM 5422 C CA . PRO B 1 259 ? -2.578 -8.984 13.797 1 98 259 PRO B CA 1
ATOM 5423 C C . PRO B 1 259 ? -2.707 -7.75 12.914 1 98 259 PRO B C 1
ATOM 5425 O O . PRO B 1 259 ? -3.176 -7.844 11.781 1 98 259 PRO B O 1
ATOM 5428 N N . GLU B 1 260 ? -2.262 -6.586 13.359 1 96.81 260 GLU B N 1
ATOM 5429 C CA . GLU B 1 260 ? -2.4 -5.344 12.609 1 96.81 260 GLU B CA 1
ATOM 5430 C C . GLU B 1 260 ? -1.519 -5.348 11.367 1 96.81 260 GLU B C 1
ATOM 5432 O O . GLU B 1 260 ? -1.699 -4.523 10.469 1 96.81 260 GLU B O 1
ATOM 5437 N N . SER B 1 261 ? -0.551 -6.305 11.305 1 97.62 261 SER B N 1
ATOM 5438 C CA . SER B 1 261 ? 0.386 -6.332 10.188 1 97.62 261 SER B CA 1
ATOM 5439 C C . SER B 1 261 ? 0.007 -7.406 9.172 1 97.62 261 SER B C 1
ATOM 5441 O O . SER B 1 261 ? 0.651 -7.535 8.125 1 97.62 261 SER B O 1
ATOM 5443 N N . VAL B 1 262 ? -0.974 -8.148 9.461 1 98.56 262 VAL B N 1
ATOM 5444 C CA . VAL B 1 262 ? -1.403 -9.242 8.586 1 98.56 262 VAL B CA 1
ATOM 5445 C C . VAL B 1 262 ? -2.602 -8.797 7.754 1 98.56 262 VAL B C 1
ATOM 5447 O O . VAL B 1 262 ? -3.463 -8.055 8.234 1 98.56 262 VAL B O 1
ATOM 5450 N N . TYR B 1 263 ? -2.619 -9.156 6.488 1 98.75 263 TYR B N 1
ATOM 5451 C CA . TYR B 1 263 ? -3.756 -8.836 5.633 1 98.75 263 TYR B CA 1
ATOM 5452 C C . TYR B 1 263 ? -4.488 -10.102 5.199 1 98.75 263 TYR B C 1
ATOM 5454 O O . TYR B 1 263 ? -3.879 -11.016 4.648 1 98.75 263 TYR B O 1
ATOM 5462 N N . PHE B 1 264 ? -5.812 -10.172 5.387 1 98.75 264 PHE B N 1
ATOM 5463 C CA . PHE B 1 264 ? -6.637 -11.328 5.047 1 98.75 264 PHE B CA 1
ATOM 5464 C C . PHE B 1 264 ? -7.555 -11.016 3.873 1 98.75 264 PHE B C 1
ATOM 5466 O O . PHE B 1 264 ? -8.023 -9.883 3.732 1 98.75 264 PHE B O 1
ATOM 5473 N N . SER B 1 265 ? -7.773 -12.008 3.08 1 98.56 265 SER B N 1
ATOM 5474 C CA . SER B 1 265 ? -8.875 -11.961 2.127 1 98.56 265 SER B CA 1
ATOM 5475 C C . SER B 1 265 ? -10.172 -12.484 2.748 1 98.56 265 SER B C 1
ATOM 5477 O O . SER B 1 265 ? -10.133 -13.203 3.75 1 98.56 265 SER B O 1
ATOM 5479 N N . TYR B 1 266 ? -11.297 -12.188 2.129 1 97.88 266 TYR B N 1
ATOM 5480 C CA . TYR B 1 266 ? -12.625 -12.484 2.664 1 97.88 266 TYR B CA 1
ATOM 5481 C C . TYR B 1 266 ? -12.82 -13.992 2.824 1 97.88 266 TYR B C 1
ATOM 5483 O O . TYR B 1 266 ? -13.578 -14.43 3.693 1 97.88 266 TYR B O 1
ATOM 5491 N N . ASP B 1 267 ? -12.086 -14.82 2.029 1 97.81 267 ASP B N 1
ATOM 5492 C CA . ASP B 1 267 ? -12.352 -16.25 1.978 1 97.81 267 ASP B CA 1
ATOM 5493 C C . ASP B 1 267 ? -11.211 -17.047 2.619 1 97.81 267 ASP B C 1
ATOM 5495 O O . ASP B 1 267 ? -11.133 -18.266 2.463 1 97.81 267 ASP B O 1
ATOM 5499 N N . THR B 1 268 ? -10.312 -16.328 3.303 1 98.62 268 THR B N 1
ATOM 5500 C CA . THR B 1 268 ? -9.219 -17.016 3.979 1 98.62 268 THR B CA 1
ATOM 5501 C C . THR B 1 268 ? -9.75 -17.969 5.051 1 98.62 268 THR B C 1
ATOM 5503 O O . THR B 1 268 ? -10.586 -17.578 5.871 1 98.62 268 THR B O 1
ATOM 5506 N N . GLU B 1 269 ? -9.305 -19.172 4.965 1 98.69 269 GLU B N 1
ATOM 5507 C CA . GLU B 1 269 ? -9.672 -20.188 5.961 1 98.69 269 GLU B CA 1
ATOM 5508 C C . GLU B 1 269 ? -8.438 -20.703 6.699 1 98.69 269 GLU B C 1
ATOM 5510 O O . GLU B 1 269 ? -7.508 -21.219 6.082 1 98.69 269 GLU B O 1
ATOM 5515 N N . ILE B 1 270 ? -8.508 -20.594 8.047 1 98.88 270 ILE B N 1
ATOM 5516 C CA . ILE B 1 270 ? -7.371 -21.016 8.867 1 98.88 270 ILE B CA 1
ATOM 5517 C C . ILE B 1 270 ? -7.871 -21.859 10.047 1 98.88 270 ILE B C 1
ATOM 5519 O O . ILE B 1 270 ? -8.742 -21.422 10.797 1 98.88 270 ILE B O 1
ATOM 5523 N N . GLU B 1 271 ? -7.328 -23.062 10.156 1 98.69 271 GLU B N 1
ATOM 5524 C CA . GLU B 1 271 ? -7.715 -23.969 11.227 1 98.69 271 GLU B CA 1
ATOM 5525 C C . GLU B 1 271 ? -7.055 -23.594 12.547 1 98.69 271 GLU B C 1
ATOM 5527 O O . GLU B 1 271 ? -6.047 -22.875 12.555 1 98.69 271 GLU B O 1
ATOM 5532 N N . PRO B 1 272 ? -7.703 -24.031 13.695 1 98.44 272 PRO B N 1
ATOM 5533 C CA . PRO B 1 272 ? -7.066 -23.797 14.992 1 98.44 272 PRO B CA 1
ATOM 5534 C C . PRO B 1 272 ? -5.668 -24.406 15.078 1 98.44 272 PRO B C 1
ATOM 5536 O O . PRO B 1 272 ? -5.391 -25.438 14.461 1 98.44 272 PRO B O 1
ATOM 5539 N N . GLY B 1 273 ? -4.82 -23.781 15.836 1 98.5 273 GLY B N 1
ATOM 5540 C CA . GLY B 1 273 ? -3.484 -24.312 16.078 1 98.5 273 GLY B CA 1
ATOM 5541 C C . GLY B 1 273 ? -2.447 -23.766 15.109 1 98.5 273 GLY B C 1
ATOM 5542 O O . GLY B 1 273 ? -1.266 -24.109 15.203 1 98.5 273 GLY B O 1
ATOM 5543 N N . VAL B 1 274 ? -2.84 -22.906 14.25 1 98.81 274 VAL B N 1
ATOM 5544 C CA . VAL B 1 274 ? -1.923 -22.281 13.297 1 98.81 274 VAL B CA 1
ATOM 5545 C C . VAL B 1 274 ? -1.24 -21.078 13.945 1 98.81 274 VAL B C 1
ATOM 5547 O O . VAL B 1 274 ? -1.855 -20.359 14.734 1 98.81 274 VAL B O 1
ATOM 5550 N N . LEU B 1 275 ? 0.068 -20.906 13.625 1 98.88 275 LEU 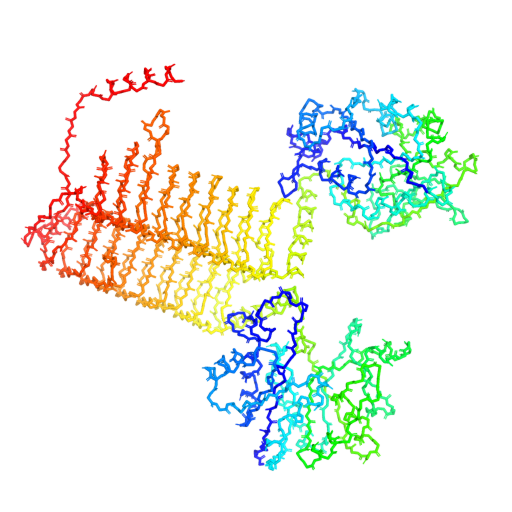B N 1
ATOM 5551 C CA . LEU B 1 275 ? 0.831 -19.75 14.055 1 98.88 275 LEU B CA 1
ATOM 5552 C C . LEU B 1 275 ? 1.157 -18.844 12.867 1 98.88 275 LEU B C 1
ATOM 5554 O O . LEU B 1 275 ? 1.726 -19.297 11.867 1 98.88 275 LEU B O 1
ATOM 5558 N N . ILE B 1 276 ? 0.781 -17.562 12.992 1 98.88 276 ILE B N 1
ATOM 5559 C CA . ILE B 1 276 ? 1.044 -16.594 11.938 1 98.88 276 ILE B CA 1
ATOM 5560 C C . ILE B 1 276 ? 1.965 -15.492 12.461 1 98.88 276 ILE B C 1
ATOM 5562 O O . ILE B 1 276 ? 1.62 -14.789 13.406 1 98.88 276 ILE B O 1
ATOM 5566 N N . GLU B 1 277 ? 3.113 -15.367 11.844 1 98.81 277 GLU B N 1
ATOM 5567 C CA . GLU B 1 277 ? 4.066 -14.305 12.156 1 98.81 277 GLU B CA 1
ATOM 5568 C C . GLU B 1 277 ? 3.678 -13 11.477 1 98.81 277 GLU B C 1
ATOM 5570 O O . GLU B 1 277 ? 2.709 -12.953 10.719 1 98.81 277 GLU B O 1
ATOM 5575 N N . PRO B 1 278 ? 4.352 -11.867 11.852 1 98.5 278 PRO B N 1
ATOM 5576 C CA . PRO B 1 278 ? 3.965 -10.547 11.344 1 98.5 278 PRO B CA 1
ATOM 5577 C C . PRO B 1 278 ? 4.145 -10.422 9.836 1 98.5 278 PRO B C 1
ATOM 5579 O O . PRO B 1 278 ? 4.988 -11.102 9.25 1 98.5 278 PRO B O 1
ATOM 5582 N N . ASN B 1 279 ? 3.381 -9.438 9.234 1 98.38 279 ASN B N 1
ATOM 5583 C CA . ASN B 1 279 ? 3.539 -8.992 7.855 1 98.38 279 ASN B CA 1
ATOM 5584 C C . ASN B 1 279 ? 3.33 -10.133 6.863 1 98.38 279 ASN B C 1
ATOM 5586 O O . ASN B 1 279 ? 4.141 -10.328 5.957 1 98.38 279 ASN B O 1
ATOM 5590 N N . VAL B 1 280 ? 2.334 -10.906 7.109 1 98.81 280 VAL B N 1
ATOM 5591 C CA . VAL B 1 280 ? 1.909 -11.938 6.164 1 98.81 280 VAL B CA 1
ATOM 5592 C C . VAL B 1 280 ? 0.722 -11.43 5.348 1 98.81 280 VAL B C 1
ATOM 5594 O O . VAL B 1 280 ? -0.156 -10.742 5.879 1 98.81 280 VAL B O 1
ATOM 5597 N N . TYR B 1 281 ? 0.736 -11.695 4.055 1 98.81 281 TYR B N 1
ATOM 5598 C CA . TYR B 1 281 ? -0.361 -11.336 3.166 1 98.81 281 TYR B CA 1
ATOM 5599 C C . TYR B 1 281 ? -1.107 -12.57 2.688 1 98.81 281 TYR B C 1
ATOM 5601 O O . TYR B 1 281 ? -0.526 -13.438 2.029 1 98.81 281 TYR B O 1
ATOM 5609 N N . PHE B 1 282 ? -2.359 -12.719 2.969 1 98.88 282 PHE B N 1
ATOM 5610 C CA . PHE B 1 282 ? -3.227 -13.773 2.463 1 98.88 282 PHE B CA 1
ATOM 5611 C C . PHE B 1 282 ? -4.129 -13.25 1.352 1 98.88 282 PHE B C 1
ATOM 5613 O O . PHE B 1 282 ? -5.129 -12.586 1.62 1 98.88 282 PHE B O 1
ATOM 5620 N N . GLY B 1 283 ? -3.746 -13.539 0.131 1 98.19 283 GLY B N 1
ATOM 5621 C CA . GLY B 1 283 ? -4.648 -13.266 -0.977 1 98.19 283 GLY B CA 1
ATOM 5622 C C . GLY B 1 283 ? -5.816 -14.234 -1.043 1 98.19 283 GLY B C 1
ATOM 5623 O O . GLY B 1 283 ? -5.988 -15.07 -0.15 1 98.19 283 GLY B O 1
ATOM 5624 N N . PRO B 1 284 ? -6.613 -14.141 -2.059 1 97.75 284 PRO B N 1
ATOM 5625 C CA . PRO B 1 284 ? -7.805 -14.992 -2.164 1 97.75 284 PRO B CA 1
ATOM 5626 C C . PRO B 1 284 ? -7.461 -16.469 -2.303 1 97.75 284 PRO B C 1
ATOM 5628 O O . PRO B 1 284 ? -6.434 -16.828 -2.887 1 97.75 284 PRO B O 1
ATOM 5631 N N . GLY B 1 285 ? -8.266 -17.359 -1.729 1 98.19 285 GLY B N 1
ATOM 5632 C CA . GLY B 1 285 ? -8.234 -18.781 -1.982 1 98.19 285 GLY B CA 1
ATOM 5633 C C . GLY B 1 285 ? -7.219 -19.516 -1.124 1 98.19 285 GLY B C 1
ATOM 5634 O O . GLY B 1 285 ? -6.719 -20.578 -1.513 1 98.19 285 GLY B O 1
ATOM 5635 N N . VAL B 1 286 ? -6.918 -18.969 0.039 1 98.81 286 VAL B N 1
ATOM 5636 C CA . VAL B 1 286 ? -5.902 -19.594 0.877 1 98.81 286 VAL B CA 1
ATOM 5637 C C . VAL B 1 286 ? -6.574 -20.406 1.982 1 98.81 286 VAL B C 1
ATOM 5639 O O . VAL B 1 286 ? -7.492 -19.922 2.648 1 98.81 286 VAL B O 1
ATOM 5642 N N . LYS B 1 287 ? -6.148 -21.594 2.141 1 98.88 287 LYS B N 1
ATOM 5643 C CA . LYS B 1 287 ? -6.566 -22.484 3.217 1 98.88 287 LYS B CA 1
ATOM 5644 C C . LYS B 1 287 ? -5.363 -23.047 3.969 1 98.88 287 LYS B C 1
ATOM 5646 O O . LYS B 1 287 ? -4.426 -23.562 3.355 1 98.88 287 LYS B O 1
ATOM 5651 N N . ILE B 1 288 ? -5.387 -22.969 5.309 1 98.94 288 ILE B N 1
ATOM 5652 C CA . ILE B 1 288 ? -4.27 -23.406 6.133 1 98.94 288 ILE B CA 1
ATOM 5653 C C . ILE B 1 288 ? -4.762 -24.406 7.176 1 98.94 288 ILE B C 1
ATOM 5655 O O . ILE B 1 288 ? -5.699 -24.125 7.922 1 98.94 288 ILE B O 1
ATOM 5659 N N . GLN B 1 289 ? -4.129 -25.531 7.191 1 98.81 289 GLN B N 1
ATOM 5660 C CA . GLN B 1 289 ? -4.523 -26.594 8.125 1 98.81 289 GLN B CA 1
ATOM 5661 C C . GLN B 1 289 ? -3.746 -26.484 9.43 1 98.81 289 GLN B C 1
ATOM 5663 O O . GLN B 1 289 ? -2.746 -25.766 9.508 1 98.81 289 GLN B O 1
ATOM 5668 N N . SER B 1 290 ? -4.266 -27.266 10.406 1 98.75 290 SER B N 1
ATOM 5669 C CA . SER B 1 290 ? -3.822 -27.172 11.797 1 98.75 290 SER B CA 1
ATOM 5670 C C . SER B 1 290 ? -2.33 -27.453 11.914 1 98.75 290 SER B C 1
ATOM 5672 O O . SER B 1 290 ? -1.803 -28.328 11.227 1 98.75 290 SER B O 1
ATOM 5674 N N . GLY B 1 291 ? -1.686 -26.719 12.773 1 98.44 291 GLY B N 1
ATOM 5675 C CA . GLY B 1 291 ? -0.294 -26.984 13.109 1 98.44 291 GLY B CA 1
ATOM 5676 C C . GLY B 1 291 ? 0.681 -26.266 12.195 1 98.44 291 GLY B C 1
ATOM 5677 O O . GLY B 1 291 ? 1.879 -26.203 12.477 1 98.44 291 GLY B O 1
ATOM 5678 N N . ALA B 1 292 ? 0.267 -25.688 11.195 1 98.81 292 ALA B N 1
ATOM 5679 C CA . ALA B 1 292 ? 1.141 -24.984 10.258 1 98.81 292 ALA B CA 1
ATOM 5680 C C . ALA B 1 292 ? 1.688 -23.703 10.875 1 98.81 292 ALA B C 1
ATOM 5682 O O . ALA B 1 292 ? 1.063 -23.125 11.766 1 98.81 292 ALA B O 1
ATOM 5683 N N . VAL B 1 293 ? 2.846 -23.328 10.461 1 98.88 293 VAL B N 1
ATOM 5684 C CA . VAL B 1 293 ? 3.479 -22.062 10.828 1 98.88 293 VAL B CA 1
ATOM 5685 C C . VAL B 1 293 ? 3.732 -21.234 9.57 1 98.88 293 VAL B C 1
ATOM 5687 O O . VAL B 1 293 ? 4.418 -21.688 8.648 1 98.88 293 VAL B O 1
ATOM 5690 N N . ILE B 1 294 ? 3.143 -20.062 9.555 1 98.88 294 ILE B N 1
ATOM 5691 C CA . ILE B 1 294 ? 3.377 -19.125 8.469 1 98.88 294 ILE B CA 1
ATOM 5692 C C . ILE B 1 294 ? 4.293 -18 8.953 1 98.88 294 ILE B C 1
ATOM 5694 O O . ILE B 1 294 ? 3.873 -17.141 9.727 1 98.88 294 ILE B O 1
ATOM 5698 N N . ARG B 1 295 ? 5.496 -18.016 8.43 1 98.69 295 ARG B N 1
ATOM 5699 C CA . ARG B 1 295 ? 6.523 -17.094 8.906 1 98.69 295 ARG B CA 1
ATOM 5700 C C . ARG B 1 295 ? 6.406 -15.734 8.219 1 98.69 295 ARG B C 1
ATOM 5702 O O . ARG B 1 295 ? 5.711 -15.602 7.207 1 98.69 295 ARG B O 1
ATOM 5709 N N . ALA B 1 296 ? 7.078 -14.789 8.781 1 98.62 296 ALA B N 1
ATOM 5710 C CA . ALA B 1 296 ? 6.914 -13.383 8.438 1 98.62 296 ALA B CA 1
ATOM 5711 C C . ALA B 1 296 ? 7.25 -13.133 6.973 1 98.62 296 ALA B C 1
ATOM 5713 O O . ALA B 1 296 ? 8.117 -13.805 6.406 1 98.62 296 ALA B O 1
ATOM 5714 N N . PHE B 1 297 ? 6.512 -12.117 6.387 1 98.06 297 PHE B N 1
ATOM 5715 C CA . PHE B 1 297 ? 6.766 -11.555 5.066 1 98.06 297 PHE B CA 1
ATOM 5716 C C . PHE B 1 297 ? 6.406 -12.562 3.973 1 98.06 297 PHE B C 1
ATOM 5718 O O . PHE B 1 297 ? 6.855 -12.43 2.832 1 98.06 297 PHE B O 1
ATOM 5725 N N . SER B 1 298 ? 5.68 -13.594 4.309 1 98.81 298 SER B N 1
ATOM 5726 C CA . SER B 1 298 ? 5.215 -14.523 3.285 1 98.81 298 SER B CA 1
ATOM 5727 C C . SER B 1 298 ? 3.959 -14.008 2.598 1 98.81 298 SER B C 1
ATOM 5729 O O . SER B 1 298 ? 3.186 -13.25 3.191 1 98.81 298 SER B O 1
ATOM 5731 N N . TYR B 1 299 ? 3.83 -14.305 1.339 1 98.81 299 TYR B N 1
ATOM 5732 C CA . TYR B 1 299 ? 2.719 -13.93 0.473 1 98.81 299 TYR B CA 1
ATOM 5733 C C . TYR B 1 299 ? 2.029 -15.164 -0.095 1 98.81 299 TYR B C 1
ATOM 5735 O O . TYR B 1 299 ? 2.596 -15.867 -0.932 1 98.81 299 TYR B O 1
ATOM 5743 N N . LEU B 1 300 ? 0.784 -15.453 0.311 1 98.81 300 LEU B N 1
ATOM 5744 C CA . LEU B 1 300 ? 0.061 -16.656 -0.101 1 98.81 300 LEU B CA 1
ATOM 5745 C C . LEU B 1 300 ? -1.2 -16.281 -0.876 1 98.81 300 LEU B C 1
ATOM 5747 O O . LEU B 1 300 ? -1.978 -15.438 -0.44 1 98.81 300 LEU B O 1
ATOM 5751 N N . GLU B 1 301 ? -1.402 -16.891 -1.972 1 98.38 301 GLU B N 1
ATOM 5752 C CA . GLU B 1 301 ? -2.609 -16.734 -2.781 1 98.38 301 GLU B CA 1
ATOM 5753 C C . GLU B 1 301 ? -3.023 -18.078 -3.406 1 98.38 301 GLU B C 1
ATOM 5755 O O . GLU B 1 301 ? -2.213 -18.734 -4.051 1 98.38 301 GLU B O 1
ATOM 5760 N N . GLY B 1 302 ? -4.246 -18.438 -3.271 1 98.25 302 GLY B N 1
ATOM 5761 C CA . GLY B 1 302 ? -4.77 -19.625 -3.928 1 98.25 302 GLY B CA 1
ATOM 5762 C C . GLY B 1 302 ? -4.043 -20.891 -3.529 1 98.25 302 GLY B C 1
ATOM 5763 O O . GLY B 1 302 ? -3.82 -21.766 -4.363 1 98.25 302 GLY B O 1
ATOM 5764 N N . ALA B 1 303 ? -3.658 -20.984 -2.324 1 98.75 303 ALA B N 1
ATOM 5765 C CA . ALA B 1 303 ? -2.824 -22.109 -1.891 1 98.75 303 ALA B CA 1
ATOM 5766 C C . ALA B 1 303 ? -3.48 -22.875 -0.745 1 98.75 303 ALA B C 1
ATOM 5768 O O . ALA B 1 303 ? -4.207 -22.281 0.064 1 98.75 303 ALA B O 1
ATOM 5769 N N . VAL B 1 304 ? -3.256 -24.109 -0.699 1 98.88 304 VAL B N 1
ATOM 5770 C CA . VAL B 1 304 ? -3.639 -24.969 0.415 1 98.88 304 VAL B CA 1
ATOM 5771 C C . VAL B 1 304 ? -2.391 -25.438 1.151 1 98.88 304 VAL B C 1
ATOM 5773 O O . VAL B 1 304 ? -1.518 -26.078 0.556 1 98.88 304 VAL B O 1
ATOM 5776 N N . VAL B 1 305 ? -2.301 -25.141 2.422 1 98.94 305 VAL B N 1
ATOM 5777 C CA . VAL B 1 305 ? -1.156 -25.484 3.258 1 98.94 305 VAL B CA 1
ATOM 5778 C C . VAL B 1 305 ? -1.544 -26.594 4.238 1 98.94 305 VAL B C 1
ATOM 5780 O O . VAL B 1 305 ? -2.424 -26.406 5.082 1 98.94 305 VAL B O 1
ATOM 5783 N N . GLY B 1 306 ? -0.851 -27.688 4.121 1 98.81 306 GLY B N 1
ATOM 5784 C CA . GLY B 1 306 ? -1.213 -28.875 4.891 1 98.81 306 GLY B CA 1
ATOM 5785 C C . GLY B 1 306 ? -0.779 -28.797 6.344 1 98.81 306 GLY B C 1
ATOM 5786 O O . GLY B 1 306 ? -0.14 -27.828 6.754 1 98.81 306 GLY B O 1
ATOM 5787 N N . ARG B 1 307 ? -1.188 -29.906 7.078 1 98.69 307 ARG B N 1
ATOM 5788 C CA . ARG B 1 307 ? -0.948 -30 8.516 1 98.69 307 ARG B CA 1
ATOM 5789 C C . ARG B 1 307 ? 0.542 -29.922 8.828 1 98.69 307 ARG B C 1
ATOM 5791 O O . ARG B 1 307 ? 1.36 -30.531 8.141 1 98.69 307 ARG B O 1
ATOM 5798 N N . ASP B 1 308 ? 0.94 -29.109 9.75 1 98.56 308 ASP B N 1
ATOM 5799 C CA . ASP B 1 308 ? 2.283 -29.031 10.32 1 98.56 308 ASP B CA 1
ATOM 5800 C C . ASP B 1 308 ? 3.289 -28.531 9.281 1 98.56 308 ASP B C 1
ATOM 5802 O O . ASP B 1 308 ? 4.492 -28.766 9.414 1 98.56 308 ASP B O 1
ATOM 5806 N N . ALA B 1 309 ? 2.793 -27.922 8.25 1 98.75 309 ALA B N 1
ATOM 5807 C CA . ALA B 1 309 ? 3.695 -27.359 7.25 1 98.75 309 ALA B CA 1
ATOM 5808 C C . ALA B 1 309 ? 4.398 -26.125 7.793 1 98.75 309 ALA B C 1
ATOM 5810 O O . ALA B 1 309 ? 3.883 -25.438 8.688 1 98.75 309 ALA B O 1
ATOM 5811 N N . GLN B 1 310 ? 5.613 -25.859 7.305 1 98.75 310 GLN B N 1
ATOM 5812 C CA . GLN B 1 310 ? 6.41 -24.688 7.641 1 98.75 310 GLN B CA 1
ATOM 5813 C C . GLN B 1 310 ? 6.648 -23.812 6.414 1 98.75 310 GLN B C 1
ATOM 5815 O O . GLN B 1 310 ? 7.363 -24.219 5.492 1 98.75 310 GLN B O 1
ATOM 5820 N N . ILE B 1 311 ? 6.117 -22.609 6.477 1 98.81 311 ILE B N 1
ATOM 5821 C CA . ILE B 1 311 ? 6.164 -21.75 5.301 1 98.81 311 ILE B CA 1
ATOM 5822 C C . ILE B 1 311 ? 6.957 -20.484 5.617 1 98.81 311 ILE B C 1
ATOM 5824 O O . ILE B 1 311 ? 6.633 -19.766 6.566 1 98.81 311 ILE B O 1
ATOM 5828 N N . GLY B 1 312 ? 7.902 -20.188 4.738 1 97.94 312 GLY B N 1
ATOM 5829 C CA . GLY B 1 312 ? 8.641 -18.938 4.82 1 97.94 312 GLY B CA 1
ATOM 5830 C C . GLY B 1 312 ? 9.836 -19 5.754 1 97.94 312 GLY B C 1
ATOM 5831 O O . GLY B 1 312 ? 10.273 -20.094 6.125 1 97.94 312 GLY B O 1
ATOM 5832 N N . PRO B 1 313 ? 10.359 -17.812 6.145 1 98.25 313 PRO B N 1
ATOM 5833 C CA . PRO B 1 313 ? 9.844 -16.484 5.77 1 98.25 313 PRO B CA 1
ATOM 5834 C C . PRO B 1 313 ? 10.055 -16.188 4.289 1 98.25 313 PRO B C 1
ATOM 5836 O O . PRO B 1 313 ? 10.703 -16.953 3.576 1 98.25 313 PRO B O 1
ATOM 5839 N N . TYR B 1 314 ? 9.391 -15.086 3.697 1 97.88 314 TYR B N 1
ATOM 5840 C CA . TYR B 1 314 ? 9.547 -14.57 2.342 1 97.88 314 TYR B CA 1
ATOM 5841 C C . TYR B 1 314 ? 9.133 -15.609 1.311 1 97.88 314 TYR B C 1
ATOM 5843 O O . TYR B 1 314 ? 9.734 -15.719 0.242 1 97.88 314 TYR B O 1
ATOM 5851 N N . ALA B 1 315 ? 8.227 -16.469 1.686 1 98.56 315 ALA B N 1
ATOM 5852 C CA . ALA B 1 315 ? 7.719 -17.453 0.728 1 98.56 315 ALA B CA 1
ATOM 5853 C C . ALA B 1 315 ? 6.605 -16.844 -0.128 1 98.56 315 ALA B C 1
ATOM 5855 O O . ALA B 1 315 ? 5.789 -16.062 0.364 1 98.56 315 ALA B O 1
ATOM 5856 N N . ARG B 1 316 ? 6.594 -17.172 -1.386 1 98.69 316 ARG B N 1
ATOM 5857 C CA . ARG B 1 316 ? 5.547 -16.797 -2.332 1 98.69 316 ARG B CA 1
ATOM 5858 C C . ARG B 1 316 ? 4.785 -18.031 -2.82 1 98.69 316 ARG B C 1
ATOM 5860 O O . ARG B 1 316 ? 5.258 -18.75 -3.697 1 98.69 316 ARG B O 1
ATOM 5867 N N . LEU B 1 317 ? 3.607 -18.25 -2.262 1 98.81 317 LEU B N 1
ATOM 5868 C CA . LEU B 1 317 ? 2.736 -19.312 -2.744 1 98.81 317 LEU B CA 1
ATOM 5869 C C . LEU B 1 317 ? 1.641 -18.75 -3.645 1 98.81 317 LEU B C 1
ATOM 5871 O O . LEU B 1 317 ? 0.944 -17.812 -3.268 1 98.81 317 LEU B O 1
ATOM 5875 N N . ARG B 1 318 ? 1.536 -19.297 -4.734 1 98.38 318 ARG B N 1
ATOM 5876 C CA . ARG B 1 318 ? 0.581 -18.828 -5.727 1 98.38 318 ARG B CA 1
ATOM 5877 C C . ARG B 1 318 ? -0.484 -19.875 -6.016 1 98.38 318 ARG B C 1
ATOM 5879 O O . ARG B 1 318 ? -0.516 -20.922 -5.375 1 98.38 318 ARG B O 1
ATOM 5886 N N . PHE B 1 319 ? -1.386 -19.547 -6.895 1 97.62 319 PHE B N 1
ATOM 5887 C CA . PHE B 1 319 ? -2.578 -20.344 -7.152 1 97.62 319 PHE B CA 1
ATOM 5888 C C . PHE B 1 319 ? -2.203 -21.766 -7.582 1 97.62 319 PHE B C 1
ATOM 5890 O O . PHE B 1 319 ? -1.242 -21.953 -8.328 1 97.62 319 PHE B O 1
ATOM 5897 N N . GLY B 1 320 ? -2.949 -22.719 -7.129 1 98 320 GLY B N 1
ATOM 5898 C CA . GLY B 1 320 ? -2.768 -24.109 -7.504 1 98 320 GLY B CA 1
ATOM 5899 C C . GLY B 1 320 ? -1.771 -24.844 -6.625 1 98 320 GLY B C 1
ATOM 5900 O O . GLY B 1 320 ? -1.55 -26.047 -6.793 1 98 320 GLY B O 1
ATOM 5901 N N . THR B 1 321 ? -1.228 -24.156 -5.664 1 98.69 321 THR B N 1
ATOM 5902 C CA . THR B 1 321 ? -0.269 -24.781 -4.754 1 98.69 321 THR B CA 1
ATOM 5903 C C . THR B 1 321 ? -0.985 -25.609 -3.703 1 98.69 321 THR B C 1
ATOM 5905 O O . THR B 1 321 ? -1.889 -25.125 -3.021 1 98.69 321 THR B O 1
ATOM 5908 N N . GLU B 1 322 ? -0.662 -26.812 -3.641 1 98.88 322 GLU B N 1
ATOM 5909 C CA . GLU B 1 322 ? -1.141 -27.734 -2.619 1 98.88 322 GLU B CA 1
ATOM 5910 C C . GLU B 1 322 ? 0.022 -28.406 -1.889 1 98.88 322 GLU B C 1
ATOM 5912 O O . GLU B 1 322 ? 0.744 -29.219 -2.471 1 98.88 322 GLU B O 1
ATOM 5917 N N . LEU B 1 323 ? 0.164 -28.094 -0.669 1 98.88 323 LEU B N 1
ATOM 5918 C CA . LEU B 1 323 ? 1.227 -28.641 0.167 1 98.88 323 LEU B CA 1
ATOM 5919 C C . LEU B 1 323 ? 0.666 -29.656 1.165 1 98.88 323 LEU B C 1
ATOM 5921 O O . LEU B 1 323 ? -0.249 -29.328 1.929 1 98.88 323 LEU B O 1
ATOM 5925 N N . GLU B 1 324 ? 1.196 -30.812 1.142 1 98.62 324 GLU B N 1
ATOM 5926 C CA . GLU B 1 324 ? 0.748 -31.859 2.062 1 98.62 324 GLU B CA 1
ATOM 5927 C C . GLU B 1 324 ? 1.387 -31.688 3.439 1 98.62 324 GLU B C 1
ATOM 5929 O O . GLU B 1 324 ? 2.01 -30.656 3.719 1 98.62 324 GLU B O 1
ATOM 5934 N N . ARG B 1 325 ? 1.142 -32.688 4.27 1 98.44 325 ARG B N 1
ATOM 5935 C CA . ARG B 1 325 ? 1.552 -32.656 5.672 1 98.44 325 ARG B CA 1
ATOM 5936 C C . ARG B 1 325 ? 3.061 -32.469 5.797 1 98.44 325 ARG B C 1
ATOM 5938 O O . ARG B 1 325 ? 3.834 -33.125 5.09 1 98.44 325 ARG B O 1
ATOM 5945 N N . SER B 1 326 ? 3.502 -31.547 6.633 1 98.44 326 SER B N 1
ATOM 5946 C CA . SER B 1 326 ? 4.871 -31.375 7.098 1 98.44 326 SER B CA 1
ATOM 5947 C C . SER B 1 326 ? 5.801 -30.969 5.957 1 98.44 326 SER B C 1
ATOM 5949 O O . SER B 1 326 ? 6.996 -31.266 5.984 1 98.44 326 SER B O 1
ATOM 5951 N N . VAL B 1 327 ? 5.25 -30.422 4.949 1 98.69 327 VAL B N 1
ATOM 5952 C CA . VAL B 1 327 ? 6.062 -29.828 3.885 1 98.69 327 VAL B CA 1
ATOM 5953 C C . VAL B 1 327 ? 6.75 -28.562 4.395 1 98.69 327 VAL B C 1
ATOM 5955 O O . VAL B 1 327 ? 6.184 -27.828 5.207 1 98.69 327 VAL B O 1
ATOM 5958 N N . LYS B 1 328 ? 7.984 -28.328 3.926 1 98.69 328 LYS B N 1
ATOM 5959 C CA . LYS B 1 328 ? 8.719 -27.109 4.254 1 98.69 328 LYS B CA 1
ATOM 5960 C C . LYS B 1 328 ? 9.008 -26.281 3.002 1 98.69 328 LYS B C 1
ATOM 5962 O O . LYS B 1 328 ? 9.594 -26.797 2.041 1 98.69 328 LYS B O 1
ATOM 5967 N N . VAL B 1 329 ? 8.555 -25.094 2.953 1 98.69 329 VAL B N 1
ATOM 5968 C CA . VAL B 1 329 ? 8.898 -24.109 1.937 1 98.69 329 VAL B CA 1
ATOM 5969 C C . VAL B 1 329 ? 9.625 -22.938 2.586 1 98.69 329 VAL B C 1
ATOM 5971 O O . VAL B 1 329 ? 9.039 -22.203 3.395 1 98.69 329 VAL B O 1
ATOM 5974 N N . GLY B 1 330 ? 10.82 -22.734 2.18 1 97.38 330 GLY B N 1
ATOM 5975 C CA . GLY B 1 330 ? 11.648 -21.75 2.854 1 97.38 330 GLY B CA 1
ATOM 5976 C C . GLY B 1 330 ? 11.656 -20.406 2.158 1 97.38 330 GLY B C 1
ATOM 5977 O O . GLY B 1 330 ? 10.656 -20 1.563 1 97.38 330 GLY B O 1
ATOM 5978 N N . ASN B 1 331 ? 12.773 -19.625 2.414 1 96 331 ASN B N 1
ATOM 5979 C CA . ASN B 1 331 ? 12.797 -18.234 2.002 1 96 331 ASN B CA 1
ATOM 5980 C C . ASN B 1 331 ? 13.117 -18.094 0.516 1 96 331 ASN B C 1
ATOM 5982 O O . ASN B 1 331 ? 13.93 -18.844 -0.024 1 96 331 ASN B O 1
ATOM 5986 N N . PHE B 1 332 ? 12.477 -17.078 -0.081 1 96.62 332 PHE B N 1
ATOM 5987 C CA . PHE B 1 332 ? 12.68 -16.672 -1.468 1 96.62 332 PHE B CA 1
ATOM 5988 C C . PHE B 1 332 ? 12.328 -17.812 -2.42 1 96.62 332 PHE B C 1
ATOM 5990 O O . PHE B 1 332 ? 13.023 -18.031 -3.414 1 96.62 332 PHE B O 1
ATOM 5997 N N . CYS B 1 333 ? 11.375 -18.594 -2.006 1 98.12 333 CYS B N 1
ATOM 5998 C CA . CYS B 1 333 ? 10.836 -19.656 -2.848 1 98.12 333 CYS B CA 1
ATOM 5999 C C . CYS B 1 333 ? 9.477 -19.266 -3.408 1 98.12 333 CYS B C 1
ATOM 6001 O O . CYS B 1 333 ? 8.664 -18.672 -2.707 1 98.12 333 CYS B O 1
ATOM 6003 N N . GLU B 1 334 ? 9.297 -19.594 -4.621 1 98.5 334 GLU B N 1
ATOM 6004 C CA . GLU B 1 334 ? 8.008 -19.406 -5.289 1 98.5 334 GLU B CA 1
ATOM 6005 C C . GLU B 1 334 ? 7.441 -20.75 -5.766 1 98.5 334 GLU B C 1
ATOM 6007 O O . GLU B 1 334 ? 8.125 -21.516 -6.449 1 98.5 334 GLU B O 1
ATOM 6012 N N . ILE B 1 335 ? 6.223 -21.016 -5.406 1 98.62 335 ILE B N 1
ATOM 6013 C CA . ILE B 1 335 ? 5.539 -22.234 -5.848 1 98.62 335 ILE B CA 1
ATOM 6014 C C . ILE B 1 335 ? 4.215 -21.859 -6.512 1 98.62 335 ILE B C 1
ATOM 6016 O O . ILE B 1 335 ? 3.443 -21.062 -5.973 1 98.62 335 ILE B O 1
ATOM 6020 N N . LYS B 1 336 ? 3.98 -22.391 -7.621 1 97.94 336 LYS B N 1
ATOM 6021 C CA . LYS B 1 336 ? 2.768 -22.125 -8.391 1 97.94 336 LYS B CA 1
ATOM 6022 C C . LYS B 1 336 ? 2.275 -23.391 -9.086 1 97.94 336 LYS B C 1
ATOM 6024 O O . LYS B 1 336 ? 3.057 -24.094 -9.734 1 97.94 336 LYS B O 1
ATOM 6029 N N . GLN B 1 337 ? 0.964 -23.672 -9.094 1 97.81 337 GLN B N 1
ATOM 6030 C CA . GLN B 1 337 ? 0.396 -24.812 -9.781 1 97.81 337 GLN B CA 1
ATOM 6031 C C . GLN B 1 337 ? 1.218 -26.078 -9.516 1 97.81 337 GLN B C 1
ATOM 6033 O O . GLN B 1 337 ? 1.672 -26.734 -10.453 1 97.81 337 GLN B O 1
ATOM 6038 N N . ALA B 1 338 ? 1.4 -26.391 -8.227 1 98.56 338 ALA B N 1
ATOM 6039 C CA . ALA B 1 338 ? 2.244 -27.516 -7.863 1 98.56 338 ALA B CA 1
ATOM 6040 C C . ALA B 1 338 ? 1.68 -28.266 -6.656 1 98.56 338 ALA B C 1
ATOM 6042 O O . ALA B 1 338 ? 1.108 -27.641 -5.754 1 98.56 338 ALA B O 1
ATOM 6043 N N . LYS B 1 339 ? 1.798 -29.5 -6.688 1 98.75 339 LYS B N 1
ATOM 6044 C CA . LYS B 1 339 ? 1.488 -30.375 -5.562 1 98.75 339 LYS B CA 1
ATOM 6045 C C . LYS B 1 339 ? 2.762 -30.938 -4.934 1 98.75 339 LYS B C 1
ATOM 6047 O O . LYS B 1 339 ? 3.59 -31.531 -5.621 1 98.75 339 LYS B O 1
ATOM 6052 N N . VAL B 1 340 ? 2.932 -30.766 -3.682 1 98.81 340 VAL B N 1
ATOM 6053 C CA . VAL B 1 340 ? 4.141 -31.203 -2.986 1 98.81 340 VAL B CA 1
ATOM 6054 C C . VAL B 1 340 ? 3.779 -32.25 -1.927 1 98.81 340 VAL B C 1
ATOM 6056 O O . VAL B 1 340 ? 2.998 -31.953 -1.016 1 98.81 340 VAL B O 1
ATOM 6059 N N . GLY B 1 341 ? 4.402 -33.406 -2.027 1 98.75 341 GLY B N 1
ATOM 6060 C CA . GLY B 1 341 ? 4.094 -34.531 -1.152 1 98.75 341 GLY B CA 1
ATOM 6061 C C . GLY B 1 341 ? 4.652 -34.344 0.248 1 98.75 341 GLY B C 1
ATOM 6062 O O . GLY B 1 341 ? 5.504 -33.5 0.484 1 98.75 341 GLY B O 1
ATOM 6063 N N . GLU B 1 342 ? 4.184 -35.281 1.104 1 98.5 342 GLU B N 1
ATOM 6064 C CA . GLU B 1 342 ? 4.473 -35.188 2.533 1 98.5 342 GLU B CA 1
ATOM 6065 C C . GLU B 1 342 ? 5.977 -35.188 2.793 1 98.5 342 GLU B C 1
ATOM 6067 O O . GLU B 1 342 ? 6.723 -35.906 2.143 1 98.5 342 GLU B O 1
ATOM 6072 N N . PHE B 1 343 ? 6.434 -34.281 3.695 1 97.88 343 PHE B N 1
ATOM 6073 C CA . PHE B 1 343 ? 7.777 -34.25 4.258 1 97.88 343 PHE B CA 1
ATOM 6074 C C . PHE B 1 343 ? 8.781 -33.75 3.227 1 97.88 343 PHE B C 1
ATOM 6076 O O . PHE B 1 343 ? 9.984 -33.75 3.48 1 97.88 343 PHE B O 1
ATOM 6083 N N . SER B 1 344 ? 8.367 -33.375 2.08 1 98.44 344 SER B N 1
ATOM 6084 C CA . SER B 1 344 ? 9.273 -32.812 1.08 1 98.44 344 SER B CA 1
ATOM 6085 C C . SER B 1 344 ? 9.672 -31.391 1.429 1 98.44 344 SER B C 1
ATOM 6087 O O . SER B 1 344 ? 8.961 -30.703 2.168 1 98.44 344 SER B O 1
ATOM 6089 N N . LYS B 1 345 ? 10.883 -30.969 0.904 1 98.44 345 LYS B N 1
ATOM 6090 C CA . LYS B 1 345 ? 11.469 -29.703 1.305 1 98.44 345 LYS B CA 1
ATOM 6091 C C . LYS B 1 345 ? 11.914 -28.891 0.089 1 98.44 345 LYS B C 1
ATOM 6093 O O . LYS B 1 345 ? 12.594 -29.406 -0.795 1 98.44 345 LYS B O 1
ATOM 6098 N N . ILE B 1 346 ? 11.461 -27.688 -0.022 1 98.19 346 ILE B N 1
ATOM 6099 C CA . ILE B 1 346 ? 11.898 -26.625 -0.933 1 98.19 346 ILE B CA 1
ATOM 6100 C C . ILE B 1 346 ? 12.375 -25.422 -0.133 1 98.19 346 ILE B C 1
ATOM 6102 O O . ILE B 1 346 ? 11.594 -24.5 0.143 1 98.19 346 ILE B O 1
ATOM 6106 N N . ASN B 1 347 ? 13.57 -25.25 0.143 1 94.19 347 ASN B N 1
ATOM 6107 C CA . ASN B 1 347 ? 13.953 -24.406 1.272 1 94.19 347 ASN B CA 1
ATOM 6108 C C . ASN B 1 347 ? 14.477 -23.047 0.809 1 94.19 347 ASN B C 1
ATOM 6110 O O . ASN B 1 347 ? 14.406 -22.062 1.548 1 94.19 347 ASN B O 1
ATOM 6114 N N . HIS B 1 348 ? 15.07 -23.094 -0.442 1 95 348 HIS B N 1
ATOM 6115 C CA . HIS B 1 348 ? 15.805 -21.859 -0.684 1 95 348 HIS B CA 1
ATOM 6116 C C . HIS B 1 348 ? 15.781 -21.484 -2.162 1 95 348 HIS B C 1
ATOM 6118 O O . HIS B 1 348 ? 16.125 -22.297 -3.02 1 95 348 HIS B O 1
ATOM 6124 N N . LEU B 1 349 ? 15.406 -20.219 -2.408 1 95 349 LEU B N 1
ATOM 6125 C CA . LEU B 1 349 ? 15.734 -19.547 -3.66 1 95 349 LEU B CA 1
ATOM 6126 C C . LEU B 1 349 ? 15.188 -20.312 -4.855 1 95 349 LEU B C 1
ATOM 6128 O O . LEU B 1 349 ? 15.812 -20.359 -5.918 1 95 349 LEU B O 1
ATOM 6132 N N . SER B 1 350 ? 14.117 -20.984 -4.754 1 96.94 350 SER B N 1
ATOM 6133 C CA . SER B 1 350 ? 13.672 -21.891 -5.805 1 96.94 350 SER B CA 1
ATOM 6134 C C . SER B 1 350 ? 12.367 -21.406 -6.434 1 96.94 350 SER B C 1
ATOM 6136 O O . SER B 1 350 ? 11.57 -20.734 -5.781 1 96.94 350 SER B O 1
ATOM 6138 N N . TYR B 1 351 ? 12.234 -21.688 -7.695 1 97.81 351 TYR B N 1
ATOM 6139 C CA . TYR B 1 351 ? 10.969 -21.547 -8.406 1 97.81 351 TYR B CA 1
ATOM 6140 C C . TYR B 1 351 ? 10.43 -22.906 -8.82 1 97.81 351 TYR B C 1
ATOM 6142 O O . TYR B 1 351 ? 11.07 -23.625 -9.578 1 97.81 351 TYR B O 1
ATOM 6150 N N . ILE B 1 352 ? 9.234 -23.25 -8.352 1 98.31 352 ILE B N 1
ATOM 6151 C CA . ILE B 1 352 ? 8.555 -24.5 -8.656 1 98.31 352 ILE B CA 1
ATOM 6152 C C . ILE B 1 352 ? 7.203 -24.219 -9.312 1 98.31 352 ILE B C 1
ATOM 6154 O O . ILE B 1 352 ? 6.258 -23.797 -8.641 1 98.31 352 ILE B O 1
ATOM 6158 N N . GLY B 1 353 ? 7.145 -24.422 -10.594 1 97.75 353 GLY B N 1
ATOM 6159 C CA . GLY B 1 353 ? 5.914 -24.203 -11.336 1 97.75 353 GLY B CA 1
ATOM 6160 C C . GLY B 1 353 ? 5.453 -25.438 -12.102 1 97.75 353 GLY B C 1
ATOM 6161 O O . GLY B 1 353 ? 6.262 -26.125 -12.719 1 97.75 353 GLY B O 1
ATOM 6162 N N . ASP B 1 354 ? 4.129 -25.719 -12.125 1 97.62 354 ASP B N 1
ATOM 6163 C CA . ASP B 1 354 ? 3.535 -26.828 -12.844 1 97.62 354 ASP B CA 1
ATOM 6164 C C . ASP B 1 354 ? 4.262 -28.141 -12.539 1 97.62 354 ASP B C 1
ATOM 6166 O O . ASP B 1 354 ? 4.734 -28.828 -13.445 1 97.62 354 ASP B O 1
ATOM 6170 N N . THR B 1 355 ? 4.32 -28.469 -11.281 1 98.56 355 THR B N 1
ATOM 6171 C CA . THR B 1 355 ? 5.164 -29.562 -10.836 1 98.56 355 THR B CA 1
ATOM 6172 C C . THR B 1 355 ? 4.414 -30.453 -9.844 1 98.56 355 THR B C 1
ATOM 6174 O O . THR B 1 355 ? 3.58 -29.969 -9.078 1 98.56 355 THR B O 1
ATOM 6177 N N . GLU B 1 356 ? 4.621 -31.703 -9.93 1 98.69 356 GLU B N 1
ATOM 6178 C CA . GLU B 1 356 ? 4.242 -32.656 -8.898 1 98.69 356 GLU B CA 1
ATOM 6179 C C . GLU B 1 356 ? 5.473 -33.281 -8.227 1 98.69 356 GLU B C 1
ATOM 6181 O O . GLU B 1 356 ? 6.312 -33.875 -8.891 1 98.69 356 GLU B O 1
ATOM 6186 N N . ILE B 1 357 ? 5.555 -33.062 -7.012 1 98.75 357 ILE B N 1
ATOM 6187 C CA . ILE B 1 357 ? 6.672 -33.594 -6.227 1 98.75 357 ILE B CA 1
ATOM 6188 C C . ILE B 1 357 ? 6.18 -34.656 -5.258 1 98.75 357 ILE B C 1
ATOM 6190 O O . ILE B 1 357 ? 5.215 -34.438 -4.523 1 98.75 357 ILE B O 1
ATOM 6194 N N . GLY B 1 358 ? 6.809 -35.781 -5.23 1 98.31 358 GLY B N 1
ATOM 6195 C CA . GLY B 1 358 ? 6.449 -36.875 -4.34 1 98.31 358 GLY B CA 1
ATOM 6196 C C . GLY B 1 358 ? 6.82 -36.594 -2.893 1 98.31 358 GLY B C 1
ATOM 6197 O O . GLY B 1 358 ? 6.988 -35.469 -2.488 1 98.31 358 GLY B O 1
ATOM 6198 N N . THR B 1 359 ? 6.91 -37.75 -2.107 1 98.25 359 THR B N 1
ATOM 6199 C CA . THR B 1 359 ? 7.172 -37.688 -0.673 1 98.25 359 THR B CA 1
ATOM 6200 C C . THR B 1 359 ? 8.664 -37.75 -0.39 1 98.25 359 THR B C 1
ATOM 6202 O O . THR B 1 359 ? 9.422 -38.344 -1.156 1 98.25 359 THR B O 1
ATOM 6205 N N . ASN B 1 360 ? 9.062 -37.125 0.707 1 97.19 360 ASN B N 1
ATOM 6206 C CA . ASN B 1 360 ? 10.43 -37.219 1.216 1 97.19 360 ASN B CA 1
ATOM 6207 C C . ASN B 1 360 ? 11.445 -36.812 0.155 1 97.19 360 ASN B C 1
ATOM 6209 O O . ASN B 1 360 ? 12.461 -37.5 -0.029 1 97.19 360 ASN B O 1
ATOM 6213 N N . THR B 1 361 ? 11.133 -35.844 -0.596 1 97.25 361 THR B N 1
ATOM 6214 C CA . THR B 1 361 ? 11.992 -35.344 -1.66 1 97.25 361 THR B CA 1
ATOM 6215 C C . THR B 1 361 ? 12.617 -34 -1.264 1 97.25 361 THR B C 1
ATOM 6217 O O . THR B 1 361 ? 11.977 -33.188 -0.604 1 97.25 361 THR B O 1
ATOM 6220 N N . ASN B 1 362 ? 13.883 -33.812 -1.632 1 97.44 362 ASN B N 1
ATOM 6221 C CA . ASN B 1 362 ? 14.609 -32.594 -1.307 1 97.44 362 ASN B CA 1
ATOM 6222 C C . ASN B 1 362 ? 14.977 -31.797 -2.562 1 97.44 362 ASN B C 1
ATOM 6224 O O . ASN B 1 362 ? 15.719 -32.281 -3.416 1 97.44 362 ASN B O 1
ATOM 6228 N N . ILE B 1 363 ? 14.516 -30.594 -2.609 1 97.94 363 ILE B N 1
ATOM 6229 C CA . ILE B 1 363 ? 14.844 -29.688 -3.707 1 97.94 363 ILE B CA 1
ATOM 6230 C C . ILE B 1 363 ? 15.969 -28.75 -3.281 1 97.94 363 ILE B C 1
ATOM 6232 O O . ILE B 1 363 ? 15.789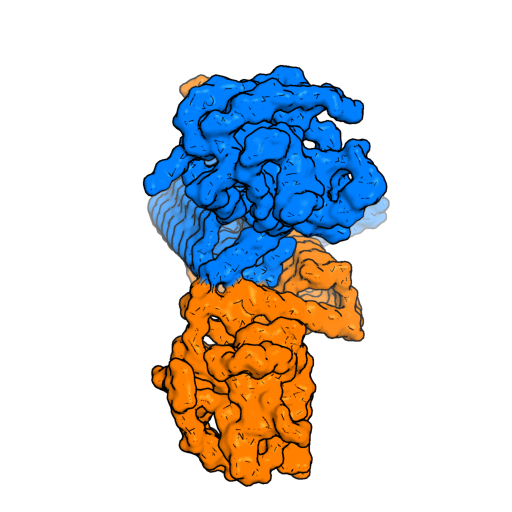 -27.938 -2.377 1 97.94 363 ILE B O 1
ATOM 6236 N N . GLY B 1 364 ? 17.031 -28.812 -3.939 1 96.5 364 GLY B N 1
ATOM 6237 C CA . GLY B 1 364 ? 18.188 -28 -3.586 1 96.5 364 GLY B CA 1
ATOM 6238 C C . GLY B 1 364 ? 18.016 -26.531 -3.879 1 96.5 364 GLY B C 1
ATOM 6239 O O . GLY B 1 364 ? 17.141 -26.141 -4.664 1 96.5 364 GLY B O 1
ATOM 6240 N N . ALA B 1 365 ? 18.922 -25.734 -3.236 1 96 365 ALA B N 1
ATOM 6241 C CA . ALA B 1 365 ? 18.844 -24.266 -3.355 1 96 365 ALA B CA 1
ATOM 6242 C C . ALA B 1 365 ? 19.031 -23.828 -4.809 1 96 365 ALA B C 1
ATOM 6244 O O . ALA B 1 365 ? 19.938 -24.297 -5.496 1 96 365 ALA B O 1
ATOM 6245 N N . GLY B 1 366 ? 18.109 -22.938 -5.191 1 95.94 366 GLY B N 1
ATOM 6246 C CA . GLY B 1 366 ? 18.266 -22.328 -6.504 1 95.94 366 GLY B CA 1
ATOM 6247 C C . GLY B 1 366 ? 17.734 -23.203 -7.629 1 95.94 366 GLY B C 1
ATOM 6248 O O . GLY B 1 366 ? 17.844 -22.828 -8.805 1 95.94 366 GLY B O 1
ATOM 6249 N N . ALA B 1 367 ? 17.156 -24.328 -7.289 1 96.31 367 ALA B N 1
ATOM 6250 C CA . ALA B 1 367 ? 16.594 -25.188 -8.328 1 96.31 367 ALA B CA 1
ATOM 6251 C C . ALA B 1 367 ? 15.375 -24.531 -8.977 1 96.31 367 ALA B C 1
ATOM 6253 O O . ALA B 1 367 ? 14.578 -23.875 -8.289 1 96.31 367 ALA B O 1
ATOM 6254 N N . ILE B 1 368 ? 15.25 -24.703 -10.32 1 97.31 368 ILE B N 1
ATOM 6255 C CA . ILE B 1 368 ? 14.172 -24.094 -11.086 1 97.31 368 ILE B CA 1
ATOM 6256 C C . ILE B 1 368 ? 13.5 -25.141 -11.969 1 97.31 368 ILE B C 1
ATOM 6258 O O . ILE B 1 368 ? 14.18 -25.875 -12.695 1 97.31 368 ILE B O 1
ATOM 6262 N N . THR B 1 369 ? 12.203 -25.281 -11.891 1 97.06 369 THR B N 1
ATOM 6263 C CA . THR B 1 369 ? 11.461 -26.031 -12.898 1 97.06 369 THR B CA 1
ATOM 6264 C C . THR B 1 369 ? 11.086 -25.125 -14.078 1 97.06 369 THR B C 1
ATOM 6266 O O . THR B 1 369 ? 10.281 -24.203 -13.93 1 97.06 369 THR B O 1
ATOM 6269 N N . CYS B 1 370 ? 11.664 -25.438 -15.195 1 94.88 370 CYS B N 1
ATOM 6270 C CA . CYS B 1 370 ? 11.383 -24.688 -16.406 1 94.88 370 CYS B CA 1
ATOM 6271 C C . CYS B 1 370 ? 10.117 -25.203 -17.094 1 94.88 370 CYS B C 1
ATOM 6273 O O . CYS B 1 370 ? 10.188 -26.047 -17.984 1 94.88 370 CYS B O 1
ATOM 6275 N N . ASN B 1 371 ? 9.039 -24.5 -16.844 1 94.12 371 ASN B N 1
ATOM 6276 C CA . ASN B 1 371 ? 7.746 -25.062 -17.203 1 94.12 371 ASN B CA 1
ATOM 6277 C C . ASN B 1 371 ? 7.176 -24.406 -18.453 1 94.12 371 ASN B C 1
ATOM 6279 O O . ASN B 1 371 ? 6.125 -24.812 -18.953 1 94.12 371 ASN B O 1
ATOM 6283 N N . TYR B 1 372 ? 7.777 -23.406 -18.953 1 89.62 372 TYR B N 1
ATOM 6284 C CA . TYR B 1 372 ? 7.25 -22.641 -20.062 1 89.62 372 TYR B CA 1
ATOM 6285 C C . TYR B 1 372 ? 8.258 -22.578 -21.203 1 89.62 372 TYR B C 1
ATOM 6287 O O . TYR B 1 372 ? 9.422 -22.203 -21 1 89.62 372 TYR B O 1
ATOM 6295 N N . ASP B 1 373 ? 7.82 -22.984 -22.453 1 84.44 373 ASP B N 1
ATOM 6296 C CA . ASP B 1 373 ? 8.766 -23.031 -23.562 1 84.44 373 ASP B CA 1
ATOM 6297 C C . ASP B 1 373 ? 8.57 -21.859 -24.516 1 84.44 373 ASP B C 1
ATOM 6299 O O . ASP B 1 373 ? 9.062 -21.875 -25.641 1 84.44 373 ASP B O 1
ATOM 6303 N N . GLY B 1 374 ? 7.82 -20.797 -24 1 79.38 374 GLY B N 1
ATOM 6304 C CA . GLY B 1 374 ? 7.535 -19.656 -24.859 1 79.38 374 GLY B CA 1
ATOM 6305 C C . GLY B 1 374 ? 6.16 -19.719 -25.5 1 79.38 374 GLY B C 1
ATOM 6306 O O . GLY B 1 374 ? 5.629 -18.688 -25.938 1 79.38 374 GLY B O 1
ATOM 6307 N N . PHE B 1 375 ? 5.574 -20.922 -25.516 1 83.25 375 PHE B N 1
ATOM 6308 C CA . PHE B 1 375 ? 4.266 -21.125 -26.125 1 83.25 375 PHE B CA 1
ATOM 6309 C C . PHE B 1 375 ? 3.336 -21.891 -25.203 1 83.25 375 PHE B C 1
ATOM 6311 O O . PHE B 1 375 ? 2.186 -21.484 -25 1 83.25 375 PHE B O 1
ATOM 6318 N N . ASN B 1 376 ? 3.93 -22.969 -24.641 1 87.31 376 ASN B N 1
ATOM 6319 C CA . ASN B 1 376 ? 3.127 -23.844 -23.812 1 87.31 376 ASN B CA 1
ATOM 6320 C C . ASN B 1 376 ? 3.795 -24.094 -22.453 1 87.31 376 ASN B C 1
ATOM 6322 O O . ASN B 1 376 ? 5.016 -23.984 -22.328 1 87.31 376 ASN B O 1
ATOM 6326 N N . LYS B 1 377 ? 2.895 -24.453 -21.594 1 92.81 377 LYS B N 1
ATOM 6327 C CA . LYS B 1 377 ? 3.387 -24.906 -20.297 1 92.81 377 LYS B CA 1
ATOM 6328 C C . LYS B 1 377 ? 3.424 -26.438 -20.219 1 92.81 377 LYS B C 1
ATOM 6330 O O . LYS B 1 377 ? 2.568 -27.109 -20.797 1 92.81 377 LYS B O 1
ATOM 6335 N N . HIS B 1 378 ? 4.469 -26.922 -19.562 1 93.19 378 HIS B N 1
ATOM 6336 C CA . HIS B 1 378 ? 4.652 -28.359 -19.422 1 93.19 378 HIS B CA 1
ATOM 6337 C C . HIS B 1 378 ? 4.902 -28.734 -17.969 1 93.19 378 HIS B C 1
ATOM 6339 O O . HIS B 1 378 ? 5.32 -27.906 -17.172 1 93.19 378 HIS B O 1
ATOM 6345 N N . LYS B 1 379 ? 4.68 -30.031 -17.703 1 97.19 379 LYS B N 1
ATOM 6346 C CA . LYS B 1 379 ? 4.727 -30.5 -16.312 1 97.19 379 LYS B CA 1
ATOM 6347 C C . LYS B 1 379 ? 6.051 -31.188 -16.016 1 97.19 379 LYS B C 1
ATOM 6349 O O . LYS B 1 379 ? 6.617 -31.859 -16.875 1 97.19 379 LYS B O 1
ATOM 6354 N N . THR B 1 380 ? 6.539 -30.969 -14.828 1 97.75 380 THR B N 1
ATOM 6355 C CA . THR B 1 380 ? 7.625 -31.75 -14.25 1 97.75 380 THR B CA 1
ATOM 6356 C C . THR B 1 380 ? 7.102 -32.688 -13.148 1 97.75 380 THR B C 1
ATOM 6358 O O . THR B 1 380 ? 6.34 -32.25 -12.281 1 97.75 380 THR B O 1
ATOM 6361 N N . VAL B 1 381 ? 7.43 -33.938 -13.242 1 98.31 381 VAL B N 1
ATOM 6362 C CA . VAL B 1 381 ? 7.043 -34.906 -12.219 1 98.31 381 VAL B CA 1
ATOM 6363 C C . VAL B 1 381 ? 8.289 -35.438 -11.523 1 98.31 381 VAL B C 1
ATOM 6365 O O . VAL B 1 381 ? 9.148 -36.062 -12.164 1 98.31 381 VAL B O 1
ATOM 6368 N N . ILE B 1 382 ? 8.406 -35.188 -10.258 1 98.25 382 ILE B N 1
ATOM 6369 C CA . ILE B 1 382 ? 9.508 -35.688 -9.43 1 98.25 382 ILE B CA 1
ATOM 6370 C C . ILE B 1 382 ? 8.984 -36.719 -8.438 1 98.25 382 ILE B C 1
ATOM 6372 O O . ILE B 1 382 ? 8.172 -36.375 -7.562 1 98.25 382 ILE B O 1
ATOM 6376 N N . ASP B 1 383 ? 9.469 -37.906 -8.5 1 96.75 383 ASP B N 1
ATOM 6377 C CA . ASP B 1 383 ? 8.953 -39 -7.688 1 96.75 383 ASP B CA 1
ATOM 6378 C C . ASP B 1 383 ? 9.492 -38.938 -6.262 1 96.75 383 ASP B C 1
ATOM 6380 O O . ASP B 1 383 ? 10.094 -37.938 -5.871 1 96.75 383 ASP B O 1
ATOM 6384 N N . ASP B 1 384 ? 9.211 -40.062 -5.461 1 96.88 384 ASP B N 1
ATOM 6385 C CA . ASP B 1 384 ? 9.555 -40.125 -4.043 1 96.88 384 ASP B CA 1
ATOM 6386 C C . ASP B 1 384 ? 11.062 -40.281 -3.85 1 96.88 384 ASP B C 1
ATOM 6388 O O . ASP B 1 384 ? 11.742 -40.875 -4.688 1 96.88 384 ASP B O 1
ATOM 6392 N N . ASP B 1 385 ? 11.555 -39.688 -2.734 1 94.94 385 ASP B N 1
ATOM 6393 C CA . ASP B 1 385 ? 12.906 -39.938 -2.24 1 94.94 385 ASP B CA 1
ATOM 6394 C C . ASP B 1 385 ? 13.953 -39.469 -3.248 1 94.94 385 ASP B C 1
ATOM 6396 O O . ASP B 1 385 ? 14.953 -40.156 -3.471 1 94.94 385 ASP B O 1
ATOM 6400 N N . VAL B 1 386 ? 13.648 -38.406 -3.91 1 93.81 386 VAL B N 1
ATOM 6401 C CA . VAL B 1 386 ? 14.57 -37.844 -4.895 1 93.81 386 VAL B CA 1
ATOM 6402 C C . VAL B 1 386 ? 15.367 -36.688 -4.266 1 93.81 386 VAL B C 1
ATOM 6404 O O . VAL B 1 386 ? 14.859 -35.969 -3.41 1 93.81 386 VAL B O 1
ATOM 6407 N N . PHE B 1 387 ? 16.625 -36.562 -4.652 1 94.5 387 PHE B N 1
ATOM 6408 C CA . PHE B 1 387 ? 17.484 -35.438 -4.293 1 94.5 387 PHE B CA 1
ATOM 6409 C C . PHE B 1 387 ? 17.828 -34.625 -5.523 1 94.5 387 PHE B C 1
ATOM 6411 O O . PHE B 1 387 ? 18.484 -35.125 -6.441 1 94.5 387 PHE B O 1
ATOM 6418 N N . ILE B 1 388 ? 17.406 -33.406 -5.523 1 96 388 ILE B N 1
ATOM 6419 C CA . ILE B 1 388 ? 17.75 -32.469 -6.578 1 96 388 ILE B CA 1
ATOM 6420 C C . ILE B 1 388 ? 18.891 -31.547 -6.105 1 96 388 ILE B C 1
ATOM 6422 O O . ILE B 1 388 ? 18.719 -30.781 -5.16 1 96 388 ILE B O 1
ATOM 6426 N N . GLY B 1 389 ? 19.938 -31.578 -6.781 1 93.88 389 GLY B N 1
ATOM 6427 C CA . GLY B 1 389 ? 21.078 -30.734 -6.43 1 93.88 389 GLY B CA 1
ATOM 6428 C C . GLY B 1 389 ? 20.812 -29.25 -6.625 1 93.88 389 GLY B C 1
ATOM 6429 O O . GLY B 1 389 ? 19.922 -28.875 -7.391 1 93.88 389 GLY B O 1
ATOM 6430 N N . SER B 1 390 ? 21.672 -28.438 -5.945 1 94.25 390 SER B N 1
ATOM 6431 C CA . SER B 1 390 ? 21.516 -27 -5.973 1 94.25 390 SER B CA 1
ATOM 6432 C C . SER B 1 390 ? 21.703 -26.438 -7.379 1 94.25 390 SER B C 1
ATOM 6434 O O . SER B 1 390 ? 22.547 -26.938 -8.133 1 94.25 390 SER B O 1
ATOM 6436 N N . ASN B 1 391 ? 20.906 -25.406 -7.621 1 94.19 391 ASN B N 1
ATOM 6437 C CA . ASN B 1 391 ? 20.984 -24.656 -8.875 1 94.19 391 ASN B CA 1
ATOM 6438 C C . ASN B 1 391 ? 20.766 -25.562 -10.086 1 94.19 391 ASN B C 1
ATOM 6440 O O . ASN B 1 391 ? 21.406 -25.375 -11.125 1 94.19 391 ASN B O 1
ATOM 6444 N N . SER B 1 392 ? 19.953 -26.578 -9.914 1 93.75 392 SER B N 1
ATOM 6445 C CA . SER B 1 392 ? 19.562 -27.438 -11.031 1 93.75 392 SER B CA 1
ATOM 6446 C C . SER B 1 392 ? 18.422 -26.812 -11.828 1 93.75 392 SER B C 1
ATOM 6448 O O . SER B 1 392 ? 17.547 -26.156 -11.258 1 93.75 392 SER B O 1
ATOM 6450 N N . VAL B 1 393 ? 18.5 -27.031 -13.164 1 95.19 393 VAL B N 1
ATOM 6451 C CA . VAL B 1 393 ? 17.422 -26.609 -14.062 1 95.19 393 VAL B CA 1
ATOM 6452 C C . VAL B 1 393 ? 16.719 -27.828 -14.633 1 95.19 393 VAL B C 1
ATOM 6454 O O . VAL B 1 393 ? 17.328 -28.641 -15.328 1 95.19 393 VAL B O 1
ATOM 6457 N N . LEU B 1 394 ? 15.445 -27.922 -14.312 1 95.44 394 LEU B N 1
ATOM 6458 C CA . LEU B 1 394 ? 14.633 -29.047 -14.758 1 95.44 394 LEU B CA 1
ATOM 6459 C C . LEU B 1 394 ? 13.711 -28.641 -15.898 1 95.44 394 LEU B C 1
ATOM 6461 O O . LEU B 1 394 ? 12.664 -28.031 -15.664 1 95.44 394 LEU B O 1
ATOM 6465 N N . VAL B 1 395 ? 14.055 -29.031 -17.109 1 94.44 395 VAL B N 1
ATOM 6466 C CA . VAL B 1 395 ? 13.328 -28.578 -18.297 1 94.44 395 VAL B CA 1
ATOM 6467 C C . VAL B 1 395 ? 12.148 -29.5 -18.578 1 94.44 395 VAL B C 1
ATOM 6469 O O . VAL B 1 395 ? 12.336 -30.656 -18.953 1 94.44 395 VAL B O 1
ATOM 6472 N N . ALA B 1 396 ? 10.977 -28.922 -18.516 1 94.38 396 ALA B N 1
ATOM 6473 C CA . ALA B 1 396 ? 9.742 -29.672 -18.703 1 94.38 396 ALA B CA 1
ATOM 6474 C C . ALA B 1 396 ? 9.453 -29.875 -20.188 1 94.38 396 ALA B C 1
ATOM 6476 O O . ALA B 1 396 ? 9.82 -29.047 -21.016 1 94.38 396 ALA B O 1
ATOM 6477 N N . PRO B 1 397 ? 8.633 -30.969 -20.578 1 94.88 397 PRO B N 1
ATOM 6478 C CA . PRO B 1 397 ? 8.164 -32.031 -19.703 1 94.88 397 PRO B CA 1
ATOM 6479 C C . PRO B 1 397 ? 9.297 -32.938 -19.219 1 94.88 397 PRO B C 1
ATOM 6481 O O . PRO B 1 397 ? 10.25 -33.188 -19.953 1 94.88 397 PRO B O 1
ATOM 6484 N N . LEU B 1 398 ? 9.242 -33.312 -17.969 1 95.06 398 LEU B N 1
ATOM 6485 C CA . LEU B 1 398 ? 10.328 -34.062 -17.375 1 95.06 398 LEU B CA 1
ATOM 6486 C C . LEU B 1 398 ? 9.812 -34.969 -16.266 1 95.06 398 LEU B C 1
ATOM 6488 O O . LEU B 1 398 ? 8.984 -34.562 -15.453 1 95.06 398 LEU B O 1
ATOM 6492 N N . SER B 1 399 ? 10.297 -36.219 -16.266 1 95.75 399 SER B N 1
ATOM 6493 C CA . SER B 1 399 ? 10.023 -37.156 -15.18 1 95.75 399 SER B CA 1
ATOM 6494 C C . SER B 1 399 ? 11.312 -37.594 -14.508 1 95.75 399 SER B C 1
ATOM 6496 O O . SER B 1 399 ? 12.234 -38.062 -15.18 1 95.75 399 SER B O 1
ATOM 6498 N N . ILE B 1 400 ? 11.344 -37.438 -13.242 1 94.81 400 ILE B N 1
ATOM 6499 C CA . ILE B 1 400 ? 12.492 -37.906 -12.453 1 94.81 400 ILE B CA 1
ATOM 6500 C C . ILE B 1 400 ? 12.07 -39.062 -11.562 1 94.81 400 ILE B C 1
ATOM 6502 O O . ILE B 1 400 ? 11.242 -38.906 -10.664 1 94.81 400 ILE B O 1
ATOM 6506 N N . GLY B 1 401 ? 12.742 -40.156 -11.727 1 93.75 401 GLY B N 1
ATOM 6507 C CA . GLY B 1 401 ? 12.336 -41.406 -11.078 1 93.75 401 GLY B CA 1
ATOM 6508 C C . GLY B 1 401 ? 12.711 -41.469 -9.609 1 93.75 401 GLY B C 1
ATOM 6509 O O . GLY B 1 401 ? 13.664 -40.812 -9.188 1 93.75 401 GLY B O 1
ATOM 6510 N N . LYS B 1 402 ? 12.016 -42.375 -8.953 1 93.44 402 LYS B N 1
ATOM 6511 C CA . LYS B 1 402 ? 12.148 -42.562 -7.508 1 93.44 402 LYS B CA 1
ATOM 6512 C C . LYS B 1 402 ? 13.602 -42.844 -7.125 1 93.44 402 LYS B C 1
ATOM 6514 O O . LYS B 1 402 ? 14.297 -43.594 -7.805 1 93.44 402 LYS B O 1
ATOM 6519 N N . GLY B 1 403 ? 14 -42.125 -6.074 1 90.25 403 GLY B N 1
ATOM 6520 C CA . GLY B 1 403 ? 15.297 -42.438 -5.48 1 90.25 403 GLY B CA 1
ATOM 6521 C C . GLY B 1 403 ? 16.453 -41.844 -6.266 1 90.25 403 GLY B C 1
ATOM 6522 O O . GLY B 1 403 ? 17.625 -42.094 -5.941 1 90.25 403 GLY B O 1
ATOM 6523 N N . SER B 1 404 ? 16.234 -41.062 -7.227 1 88.75 404 SER B N 1
ATOM 6524 C CA . SER B 1 404 ? 17.297 -40.531 -8.094 1 88.75 404 SER B CA 1
ATOM 6525 C C . SER B 1 404 ? 18 -39.344 -7.453 1 88.75 404 SER B C 1
ATOM 6527 O O . SER B 1 404 ? 17.469 -38.719 -6.535 1 88.75 404 SER B O 1
ATOM 6529 N N . TYR B 1 405 ? 19.234 -39.125 -7.934 1 90.56 405 TYR B N 1
ATOM 6530 C CA . TYR B 1 405 ? 20.109 -38.062 -7.465 1 90.56 405 TYR B CA 1
ATOM 6531 C C . TYR B 1 405 ? 20.578 -37.188 -8.625 1 90.56 405 TYR B C 1
ATOM 6533 O O . TYR B 1 405 ? 21.297 -37.656 -9.508 1 90.56 405 TYR B O 1
ATOM 6541 N N . ILE B 1 406 ? 20.188 -36 -8.555 1 91.5 406 ILE B N 1
ATOM 6542 C CA . ILE B 1 406 ? 20.625 -35.031 -9.562 1 91.5 406 ILE B CA 1
ATOM 6543 C C . ILE B 1 406 ? 21.781 -34.188 -9.008 1 91.5 406 ILE B C 1
ATOM 6545 O O . ILE B 1 406 ? 21.641 -33.562 -7.965 1 91.5 406 ILE B O 1
ATOM 6549 N N . ALA B 1 407 ? 22.859 -34.125 -9.695 1 89.12 407 ALA B N 1
ATOM 6550 C CA . ALA B 1 407 ? 24.031 -33.375 -9.273 1 89.12 407 ALA B CA 1
ATOM 6551 C C . ALA B 1 407 ? 23.766 -31.859 -9.375 1 89.12 407 ALA B C 1
ATOM 6553 O O . ALA B 1 407 ? 23.062 -31.406 -10.273 1 89.12 407 ALA B O 1
ATOM 6554 N N . SER B 1 408 ? 24.453 -31.141 -8.5 1 90.31 408 SER B N 1
ATOM 6555 C CA . SER B 1 408 ? 24.297 -29.688 -8.484 1 90.31 408 SER B CA 1
ATOM 6556 C C . SER B 1 408 ? 24.734 -29.078 -9.805 1 90.31 408 SER B C 1
ATOM 6558 O O . SER B 1 408 ? 25.688 -29.547 -10.43 1 90.31 408 SER B O 1
ATOM 6560 N N . GLY B 1 409 ? 23.984 -28.016 -10.172 1 90.75 409 GLY B N 1
ATOM 6561 C CA . GLY B 1 409 ? 24.344 -27.25 -11.359 1 90.75 409 GLY B CA 1
ATOM 6562 C C . GLY B 1 409 ? 23.922 -27.922 -12.648 1 90.75 409 GLY B C 1
ATOM 6563 O O . GLY B 1 409 ? 24.312 -27.5 -13.734 1 90.75 409 GLY B O 1
ATOM 6564 N N . SER B 1 410 ? 23.094 -28.922 -12.586 1 90.44 410 SER B N 1
ATOM 6565 C CA . SER B 1 410 ? 22.766 -29.719 -13.758 1 90.44 410 SER B CA 1
ATOM 6566 C C . SER B 1 410 ? 21.547 -29.141 -14.484 1 90.44 410 SER B C 1
ATOM 6568 O O . SER B 1 410 ? 20.609 -28.656 -13.852 1 90.44 410 SER B O 1
ATOM 6570 N N . VAL B 1 411 ? 21.656 -29.125 -15.828 1 92.94 411 VAL B N 1
ATOM 6571 C CA . VAL B 1 411 ? 20.469 -28.922 -16.656 1 92.94 411 VAL B CA 1
ATOM 6572 C C . VAL B 1 411 ? 19.938 -30.266 -17.156 1 92.94 411 VAL B C 1
ATOM 6574 O O . VAL B 1 411 ? 20.641 -30.969 -17.875 1 92.94 411 VAL B O 1
ATOM 6577 N N . ILE B 1 412 ? 18.703 -30.562 -16.734 1 91 412 ILE B N 1
ATOM 6578 C CA . ILE B 1 412 ? 18.141 -31.859 -17.047 1 91 412 ILE B CA 1
ATOM 6579 C C . ILE B 1 412 ? 17.047 -31.719 -18.094 1 91 412 ILE B C 1
ATOM 6581 O O . ILE B 1 412 ? 16.062 -31.016 -17.875 1 91 412 ILE B O 1
ATOM 6585 N N . THR B 1 413 ? 17.234 -32.406 -19.234 1 91.31 413 THR B N 1
ATOM 6586 C CA . THR B 1 413 ? 16.297 -32.219 -20.344 1 91.31 413 THR B CA 1
ATOM 6587 C C . THR B 1 413 ? 15.641 -33.531 -20.719 1 91.31 413 THR B C 1
ATOM 6589 O O . THR B 1 413 ? 14.68 -33.562 -21.484 1 91.31 413 THR B O 1
ATOM 6592 N N . GLU B 1 414 ? 16.172 -34.625 -20.156 1 90.75 414 GLU B N 1
ATOM 6593 C CA . GLU B 1 414 ? 15.625 -35.969 -20.438 1 90.75 414 GLU B CA 1
ATOM 6594 C C . GLU B 1 414 ? 15.211 -36.656 -19.156 1 90.75 414 GLU B C 1
ATOM 6596 O O . GLU B 1 414 ? 15.789 -36.438 -18.094 1 90.75 414 GLU B O 1
ATOM 6601 N N . ASP B 1 415 ? 14.273 -37.562 -19.328 1 92.19 415 ASP B N 1
ATOM 6602 C CA . ASP B 1 415 ? 13.75 -38.281 -18.188 1 92.19 415 ASP B CA 1
ATOM 6603 C C . ASP B 1 415 ? 14.859 -39.031 -17.469 1 92.19 415 ASP B C 1
ATOM 6605 O O . ASP B 1 415 ? 15.82 -39.5 -18.094 1 92.19 415 ASP B O 1
ATOM 6609 N N . VAL B 1 416 ? 14.664 -39.219 -16.188 1 90.5 416 VAL B N 1
ATOM 6610 C CA . VAL B 1 416 ? 15.648 -39.875 -15.328 1 90.5 416 VAL B CA 1
ATOM 6611 C C . VAL B 1 416 ? 15.07 -41.156 -14.75 1 90.5 416 VAL B C 1
ATOM 6613 O O . VAL B 1 416 ? 14.117 -41.125 -13.969 1 90.5 416 VAL B O 1
ATOM 6616 N N . PRO B 1 417 ? 15.617 -42.219 -15.062 1 89 417 PRO B N 1
ATOM 6617 C CA . PRO B 1 417 ? 15.148 -43.5 -14.484 1 89 417 PRO B CA 1
ATOM 6618 C C . PRO B 1 417 ? 15.336 -43.562 -12.969 1 89 417 PRO B C 1
ATOM 6620 O O . PRO B 1 417 ? 16.125 -42.781 -12.406 1 89 417 PRO B O 1
ATOM 6623 N N . ILE B 1 418 ? 14.633 -44.5 -12.43 1 90.06 418 ILE B N 1
ATOM 6624 C CA . ILE B 1 418 ? 14.68 -44.656 -10.977 1 90.06 418 ILE B CA 1
ATOM 6625 C C . ILE B 1 418 ? 16.125 -44.938 -10.547 1 90.06 418 ILE B C 1
ATOM 6627 O O . ILE B 1 418 ? 16.891 -45.562 -11.258 1 90.06 418 ILE B O 1
ATOM 6631 N N . ASN B 1 419 ? 16.484 -44.375 -9.391 1 88.62 419 ASN B N 1
ATOM 6632 C CA . ASN B 1 419 ? 17.75 -44.656 -8.711 1 88.62 419 ASN B CA 1
ATOM 6633 C C . ASN B 1 419 ? 18.938 -44.25 -9.57 1 88.62 419 ASN B C 1
ATOM 6635 O O . ASN B 1 419 ? 19.969 -44.938 -9.562 1 88.62 419 ASN B O 1
ATOM 6639 N N . SER B 1 420 ? 18.797 -43.219 -10.32 1 83.62 420 SER B N 1
ATOM 6640 C CA . SER B 1 420 ? 19.859 -42.781 -11.203 1 83.62 420 SER B CA 1
ATOM 6641 C C . SER B 1 420 ? 20.609 -41.594 -10.625 1 83.62 420 SER B C 1
ATOM 6643 O O . SER B 1 420 ? 20.031 -40.781 -9.867 1 83.62 420 SER B O 1
ATOM 6645 N N . MET B 1 421 ? 21.844 -41.5 -10.984 1 81.62 421 MET B N 1
ATOM 6646 C CA . MET B 1 421 ? 22.625 -40.281 -10.812 1 81.62 421 MET B CA 1
ATOM 6647 C C . MET B 1 421 ? 22.781 -39.562 -12.141 1 81.62 421 MET B C 1
ATOM 6649 O O . MET B 1 421 ? 23.156 -40.156 -13.148 1 81.62 421 MET B O 1
ATOM 6653 N N . VAL B 1 422 ? 22.516 -38.281 -12.125 1 79 422 VAL B N 1
ATOM 6654 C CA . VAL B 1 422 ? 22.484 -37.562 -13.391 1 79 422 VAL B CA 1
ATOM 6655 C C . VAL B 1 422 ? 23.281 -36.281 -13.266 1 79 422 VAL B C 1
ATOM 6657 O O . VAL B 1 422 ? 23.219 -35.594 -12.242 1 79 422 VAL B O 1
ATOM 6660 N N . PHE B 1 423 ? 24.031 -35.969 -14.344 1 80.38 423 PHE B N 1
ATOM 6661 C CA . PHE B 1 423 ? 24.828 -34.75 -14.477 1 80.38 423 PHE B CA 1
ATOM 6662 C C . PHE B 1 423 ? 24.469 -34 -15.75 1 80.38 423 PHE B C 1
ATOM 6664 O O . PHE B 1 423 ? 24.234 -34.625 -16.797 1 80.38 423 PHE B O 1
ATOM 6671 N N . GLY B 1 424 ? 24.312 -32.688 -15.703 1 79.19 424 GLY B N 1
ATOM 6672 C CA . GLY B 1 424 ? 24.125 -31.828 -16.859 1 79.19 424 GLY B CA 1
ATOM 6673 C C . GLY B 1 424 ? 24.828 -30.484 -16.734 1 79.19 424 GLY B C 1
ATOM 6674 O O . GLY B 1 424 ? 24.188 -29.438 -16.812 1 79.19 424 GLY B O 1
ATOM 6675 N N . ARG B 1 425 ? 26.266 -30.562 -16.438 1 75.25 425 ARG B N 1
ATOM 6676 C CA . ARG B 1 425 ? 27.047 -29.344 -16.25 1 75.25 425 ARG B CA 1
ATOM 6677 C C . ARG B 1 425 ? 28.422 -29.469 -16.906 1 75.25 425 ARG B C 1
ATOM 6679 O O . ARG B 1 425 ? 28.891 -30.578 -17.188 1 75.25 425 ARG B O 1
ATOM 6686 N N . ALA B 1 426 ? 28.969 -28.25 -17.219 1 70 426 ALA B N 1
ATOM 6687 C CA . ALA B 1 426 ? 30.312 -28.234 -17.812 1 70 426 ALA B CA 1
ATOM 6688 C C . ALA B 1 426 ? 31.359 -28.719 -16.812 1 70 426 ALA B C 1
ATOM 6690 O O . ALA B 1 426 ? 31.156 -28.609 -15.594 1 70 426 ALA B O 1
ATOM 6691 N N . ARG B 1 427 ? 32.5 -29.297 -17.328 1 68.94 427 ARG B N 1
ATOM 6692 C CA . ARG B 1 427 ? 33.625 -29.703 -16.484 1 68.94 427 ARG B CA 1
ATOM 6693 C C . ARG B 1 427 ? 34.469 -28.484 -16.078 1 68.94 427 ARG B C 1
ATOM 6695 O O . ARG B 1 427 ? 34.625 -27.562 -16.875 1 68.94 427 ARG B O 1
ATOM 6702 N N . GLN B 1 428 ? 35 -28.625 -14.859 1 63.69 428 GLN B N 1
ATOM 6703 C CA . GLN B 1 428 ? 35.844 -27.547 -14.328 1 63.69 428 GLN B CA 1
ATOM 6704 C C . GLN B 1 428 ? 37.188 -27.484 -15.016 1 63.69 428 GLN B C 1
ATOM 6706 O O . GLN B 1 428 ? 37.812 -28.531 -15.25 1 63.69 428 GLN B O 1
ATOM 6711 N N . VAL B 1 429 ? 37.594 -26.281 -15.508 1 70.12 429 VAL B N 1
ATOM 6712 C CA . VAL B 1 429 ? 38.906 -26.031 -16.062 1 70.12 429 VAL B CA 1
ATOM 6713 C C . VAL B 1 429 ? 39.625 -24.969 -15.242 1 70.12 429 VAL B C 1
ATOM 6715 O O . VAL B 1 429 ? 39.062 -23.922 -14.938 1 70.12 429 VAL B O 1
ATOM 6718 N N . ILE B 1 430 ? 40.938 -25.297 -14.742 1 67.94 430 ILE B N 1
ATOM 6719 C CA . ILE B 1 430 ? 41.75 -24.344 -13.969 1 67.94 430 ILE B CA 1
ATOM 6720 C C . ILE B 1 430 ? 42.906 -23.844 -14.82 1 67.94 430 ILE B C 1
ATOM 6722 O O . ILE B 1 430 ? 43.656 -24.641 -15.383 1 67.94 430 ILE B O 1
ATOM 6726 N N . LYS B 1 431 ? 42.969 -22.5 -15.016 1 79.06 431 LYS B N 1
ATOM 6727 C CA . LYS B 1 431 ? 44.094 -21.844 -15.625 1 79.06 431 LYS B CA 1
ATOM 6728 C C . LYS B 1 431 ? 44.875 -21 -14.602 1 79.06 431 LYS B C 1
ATOM 6730 O O . LYS B 1 431 ? 44.531 -19.844 -14.375 1 79.06 431 LYS B O 1
ATOM 6735 N N . GLU B 1 432 ? 45.875 -21.438 -14.164 1 74.19 432 GLU B N 1
ATOM 6736 C CA . GLU B 1 432 ? 46.656 -20.828 -13.07 1 74.19 432 GLU B CA 1
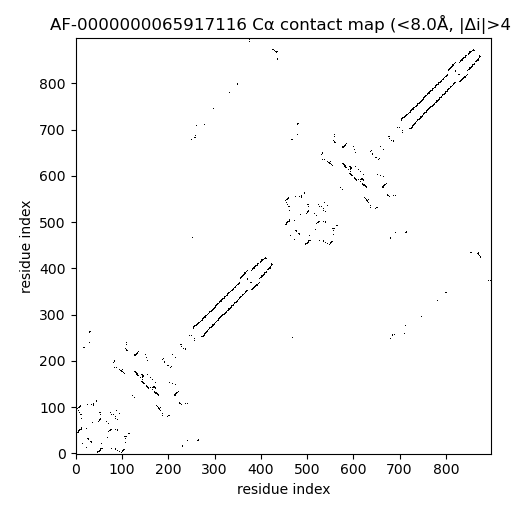ATOM 6737 C C . GLU B 1 432 ? 47.281 -19.5 -13.5 1 74.19 432 GLU B C 1
ATOM 6739 O O . GLU B 1 432 ? 47.781 -19.391 -14.609 1 74.19 432 GLU B O 1
ATOM 6744 N N . ASP B 1 433 ? 47.156 -18.469 -12.711 1 73.69 433 ASP B N 1
ATOM 6745 C CA . ASP B 1 433 ? 47.812 -17.172 -12.805 1 73.69 433 ASP B CA 1
ATOM 6746 C C . ASP B 1 433 ? 47.25 -16.328 -13.938 1 73.69 433 ASP B C 1
ATOM 6748 O O . ASP B 1 433 ? 47.75 -15.25 -14.227 1 73.69 433 ASP B O 1
ATOM 6752 N N . ARG B 1 434 ? 46.312 -16.797 -14.555 1 78.94 434 ARG B N 1
ATOM 6753 C CA . ARG B 1 434 ? 45.75 -16.078 -15.688 1 78.94 434 ARG B CA 1
ATOM 6754 C C . ARG B 1 434 ? 44.938 -14.867 -15.219 1 78.94 434 ARG B C 1
ATOM 6756 O O . ARG B 1 434 ? 44.719 -13.922 -15.984 1 78.94 434 ARG B O 1
ATOM 6763 N N . ALA B 1 435 ? 44.469 -14.977 -13.984 1 76.56 435 ALA B N 1
ATOM 6764 C CA . ALA B 1 435 ? 43.75 -13.836 -13.445 1 76.56 435 ALA B CA 1
ATOM 6765 C C . ALA B 1 435 ? 44.625 -12.594 -13.375 1 76.56 435 ALA B C 1
ATOM 6767 O O . ALA B 1 435 ? 44.125 -11.469 -13.555 1 76.56 435 ALA B O 1
ATOM 6768 N N . ILE B 1 436 ? 45.75 -12.695 -13.242 1 73.5 436 ILE B N 1
ATOM 6769 C CA . ILE B 1 436 ? 46.719 -11.586 -13.18 1 73.5 436 ILE B CA 1
ATOM 6770 C C . ILE B 1 436 ? 46.75 -10.867 -14.523 1 73.5 436 ILE B C 1
ATOM 6772 O O . ILE B 1 436 ? 46.656 -9.641 -14.578 1 73.5 436 ILE B O 1
ATOM 6776 N N . LYS B 1 437 ? 46.844 -11.609 -15.516 1 76.75 437 LYS B N 1
ATOM 6777 C CA . LYS B 1 437 ? 46.906 -11.047 -16.859 1 76.75 437 LYS B CA 1
ATOM 6778 C C . LYS B 1 437 ? 45.594 -10.336 -17.219 1 76.75 437 LYS B C 1
ATOM 6780 O O . LYS B 1 437 ? 45.625 -9.266 -17.828 1 76.75 437 LYS B O 1
ATOM 6785 N N . LEU B 1 438 ? 44.625 -10.953 -16.844 1 78.19 438 LEU B N 1
ATOM 6786 C CA . LEU B 1 438 ? 43.312 -10.383 -17.141 1 78.19 438 LEU B CA 1
ATOM 6787 C C . LEU B 1 438 ? 43.156 -9.039 -16.438 1 78.19 438 LEU B C 1
ATOM 6789 O O . LEU B 1 438 ? 42.688 -8.07 -17.047 1 78.19 438 LEU B O 1
ATOM 6793 N N . ARG B 1 439 ? 43.469 -9.008 -15.18 1 75.69 439 ARG B N 1
ATOM 6794 C CA . ARG B 1 439 ? 43.375 -7.766 -14.422 1 75.69 439 ARG B CA 1
ATOM 6795 C C . ARG B 1 439 ? 44.25 -6.672 -15.039 1 75.69 439 ARG B C 1
ATOM 6797 O O . ARG B 1 439 ? 43.812 -5.516 -15.125 1 75.69 439 ARG B O 1
ATOM 6804 N N . ALA B 1 440 ? 45.281 -7.055 -15.453 1 70.25 440 ALA B N 1
ATOM 6805 C CA . ALA B 1 440 ? 46.188 -6.102 -16.078 1 70.25 440 ALA B CA 1
ATOM 6806 C C . ALA B 1 440 ? 45.625 -5.559 -17.375 1 70.25 440 ALA B C 1
ATOM 6808 O O . ALA B 1 440 ? 45.688 -4.359 -17.656 1 70.25 440 ALA B O 1
ATOM 6809 N N . HIS B 1 441 ? 45.062 -6.383 -18.078 1 81.5 441 HIS B N 1
ATOM 6810 C CA . HIS B 1 441 ? 44.469 -6.008 -19.344 1 81.5 441 HIS B CA 1
ATOM 6811 C C . HIS B 1 441 ? 43.281 -5.086 -19.141 1 81.5 441 HIS B C 1
ATOM 6813 O O . HIS B 1 441 ? 43.156 -4.066 -19.828 1 81.5 441 HIS B O 1
ATOM 6819 N N . LEU B 1 442 ? 42.469 -5.398 -18.234 1 77.88 442 LEU B N 1
ATOM 6820 C CA . LEU B 1 442 ? 41.219 -4.66 -18 1 77.88 442 LEU B CA 1
ATOM 6821 C C . LEU B 1 442 ? 41.531 -3.311 -17.344 1 77.88 442 LEU B C 1
ATOM 6823 O O . LEU B 1 442 ? 40.812 -2.328 -17.625 1 77.88 442 LEU B O 1
ATOM 6827 N N . SER B 1 443 ? 42.438 -3.234 -16.516 1 69.88 443 SER B N 1
ATOM 6828 C CA . SER B 1 443 ? 42.844 -1.99 -15.867 1 69.88 443 SER B CA 1
ATOM 6829 C C . SER B 1 443 ? 43.406 -0.996 -16.875 1 69.88 443 SER B C 1
ATOM 6831 O O . SER B 1 443 ? 43.188 0.211 -16.75 1 69.88 443 SER B O 1
ATOM 6833 N N . LYS B 1 444 ? 44.031 -1.407 -17.844 1 71 444 LYS B N 1
ATOM 6834 C CA . LYS B 1 444 ? 44.594 -0.547 -18.875 1 71 444 LYS B CA 1
ATOM 6835 C C . LYS B 1 444 ? 43.469 0.085 -19.719 1 71 444 LYS B C 1
ATOM 6837 O O . LYS B 1 444 ? 43.562 1.258 -20.094 1 71 444 LYS B O 1
ATOM 6842 N N . ASN B 1 445 ? 42.531 -0.615 -19.875 1 66.94 445 ASN B N 1
ATOM 6843 C CA . ASN B 1 445 ? 41.406 -0.133 -20.672 1 66.94 445 ASN B CA 1
ATOM 6844 C C . ASN B 1 445 ? 40.594 0.913 -19.922 1 66.94 445 ASN B C 1
ATOM 6846 O O . ASN B 1 445 ? 39.969 1.78 -20.547 1 66.94 445 ASN B O 1
ATOM 6850 N N . LYS B 1 446 ? 40.438 0.749 -18.688 1 64.5 446 LYS B N 1
ATOM 6851 C CA . LYS B 1 446 ? 39.688 1.701 -17.875 1 64.5 446 LYS B CA 1
ATOM 6852 C C . LYS B 1 446 ? 40.375 3.059 -17.844 1 64.5 446 LYS B C 1
ATOM 6854 O O . LYS B 1 446 ? 39.719 4.102 -17.875 1 64.5 446 LYS B O 1
ATOM 6859 N N . ARG B 1 447 ? 41.719 3.127 -17.734 1 58.41 447 ARG B N 1
ATOM 6860 C CA . ARG B 1 447 ? 42.438 4.383 -17.688 1 58.41 447 ARG B CA 1
ATOM 6861 C C . ARG B 1 447 ? 42.406 5.105 -19.031 1 58.41 447 ARG B C 1
ATOM 6863 O O . ARG B 1 447 ? 42.469 6.336 -19.078 1 58.41 447 ARG B O 1
ATOM 6870 N N . ASN B 1 448 ? 42.094 4.582 -20.062 1 57.5 448 ASN B N 1
ATOM 6871 C CA . ASN B 1 448 ? 42.031 5.16 -21.406 1 57.5 448 ASN B CA 1
ATOM 6872 C C . ASN B 1 448 ? 40.625 5.664 -21.719 1 57.5 448 ASN B C 1
ATOM 6874 O O . ASN B 1 448 ? 40.406 6.305 -22.75 1 57.5 448 ASN B O 1
ATOM 6878 N N . LYS B 1 449 ? 39.719 5.332 -20.75 1 43.44 449 LYS B N 1
ATOM 6879 C CA . LYS B 1 449 ? 38.375 5.836 -20.984 1 43.44 449 LYS B CA 1
ATOM 6880 C C . LYS B 1 449 ? 38.062 6.996 -20.031 1 43.44 449 LYS B C 1
ATOM 6882 O O . LYS B 1 449 ? 38.344 6.934 -18.844 1 43.44 449 LYS B O 1
#

Solvent-accessible surface area (backbone atoms only — not comparable to full-atom values): 42760 Å² total; per-residue (Å²): 130,91,75,50,33,38,34,37,32,48,46,35,62,66,42,72,66,45,75,53,94,61,40,48,41,62,42,62,45,42,84,37,30,20,34,55,40,31,50,53,23,44,48,70,46,64,44,79,40,41,37,37,26,24,29,48,57,34,69,61,51,49,52,53,48,48,72,73,40,83,72,59,42,78,28,64,32,86,68,89,46,33,57,32,47,41,58,54,46,40,42,78,67,64,67,49,93,39,53,31,34,37,37,37,52,17,41,20,41,55,39,48,30,68,56,54,41,54,53,50,49,44,44,74,72,63,30,41,33,34,36,33,25,28,76,40,96,70,40,79,83,36,28,22,55,41,64,59,96,89,35,61,42,36,51,39,45,50,90,75,39,50,78,73,52,62,68,44,36,42,22,52,39,69,33,39,35,29,26,37,90,48,40,64,65,47,58,71,68,54,57,41,91,55,98,80,55,34,20,49,51,54,48,43,43,38,55,36,38,75,66,68,49,46,60,43,75,43,80,46,65,62,69,32,44,47,64,54,57,31,64,69,46,44,50,53,52,35,51,52,51,48,53,51,51,49,48,52,40,11,59,52,11,20,40,44,67,37,59,92,50,42,46,62,20,77,65,52,43,73,36,42,44,21,38,35,41,41,45,24,40,38,35,58,57,26,38,38,32,40,50,16,37,41,30,36,54,18,38,36,23,28,24,39,38,21,38,46,15,39,37,29,37,42,18,36,38,28,50,57,23,37,36,31,42,42,20,34,35,16,35,55,20,37,37,27,40,22,41,38,24,40,53,14,36,41,46,31,49,24,41,42,36,37,30,39,39,29,36,54,20,41,43,26,46,43,21,36,44,43,26,63,78,87,81,52,77,30,48,34,39,37,35,37,46,21,39,39,24,31,45,19,40,42,38,40,62,32,43,38,26,42,49,16,38,36,40,60,48,13,51,44,72,64,68,38,58,61,64,35,78,45,81,37,67,41,72,66,44,83,40,79,53,44,22,54,54,50,50,54,52,55,55,53,53,62,73,74,106,130,89,75,48,32,38,34,38,34,48,47,35,61,65,42,72,57,28,48,44,93,61,40,49,41,63,42,62,44,42,84,37,30,20,34,55,40,32,51,52,23,44,49,71,46,64,43,79,38,40,36,37,26,24,29,49,57,35,68,63,52,49,53,53,47,49,72,73,39,84,70,59,44,79,30,65,32,87,68,88,46,35,56,33,48,40,58,55,46,40,43,79,67,63,68,49,92,38,53,32,34,37,38,38,52,17,42,20,42,55,38,48,30,69,58,53,41,53,53,51,49,44,42,73,72,63,31,40,33,35,36,35,25,28,76,40,96,69,39,81,84,37,28,20,55,42,62,58,96,90,35,64,42,36,52,39,44,49,92,75,38,48,79,72,50,62,68,45,36,44,22,53,38,66,34,38,34,29,26,37,89,48,40,65,67,48,60,70,67,53,58,41,91,56,97,79,55,34,21,49,51,53,48,42,44,36,56,37,40,76,65,69,50,46,60,44,76,42,79,46,65,62,69,33,44,46,64,54,59,28,30,48,45,43,29,55,52,33,49,51,52,48,53,52,52,48,51,53,42,42,76,57,43,28,46,58,77,37,59,92,47,43,46,61,20,77,62,51,41,72,36,46,55,21,38,36,39,41,43,24,40,37,36,57,56,24,37,37,32,39,49,16,36,40,30,36,53,18,39,37,22,27,21,38,41,21,39,46,15,40,38,28,39,40,18,37,38,26,50,57,22,37,35,31,42,42,20,35,36,16,37,54,18,37,36,28,40,22,40,40,25,41,53,15,37,41,46,30,50,21,42,42,36,36,30,39,37,30,36,52,20,42,45,26,46,42,21,33,43,40,25,63,78,87,84,52,77,31,48,32,38,36,34,37,46,23,41,38,22,36,44,18,38,40,34,41,63,32,44,37,26,42,42,16,32,36,41,61,47,13,38,41,69,65,68,37,59,55,20,15,26,36,42,10,49,72,80,92,80,89,69,84,74,47,64,58,56,50,52,52,55,52,53,56,55,54,74,76,99

Secondary structure (DSSP, 8-state):
----EEEEEEE----GGG-SSS-GGGSEETTEEHHHHHHHHHHHTT--EEEEEE-TTHHHHHHHHHHH-TTEEEEE--S---HHHHHHTTHHHHTS--SEEEEEETT-TT--HHHHHHHHHHHHTT-SEEEEEEE-SS-TTS-EEEEETTEEEEEE-GGG--TTGGG--EEEEEEEEEEHHHHHHHHHT----STT----TTHHHHHHHHTT--EEEEE--GGGG----SHHHHHHHHHHHHHHHHHHHHHTT-EES-GGG-B--TT-EE-TT-EE-SS-EE-TT-EE-TT-EE-TT-EESSEEE-TT-EE-SS-EE-TTEEE-TT-EEEET-EEEEEEE-TT-EEEES-EEEEEEE-SS-EEPTT-EEE-B-SS-B--EEE-TT-EEPTT-EEESSEEE-TT-EEPTT-EE-S-B-TT-EE--SPPPEEETTHHHHHHHHHHHHHHT-/----EEEEEEE----GGG-SSS-GGGSEETTEEHHHHHHHHHHHTT--EEEEEE-TTHHHHHHHHHHH-TTEEEEE--S---HHHHHHTTHHHHTS--SEEEEEETT-TT--HHHHHHHHHHHHTT-SEEEEEEE-SS-TTSPEEEEETTEEEEEE-GGG--TTGGG--EEEEEEEEEEHHHHHHHHHT----STT----TTHHHHHHHHTT--EEEEE--GGGG----SHHHHHHHHHHHHHHHHHHHHHTT-EES-GGG-B--TT-EE-TT-EE-SS-EE-TT-EE-TT-EE-TT-EE-SEEE-TT-EE-SS-EE-TTEEE-TT-EEEET-EEEEEEE-TT-EEEES-EEEEEEE-SS-EEPTT-EEE-B-SS-B--EEE-TT-EEPTT-EEESSEEE-TT-EEPTT-EE-S-B-TT-EEE-SPPP---TTHHHHHHHHHHHHHHT-

pLDDT: mean 93.4, std 7.62, range [43.44, 98.94]

Organism: Bartonella bacilliformis (strain ATCC 35685 / KC583 / Herrer 020/F12,63) (NCBI:txid360095)

Nearest PDB structures (foldseek):
  4e1k-assembly1_A  TM=8.794E-01  e=8.889E-42  Haemophilus influenzae Rd KW20
  8cu9-assembly1_A  TM=8.968E-01  e=1.347E-40  Klebsiella pneumoniae subsp. pneumoniae
  7kr9-assembly1_A  TM=8.466E-01  e=1.791E-42  Streptococcus pneumoniae D39
  7k47-assembly1_A  TM=8.702E-01  e=9.591E-41  Stenotrophomonas maltophilia K279a
  5vmk-assembly1_C  TM=8.663E-01  e=7.833E-36  Acinetobacter baumannii